Protein AF-A0A9P1BVL4-F1 (afdb_monomer)

Organism: NCBI:txid2562237

Foldseek 3Di:
DLLLLLVCLVPVPPCLVPLVVLQDDPPDDPVSLLVSLSVNLSSDDPVCPVVNLVSLLVQLPDPDLVSNLSSLLSLLQNLLAYVVCVVVSLVSLLVQLVVVPLSSLLSSLLSVLLSCLQPPPPPCVCLVSNLVNLVSDDDLSSLLSNLQSLLLPVVVDPCSLVSLVVLVVCLVVHDPSNLQSSLLSLLSNCLVPVPSRVVVNVSSLCCQQPPDPDPVSNVVSVVSVVQCVPDSVVVCCVSVPRDDRDDHDPPNDDPVLSVQLNVVPPDVCSVVSHHPVVVPDPDDDDDDDDPDPPPPVVVVVVVVVVVVVVVVPPDDDDDDDDDDDDYDDDDDDDYDDDDDDDDDDDDDDDDDDFQDDFLFDWAWFDDQCDAFPVGHGFKTKTWAWDAGPPGWIWIKIKIFGQDQAWKAPKAKDWAAAQFQWDFPDGDDWDTAGHRGMTIDITTIDTPNRHPVDDADVFHWIWMWIDIPGHIDTTIYTHAQLSFWDLVWDDALVRLVVCVVPDDPVQKDKFKWFAPDQDDPVNLQVLCVSSAWHWRDWDDDDQKIKTWTWIAGNVGWIKIWIWIQGNPGRMIMIIIGTPDSSVVVRVVVNSCSSRVIDTPDDDPDDDDPGDPDDPAADWDWDFPDDDPQKTFTATPDDDDDRTDIDGCDDPRDGPDDDDPDPPDPPPLLFFAAAADADAADVVLLVVLLVLLVVCVVVLCVFFPDPVVQPDPQPAAQEEEEEFEAFQDALCLVVPPDAPQVVCCSVVVRYHYGRGGAACDDSNVVPDFALALVPGLSNSCSSCVVVQPPPRAYEYEYAELSQVNSVSNQVSCSNNVRDHHQEYEYEAYFDLSDRLVPAQADQCLPDDLVRLLVRVCLQPVPCCPDVVVVCSDPPNVVSGRVVRNSSRSSHNSVDDDDQRHHHAAAHEYEYEHEPPEDGGDLVRRVSCVSRYPDHYHYYYQYPDGRCCCSPPPVNVNVNSVVVSVVVVVRSVD

Secondary structure (DSSP, 8-state):
-HHHHHHHHH-TTTTTT-GGGGSPPTTS-HHHHHHHHHHHHHH--TTTHHHHHHHHHHHTTSS-HHHHHHHHHHHHHHHHH-GGGHHHHHHHHHHHHHTT-HHHHHHHHHHHHHHHHHSTTSSGGGHHHHHTTGGG--SHHHHHHHHHHHHHSGGG-TTHHHHHHHHHHTTTTS-HHHHHHHHHHHHHHHHH-HHHHHHHHHHHHHIIIII---HHHHHHHHHHHHHHHH-HHHHHHHHTPPPPPPPS-TTPPPHHHHHHHHHTTTSHHHHHTS-GGGT--TT---------TTSHHHHHHHHHHHHHHHHHSSS----------------------------------S--PPPPPPSS--EEEE-TT---TTS---EEEEEEEEE-TTS-EEEEEEEEE-SSS-B---EEEE--BTT--EESS------B-TT-EEEEEEEEETTSSB--SPPPSSEEEEEEEE-SS-EEEEEEEE-GGGTEETT----HHHHHHHHHHS-GGG-EEEEEE-SS---HHHHHHHHHHTT-EEEEEEEETTEEEEEEEEEETT--EEEEEEEEESSSSEEEEEEEESSTTHHHHHHHHHHHHHT--BSS-PPP--S-SSS-SS----EEEEEEEETTEEEEEEEESSS-SEEEEESEETTEESS------S-----------S------HHHHHHHHHHHHHTTTTHHHHB--GGGTT-S-SS-SEEEEEEPPTT--THHHH-SS-HHHHHHHHHS-EEEEEEPPTTSGGGTTSPPP-SHHHHHHHHHHHHHHHHSSS--EEEEEETHHHHHHHHHHHHHHHHTPPPPS-EEEES---TTS-GGG-SS---TT--HHHHHHHHHHH-TTTSSGGGGGGGSTTHIIIIIHHHHHHHHHHHHS-----TTPPPBSS-EEEEEETT-SSS-HHHHHGGGGGBSS-EEEEEETT--TTHHHHSHHHHHHHHHHHHHHHHHHHT-

InterPro domains:
  IPR001031 Thioesterase [PF00975] (719-939)
  IPR002553 Clathrin/coatomer adaptor, adaptin-like, N-terminal [PF01602] (2-231)
  IPR009028 Coatomer/calthrin adaptor appendage, C-terminal subdomain [SSF55711] (483-590)
  IPR011989 Armadillo-like helical [G3DSA:1.25.10.10] (1-286)
  IPR012295 TBP domain superfamily [G3DSA:3.30.310.10] (480-596)
  IPR013037 Clathrin adaptor, beta-adaptin, appendage, Ig-like subdomain [G3DSA:2.60.40.1150] (364-478)
  IPR013041 Clathrin adaptor, appendage, Ig-like subdomain superfamily [SSF49348] (365-480)
  IPR015151 Beta-adapt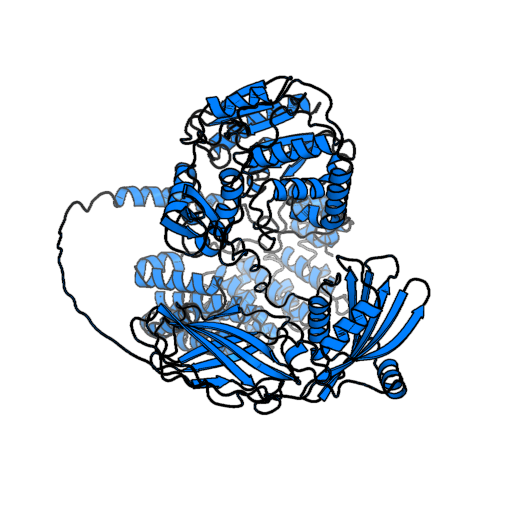in appendage, C-terminal subdomain [PF09066] (486-594)
  IPR015151 Beta-adaptin appendage, C-terminal subdomain [SM01020] (484-595)
  IPR016024 Armadillo-type fold [SSF48371] (2-277)
  IPR026739 AP complex subunit beta [PTHR11134] (2-554)
  IPR029058 Alpha/Beta hydrolase fold [G3DSA:3.40.50.1820] (716-963)
  IPR029058 Alpha/Beta hydrolase fold [SSF53474] (713-951)

Solvent-accessible surface area (backbone atoms only — not comparable to full-atom values): 55186 Å² total; per-residue (Å²): 101,54,52,53,40,53,48,39,72,78,40,55,74,79,54,52,88,49,55,78,78,41,60,74,55,93,86,51,54,69,76,54,39,55,42,24,53,56,38,46,50,65,44,51,42,95,90,48,37,72,62,54,50,53,51,32,57,54,38,50,68,48,88,53,64,70,54,17,44,52,22,47,45,40,42,39,51,40,24,68,67,33,74,93,40,26,66,64,33,50,54,51,44,51,55,49,40,72,66,67,44,55,72,54,33,36,46,36,44,40,32,47,46,52,47,39,54,55,38,70,96,49,76,64,83,52,52,63,69,53,61,77,48,55,94,66,58,80,51,63,66,29,43,28,30,48,40,42,50,45,22,72,44,30,90,78,37,96,60,34,54,61,62,52,45,60,60,55,74,47,39,91,81,45,55,69,71,34,42,48,30,48,50,52,17,40,50,42,25,31,70,71,43,48,87,77,20,56,66,56,37,54,49,49,37,44,44,22,60,76,68,47,88,50,63,72,50,22,51,53,25,49,52,51,51,54,36,53,72,76,37,55,66,60,36,41,57,68,76,66,49,89,72,84,62,71,71,78,57,98,78,64,62,56,70,71,59,42,51,53,27,59,77,35,58,94,40,70,23,21,65,69,77,37,58,63,71,74,76,68,54,99,76,83,79,87,83,82,81,90,85,70,86,79,59,62,71,58,52,58,56,52,52,58,55,50,56,58,53,61,71,68,66,80,78,82,86,80,89,87,87,87,90,92,86,85,93,86,86,90,88,86,92,81,92,81,90,84,87,88,86,87,85,86,82,88,86,86,90,82,85,83,73,75,56,65,79,55,91,59,65,78,37,80,50,39,51,37,81,49,60,20,80,82,63,42,55,11,55,24,32,26,38,21,54,35,51,46,77,93,75,47,31,26,37,39,40,38,39,34,29,63,28,97,54,69,43,37,70,57,38,70,49,68,53,62,29,60,57,2,54,30,72,70,62,79,50,78,64,75,75,25,43,52,78,29,70,46,74,42,74,44,48,38,38,65,71,68,28,56,54,84,49,82,66,62,83,64,42,65,44,53,35,38,44,34,40,73,79,36,42,38,79,36,57,46,59,50,59,63,67,62,42,40,30,87,84,13,70,54,58,59,72,59,48,52,53,55,62,69,69,51,54,75,91,58,46,51,75,42,37,26,43,40,89,55,96,72,51,72,69,57,49,52,54,55,38,43,71,55,36,31,31,82,55,49,76,49,77,53,98,66,34,43,36,37,30,34,21,25,17,32,78,77,70,54,53,42,41,34,42,40,36,36,30,75,91,52,46,45,33,35,43,35,35,33,33,91,54,67,68,53,38,66,48,50,53,52,44,52,25,64,75,64,60,24,61,55,75,56,84,68,85,80,65,73,92,83,80,87,84,83,86,85,86,86,69,64,43,67,42,85,72,46,77,57,86,60,32,34,30,32,34,51,76,46,68,83,78,68,62,58,52,76,43,55,38,54,59,96,89,41,75,70,58,80,85,73,84,67,77,88,57,83,69,73,67,74,40,54,47,33,68,75,61,92,71,76,68,39,66,70,59,34,52,54,34,50,52,42,22,64,75,30,61,86,45,38,71,57,37,24,71,76,43,71,87,74,72,43,83,61,96,71,46,64,32,34,38,37,32,28,47,36,68,74,60,48,32,55,69,76,69,48,83,97,34,57,46,53,51,49,34,59,72,64,73,31,52,40,74,45,32,40,42,66,47,35,42,82,90,26,45,87,40,76,62,52,49,40,51,87,56,43,23,55,51,54,45,7,46,43,38,72,74,54,70,72,73,49,50,34,31,41,40,16,30,33,62,8,32,56,40,48,46,52,31,49,56,49,34,47,30,50,65,40,79,79,46,70,33,37,37,37,34,56,40,60,29,76,54,56,49,78,94,71,54,67,68,78,72,62,94,80,51,52,70,71,53,44,52,52,49,59,29,63,53,26,52,77,66,37,30,80,82,38,38,60,58,70,37,83,64,52,15,75,77,51,42,47,65,36,36,56,24,40,48,32,36,63,60,70,58,73,75,85,55,59,54,36,50,25,40,80,34,31,40,40,36,39,33,35,65,57,29,80,53,64,50,67,70,38,42,56,49,44,49,61,46,33,76,39,59,67,46,78,47,76,39,75,85,20,30,65,56,32,51,64,70,37,73,70,50,20,47,54,48,35,39,57,51,39,61,55,52,44,73,74,60,84,108

Structure (mmCIF, N/CA/C/O backbone):
data_AF-A0A9P1BVL4-F1
#
_entry.id   AF-A0A9P1BVL4-F1
#
loop_
_atom_site.group_PDB
_atom_site.id
_atom_site.type_symbol
_atom_site.label_atom_id
_atom_site.label_alt_id
_atom_site.label_comp_id
_atom_site.label_asym_id
_atom_site.label_entity_id
_atom_site.label_seq_id
_atom_site.pdbx_PDB_ins_code
_atom_site.Cartn_x
_atom_site.Cartn_y
_atom_site.Cartn_z
_atom_site.occupancy
_atom_site.B_iso_or_equiv
_atom_site.auth_seq_id
_atom_site.auth_comp_id
_atom_site.auth_asym_id
_atom_site.auth_atom_id
_atom_site.pdbx_PDB_model_num
ATOM 1 N N . MET A 1 1 ? -15.930 17.318 34.778 1.00 84.31 1 MET A N 1
ATOM 2 C CA . MET A 1 1 ? -14.813 18.158 34.300 1.00 84.31 1 MET A CA 1
ATOM 3 C C . MET A 1 1 ? -14.799 18.302 32.784 1.00 84.31 1 MET A C 1
ATOM 5 O O . MET A 1 1 ? -15.082 19.400 32.337 1.00 84.31 1 MET A O 1
ATOM 9 N N . ARG A 1 2 ? -14.621 17.238 31.988 1.00 84.69 2 ARG A N 1
ATOM 10 C CA . ARG A 1 2 ? -14.667 17.319 30.507 1.00 84.69 2 ARG A CA 1
ATOM 11 C C . ARG A 1 2 ? -15.917 17.984 29.921 1.00 84.69 2 ARG A C 1
ATOM 13 O O . ARG A 1 2 ? -15.809 18.909 29.131 1.00 84.69 2 ARG A O 1
ATOM 20 N N . ASN A 1 3 ? -17.106 17.634 30.418 1.00 87.94 3 ASN A N 1
ATOM 21 C CA . ASN A 1 3 ? -18.343 18.314 29.999 1.00 87.94 3 ASN A CA 1
ATOM 22 C C . ASN A 1 3 ? -18.331 19.822 30.307 1.00 87.94 3 ASN A C 1
ATOM 24 O O . ASN A 1 3 ? -18.884 20.600 29.544 1.00 87.94 3 ASN A O 1
ATOM 28 N N . ILE A 1 4 ? -17.689 20.245 31.404 1.00 87.88 4 ILE A N 1
ATOM 29 C CA . ILE A 1 4 ? -17.556 21.669 31.745 1.00 87.88 4 ILE A CA 1
ATOM 30 C C . ILE A 1 4 ? -16.636 22.354 30.733 1.00 87.88 4 ILE A C 1
ATOM 32 O O . ILE A 1 4 ? -16.970 23.436 30.272 1.00 87.88 4 ILE A O 1
ATOM 36 N N . ASN A 1 5 ? -15.538 21.706 30.334 1.00 85.38 5 ASN A N 1
ATOM 37 C CA . ASN A 1 5 ? -14.648 22.203 29.282 1.00 85.38 5 ASN A CA 1
ATOM 38 C C . ASN A 1 5 ? -15.418 22.463 27.972 1.00 85.38 5 ASN A C 1
ATOM 40 O O . ASN A 1 5 ? -15.357 23.568 27.442 1.00 85.38 5 ASN A O 1
ATOM 44 N N . LEU A 1 6 ? -16.247 21.512 27.524 1.00 87.25 6 LEU A N 1
ATOM 45 C CA . LEU A 1 6 ? -17.112 21.692 26.346 1.00 87.25 6 LEU A CA 1
ATOM 46 C C . LEU A 1 6 ? -18.080 22.876 26.495 1.00 87.25 6 LEU A C 1
ATOM 48 O O . LEU A 1 6 ? -18.233 23.680 25.578 1.00 87.25 6 LEU A O 1
ATOM 52 N N . ILE A 1 7 ? -18.724 23.009 27.657 1.00 87.88 7 ILE A N 1
ATOM 53 C CA . ILE A 1 7 ? -19.660 24.113 27.891 1.00 87.88 7 ILE A CA 1
ATOM 54 C C . ILE A 1 7 ? -18.926 25.456 27.884 1.00 87.88 7 ILE A C 1
ATOM 56 O O . ILE A 1 7 ? -19.420 26.399 27.277 1.00 87.88 7 ILE A O 1
ATOM 60 N N . VAL A 1 8 ? -17.748 25.548 28.505 1.00 87.12 8 VAL A N 1
ATOM 61 C CA . VAL A 1 8 ? -16.945 26.779 28.520 1.00 87.12 8 VAL A CA 1
ATOM 62 C C . VAL A 1 8 ? -16.464 27.137 27.115 1.00 87.12 8 VAL A C 1
ATOM 64 O O . VAL A 1 8 ? -16.506 28.306 26.755 1.00 87.12 8 VAL A O 1
ATOM 67 N N . GLN A 1 9 ? -16.088 26.163 26.283 1.00 85.44 9 GLN A N 1
ATOM 68 C CA . GLN A 1 9 ? -15.761 26.433 24.878 1.00 85.44 9 GLN A CA 1
ATOM 69 C C . GLN A 1 9 ? -16.969 26.986 24.102 1.00 85.44 9 GLN A C 1
ATOM 71 O O . GLN A 1 9 ? -16.814 27.897 23.293 1.00 85.44 9 GLN A O 1
ATOM 76 N N . LYS A 1 10 ? -18.185 26.474 24.355 1.00 85.50 10 LYS A N 1
ATOM 77 C CA . LYS A 1 10 ? -19.404 26.931 23.659 1.00 85.50 10 LYS A CA 1
ATOM 78 C C . LYS A 1 10 ? -19.948 28.251 24.210 1.00 85.50 10 LYS A C 1
ATOM 80 O O . LYS A 1 10 ? -20.542 29.028 23.465 1.00 85.50 10 LYS A O 1
ATOM 85 N N . GLN A 1 11 ? -19.783 28.484 25.509 1.00 86.06 11 GLN A N 1
ATOM 86 C CA . GLN A 1 11 ? -20.255 29.654 26.249 1.00 86.06 11 GLN A CA 1
ATOM 87 C C . GLN A 1 11 ? -19.129 30.196 27.154 1.00 86.06 11 GLN A C 1
ATOM 89 O O . GLN A 1 11 ? -19.178 30.024 28.378 1.00 86.06 11 GLN A O 1
ATOM 94 N N . PRO A 1 12 ? -18.129 30.900 26.583 1.00 77.50 12 PRO A N 1
ATOM 95 C CA . PRO A 1 12 ? -16.935 31.348 27.314 1.00 77.50 12 PRO A CA 1
ATOM 96 C C . PRO A 1 12 ? -17.219 32.295 28.478 1.00 77.50 12 PRO A C 1
ATOM 98 O O . PRO A 1 12 ? -16.413 32.406 29.398 1.00 77.50 12 PRO A O 1
ATOM 101 N N . ASN A 1 13 ? -18.368 32.974 28.455 1.00 82.00 13 ASN A N 1
ATOM 102 C CA . ASN A 1 13 ? -18.765 33.944 29.474 1.00 82.00 13 ASN A CA 1
ATOM 103 C C . ASN A 1 13 ? -19.463 33.311 30.690 1.00 82.00 13 ASN A C 1
ATOM 105 O O . ASN A 1 13 ? -19.615 33.980 31.707 1.00 82.00 13 ASN A O 1
ATOM 109 N N . MET A 1 14 ? -19.878 32.039 30.615 1.00 84.56 14 MET A N 1
ATOM 110 C CA . MET A 1 14 ? -20.771 31.438 31.615 1.00 84.56 14 MET A CA 1
ATOM 111 C C . MET A 1 14 ? -20.131 31.279 33.003 1.00 84.56 14 MET A C 1
ATOM 113 O O . MET A 1 14 ? -20.835 31.384 34.000 1.00 84.56 14 MET A O 1
ATOM 117 N N . LEU A 1 15 ? -18.818 31.024 33.071 1.00 85.00 15 LEU A N 1
ATOM 118 C CA . LEU A 1 15 ? -18.093 30.700 34.313 1.00 85.00 15 LEU A CA 1
ATOM 119 C C . LEU A 1 15 ? -16.870 31.604 34.554 1.00 85.00 15 LEU A C 1
ATOM 121 O O . LEU A 1 15 ? -15.946 31.233 35.277 1.00 85.00 15 LEU A O 1
ATOM 125 N N . GLN A 1 16 ? -16.820 32.794 33.948 1.00 77.31 16 GLN A N 1
ATOM 126 C CA . GLN A 1 16 ? -15.636 33.672 34.024 1.00 77.31 16 GLN A CA 1
ATOM 127 C C . GLN A 1 16 ? -15.286 34.128 35.446 1.00 77.31 16 GLN A C 1
ATOM 129 O O . GLN A 1 16 ? -14.118 34.385 35.741 1.00 77.31 16 GLN A O 1
ATOM 134 N N . THR A 1 17 ? -16.277 34.216 36.335 1.00 82.06 17 THR A N 1
ATOM 135 C CA . THR A 1 17 ? -16.092 34.578 37.750 1.00 82.06 17 THR A CA 1
ATOM 136 C C . THR A 1 17 ? -15.695 33.393 38.632 1.00 82.06 17 THR A C 1
ATOM 138 O O . THR A 1 17 ? -15.257 33.593 39.763 1.00 82.06 17 THR A O 1
ATOM 141 N N . ASP A 1 18 ? -15.793 32.168 38.114 1.00 84.62 18 ASP A N 1
ATOM 142 C CA . ASP A 1 18 ? -15.771 30.929 38.895 1.00 84.62 18 ASP A CA 1
ATOM 143 C C . ASP A 1 18 ? -14.441 30.163 38.797 1.00 84.62 18 ASP A C 1
ATOM 145 O O . ASP A 1 18 ? -14.348 29.008 39.213 1.00 84.62 18 ASP A O 1
ATOM 149 N N . VAL A 1 19 ? -13.372 30.808 38.309 1.00 87.44 19 VAL A N 1
ATOM 150 C CA . VAL A 1 19 ? -12.027 30.209 38.151 1.00 87.44 19 VAL A CA 1
ATOM 151 C C . VAL A 1 19 ? -11.536 29.511 39.425 1.00 87.44 19 VAL A C 1
ATOM 153 O O . VAL A 1 19 ? -10.939 28.440 39.357 1.00 87.44 19 VAL A O 1
ATOM 156 N N . ARG A 1 20 ? -11.852 30.067 40.602 1.00 88.19 20 ARG A N 1
ATOM 157 C CA . ARG A 1 20 ? -11.463 29.523 41.917 1.00 88.19 20 ARG A CA 1
ATOM 158 C C . ARG A 1 20 ? -11.950 28.093 42.164 1.00 88.19 20 ARG A C 1
ATOM 160 O O . ARG A 1 20 ? -11.290 27.349 42.881 1.00 88.19 20 ARG A O 1
ATOM 167 N N . TYR A 1 21 ? -13.076 27.689 41.577 1.00 88.50 21 TYR A N 1
ATOM 168 C CA . TYR A 1 21 ? -13.604 26.329 41.731 1.00 88.50 21 TYR A CA 1
ATOM 169 C C . TYR A 1 21 ? -12.813 25.286 40.930 1.00 88.50 21 TYR A C 1
ATOM 171 O O . TYR A 1 21 ? -12.911 24.086 41.205 1.00 88.50 21 TYR A O 1
ATOM 179 N N . PHE A 1 22 ? -12.013 25.739 39.963 1.00 91.81 22 PHE A N 1
ATOM 180 C CA . PHE A 1 22 ? -11.204 24.895 39.090 1.00 91.81 22 PHE A CA 1
ATOM 181 C C . PHE A 1 22 ? -9.749 24.770 39.537 1.00 91.81 22 PHE A C 1
ATOM 183 O O . PHE A 1 22 ? -9.021 23.992 38.939 1.00 91.81 22 PHE A O 1
ATOM 190 N N . VAL A 1 23 ? -9.352 25.424 40.629 1.00 92.88 23 VAL A N 1
ATOM 191 C CA . VAL A 1 23 ? -8.056 25.200 41.284 1.00 92.88 23 VAL A CA 1
ATOM 192 C C . VAL A 1 23 ? -7.910 23.724 41.684 1.00 92.88 23 VAL A C 1
ATOM 194 O O . VAL A 1 23 ? -8.858 23.084 42.176 1.00 92.88 23 VAL A O 1
ATOM 197 N N . CYS A 1 24 ? -6.735 23.152 41.422 1.00 92.12 24 CYS A N 1
ATOM 198 C CA . CYS A 1 24 ? -6.427 21.760 41.737 1.00 92.12 24 CYS A CA 1
ATOM 199 C C . CYS A 1 24 ? -6.248 21.583 43.248 1.00 92.12 24 CYS A C 1
ATOM 201 O O . CYS A 1 24 ? -5.529 22.334 43.898 1.00 92.12 24 CYS A O 1
ATOM 203 N N . LYS A 1 25 ? -6.885 20.561 43.820 1.00 90.75 25 LYS A N 1
ATOM 204 C CA . LYS A 1 25 ? -6.660 20.152 45.210 1.00 90.75 25 LYS A CA 1
ATOM 205 C C . LYS A 1 25 ? -5.577 19.080 45.260 1.00 90.75 25 LYS A C 1
ATOM 207 O O . LYS A 1 25 ? -5.429 18.298 44.321 1.00 90.75 25 LYS A O 1
ATOM 212 N N . TYR A 1 26 ? -4.875 18.981 46.390 1.00 85.25 26 TYR A N 1
ATOM 213 C CA . TYR A 1 26 ? -3.812 17.983 46.569 1.00 85.25 26 TYR A CA 1
ATOM 214 C C . TYR A 1 26 ? -4.309 16.541 46.351 1.00 85.25 26 TYR A C 1
ATOM 216 O O . TYR A 1 26 ? -3.592 15.719 45.789 1.00 85.25 26 TYR A O 1
ATOM 224 N N . ASN A 1 27 ? -5.553 16.253 46.753 1.00 88.75 27 ASN A N 1
ATOM 225 C CA . ASN A 1 27 ? -6.189 14.939 46.657 1.00 88.75 27 ASN A CA 1
ATOM 226 C C . ASN A 1 27 ? -7.008 14.731 45.373 1.00 88.75 27 ASN A C 1
ATOM 228 O O . ASN A 1 27 ? -7.676 13.702 45.247 1.00 88.75 27 ASN A O 1
ATOM 232 N N . ASP A 1 28 ? -6.987 15.682 44.434 1.00 91.94 28 ASP A N 1
ATOM 233 C CA . ASP A 1 28 ? -7.637 15.477 43.145 1.00 91.94 28 ASP A CA 1
ATOM 234 C C . ASP A 1 28 ? -6.891 14.384 42.356 1.00 91.94 28 ASP A C 1
ATOM 236 O O . ASP A 1 28 ? -5.660 14.423 42.256 1.00 91.94 28 ASP A O 1
ATOM 240 N N . PRO A 1 29 ? -7.605 13.422 41.746 1.00 91.25 29 PRO A N 1
ATOM 241 C CA . PRO A 1 29 ? -6.994 12.463 40.834 1.00 91.25 29 PRO A CA 1
ATOM 242 C C . PRO A 1 29 ? -6.313 13.162 39.648 1.00 91.25 29 PRO A C 1
ATOM 244 O O . PRO A 1 29 ? -6.803 14.189 39.174 1.00 91.25 29 PRO A O 1
ATOM 247 N N . LEU A 1 30 ? -5.248 12.561 39.103 1.00 88.81 30 LEU A N 1
ATOM 248 C CA . LEU A 1 30 ? -4.477 13.111 37.975 1.00 88.81 30 LEU A CA 1
ATOM 249 C C . LEU A 1 30 ? -5.374 13.593 36.821 1.00 88.81 30 LEU A C 1
ATOM 251 O O . LEU A 1 30 ? -5.302 14.747 36.416 1.00 88.81 30 LEU A O 1
ATOM 255 N N . TYR A 1 31 ? -6.295 12.749 36.347 1.00 86.75 31 TYR A N 1
ATOM 256 C CA . TYR A 1 31 ? -7.200 13.101 35.245 1.00 86.75 31 TYR A CA 1
ATOM 257 C C . TYR A 1 31 ? -8.131 14.288 35.562 1.00 86.75 31 TYR A C 1
ATOM 259 O O . TYR A 1 31 ? -8.569 14.979 34.648 1.00 86.75 31 TYR A O 1
ATOM 267 N N . VAL A 1 32 ? -8.443 14.544 36.839 1.00 90.44 32 VAL A N 1
ATOM 268 C CA . VAL A 1 32 ? -9.215 15.724 37.263 1.00 90.44 32 VAL A CA 1
ATOM 269 C C . VAL A 1 32 ? -8.331 16.964 37.235 1.00 90.44 32 VAL A C 1
ATOM 271 O O . VAL A 1 32 ? -8.780 17.991 36.728 1.00 90.44 32 VAL A O 1
ATOM 274 N N . LYS A 1 33 ? -7.088 16.862 37.731 1.00 92.88 33 LYS A N 1
ATOM 275 C CA . LYS A 1 33 ? -6.104 17.955 37.705 1.00 92.88 33 LYS A CA 1
ATOM 276 C C . LYS A 1 33 ? -5.856 18.446 36.273 1.00 92.88 33 LYS A C 1
ATOM 278 O O . LYS A 1 33 ? -5.964 19.640 36.012 1.00 92.88 33 LYS A O 1
ATOM 283 N N . LEU A 1 34 ? -5.635 17.530 35.324 1.00 90.69 34 LEU A N 1
ATOM 284 C CA . LEU A 1 34 ? -5.385 17.882 33.917 1.00 90.69 34 LEU A CA 1
ATOM 285 C C . LEU A 1 34 ? -6.561 18.643 33.279 1.00 90.69 34 LEU A C 1
ATOM 287 O O . LEU A 1 34 ? -6.367 19.665 32.624 1.00 90.69 34 LEU A O 1
ATOM 291 N N . GLU A 1 35 ? -7.796 18.192 33.511 1.00 89.62 35 GLU A N 1
ATOM 292 C CA . GLU A 1 35 ? -8.986 18.866 32.973 1.00 89.62 35 GLU A CA 1
ATOM 293 C C . GLU A 1 35 ? -9.260 20.212 33.646 1.00 89.62 35 GLU A C 1
ATOM 295 O O . GLU A 1 35 ? -9.745 21.142 33.007 1.00 89.62 35 GLU A O 1
ATOM 300 N N . LYS A 1 36 ? -8.957 20.328 34.941 1.00 92.75 36 LYS A N 1
ATOM 301 C CA . LYS A 1 36 ? -9.039 21.588 35.680 1.00 92.75 36 LYS A CA 1
ATOM 302 C C . LYS A 1 36 ? -8.096 22.637 35.098 1.00 92.75 36 LYS A C 1
ATOM 304 O O . LYS A 1 36 ? -8.555 23.733 34.786 1.00 92.75 36 LYS A O 1
ATOM 309 N N . ILE A 1 37 ? -6.837 22.269 34.855 1.00 92.62 37 ILE A N 1
ATOM 310 C CA . ILE A 1 37 ? -5.846 23.132 34.195 1.00 92.62 37 ILE A CA 1
ATOM 311 C C . ILE A 1 37 ? -6.357 23.581 32.817 1.00 92.62 37 ILE A C 1
ATOM 313 O O . ILE A 1 37 ? -6.368 24.776 32.526 1.00 92.62 37 ILE A O 1
ATOM 317 N N . ALA A 1 38 ? -6.875 22.656 32.000 1.00 89.62 38 ALA A N 1
ATOM 318 C CA . ALA A 1 38 ? -7.420 22.984 30.681 1.00 89.62 38 ALA A CA 1
ATOM 319 C C . ALA A 1 38 ? -8.602 23.974 30.750 1.00 89.62 38 ALA A C 1
ATOM 321 O O . ALA A 1 38 ? -8.650 24.938 29.986 1.00 89.62 38 ALA A O 1
ATOM 322 N N . VAL A 1 39 ? -9.536 23.782 31.689 1.00 89.88 39 VAL A N 1
ATOM 323 C CA . VAL A 1 39 ? -10.660 24.710 31.908 1.00 89.88 39 VAL A CA 1
ATOM 324 C C . VAL A 1 39 ? -10.167 26.078 32.388 1.00 89.88 39 VAL A C 1
ATOM 326 O O . VAL A 1 39 ? -10.679 27.099 31.930 1.00 89.88 39 VAL A O 1
ATOM 329 N N . MET A 1 40 ? -9.154 26.129 33.257 1.00 91.25 40 MET A N 1
ATOM 330 C CA . MET A 1 40 ? -8.567 27.390 33.721 1.00 91.25 40 MET A CA 1
ATOM 331 C C . MET A 1 40 ? -7.967 28.204 32.569 1.00 91.25 40 MET A C 1
ATOM 333 O O . MET A 1 40 ? -8.180 29.412 32.530 1.00 91.25 40 MET A O 1
ATOM 337 N N . VAL A 1 41 ? -7.319 27.568 31.584 1.00 90.44 41 VAL A N 1
ATOM 338 C CA . VAL A 1 41 ? -6.857 28.254 30.357 1.00 90.44 41 VAL A CA 1
ATOM 339 C C . VAL A 1 41 ? -8.036 28.854 29.579 1.00 90.44 41 VAL A C 1
ATOM 341 O O . VAL A 1 41 ? -7.966 29.993 29.109 1.00 90.44 41 VAL A O 1
ATOM 344 N N . GLN A 1 42 ? -9.158 28.134 29.470 1.00 87.38 42 GLN A N 1
ATOM 345 C CA . GLN A 1 42 ? -10.353 28.640 28.780 1.00 87.38 42 GLN A CA 1
ATOM 346 C C . GLN A 1 42 ? -11.012 29.816 29.509 1.00 87.38 42 GLN A C 1
ATOM 348 O O . GLN A 1 42 ? -11.478 30.752 28.861 1.00 87.38 42 GLN A O 1
ATOM 353 N N . LEU A 1 43 ? -11.005 29.812 30.842 1.00 89.31 43 LEU A N 1
ATOM 354 C CA . LEU A 1 43 ? -11.570 30.888 31.663 1.00 89.31 43 LEU A CA 1
ATOM 355 C C . LEU A 1 43 ? -10.594 32.044 31.923 1.00 89.31 43 LEU A C 1
ATOM 357 O O . LEU A 1 43 ? -11.009 33.099 32.415 1.00 89.31 43 LEU A O 1
ATOM 361 N N . ALA A 1 44 ? -9.312 31.863 31.596 1.00 89.56 44 ALA A N 1
ATOM 362 C CA . ALA A 1 44 ? -8.311 32.909 31.705 1.00 89.56 44 ALA A CA 1
ATOM 363 C C . ALA A 1 44 ? -8.719 34.118 30.852 1.00 89.56 44 ALA A C 1
ATOM 365 O O . ALA A 1 44 ? -9.083 33.986 29.678 1.00 89.56 44 ALA A O 1
ATOM 366 N N . SER A 1 45 ? -8.648 35.292 31.466 1.00 89.81 45 SER A N 1
ATOM 367 C CA . SER A 1 45 ? -8.960 36.599 30.897 1.00 89.81 45 SER A CA 1
ATOM 368 C C . SER A 1 45 ? -8.009 37.642 31.479 1.00 89.81 45 SER A C 1
ATOM 370 O O . SER A 1 45 ? -7.366 37.405 32.502 1.00 89.81 45 SER A O 1
ATOM 372 N N . GLU A 1 46 ? -7.971 38.840 30.895 1.00 88.62 46 GLU A N 1
ATOM 373 C CA . GLU A 1 46 ? -7.154 39.944 31.423 1.00 88.62 46 GLU A CA 1
ATOM 374 C C . GLU A 1 46 ? -7.428 40.258 32.904 1.00 88.62 46 GLU A C 1
ATOM 376 O O . GLU A 1 46 ? -6.553 40.770 33.594 1.00 88.62 46 GLU A O 1
ATOM 381 N N . ARG A 1 47 ? -8.630 39.940 33.406 1.00 89.25 47 ARG A N 1
ATOM 382 C CA . ARG A 1 47 ? -9.057 40.251 34.778 1.00 89.25 47 ARG A CA 1
ATOM 383 C C . ARG A 1 47 ? -8.556 39.260 35.827 1.00 89.25 47 ARG A C 1
ATOM 385 O O . ARG A 1 47 ? -8.508 39.615 36.999 1.00 89.25 47 ARG A O 1
ATOM 392 N N . ASN A 1 48 ? -8.269 38.017 35.439 1.00 91.31 48 ASN A N 1
ATOM 393 C CA . ASN A 1 48 ? -7.965 36.923 36.372 1.00 91.31 48 ASN A CA 1
ATOM 394 C C . ASN A 1 48 ? -6.624 36.229 36.084 1.00 91.31 48 ASN A C 1
ATOM 396 O O . ASN A 1 48 ? -6.265 35.284 36.784 1.00 91.31 48 ASN A O 1
ATOM 400 N N . ILE A 1 49 ? -5.880 36.703 35.083 1.00 92.62 49 ILE A N 1
ATOM 401 C CA . ILE A 1 49 ? -4.654 36.061 34.619 1.00 92.62 49 ILE A CA 1
ATOM 402 C C . ILE A 1 49 ? -3.577 35.945 35.697 1.00 92.62 49 ILE A C 1
ATOM 404 O O . ILE A 1 49 ? -2.949 34.899 35.787 1.00 92.62 49 ILE A O 1
ATOM 408 N N . ASP A 1 50 ? -3.394 36.952 36.552 1.00 92.38 50 ASP A N 1
ATOM 409 C CA . ASP A 1 50 ? -2.372 36.896 37.606 1.00 92.38 50 ASP A CA 1
ATOM 410 C C . ASP A 1 50 ? -2.659 35.768 38.602 1.00 92.38 50 ASP A C 1
ATOM 412 O O . ASP A 1 50 ? -1.758 35.045 39.022 1.00 92.38 50 ASP A O 1
ATOM 416 N N . GLN A 1 51 ? -3.941 35.558 38.917 1.00 92.25 51 GLN A N 1
ATOM 417 C CA . GLN A 1 51 ? -4.362 34.441 39.751 1.00 92.25 51 GLN A CA 1
ATOM 418 C C . GLN A 1 51 ? -4.117 33.102 39.042 1.00 92.25 51 GLN A C 1
ATOM 420 O O . GLN A 1 51 ? -3.553 32.192 39.639 1.00 92.25 51 GLN A O 1
ATOM 425 N N . VAL A 1 52 ? -4.518 32.977 37.773 1.00 94.25 52 VAL A N 1
ATOM 426 C CA . VAL A 1 52 ? -4.346 31.739 36.991 1.00 94.25 52 VAL A CA 1
ATOM 427 C C . VAL A 1 52 ? -2.865 31.381 36.814 1.00 94.25 52 VAL A C 1
ATOM 429 O O . VAL A 1 52 ? -2.498 30.221 36.981 1.00 94.25 52 VAL A O 1
ATOM 432 N N . LEU A 1 53 ? -2.007 32.362 36.527 1.00 95.06 53 LEU A N 1
ATOM 433 C CA . LEU A 1 53 ? -0.565 32.156 36.388 1.00 95.06 53 LEU A CA 1
ATOM 434 C C . LEU A 1 53 ? 0.091 31.752 37.705 1.00 95.06 53 LEU A C 1
ATOM 436 O O . LEU A 1 53 ? 0.947 30.872 37.692 1.00 95.06 53 LEU A O 1
ATOM 440 N N . SER A 1 54 ? -0.322 32.339 38.833 1.00 94.56 54 SER A N 1
ATOM 441 C CA . SER A 1 54 ? 0.179 31.928 40.150 1.00 94.56 54 SER A CA 1
ATOM 442 C C . SER A 1 54 ? -0.087 30.444 40.414 1.00 94.56 54 SER A C 1
ATOM 444 O O . SER A 1 54 ? 0.802 29.737 40.879 1.00 94.56 54 SER A O 1
ATOM 446 N N . GLU A 1 55 ? -1.284 29.965 40.072 1.00 95.94 55 GLU A N 1
ATOM 447 C CA . GLU A 1 55 ? -1.664 28.555 40.215 1.00 95.94 55 GLU A CA 1
ATOM 448 C C . GLU A 1 55 ? -0.860 27.654 39.268 1.00 95.94 55 GLU A C 1
ATOM 450 O O . GLU A 1 55 ? -0.300 26.645 39.690 1.00 95.94 55 GLU A O 1
ATOM 455 N N . PHE A 1 56 ? -0.732 28.028 37.989 1.00 96.38 56 PHE A N 1
ATOM 456 C CA . PHE A 1 56 ? 0.062 27.245 37.038 1.00 96.38 56 PHE A CA 1
ATOM 457 C C . PHE A 1 56 ? 1.545 27.182 37.427 1.00 96.38 56 PHE A C 1
ATOM 459 O O . PHE A 1 56 ? 2.180 26.131 37.298 1.00 96.38 56 PHE A O 1
ATOM 466 N N . ARG A 1 57 ? 2.101 28.268 37.964 1.00 94.75 57 ARG A N 1
ATOM 467 C CA . ARG A 1 57 ? 3.470 28.284 38.488 1.00 94.75 57 ARG A CA 1
ATOM 468 C C . ARG A 1 57 ? 3.641 27.304 39.650 1.00 94.75 57 ARG A C 1
ATOM 470 O O . ARG A 1 57 ? 4.638 26.589 39.691 1.00 94.75 57 ARG A O 1
ATOM 477 N N . GLU A 1 58 ? 2.666 27.218 40.553 1.00 93.69 58 GLU A N 1
ATOM 478 C CA . GLU A 1 58 ? 2.683 26.240 41.646 1.00 93.69 58 GLU A CA 1
ATOM 479 C C . GLU A 1 58 ? 2.585 24.800 41.117 1.00 93.69 58 GLU A C 1
ATOM 481 O O . GLU A 1 58 ? 3.377 23.940 41.502 1.00 93.69 58 GLU A O 1
ATOM 486 N N . TYR A 1 59 ? 1.692 24.538 40.157 1.00 95.56 59 TYR A N 1
ATOM 487 C CA . TYR A 1 59 ? 1.542 23.206 39.557 1.00 95.56 59 TYR A CA 1
ATOM 488 C C . TYR A 1 59 ? 2.757 22.783 38.722 1.00 95.56 59 TYR A C 1
ATOM 490 O O . TYR A 1 59 ? 2.978 21.591 38.524 1.00 95.56 59 TYR A O 1
ATOM 498 N N . ALA A 1 60 ? 3.571 23.734 38.254 1.00 93.25 60 ALA A N 1
ATOM 499 C CA . ALA A 1 60 ? 4.845 23.445 37.601 1.00 93.25 60 ALA A CA 1
ATOM 500 C C . ALA A 1 60 ? 5.919 22.915 38.576 1.00 93.25 60 ALA A C 1
ATOM 502 O O . ALA A 1 60 ? 6.973 22.470 38.132 1.00 93.25 60 ALA A O 1
ATOM 503 N N . SER A 1 61 ? 5.645 22.928 39.887 1.00 91.12 61 SER A N 1
ATOM 504 C CA . SER A 1 61 ? 6.501 22.366 40.943 1.00 91.12 61 SER A CA 1
ATOM 505 C C . SER A 1 61 ? 5.902 21.112 41.609 1.00 91.12 61 SER A C 1
ATOM 507 O O . SER A 1 61 ? 6.335 20.726 42.695 1.00 91.12 61 SER A O 1
ATOM 509 N N . GLU A 1 62 ? 4.888 20.481 41.002 1.00 90.50 62 GLU A N 1
ATOM 510 C CA . GLU A 1 62 ? 4.316 19.218 41.495 1.00 90.50 62 GLU A CA 1
ATOM 511 C C . GLU A 1 62 ? 5.287 18.033 41.305 1.00 90.50 62 GLU A C 1
ATOM 513 O O . GLU A 1 62 ? 6.232 18.079 40.521 1.00 90.50 62 GLU A O 1
ATOM 518 N N . VAL A 1 63 ? 5.041 16.949 42.036 1.00 87.81 63 VAL A N 1
ATOM 519 C CA . VAL A 1 63 ? 5.747 15.666 41.941 1.00 87.81 63 VAL A CA 1
ATOM 520 C C . VAL A 1 63 ? 5.415 14.934 40.631 1.00 87.81 63 VAL A C 1
ATOM 522 O O . VAL A 1 63 ? 6.283 14.284 40.046 1.00 87.81 63 VAL A O 1
ATOM 525 N N . ASP A 1 64 ? 4.168 15.006 40.162 1.00 91.00 64 ASP A N 1
ATOM 526 C CA . ASP A 1 64 ? 3.715 14.358 38.934 1.00 91.00 64 ASP A CA 1
ATOM 527 C C . ASP A 1 64 ? 4.141 15.160 37.696 1.00 91.00 64 ASP A C 1
ATOM 529 O O . ASP A 1 64 ? 3.592 16.217 37.373 1.00 91.00 64 ASP A O 1
ATOM 533 N N . ILE A 1 65 ? 5.098 14.597 36.955 1.00 92.62 65 ILE A N 1
ATOM 534 C CA . ILE A 1 65 ? 5.674 15.180 35.734 1.00 92.62 65 ILE A CA 1
ATOM 535 C C . ILE A 1 65 ? 4.590 15.530 34.700 1.00 92.62 65 ILE A C 1
ATOM 537 O O . ILE A 1 65 ? 4.714 16.522 33.981 1.00 92.62 65 ILE A O 1
ATOM 541 N N . THR A 1 66 ? 3.508 14.749 34.622 1.00 92.00 66 THR A N 1
ATOM 542 C CA . THR A 1 66 ? 2.417 14.990 33.668 1.00 92.00 66 THR A CA 1
ATOM 543 C C . THR A 1 66 ? 1.686 16.284 34.002 1.00 92.00 66 THR A C 1
ATOM 545 O O . THR A 1 66 ? 1.406 17.071 33.096 1.00 92.00 66 THR A O 1
ATOM 548 N N . VAL A 1 67 ? 1.394 16.524 35.286 1.00 92.50 67 VAL A N 1
ATOM 549 C CA . VAL A 1 67 ? 0.768 17.771 35.761 1.00 92.50 67 VAL A CA 1
ATOM 550 C C . VAL A 1 67 ? 1.685 18.952 35.486 1.00 92.50 67 VAL A C 1
ATOM 552 O O . VAL A 1 67 ? 1.231 19.952 34.927 1.00 92.50 67 VAL A O 1
ATOM 555 N N . VAL A 1 68 ? 2.974 18.802 35.799 1.00 94.75 68 VAL A N 1
ATOM 556 C CA . VAL A 1 68 ? 3.977 19.842 35.571 1.00 94.75 68 VAL A CA 1
ATOM 557 C C . VAL A 1 68 ? 4.012 20.258 34.100 1.00 94.75 68 VAL A C 1
ATOM 559 O O . VAL A 1 68 ? 3.844 21.440 33.799 1.00 94.75 68 VAL A O 1
ATOM 562 N N . ARG A 1 69 ? 4.122 19.305 33.163 1.00 93.81 69 ARG A N 1
ATOM 563 C CA . ARG A 1 69 ? 4.139 19.615 31.721 1.00 93.81 69 ARG A CA 1
ATOM 564 C C . ARG A 1 69 ? 2.864 20.296 31.241 1.00 93.81 69 ARG A C 1
ATOM 566 O O . ARG A 1 69 ? 2.925 21.272 30.498 1.00 93.81 69 ARG A O 1
ATOM 573 N N . HIS A 1 70 ? 1.701 19.814 31.682 1.00 92.75 70 HIS A N 1
ATOM 574 C CA . HIS A 1 70 ? 0.430 20.442 31.314 1.00 92.75 70 HIS A CA 1
ATOM 575 C C . HIS A 1 70 ? 0.317 21.861 31.867 1.00 92.75 70 HIS A C 1
ATOM 577 O O . HIS A 1 70 ? -0.250 22.720 31.198 1.00 92.75 70 HIS A O 1
ATOM 583 N N . SER A 1 71 ? 0.884 22.117 33.045 1.00 95.88 71 SER A N 1
ATOM 584 C CA . SER A 1 71 ? 0.918 23.451 33.627 1.00 95.88 71 SER A CA 1
ATOM 585 C C . SER A 1 71 ? 1.824 24.411 32.852 1.00 95.88 71 SER A C 1
ATOM 587 O O . SER A 1 71 ? 1.403 25.511 32.494 1.00 95.88 71 SER A O 1
ATOM 589 N N . VAL A 1 72 ? 3.039 23.977 32.503 1.00 96.31 72 VAL A N 1
ATOM 590 C CA . VAL A 1 72 ? 3.970 24.767 31.676 1.00 96.31 72 VAL A CA 1
ATOM 591 C C . VAL A 1 72 ? 3.341 25.093 30.318 1.00 96.31 72 VAL A C 1
ATOM 593 O O . VAL A 1 72 ? 3.346 26.244 29.876 1.00 96.31 72 VAL A O 1
ATOM 596 N N . ARG A 1 73 ? 2.691 24.106 29.692 1.00 94.69 73 ARG A N 1
ATOM 597 C CA . ARG A 1 73 ? 1.935 24.298 28.450 1.00 94.69 73 ARG A CA 1
ATOM 598 C C . ARG A 1 73 ? 0.770 25.274 28.614 1.00 94.69 73 ARG A C 1
ATOM 600 O O . ARG A 1 73 ? 0.539 26.096 27.730 1.00 94.69 73 ARG A O 1
ATOM 607 N N . ALA A 1 74 ? 0.064 25.223 29.741 1.00 93.75 74 ALA A N 1
ATOM 608 C CA . ALA A 1 74 ? -1.042 26.124 30.047 1.00 93.75 74 ALA A CA 1
ATOM 609 C C . ALA A 1 74 ? -0.595 27.592 30.188 1.00 93.75 74 ALA A C 1
ATOM 611 O O . ALA A 1 74 ? -1.302 28.483 29.713 1.00 93.75 74 ALA A O 1
ATOM 612 N N . ILE A 1 75 ? 0.595 27.849 30.748 1.00 95.88 75 ILE A N 1
ATOM 613 C CA . ILE A 1 75 ? 1.209 29.192 30.785 1.00 95.88 75 ILE A CA 1
ATOM 614 C C . ILE A 1 75 ? 1.436 29.710 29.359 1.00 95.88 75 ILE A C 1
ATOM 616 O O . ILE A 1 75 ? 1.042 30.828 29.026 1.00 95.88 75 ILE A O 1
ATOM 620 N N . GLY A 1 76 ? 1.989 28.865 28.486 1.00 93.38 76 GLY A N 1
ATOM 621 C CA . GLY A 1 76 ? 2.153 29.164 27.064 1.00 93.38 76 GLY A CA 1
ATOM 622 C C . GLY A 1 76 ? 0.861 29.518 26.346 1.00 93.38 76 GLY A C 1
ATOM 623 O O . GLY A 1 76 ? 0.775 30.501 25.613 1.00 93.38 76 GLY A O 1
ATOM 624 N N . GLN A 1 77 ? -0.177 28.725 26.585 1.00 91.75 77 GLN A N 1
ATOM 625 C CA . GLN A 1 77 ? -1.486 28.950 25.986 1.00 91.75 77 GLN A CA 1
ATOM 626 C C . GLN A 1 77 ? -2.132 30.242 26.477 1.00 91.75 77 GLN A C 1
ATOM 628 O O . GLN A 1 77 ? -2.753 30.944 25.681 1.00 91.75 77 GLN A O 1
ATOM 633 N N . ALA A 1 78 ? -1.953 30.590 27.753 1.00 92.12 78 ALA A N 1
ATOM 634 C CA . ALA A 1 78 ? -2.391 31.877 28.275 1.00 92.12 78 ALA A CA 1
ATOM 635 C C . ALA A 1 78 ? -1.664 33.045 27.582 1.00 92.12 78 ALA A C 1
ATOM 637 O O . ALA A 1 78 ? -2.315 34.028 27.226 1.00 92.12 78 ALA A O 1
ATOM 638 N N . ALA A 1 79 ? -0.361 32.902 27.306 1.00 92.81 79 ALA A N 1
ATOM 639 C CA . ALA A 1 79 ? 0.433 33.886 26.567 1.00 92.81 79 ALA A CA 1
ATOM 640 C C . ALA A 1 79 ? -0.046 34.081 25.120 1.00 92.81 79 ALA A C 1
ATOM 642 O O . ALA A 1 79 ? -0.066 35.203 24.622 1.00 92.81 79 ALA A O 1
ATOM 643 N N . ILE A 1 80 ? -0.430 32.997 24.438 1.00 90.44 80 ILE A N 1
ATOM 644 C CA . ILE A 1 80 ? -0.922 33.035 23.049 1.00 90.44 80 ILE A CA 1
ATOM 645 C C . ILE A 1 80 ? -2.355 33.582 22.977 1.00 90.44 80 ILE A C 1
ATOM 647 O O . ILE A 1 80 ? -2.711 34.240 22.001 1.00 90.44 80 ILE A O 1
ATOM 651 N N . LYS A 1 81 ? -3.179 33.292 23.992 1.00 88.44 81 LYS A N 1
ATOM 652 C CA . LYS A 1 81 ? -4.594 33.682 24.054 1.00 88.44 81 LYS A CA 1
ATOM 653 C C . LYS A 1 81 ? -4.796 35.139 24.477 1.00 88.44 81 LYS A C 1
ATOM 655 O O . LYS A 1 81 ? -5.764 35.760 24.052 1.00 88.44 81 LYS A O 1
ATOM 660 N N . ILE A 1 82 ? -3.955 35.661 25.371 1.00 90.44 82 ILE A N 1
ATOM 661 C CA . ILE A 1 82 ? -4.138 36.982 25.981 1.00 90.44 82 ILE A CA 1
ATOM 662 C C . ILE A 1 82 ? -2.873 37.808 25.755 1.00 90.44 82 ILE A C 1
ATOM 664 O O . ILE A 1 82 ? -1.914 37.706 26.517 1.00 90.44 82 ILE A O 1
ATOM 668 N N . ASP A 1 83 ? -2.893 38.690 24.758 1.00 90.38 83 ASP A N 1
ATOM 669 C CA . ASP A 1 83 ? -1.736 39.514 24.381 1.00 90.38 83 ASP A CA 1
ATOM 670 C C . ASP A 1 83 ? -1.143 40.298 25.564 1.00 90.38 83 ASP A C 1
ATOM 672 O O . ASP A 1 83 ? 0.070 40.321 25.770 1.00 90.38 83 ASP A O 1
ATOM 676 N N . ARG A 1 84 ? -1.993 40.885 26.420 1.00 91.25 84 ARG A N 1
ATOM 677 C CA . ARG A 1 84 ? -1.556 41.620 27.626 1.00 91.25 84 ARG A CA 1
ATOM 678 C C . ARG A 1 84 ? -0.961 40.733 28.725 1.00 91.25 84 ARG A C 1
ATOM 680 O O . ARG A 1 84 ? -0.435 41.245 29.714 1.00 91.25 84 ARG A O 1
ATOM 687 N N . ALA A 1 85 ? -1.106 39.419 28.624 1.00 92.25 85 ALA A N 1
ATOM 688 C CA . ALA A 1 85 ? -0.529 38.459 29.555 1.00 92.25 85 ALA A CA 1
ATOM 689 C C . ALA A 1 85 ? 0.831 37.931 29.098 1.00 92.25 85 ALA A C 1
ATOM 691 O O . ALA A 1 85 ? 1.557 37.391 29.930 1.00 92.25 85 ALA A O 1
ATOM 692 N N . ALA A 1 86 ? 1.167 38.069 27.812 1.00 92.88 86 ALA A N 1
ATOM 693 C CA . ALA A 1 86 ? 2.305 37.392 27.203 1.00 92.88 86 ALA A CA 1
ATOM 694 C C . ALA A 1 86 ? 3.630 37.673 27.926 1.00 92.88 86 ALA A C 1
ATOM 696 O O . ALA A 1 86 ? 4.338 36.730 28.255 1.00 92.88 86 ALA A O 1
ATOM 697 N N . GLU A 1 87 ? 3.912 38.935 28.265 1.00 94.19 87 GLU A N 1
ATOM 698 C CA . GLU A 1 87 ? 5.126 39.331 29.001 1.00 94.19 87 GLU A CA 1
ATOM 699 C C . GLU A 1 87 ? 5.235 38.620 30.358 1.00 94.19 87 GLU A C 1
ATOM 701 O O . GLU A 1 87 ? 6.209 37.922 30.616 1.00 94.19 87 GLU A O 1
ATOM 706 N N . ARG A 1 88 ? 4.168 38.659 31.165 1.00 94.69 88 ARG A N 1
ATOM 707 C CA . ARG A 1 88 ? 4.107 37.967 32.465 1.00 94.69 88 ARG A CA 1
ATOM 708 C C . ARG A 1 88 ? 4.261 36.448 32.338 1.00 94.69 88 ARG A C 1
ATOM 710 O O . ARG A 1 88 ? 4.852 35.809 33.204 1.00 94.69 88 ARG A O 1
ATOM 717 N N . CYS A 1 89 ? 3.712 35.853 31.278 1.00 95.94 89 CYS A N 1
ATOM 718 C CA . CYS A 1 89 ? 3.851 34.419 31.022 1.00 95.94 89 CYS A CA 1
ATOM 719 C C . CYS A 1 89 ? 5.293 34.055 30.645 1.00 95.94 89 CYS A C 1
ATOM 721 O O . CYS A 1 89 ? 5.802 33.044 31.119 1.00 95.94 89 CYS A O 1
ATOM 723 N N . VAL A 1 90 ? 5.948 34.877 29.818 1.00 95.81 90 VAL A N 1
ATOM 724 C CA . VAL A 1 90 ? 7.360 34.708 29.443 1.00 95.81 90 VAL A CA 1
ATOM 725 C C . VAL A 1 90 ? 8.257 34.820 30.674 1.00 95.81 90 VAL A C 1
ATOM 727 O O . VAL A 1 90 ? 9.092 33.941 30.881 1.00 95.81 90 VAL A O 1
ATOM 730 N N . ASP A 1 91 ? 8.030 35.814 31.535 1.00 94.94 91 ASP A N 1
ATOM 731 C CA . ASP A 1 91 ? 8.765 35.960 32.797 1.00 94.94 91 ASP A CA 1
ATOM 732 C C . ASP A 1 91 ? 8.594 34.725 33.692 1.00 94.94 91 ASP A C 1
ATOM 734 O O . ASP A 1 91 ? 9.565 34.193 34.233 1.00 94.94 91 ASP A O 1
ATOM 738 N N . CYS A 1 92 ? 7.370 34.198 33.791 1.00 95.50 92 CYS A N 1
ATOM 739 C CA . CYS A 1 92 ? 7.108 32.974 34.541 1.00 95.50 92 CYS A CA 1
ATOM 740 C C . CYS A 1 92 ? 7.843 31.757 33.948 1.00 95.50 92 CYS A C 1
ATOM 742 O O . CYS A 1 92 ? 8.412 30.965 34.699 1.00 95.50 92 CYS A O 1
ATOM 744 N N . LEU A 1 93 ? 7.860 31.597 32.621 1.00 96.25 93 LEU A N 1
ATOM 745 C CA . LEU A 1 93 ? 8.580 30.506 31.952 1.00 96.25 93 LEU A CA 1
ATOM 746 C C . LEU A 1 93 ? 10.099 30.622 32.147 1.00 96.25 93 LEU A C 1
ATOM 748 O O . LEU A 1 93 ? 10.758 29.610 32.381 1.00 96.25 93 LEU A O 1
ATOM 752 N N . LEU A 1 94 ? 10.649 31.838 32.120 1.00 94.38 94 LEU A N 1
ATOM 753 C CA . LEU A 1 94 ? 12.058 32.099 32.421 1.00 94.38 94 LEU A CA 1
ATOM 754 C C . LEU A 1 94 ? 12.435 31.682 33.842 1.00 94.38 94 LEU A C 1
ATOM 756 O O . LEU A 1 94 ? 13.473 31.053 34.053 1.00 94.38 94 LEU A O 1
ATOM 760 N N . GLU A 1 95 ? 11.608 32.020 34.830 1.00 93.62 95 GLU A N 1
ATOM 761 C CA . GLU A 1 95 ? 11.831 31.583 36.208 1.00 93.62 95 GLU A CA 1
ATOM 762 C C . GLU A 1 95 ? 11.820 30.057 36.325 1.00 93.62 95 GLU A C 1
ATOM 764 O O . GLU A 1 95 ? 12.672 29.488 37.010 1.00 93.62 95 G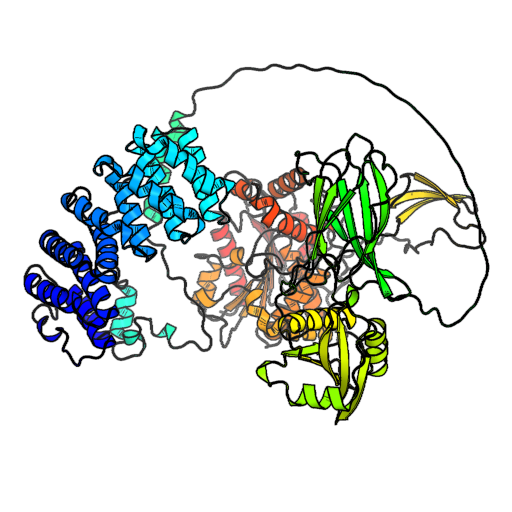LU A O 1
ATOM 769 N N . LEU A 1 96 ? 10.901 29.390 35.620 1.00 93.88 96 LEU A N 1
ATOM 770 C CA . LEU A 1 96 ? 10.834 27.932 35.576 1.00 93.88 96 LEU A CA 1
ATOM 771 C C . LEU A 1 96 ? 12.075 27.324 34.912 1.00 93.88 96 LEU A C 1
ATOM 773 O O . LEU A 1 96 ? 12.611 26.344 35.423 1.00 93.88 96 LEU A O 1
ATOM 777 N N . ILE A 1 97 ? 12.602 27.928 33.847 1.00 92.81 97 ILE A N 1
ATOM 778 C CA . ILE A 1 97 ? 13.858 27.492 33.218 1.00 92.81 97 ILE A CA 1
ATOM 779 C C . ILE A 1 97 ? 15.042 27.634 34.186 1.00 92.81 97 ILE A C 1
ATOM 781 O O . ILE A 1 97 ? 15.885 26.739 34.285 1.00 92.81 97 ILE A O 1
ATOM 785 N N . LYS A 1 98 ? 15.081 28.718 34.970 1.00 91.56 98 LYS A N 1
ATOM 786 C CA . LYS A 1 98 ? 16.128 28.960 35.977 1.00 91.56 98 LYS A CA 1
ATOM 787 C C . LYS A 1 98 ? 16.136 27.934 37.112 1.00 91.56 98 LYS A C 1
ATOM 789 O O . LYS A 1 98 ? 17.160 27.795 37.774 1.00 91.56 98 LYS A O 1
ATOM 794 N N . THR A 1 99 ? 15.057 27.170 37.307 1.00 91.31 99 THR A N 1
ATOM 795 C CA . THR A 1 99 ? 15.050 26.042 38.258 1.00 91.31 99 THR A CA 1
ATOM 796 C C . THR A 1 99 ? 15.972 24.896 37.838 1.00 91.31 99 THR A C 1
ATOM 798 O O . THR A 1 99 ? 16.316 24.065 38.677 1.00 91.31 99 THR A O 1
ATOM 801 N N . LYS A 1 100 ? 16.369 24.838 36.555 1.00 89.06 100 LYS A N 1
ATOM 802 C CA . LYS A 1 100 ? 17.195 23.774 35.959 1.00 89.06 100 LYS A CA 1
ATOM 803 C C . LYS A 1 100 ? 16.592 22.366 36.102 1.00 89.06 100 LYS A C 1
ATOM 805 O O . LYS A 1 100 ? 17.294 21.366 35.950 1.00 89.06 100 LYS A O 1
ATOM 810 N N . VAL A 1 101 ? 15.284 22.260 36.355 1.00 91.69 101 VAL A N 1
ATOM 811 C CA . VAL A 1 101 ? 14.575 20.976 36.334 1.00 91.69 101 VAL A CA 1
ATOM 812 C C . VAL A 1 101 ? 14.397 20.540 34.883 1.00 91.69 101 VAL A C 1
ATOM 814 O O . VAL A 1 101 ? 13.670 21.166 34.117 1.00 91.69 101 VAL A O 1
ATOM 817 N N . ASN A 1 102 ? 15.052 19.442 34.516 1.00 90.62 102 ASN A N 1
ATOM 818 C CA . ASN A 1 102 ? 15.222 19.008 33.132 1.00 90.62 102 ASN A CA 1
ATOM 819 C C . ASN A 1 102 ? 13.910 18.973 32.310 1.00 90.62 102 ASN A C 1
ATOM 821 O O . ASN A 1 102 ? 13.784 19.680 31.315 1.00 90.62 102 ASN A O 1
ATOM 825 N N . TYR A 1 103 ? 12.887 18.241 32.759 1.00 91.06 103 TYR A N 1
ATOM 826 C CA . TYR A 1 103 ? 11.611 18.130 32.033 1.00 91.06 103 TYR A CA 1
ATOM 827 C C . TYR A 1 103 ? 10.780 19.429 32.021 1.00 91.06 103 TYR A C 1
ATOM 829 O O . TYR A 1 103 ? 9.933 19.598 31.146 1.00 91.06 103 TYR A O 1
ATOM 837 N N . VAL A 1 104 ? 11.002 20.344 32.974 1.00 93.62 104 VAL A N 1
ATOM 838 C CA . VAL A 1 104 ? 10.356 21.671 33.005 1.00 93.62 104 VAL A CA 1
ATOM 839 C C . VAL A 1 104 ? 10.975 22.570 31.946 1.00 93.62 104 VAL A C 1
ATOM 841 O O . VAL A 1 104 ? 10.258 23.195 31.170 1.00 93.62 104 VAL A O 1
ATOM 844 N N . VAL A 1 105 ? 12.309 22.596 31.898 1.00 93.94 105 VAL A N 1
ATOM 845 C CA . VAL A 1 105 ? 13.091 23.365 30.925 1.00 93.94 105 VAL A CA 1
ATOM 846 C C . VAL A 1 105 ? 12.728 22.942 29.502 1.00 93.94 105 VAL A C 1
ATOM 848 O O . VAL A 1 105 ? 12.446 23.789 28.658 1.00 93.94 105 VAL A O 1
ATOM 851 N N . GLN A 1 106 ? 12.660 21.634 29.253 1.00 94.50 106 GLN A N 1
ATOM 852 C CA . GLN A 1 106 ? 12.326 21.083 27.942 1.00 94.50 106 GLN A CA 1
ATOM 853 C C . GLN A 1 106 ? 10.917 21.466 27.471 1.00 94.50 106 GLN A C 1
ATOM 855 O O . GLN A 1 106 ? 10.757 21.951 26.350 1.00 94.50 106 GLN A O 1
ATOM 860 N N . GLU A 1 107 ? 9.901 21.336 28.329 1.00 95.31 107 GLU A N 1
ATOM 861 C CA . GLU A 1 107 ? 8.537 21.756 27.984 1.00 95.31 107 GLU A CA 1
ATOM 862 C C . GLU A 1 107 ? 8.444 23.284 27.808 1.00 95.31 107 GLU A C 1
ATOM 864 O O . GLU A 1 107 ? 7.772 23.763 26.894 1.00 95.31 107 GLU A O 1
ATOM 869 N N . ALA A 1 108 ? 9.162 24.062 28.626 1.00 95.75 108 ALA A N 1
ATOM 870 C CA . ALA A 1 108 ? 9.200 25.518 28.504 1.00 95.75 108 ALA A CA 1
ATOM 871 C C . ALA A 1 108 ? 9.797 25.965 27.159 1.00 95.75 108 ALA A C 1
ATOM 873 O O . ALA A 1 108 ? 9.258 26.877 26.537 1.00 95.75 108 ALA A O 1
ATOM 874 N N . ILE A 1 109 ? 10.842 25.297 26.659 1.00 95.31 109 ILE A N 1
ATOM 875 C CA . ILE A 1 109 ? 11.431 25.578 25.337 1.00 95.31 109 ILE A CA 1
ATOM 876 C C . ILE A 1 109 ? 10.420 25.326 24.210 1.00 95.31 109 ILE A C 1
ATOM 878 O O . ILE A 1 109 ? 10.281 26.158 23.309 1.00 95.31 109 ILE A O 1
ATOM 882 N N . VAL A 1 110 ? 9.680 24.212 24.268 1.00 95.00 110 VAL A N 1
ATOM 883 C CA . VAL A 1 110 ? 8.627 23.897 23.284 1.00 95.00 110 VAL A CA 1
ATOM 884 C C . VAL A 1 110 ? 7.558 24.989 23.268 1.00 95.00 110 VAL A C 1
ATOM 886 O O . VAL A 1 110 ? 7.149 25.445 22.199 1.00 95.00 110 VAL A O 1
ATOM 889 N N . VAL A 1 111 ? 7.145 25.449 24.448 1.00 94.25 111 VAL A N 1
ATOM 890 C CA . VAL A 1 111 ? 6.155 26.516 24.607 1.00 94.25 111 VAL A CA 1
ATOM 891 C C . VAL A 1 111 ? 6.673 27.866 24.105 1.00 94.25 111 VAL A C 1
ATOM 893 O O . VAL A 1 111 ? 5.960 28.578 23.397 1.00 94.25 111 VAL A O 1
ATOM 896 N N . ILE A 1 112 ? 7.913 28.226 24.434 1.00 94.94 112 ILE A N 1
ATOM 897 C CA . ILE A 1 112 ? 8.508 29.507 24.037 1.00 94.94 112 ILE A CA 1
ATOM 898 C C . ILE A 1 112 ? 8.662 29.599 22.518 1.00 94.94 112 ILE A C 1
ATOM 900 O O . ILE A 1 112 ? 8.393 30.656 21.948 1.00 94.94 112 ILE A O 1
ATOM 904 N N . ARG A 1 113 ? 8.988 28.492 21.836 1.00 93.38 113 ARG A N 1
ATOM 905 C CA . ARG A 1 113 ? 8.960 28.427 20.365 1.00 93.38 113 ARG A CA 1
ATOM 906 C C . ARG A 1 113 ? 7.610 28.892 19.809 1.00 93.38 113 ARG A C 1
ATOM 908 O O . ARG A 1 113 ? 7.568 29.643 18.835 1.00 93.38 113 ARG A O 1
ATOM 915 N N . ASP A 1 114 ? 6.506 28.464 20.413 1.00 91.69 114 ASP A N 1
ATOM 916 C CA . ASP A 1 114 ? 5.166 28.839 19.956 1.00 91.69 114 ASP A CA 1
ATOM 917 C C . ASP A 1 114 ? 4.845 30.310 20.276 1.00 91.69 114 ASP A C 1
ATOM 919 O O . ASP A 1 114 ? 4.238 30.997 19.451 1.00 91.69 114 ASP A O 1
ATOM 923 N N . ILE A 1 115 ? 5.340 30.839 21.401 1.00 92.69 115 ILE A N 1
ATOM 924 C CA . ILE A 1 115 ? 5.265 32.274 21.732 1.00 92.69 115 ILE A CA 1
ATOM 925 C C . ILE A 1 115 ? 6.047 33.113 20.708 1.00 92.69 115 ILE A C 1
ATOM 927 O O . ILE A 1 115 ? 5.517 34.110 20.221 1.00 92.69 115 ILE A O 1
ATOM 931 N N . PHE A 1 116 ? 7.252 32.699 20.309 1.00 92.62 116 PHE A N 1
ATOM 932 C CA . PHE A 1 116 ? 8.030 33.367 19.256 1.00 92.62 116 PHE A CA 1
ATOM 933 C C . PHE A 1 116 ? 7.327 33.353 17.898 1.00 92.62 116 PHE A C 1
ATOM 935 O O . PHE A 1 116 ? 7.354 34.345 17.173 1.00 92.62 116 PHE A O 1
ATOM 942 N N . ARG A 1 117 ? 6.625 32.263 17.564 1.00 90.69 117 ARG A N 1
ATOM 943 C CA . ARG A 1 117 ? 5.790 32.201 16.354 1.00 90.69 117 ARG A CA 1
ATOM 944 C C . ARG A 1 117 ? 4.564 33.116 16.426 1.00 90.69 117 ARG A C 1
ATOM 946 O O . ARG A 1 117 ? 4.108 33.580 15.383 1.00 90.69 117 ARG A O 1
ATOM 953 N N . LYS A 1 118 ? 4.012 33.353 17.622 1.00 89.88 118 LYS A N 1
ATOM 954 C CA . LYS A 1 118 ? 2.886 34.277 17.843 1.00 89.88 118 LYS A CA 1
ATOM 955 C C . LYS A 1 118 ? 3.325 35.741 17.837 1.00 89.88 118 LYS A C 1
ATOM 957 O O . LYS A 1 118 ? 2.622 36.578 17.275 1.00 89.88 118 LYS A O 1
ATOM 962 N N . TYR A 1 119 ? 4.480 36.036 18.427 1.00 90.81 119 TYR A N 1
ATOM 963 C CA . TYR A 1 119 ? 5.033 37.381 18.552 1.00 90.81 119 TYR A CA 1
ATOM 964 C C . TYR A 1 119 ? 6.433 37.478 17.918 1.00 90.81 119 TYR A C 1
ATOM 966 O O . TYR A 1 119 ? 7.415 37.668 18.642 1.00 90.81 119 TYR A O 1
ATOM 974 N N . PRO A 1 120 ? 6.555 37.370 16.578 1.00 88.56 120 PRO A N 1
ATOM 975 C CA . PRO A 1 120 ? 7.841 37.523 15.903 1.00 88.56 120 PRO A CA 1
ATOM 976 C C . PRO A 1 120 ? 8.515 38.847 16.280 1.00 88.56 120 PRO A C 1
ATOM 978 O O . PRO A 1 120 ? 7.855 39.884 16.376 1.00 88.56 120 PRO A O 1
ATOM 981 N N . GLY A 1 121 ? 9.826 38.821 16.516 1.00 84.81 121 GLY A N 1
ATOM 982 C CA . GLY A 1 121 ? 10.588 40.012 16.901 1.00 84.81 121 GLY A CA 1
ATOM 983 C C . GLY A 1 121 ? 10.402 40.483 18.350 1.00 84.81 121 GLY A C 1
ATOM 984 O O . GLY A 1 121 ? 10.987 41.494 18.738 1.00 84.81 121 GLY A O 1
ATOM 985 N N . LYS A 1 122 ? 9.581 39.803 19.163 1.00 88.88 122 LYS A N 1
ATOM 986 C CA . LYS A 1 122 ? 9.364 40.139 20.579 1.00 88.88 122 LYS A CA 1
ATOM 987 C C . LYS A 1 122 ? 9.937 39.062 21.493 1.00 88.88 122 LYS A C 1
ATOM 989 O O . LYS A 1 122 ? 9.999 37.893 21.133 1.00 88.88 122 LYS A O 1
ATOM 994 N N . TYR A 1 123 ? 10.325 39.481 22.698 1.00 91.12 123 TYR A N 1
ATOM 995 C CA . TYR A 1 123 ? 10.895 38.618 23.739 1.00 91.12 123 TYR A CA 1
ATOM 996 C C . TYR A 1 123 ? 12.231 37.950 23.368 1.00 91.12 123 TYR A C 1
ATOM 998 O O . TYR A 1 123 ? 12.669 37.057 24.077 1.00 91.12 123 TYR A O 1
ATOM 1006 N N . GLU A 1 124 ? 12.928 38.404 22.320 1.00 87.44 124 GLU A N 1
ATOM 1007 C CA . GLU A 1 124 ? 14.213 37.830 21.867 1.00 87.44 124 GLU A CA 1
ATOM 1008 C C . GLU A 1 124 ? 15.310 37.837 22.943 1.00 87.44 124 GLU A C 1
ATOM 1010 O O . GLU A 1 124 ? 16.231 37.027 22.893 1.00 87.44 124 GLU A O 1
ATOM 1015 N N . ILE A 1 125 ? 15.199 38.717 23.945 1.00 87.75 125 ILE A N 1
ATOM 1016 C CA . ILE A 1 125 ? 16.152 38.817 25.060 1.00 87.75 125 ILE A CA 1
ATOM 1017 C C . ILE A 1 125 ? 16.339 37.489 25.808 1.00 87.75 125 ILE A C 1
ATOM 1019 O O . ILE A 1 125 ? 17.407 37.249 26.359 1.00 87.75 125 ILE A O 1
ATOM 1023 N N . ILE A 1 126 ? 15.334 36.609 25.778 1.00 91.31 126 ILE A N 1
ATOM 1024 C CA . ILE A 1 126 ? 15.349 35.328 26.494 1.00 91.31 126 ILE A CA 1
ATOM 1025 C C . ILE A 1 126 ? 16.138 34.239 25.763 1.00 91.31 126 ILE A C 1
ATOM 1027 O O . ILE A 1 126 ? 16.397 33.188 26.338 1.00 91.31 126 ILE A O 1
ATOM 1031 N N . ILE A 1 127 ? 16.509 34.449 24.494 1.00 91.50 127 ILE A N 1
ATOM 1032 C CA . ILE A 1 127 ? 17.178 33.431 23.669 1.00 91.50 127 ILE A CA 1
ATOM 1033 C C . ILE A 1 127 ? 18.500 32.985 24.308 1.00 91.50 127 ILE A C 1
ATOM 1035 O O . ILE A 1 127 ? 18.804 31.795 24.297 1.00 91.50 127 ILE A O 1
ATOM 1039 N N . SER A 1 128 ? 19.247 33.910 24.921 1.00 88.88 128 SER A N 1
ATOM 1040 C CA . SER A 1 128 ? 20.492 33.578 25.625 1.00 88.88 128 SER A CA 1
ATOM 1041 C C . SER A 1 128 ? 20.245 32.603 26.779 1.00 88.88 128 SER A C 1
ATOM 1043 O O . SER A 1 128 ? 20.926 31.583 26.866 1.00 88.88 128 SER A O 1
ATOM 1045 N N . ASP A 1 129 ? 19.226 32.857 27.612 1.00 89.31 129 ASP A N 1
ATOM 1046 C CA . ASP A 1 129 ? 18.851 31.965 28.718 1.00 89.31 129 ASP A CA 1
ATOM 1047 C C . ASP A 1 129 ? 18.437 30.566 28.215 1.00 89.31 129 ASP A C 1
ATOM 1049 O O . ASP A 1 129 ? 18.681 29.559 28.883 1.00 89.31 129 ASP A O 1
ATOM 1053 N N . LEU A 1 130 ? 17.816 30.472 27.032 1.00 91.44 130 LEU A N 1
ATOM 1054 C CA . LEU A 1 130 ? 17.452 29.188 26.421 1.00 91.44 130 LEU A CA 1
ATOM 1055 C C . LEU A 1 130 ? 18.691 28.404 25.978 1.00 91.44 130 LEU A C 1
ATOM 1057 O O . LEU A 1 130 ? 18.807 27.217 26.293 1.00 91.44 130 LEU A O 1
ATOM 1061 N N . CYS A 1 131 ? 19.623 29.063 25.286 1.00 89.69 131 CYS A N 1
ATOM 1062 C CA . CYS A 1 131 ? 20.844 28.436 24.778 1.00 89.69 131 CYS A CA 1
ATOM 1063 C C . CYS A 1 131 ? 21.739 27.884 25.903 1.00 89.69 131 CYS A C 1
ATOM 1065 O O . CYS A 1 131 ? 22.359 26.840 25.721 1.00 89.69 131 CYS A O 1
ATOM 1067 N N . GLU A 1 132 ? 21.745 28.501 27.091 1.00 88.62 132 GLU A N 1
ATOM 1068 C CA . GLU A 1 132 ? 22.468 27.996 28.275 1.00 88.62 132 GLU A CA 1
ATOM 1069 C C . GLU A 1 132 ? 21.988 26.622 28.781 1.00 88.62 132 GLU A C 1
ATOM 1071 O O . GLU A 1 132 ? 22.623 26.018 29.647 1.00 88.62 132 GLU A O 1
ATOM 1076 N N . ASN A 1 133 ? 20.842 26.132 28.302 1.00 87.12 133 ASN A N 1
ATOM 1077 C CA . ASN A 1 133 ? 20.255 24.862 28.728 1.00 87.12 133 ASN A CA 1
ATOM 1078 C C . ASN A 1 133 ? 20.319 23.763 27.651 1.00 87.12 133 ASN A C 1
ATOM 1080 O O . ASN A 1 133 ? 19.722 22.700 27.837 1.00 87.12 133 ASN A O 1
ATOM 1084 N N . LEU A 1 134 ? 21.034 23.989 26.545 1.00 84.75 134 LEU A N 1
ATOM 1085 C CA . LEU A 1 134 ? 21.067 23.086 25.388 1.00 84.75 134 LEU A CA 1
ATOM 1086 C C . LEU A 1 134 ? 21.579 21.675 25.726 1.00 84.75 134 LEU A C 1
ATOM 1088 O O . LEU A 1 134 ? 20.984 20.694 25.285 1.00 84.75 134 LEU A O 1
ATOM 1092 N N . ASP A 1 135 ? 22.594 21.564 26.586 1.00 82.44 135 ASP A N 1
ATOM 1093 C CA . ASP A 1 135 ? 23.183 20.275 26.994 1.00 82.44 135 ASP A CA 1
ATOM 1094 C C . ASP A 1 135 ? 22.219 19.385 27.794 1.00 82.44 135 ASP A C 1
ATOM 1096 O O . ASP A 1 135 ? 22.460 18.195 27.986 1.00 82.44 135 ASP A O 1
ATOM 1100 N N . SER A 1 136 ? 21.118 19.959 28.287 1.00 81.56 136 SER A N 1
ATOM 1101 C CA . SER A 1 136 ? 20.113 19.241 29.070 1.00 81.56 136 SER A CA 1
ATOM 1102 C C . SER A 1 136 ? 18.965 18.672 28.225 1.00 81.56 136 SER A C 1
ATOM 1104 O O . SER A 1 136 ? 18.067 18.043 28.779 1.00 81.56 136 SER A O 1
ATOM 1106 N N . LEU A 1 137 ? 18.962 18.875 26.904 1.00 88.31 137 LEU A N 1
ATOM 1107 C CA . LEU A 1 137 ? 17.864 18.444 26.034 1.00 88.31 137 LEU A CA 1
ATOM 1108 C C . LEU A 1 137 ? 18.047 16.995 25.568 1.00 88.31 137 LEU A C 1
ATOM 1110 O O . LEU A 1 137 ? 18.953 16.694 24.792 1.00 88.31 137 LEU A O 1
ATOM 1114 N N . ASP A 1 138 ? 17.142 16.106 25.972 1.00 89.38 138 ASP A N 1
ATOM 1115 C CA . ASP A 1 138 ? 17.096 14.712 25.517 1.00 89.38 138 ASP A CA 1
ATOM 1116 C C . ASP A 1 138 ? 15.818 14.384 24.723 1.00 89.38 138 ASP A C 1
ATOM 1118 O O . ASP A 1 138 ? 15.843 13.503 23.860 1.00 89.38 138 ASP A O 1
ATOM 1122 N N . GLU A 1 139 ? 14.727 15.131 24.919 1.00 92.62 139 GLU A N 1
ATOM 1123 C CA . GLU A 1 139 ? 13.464 14.888 24.234 1.00 92.62 139 GLU A CA 1
ATOM 1124 C C . GLU A 1 139 ? 13.463 15.410 22.792 1.00 92.62 139 GLU A C 1
ATOM 1126 O O . GLU A 1 139 ? 13.828 16.565 22.540 1.00 92.62 139 GLU A O 1
ATOM 1131 N N . PRO A 1 140 ? 12.957 14.617 21.829 1.00 94.06 140 PRO A N 1
ATOM 1132 C CA . PRO A 1 140 ? 12.950 15.004 20.420 1.00 94.06 140 PRO A CA 1
ATOM 1133 C C . PRO A 1 140 ? 12.207 16.318 20.144 1.00 94.06 140 PRO A C 1
ATOM 1135 O O . PRO A 1 140 ? 12.670 17.127 19.342 1.00 94.06 140 PRO A O 1
ATOM 1138 N N . ASP A 1 141 ? 11.080 16.557 20.821 1.00 92.69 141 ASP A N 1
ATOM 1139 C CA . ASP A 1 141 ? 10.266 17.762 20.622 1.00 92.69 141 ASP A CA 1
ATOM 1140 C C . ASP A 1 141 ? 10.971 19.023 21.138 1.00 92.69 141 ASP A C 1
ATOM 1142 O O . ASP A 1 141 ? 10.929 20.068 20.482 1.00 92.69 141 ASP A O 1
ATOM 1146 N N . ALA A 1 142 ? 11.661 18.919 22.278 1.00 94.88 142 ALA A N 1
ATOM 1147 C CA . ALA A 1 142 ? 12.433 20.012 22.862 1.00 94.88 142 ALA A CA 1
ATOM 1148 C C . ALA A 1 142 ? 13.697 20.307 22.045 1.00 94.88 142 ALA A C 1
ATOM 1150 O O . ALA A 1 142 ? 13.962 21.472 21.740 1.00 94.88 142 ALA A O 1
ATOM 1151 N N . LYS A 1 143 ? 14.422 19.268 21.600 1.00 95.19 143 LYS A N 1
ATOM 1152 C CA . LYS A 1 143 ? 15.547 19.410 20.661 1.00 95.19 143 LYS A CA 1
ATOM 1153 C C . LYS A 1 143 ? 15.101 20.085 19.368 1.00 95.19 143 LYS A C 1
ATOM 1155 O O . LYS A 1 143 ? 15.684 21.089 18.968 1.00 95.19 143 LYS A O 1
ATOM 1160 N N . ALA A 1 144 ? 14.030 19.599 18.738 1.00 96.00 144 ALA A N 1
ATOM 1161 C CA . ALA A 1 144 ? 13.499 20.196 17.515 1.00 96.00 144 ALA A CA 1
ATOM 1162 C C . ALA A 1 144 ? 13.064 21.657 17.730 1.00 96.00 144 ALA A C 1
ATOM 1164 O O . ALA A 1 144 ? 13.338 22.512 16.886 1.00 96.00 144 ALA A O 1
ATOM 1165 N N . ALA A 1 145 ? 12.427 21.975 18.862 1.00 95.81 145 ALA A N 1
ATOM 1166 C CA . ALA A 1 145 ? 12.064 23.347 19.200 1.00 95.81 145 ALA A CA 1
ATOM 1167 C C . ALA A 1 145 ? 13.294 24.251 19.370 1.00 95.81 145 ALA A C 1
ATOM 1169 O O . ALA A 1 145 ? 13.322 25.333 18.786 1.00 95.81 145 ALA A O 1
ATOM 1170 N N . MET A 1 146 ? 14.326 23.792 20.081 1.00 95.69 146 MET A N 1
ATOM 1171 C CA . MET A 1 146 ? 15.581 24.528 20.242 1.00 95.69 146 MET A CA 1
ATOM 1172 C C . MET A 1 146 ? 16.290 24.744 18.899 1.00 95.69 146 MET A C 1
ATOM 1174 O O . MET A 1 146 ? 16.622 25.874 18.554 1.00 95.69 146 MET A O 1
ATOM 1178 N N . ILE A 1 147 ? 16.450 23.693 18.090 1.00 95.81 147 ILE A N 1
ATOM 1179 C CA . ILE A 1 147 ? 17.070 23.765 16.755 1.00 95.81 147 ILE A CA 1
ATOM 1180 C C . ILE A 1 147 ? 16.302 24.736 15.851 1.00 95.81 147 ILE A C 1
ATOM 1182 O O . ILE A 1 147 ? 16.901 25.486 15.077 1.00 95.81 147 ILE A O 1
ATOM 1186 N N . TRP A 1 148 ? 14.969 24.758 15.957 1.00 95.38 148 TRP A N 1
ATOM 1187 C CA . TRP A 1 148 ? 14.151 25.742 15.259 1.00 95.38 148 TRP A CA 1
ATOM 1188 C C . TRP A 1 148 ? 14.459 27.171 15.718 1.00 95.38 148 TRP A C 1
ATOM 1190 O O . TRP A 1 148 ? 14.652 28.024 14.856 1.00 95.38 148 TRP A O 1
ATOM 1200 N N . ILE A 1 149 ? 14.545 27.428 17.031 1.00 94.75 149 ILE A N 1
ATOM 1201 C CA . ILE A 1 149 ? 14.869 28.757 17.582 1.00 94.75 149 ILE A CA 1
ATOM 1202 C C . ILE A 1 149 ? 16.252 29.204 17.099 1.00 94.75 149 ILE A C 1
ATOM 1204 O O . ILE A 1 149 ? 16.379 30.314 16.586 1.00 94.75 149 ILE A O 1
ATOM 1208 N N . VAL A 1 150 ? 17.260 28.331 17.176 1.00 94.06 150 VAL A N 1
ATOM 1209 C CA . VAL A 1 150 ? 18.623 28.644 16.719 1.00 94.06 150 VAL A CA 1
ATOM 1210 C C . VAL A 1 150 ? 18.645 28.968 15.221 1.00 94.06 150 VAL A C 1
ATOM 1212 O O . VAL A 1 150 ? 19.251 29.957 14.818 1.00 94.06 150 VAL A O 1
ATOM 1215 N N . GLY A 1 151 ? 17.947 28.190 14.387 1.00 93.12 151 GLY A N 1
ATOM 1216 C CA . GLY A 1 151 ? 17.869 28.447 12.945 1.00 93.12 151 GLY A CA 1
ATOM 1217 C C . GLY A 1 151 ? 17.042 29.682 12.568 1.00 93.12 151 GLY A C 1
ATOM 1218 O O . GLY A 1 151 ? 17.343 30.348 11.577 1.00 93.12 151 GLY A O 1
ATOM 1219 N N . GLU A 1 152 ? 15.993 29.997 13.332 1.00 92.19 152 GLU A N 1
ATOM 1220 C CA . GLU A 1 152 ? 15.144 31.167 13.098 1.00 92.19 152 GLU A CA 1
ATOM 1221 C C . GLU A 1 152 ? 15.832 32.461 13.543 1.00 92.19 152 GLU A C 1
ATOM 1223 O O . GLU A 1 152 ? 15.793 33.445 12.816 1.00 92.19 152 GLU A O 1
ATOM 1228 N N . TYR A 1 153 ? 16.538 32.460 14.669 1.00 92.38 153 TYR A N 1
ATOM 1229 C CA . TYR A 1 153 ? 17.181 33.654 15.223 1.00 92.38 153 TYR A CA 1
ATOM 1230 C C . TYR A 1 153 ? 18.707 33.640 15.068 1.00 92.38 153 TYR A C 1
ATOM 1232 O O . TYR A 1 153 ? 19.415 34.300 15.822 1.00 92.38 153 TYR A O 1
ATOM 1240 N N . ALA A 1 154 ? 19.228 32.923 14.067 1.00 91.56 154 ALA A N 1
ATOM 1241 C CA . ALA A 1 154 ? 20.667 32.731 13.865 1.00 91.56 154 ALA A CA 1
ATOM 1242 C C . ALA A 1 154 ? 21.480 34.040 13.794 1.00 91.56 154 ALA A C 1
ATOM 1244 O O . ALA A 1 154 ? 22.623 34.081 14.226 1.00 91.56 154 ALA A O 1
ATOM 1245 N N . GLU A 1 155 ? 20.889 35.125 13.285 1.00 89.81 155 GLU A N 1
ATOM 1246 C CA . GLU A 1 155 ? 21.518 36.456 13.191 1.00 89.81 155 GLU A CA 1
ATOM 1247 C C . GLU A 1 155 ? 21.605 37.216 14.526 1.00 89.81 155 GLU A C 1
ATOM 1249 O O . GLU A 1 155 ? 22.289 38.233 14.613 1.00 89.81 155 GLU A O 1
ATOM 1254 N N . ARG A 1 156 ? 20.904 36.736 15.558 1.00 88.88 156 ARG A N 1
ATOM 1255 C CA . ARG A 1 156 ? 20.901 37.289 16.921 1.00 88.88 156 ARG A CA 1
ATOM 1256 C C . ARG A 1 156 ? 21.716 36.450 17.905 1.00 88.88 156 ARG A C 1
ATOM 1258 O O . ARG A 1 156 ? 21.892 36.871 19.042 1.00 88.88 156 ARG A O 1
ATOM 1265 N N . ILE A 1 157 ? 22.170 35.268 17.487 1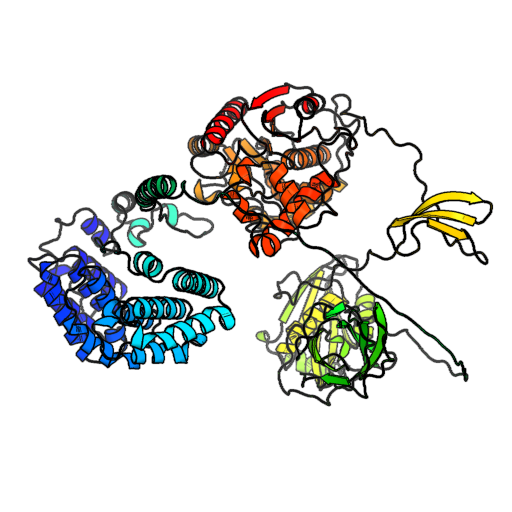.00 89.62 157 ILE A N 1
ATOM 1266 C CA . ILE A 1 157 ? 22.892 34.307 18.321 1.00 89.62 157 ILE A CA 1
ATOM 1267 C C . ILE A 1 157 ? 24.326 34.209 17.797 1.00 89.62 157 ILE A C 1
ATOM 1269 O O . ILE A 1 157 ? 24.567 33.607 16.746 1.00 89.62 157 ILE A O 1
ATOM 1273 N N . ASP A 1 158 ? 25.273 34.774 18.547 1.00 84.25 158 ASP A N 1
ATOM 1274 C CA . ASP A 1 158 ? 26.677 34.899 18.130 1.00 84.25 158 ASP A CA 1
ATOM 1275 C C . ASP A 1 158 ? 27.345 33.541 17.834 1.00 84.25 158 ASP A C 1
ATOM 1277 O O . ASP A 1 158 ? 28.111 33.421 16.880 1.00 84.25 158 ASP A O 1
ATOM 1281 N N . ASN A 1 159 ? 27.011 32.494 18.596 1.00 87.19 159 ASN A N 1
ATOM 1282 C CA . ASN A 1 159 ? 27.541 31.132 18.448 1.00 87.19 159 ASN A CA 1
ATOM 1283 C C . ASN A 1 159 ? 26.558 30.150 17.772 1.00 87.19 159 ASN A C 1
ATOM 1285 O O . ASN A 1 159 ? 26.673 28.938 17.947 1.00 87.19 159 ASN A O 1
ATOM 1289 N N . SER A 1 160 ? 25.597 30.637 16.976 1.00 89.44 160 SER A N 1
ATOM 1290 C CA . SER A 1 160 ? 24.571 29.799 16.318 1.00 89.44 160 SER A CA 1
ATOM 1291 C C . SER A 1 160 ? 25.134 28.643 15.481 1.00 89.44 160 SER A C 1
ATOM 1293 O O . SER A 1 160 ? 24.540 27.565 15.448 1.00 89.44 160 SER A O 1
ATOM 1295 N N . GLY A 1 161 ? 26.285 28.849 14.834 1.00 88.38 161 GLY A N 1
ATOM 1296 C CA . GLY A 1 161 ? 26.981 27.812 14.069 1.00 88.38 161 GLY A CA 1
ATOM 1297 C C . GLY A 1 161 ? 27.444 26.644 14.940 1.00 88.38 161 GLY A C 1
ATOM 1298 O O . GLY A 1 161 ? 27.131 25.502 14.622 1.00 88.38 161 GLY A O 1
ATOM 1299 N N . GLU A 1 162 ? 28.112 26.932 16.060 1.00 89.06 162 GLU A N 1
ATOM 1300 C CA . GLU A 1 162 ? 28.604 25.919 17.007 1.00 89.06 162 GLU A CA 1
ATOM 1301 C C . GLU A 1 162 ? 27.443 25.143 17.645 1.00 89.06 162 GLU A C 1
ATOM 1303 O O . GLU A 1 162 ? 27.496 23.919 17.763 1.00 89.06 162 GLU A O 1
ATOM 1308 N N . LEU A 1 163 ? 26.351 25.840 17.984 1.00 90.94 163 LEU A N 1
ATOM 1309 C CA . LEU A 1 163 ? 25.155 25.215 18.555 1.00 90.94 163 LEU A CA 1
ATOM 1310 C C . LEU A 1 163 ? 24.450 24.281 17.559 1.00 90.94 163 LEU A C 1
ATOM 1312 O O . LEU A 1 163 ? 23.932 23.247 17.960 1.00 90.94 163 LEU A O 1
ATOM 1316 N N . LEU A 1 164 ? 24.400 24.618 16.264 1.00 91.88 164 LEU A N 1
ATOM 1317 C CA . LEU A 1 164 ? 23.861 23.698 15.251 1.00 91.88 164 LEU A CA 1
ATOM 1318 C C . LEU A 1 164 ? 24.836 22.572 14.906 1.00 91.88 164 LEU A C 1
ATOM 1320 O O . LEU A 1 164 ? 24.393 21.491 14.517 1.00 91.88 164 LEU A O 1
ATOM 1324 N N . GLU A 1 165 ? 26.140 22.810 15.026 1.00 91.00 165 GLU A N 1
ATOM 1325 C CA . GLU A 1 165 ? 27.159 21.791 14.800 1.00 91.00 165 GLU A CA 1
ATOM 1326 C C . GLU A 1 165 ? 27.078 20.670 15.839 1.00 91.00 165 GLU A C 1
ATOM 1328 O O . GLU A 1 165 ? 27.123 19.507 15.445 1.00 91.00 165 GLU A O 1
ATOM 1333 N N . SER A 1 166 ? 26.842 20.986 17.117 1.00 90.88 166 SER A N 1
ATOM 1334 C CA . SER A 1 166 ? 26.687 19.963 18.162 1.00 90.88 166 SER A CA 1
ATOM 1335 C C . SER A 1 166 ? 25.522 19.003 17.883 1.00 90.88 166 SER A C 1
ATOM 1337 O O . SER A 1 166 ? 25.675 17.791 18.017 1.00 90.88 166 SER A O 1
ATOM 1339 N N . PHE A 1 167 ? 24.382 19.505 17.393 1.00 91.31 167 PHE A N 1
ATOM 1340 C CA . PHE A 1 167 ? 23.268 18.652 16.953 1.00 91.31 167 PHE A CA 1
ATOM 1341 C C . PHE A 1 167 ? 23.581 17.862 15.674 1.00 91.31 167 PHE A C 1
ATOM 1343 O O . PHE A 1 167 ? 23.008 16.799 15.439 1.00 91.31 167 PHE A O 1
ATOM 1350 N N . LEU A 1 168 ? 24.464 18.381 14.817 1.00 91.38 168 LEU A N 1
ATOM 1351 C CA . LEU A 1 168 ? 24.873 17.713 13.583 1.00 91.38 168 LEU A CA 1
ATOM 1352 C C . LEU A 1 168 ? 25.839 16.544 13.845 1.00 91.38 168 LEU A C 1
ATOM 1354 O O . LEU A 1 168 ? 25.889 15.614 13.042 1.00 91.38 168 LEU A O 1
ATOM 1358 N N . GLU A 1 169 ? 26.597 16.557 14.944 1.00 91.06 169 GLU A N 1
ATOM 1359 C CA . GLU A 1 169 ? 27.504 15.460 15.317 1.00 91.06 169 GLU A CA 1
ATOM 1360 C C . GLU A 1 169 ? 26.751 14.163 15.642 1.00 91.06 169 GLU A C 1
ATOM 1362 O O . GLU A 1 169 ? 27.169 13.090 15.203 1.00 91.06 169 GLU A O 1
ATOM 1367 N N . SER A 1 170 ? 25.604 14.258 16.322 1.00 89.88 170 SER A N 1
ATOM 1368 C CA . SER A 1 170 ? 24.724 13.120 16.622 1.00 89.88 170 SER A CA 1
ATOM 1369 C C . SER A 1 170 ? 23.679 12.845 15.532 1.00 89.88 170 SER A C 1
ATOM 1371 O O . SER A 1 170 ? 22.767 12.050 15.744 1.00 89.88 170 SER A O 1
ATOM 1373 N N . PHE A 1 171 ? 23.795 13.449 14.340 1.00 93.31 171 PHE A N 1
ATOM 1374 C CA . PHE A 1 171 ? 22.743 13.457 13.312 1.00 93.31 171 PHE A CA 1
ATOM 1375 C C . PHE A 1 171 ? 22.143 12.078 12.993 1.00 93.31 171 PHE A C 1
ATOM 1377 O O . PHE A 1 171 ? 20.925 11.957 12.887 1.00 93.31 171 PHE A O 1
ATOM 1384 N N . HIS A 1 172 ? 22.965 11.030 12.864 1.00 91.06 172 HIS A N 1
ATOM 1385 C CA . HIS A 1 172 ? 22.499 9.666 12.554 1.00 91.06 172 HIS A CA 1
ATOM 1386 C C . HIS A 1 172 ? 21.818 8.957 13.733 1.00 91.06 172 HIS A C 1
ATOM 1388 O O . HIS A 1 172 ? 21.063 8.009 13.520 1.00 91.06 172 HIS A O 1
ATOM 1394 N N . GLU A 1 173 ? 22.078 9.409 14.957 1.00 91.44 173 GLU A N 1
ATOM 1395 C CA . GLU A 1 173 ? 21.481 8.891 16.193 1.00 91.44 173 GLU A CA 1
ATOM 1396 C C . GLU A 1 173 ? 20.156 9.595 16.525 1.00 91.44 173 GLU A C 1
ATOM 1398 O O . GLU A 1 173 ? 19.323 9.048 17.251 1.00 91.44 173 GLU A O 1
ATOM 1403 N N . GLU A 1 174 ? 19.934 10.792 15.974 1.00 93.56 174 GLU A N 1
ATOM 1404 C CA . GLU A 1 174 ? 18.727 11.576 16.214 1.00 93.56 174 GLU A CA 1
ATOM 1405 C C . GLU A 1 174 ? 17.488 11.027 15.470 1.00 93.56 174 GLU A C 1
ATOM 1407 O O . GLU A 1 174 ? 17.582 10.523 14.345 1.00 93.56 174 GLU A O 1
ATOM 1412 N N . PRO A 1 175 ? 16.276 11.185 16.035 1.00 93.00 175 PRO A N 1
ATOM 1413 C CA . PRO A 1 175 ? 15.032 10.855 15.345 1.00 93.00 175 PRO A CA 1
ATOM 1414 C C . PRO A 1 175 ? 14.815 11.681 14.071 1.00 93.00 175 PRO A C 1
ATOM 1416 O O . PRO A 1 175 ? 15.240 12.831 13.967 1.00 93.00 175 PRO A O 1
ATOM 1419 N N . ALA A 1 176 ? 14.026 11.144 13.136 1.00 91.62 176 ALA A N 1
ATOM 1420 C CA . ALA A 1 176 ? 13.735 11.800 11.857 1.00 91.62 176 ALA A CA 1
ATOM 1421 C C . ALA A 1 176 ? 13.189 13.237 11.999 1.00 91.62 176 ALA A C 1
ATOM 1423 O O . ALA A 1 176 ? 13.559 14.115 11.219 1.00 91.62 176 ALA A O 1
ATOM 1424 N N . SER A 1 177 ? 12.336 13.508 12.998 1.00 93.19 177 SER A N 1
ATOM 1425 C CA . SER A 1 177 ? 11.802 14.856 13.259 1.00 93.19 177 SER A CA 1
ATOM 1426 C C . SER A 1 177 ? 12.906 15.868 13.585 1.00 93.19 177 SER A C 1
ATOM 1428 O O . SER A 1 177 ? 12.873 16.994 13.087 1.00 93.19 177 SER A O 1
ATOM 1430 N N . VAL A 1 178 ? 13.908 15.449 14.360 1.00 95.44 178 VAL A N 1
ATOM 1431 C CA 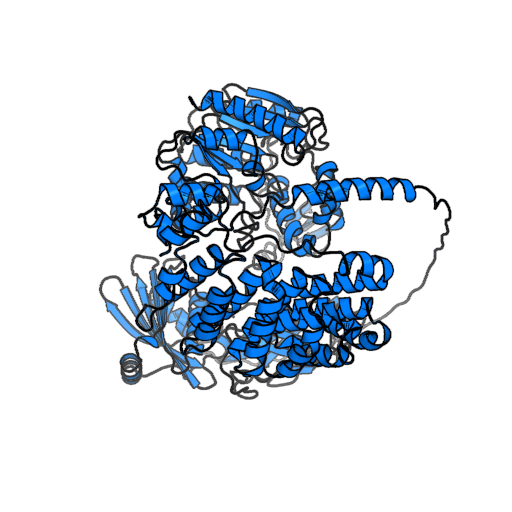. VAL A 1 178 ? 15.073 16.258 14.729 1.00 95.44 178 VAL A CA 1
ATOM 1432 C C . VAL A 1 178 ? 15.993 16.424 13.520 1.00 95.44 178 VAL A C 1
ATOM 1434 O O . VAL A 1 178 ? 16.331 17.553 13.180 1.00 95.44 178 VAL A O 1
ATOM 1437 N N . GLN A 1 179 ? 16.292 15.351 12.782 1.00 95.88 179 GLN A N 1
ATOM 1438 C CA . GLN A 1 179 ? 17.100 15.406 11.554 1.00 95.88 179 GLN A CA 1
ATOM 1439 C C . GLN A 1 179 ? 16.536 16.385 10.508 1.00 95.88 179 GLN A C 1
ATOM 1441 O O . GLN A 1 179 ? 17.268 17.201 9.940 1.00 95.88 179 GLN A O 1
ATOM 1446 N N . HIS A 1 180 ? 15.218 16.362 10.282 1.00 94.44 180 HIS A N 1
ATOM 1447 C CA . HIS A 1 180 ? 14.545 17.314 9.395 1.00 94.44 180 HIS A CA 1
ATOM 1448 C C . HIS A 1 180 ? 14.677 18.761 9.874 1.00 94.44 180 HIS A C 1
ATOM 1450 O O . HIS A 1 180 ? 14.806 19.683 9.057 1.00 94.44 180 HIS A O 1
ATOM 1456 N N . GLN A 1 181 ? 14.614 18.965 11.188 1.00 96.44 181 GLN A N 1
ATOM 1457 C CA . GLN A 1 181 ? 14.716 20.282 11.791 1.00 96.44 181 GLN A CA 1
ATOM 1458 C C . GLN A 1 181 ? 16.158 20.806 11.752 1.00 96.44 181 GLN A C 1
ATOM 1460 O O . GLN A 1 181 ? 16.328 21.987 11.454 1.00 96.44 181 GLN A O 1
ATOM 1465 N N . ILE A 1 182 ? 17.172 19.944 11.929 1.00 95.69 182 ILE A N 1
ATOM 1466 C CA . ILE A 1 182 ? 18.597 20.266 11.726 1.00 95.69 182 ILE A CA 1
ATOM 1467 C C . ILE A 1 182 ? 18.807 20.741 10.289 1.00 95.69 182 ILE A C 1
ATOM 1469 O O . ILE A 1 182 ? 19.239 21.870 10.080 1.00 95.69 182 ILE A O 1
ATOM 1473 N N . LEU A 1 183 ? 18.394 19.943 9.295 1.00 95.88 183 LEU A N 1
ATOM 1474 C CA . LEU A 1 183 ? 18.503 20.307 7.879 1.00 95.88 183 LEU A CA 1
ATOM 1475 C C . LEU A 1 183 ? 17.879 21.682 7.592 1.00 95.88 183 LEU A C 1
ATOM 1477 O O . LEU A 1 183 ? 18.508 22.548 6.984 1.00 95.88 183 LEU A O 1
ATOM 1481 N N . THR A 1 184 ? 16.648 21.898 8.055 1.00 95.06 184 THR A N 1
ATOM 1482 C CA . THR A 1 184 ? 15.925 23.155 7.817 1.00 95.06 184 THR A CA 1
ATOM 1483 C C . THR A 1 184 ? 16.600 24.340 8.515 1.00 95.06 184 THR A C 1
ATOM 1485 O O . THR A 1 184 ? 16.735 25.406 7.916 1.00 95.06 184 THR A O 1
ATOM 1488 N N . ALA A 1 185 ? 17.032 24.174 9.768 1.00 95.69 185 ALA A N 1
ATOM 1489 C CA . ALA A 1 185 ? 17.685 25.223 10.547 1.00 95.69 185 ALA A CA 1
ATOM 1490 C C . ALA A 1 185 ? 19.048 25.609 9.964 1.00 95.69 185 ALA A C 1
ATOM 1492 O O . ALA A 1 185 ? 19.329 26.797 9.819 1.00 95.69 185 ALA A O 1
ATOM 1493 N N . THR A 1 186 ? 19.858 24.635 9.544 1.00 94.81 186 THR A N 1
ATOM 1494 C CA . THR A 1 186 ? 21.156 24.898 8.913 1.00 94.81 186 THR A CA 1
ATOM 1495 C C . THR A 1 186 ? 20.997 25.621 7.574 1.00 94.81 186 THR A C 1
ATOM 1497 O O . THR A 1 186 ? 21.753 26.550 7.290 1.00 94.81 186 THR A O 1
ATOM 1500 N N . VAL A 1 187 ? 19.990 25.266 6.764 1.00 93.75 187 VAL A N 1
ATOM 1501 C CA . VAL A 1 187 ? 19.699 25.983 5.508 1.00 93.75 187 VAL A CA 1
ATOM 1502 C C . VAL A 1 187 ? 19.216 27.411 5.782 1.00 93.75 187 VAL A C 1
ATOM 1504 O O . VAL A 1 187 ? 19.675 28.344 5.123 1.00 93.75 187 VAL A O 1
ATOM 1507 N N . LYS A 1 188 ? 18.347 27.620 6.780 1.00 93.50 188 LYS A N 1
ATOM 1508 C CA . LYS A 1 188 ? 17.933 28.970 7.204 1.00 93.50 188 LYS A CA 1
ATOM 1509 C C . LYS A 1 188 ? 19.118 29.810 7.668 1.00 93.50 188 LYS A C 1
ATOM 1511 O O . LYS A 1 188 ? 19.263 30.945 7.218 1.00 93.50 188 LYS A O 1
ATOM 1516 N N . MET A 1 189 ? 19.985 29.243 8.505 1.00 92.56 189 MET A N 1
ATOM 1517 C CA . MET A 1 189 ? 21.207 29.902 8.957 1.00 92.56 189 MET A CA 1
ATOM 1518 C C . MET A 1 189 ? 22.102 30.271 7.770 1.00 92.56 189 MET A C 1
ATOM 1520 O O . MET A 1 189 ? 22.606 31.388 7.728 1.00 92.56 189 MET A O 1
ATOM 1524 N N . PHE A 1 190 ? 22.230 29.399 6.766 1.00 92.38 190 PHE A N 1
ATOM 1525 C CA . PHE A 1 190 ? 22.971 29.708 5.540 1.00 92.38 190 PHE A CA 1
ATOM 1526 C C . PHE A 1 190 ? 22.408 30.889 4.752 1.00 92.38 190 PHE A C 1
ATOM 1528 O O . PHE A 1 190 ? 23.171 31.700 4.233 1.00 92.38 190 PHE A O 1
ATOM 1535 N N . LEU A 1 191 ? 21.087 31.035 4.707 1.00 90.69 191 LEU A N 1
ATOM 1536 C CA . LEU A 1 191 ? 20.428 32.141 4.010 1.00 90.69 191 LEU A CA 1
ATOM 1537 C C . LEU A 1 191 ? 20.453 33.467 4.796 1.00 90.69 191 LEU A C 1
ATOM 1539 O O . LEU A 1 191 ? 20.331 34.535 4.185 1.00 90.69 191 LEU A O 1
ATOM 1543 N N . LYS A 1 192 ? 20.602 33.415 6.129 1.00 90.12 192 LYS A N 1
ATOM 1544 C CA . LYS A 1 192 ? 20.680 34.595 7.013 1.00 90.12 192 LYS A CA 1
ATOM 1545 C C . LYS A 1 192 ? 22.123 35.051 7.264 1.00 90.12 192 LYS A C 1
ATOM 1547 O O . LYS A 1 192 ? 22.426 36.227 7.086 1.00 90.12 192 LYS A O 1
ATOM 1552 N N . VAL A 1 193 ? 23.025 34.123 7.595 1.00 87.81 193 VAL A N 1
ATOM 1553 C CA . VAL A 1 193 ? 24.436 34.379 7.941 1.00 87.81 193 VAL A CA 1
ATOM 1554 C C . VAL A 1 193 ? 25.371 33.460 7.124 1.00 87.81 193 VAL A C 1
ATOM 1556 O O . VAL A 1 193 ? 25.921 32.492 7.653 1.00 87.81 193 VAL A O 1
ATOM 1559 N N . PRO A 1 194 ? 25.591 33.724 5.818 1.00 82.56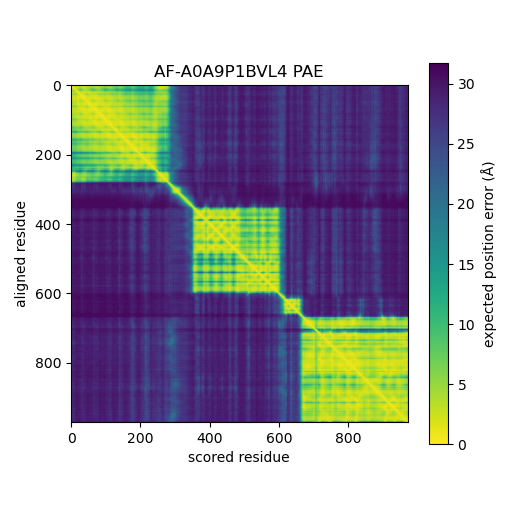 194 PRO A N 1
ATOM 1560 C CA . PRO A 1 194 ? 26.285 32.788 4.920 1.00 82.56 194 PRO A CA 1
ATOM 1561 C C . PRO A 1 194 ? 27.755 32.506 5.273 1.00 82.56 194 PRO A C 1
ATOM 1563 O O . PRO A 1 194 ? 28.272 31.428 4.978 1.00 82.56 194 PRO A O 1
ATOM 1566 N N . GLN A 1 195 ? 28.453 33.474 5.879 1.00 77.44 195 GLN A N 1
ATOM 1567 C CA . GLN A 1 195 ? 29.899 33.389 6.135 1.00 77.44 195 GLN A CA 1
ATOM 1568 C C . GLN A 1 195 ? 30.251 32.354 7.215 1.00 77.44 195 GLN A C 1
ATOM 1570 O O . GLN A 1 195 ? 31.243 31.644 7.070 1.00 77.44 195 GLN A O 1
ATOM 1575 N N . SER A 1 196 ? 29.426 32.220 8.258 1.00 72.12 196 SER A N 1
ATOM 1576 C CA . SER A 1 196 ? 29.653 31.301 9.385 1.00 72.12 196 SER A CA 1
ATOM 1577 C C . SER A 1 196 ? 29.074 29.896 9.170 1.00 72.12 196 SER A C 1
ATOM 1579 O O . SER A 1 196 ? 29.356 28.985 9.938 1.00 72.12 196 SER A O 1
ATOM 1581 N N . SER A 1 197 ? 28.279 29.689 8.118 1.00 80.56 197 SER A N 1
ATOM 1582 C CA . SER A 1 197 ? 27.416 28.504 7.965 1.00 80.56 197 SER A CA 1
ATOM 1583 C C . SER A 1 197 ? 27.656 27.702 6.683 1.00 80.56 197 SER A C 1
ATOM 1585 O O . SER A 1 197 ? 27.081 26.626 6.501 1.00 80.56 197 SER A O 1
ATOM 1587 N N . LYS A 1 198 ? 28.545 28.177 5.798 1.00 82.38 198 LYS A N 1
ATOM 1588 C CA . LYS A 1 198 ? 28.855 27.540 4.507 1.00 82.38 198 LYS A CA 1
ATOM 1589 C C . LYS A 1 198 ? 29.360 26.098 4.640 1.00 82.38 198 LYS A C 1
ATOM 1591 O O . LYS A 1 198 ? 29.016 25.248 3.822 1.00 82.38 198 LYS A O 1
ATOM 1596 N N . GLN A 1 199 ? 30.179 25.811 5.651 1.00 85.31 199 GLN A N 1
ATOM 1597 C CA . GLN A 1 199 ? 30.690 24.454 5.881 1.00 85.31 199 GLN A CA 1
ATOM 1598 C C . GLN A 1 199 ? 29.601 23.531 6.446 1.00 85.31 199 GLN A C 1
ATOM 1600 O O . GLN A 1 199 ? 29.471 22.390 6.003 1.00 85.31 199 GLN A O 1
ATOM 1605 N N . LEU A 1 200 ? 28.775 24.046 7.362 1.00 88.88 200 LEU A N 1
ATOM 1606 C CA . LEU A 1 200 ? 27.685 23.298 7.989 1.00 88.88 200 LEU A CA 1
ATOM 1607 C C . LEU A 1 200 ? 26.598 22.915 6.984 1.00 88.88 200 LEU A C 1
ATOM 1609 O O . LEU A 1 200 ? 26.185 21.757 6.959 1.00 88.88 200 LEU A O 1
ATOM 1613 N N . VAL A 1 201 ? 26.190 23.835 6.100 1.00 91.38 201 VAL A N 1
ATOM 1614 C CA . VAL A 1 201 ? 25.183 23.528 5.071 1.00 91.38 201 VAL A CA 1
ATOM 1615 C C . VAL A 1 201 ? 25.681 22.461 4.091 1.00 91.38 201 VAL A C 1
ATOM 1617 O O . VAL A 1 201 ? 24.931 21.559 3.732 1.00 91.38 201 VAL A O 1
ATOM 1620 N N . GLY A 1 202 ? 26.963 22.495 3.711 1.00 88.56 202 GLY A N 1
ATOM 1621 C CA . GLY A 1 202 ? 27.553 21.461 2.858 1.00 88.56 202 GLY A CA 1
ATOM 1622 C C . GLY A 1 202 ? 27.567 20.089 3.535 1.00 88.56 202 GLY A C 1
ATOM 1623 O O . GLY A 1 202 ? 27.212 19.089 2.912 1.00 88.56 202 GLY A O 1
ATOM 1624 N N . ARG A 1 203 ? 27.923 20.042 4.825 1.00 92.31 203 ARG A N 1
ATOM 1625 C CA . ARG A 1 203 ? 27.938 18.804 5.617 1.00 92.31 203 ARG A CA 1
ATOM 1626 C C . ARG A 1 203 ? 26.542 18.226 5.818 1.00 92.31 203 ARG A C 1
ATOM 1628 O O . ARG A 1 203 ? 26.357 17.049 5.536 1.00 92.31 203 ARG A O 1
ATOM 1635 N N . VAL A 1 204 ? 25.563 19.023 6.254 1.00 94.06 204 VAL A N 1
ATOM 1636 C CA . VAL A 1 204 ? 24.198 18.516 6.486 1.00 94.06 204 VAL A CA 1
ATOM 1637 C C . VAL A 1 204 ? 23.540 18.055 5.190 1.00 94.06 204 VAL A C 1
ATOM 1639 O O . VAL A 1 204 ? 22.868 17.029 5.191 1.00 94.06 204 VAL A O 1
ATOM 1642 N N . LEU A 1 205 ? 23.765 18.756 4.071 1.00 92.38 205 LEU A N 1
ATOM 1643 C CA . LEU A 1 205 ? 23.244 18.329 2.774 1.00 92.38 205 LEU A CA 1
ATOM 1644 C C . LEU A 1 205 ? 23.857 16.996 2.365 1.00 92.38 205 LEU A C 1
ATOM 1646 O O . LEU A 1 205 ? 23.105 16.099 2.012 1.00 92.38 205 LEU A O 1
ATOM 1650 N N . LYS A 1 206 ? 25.177 16.831 2.513 1.00 90.38 206 LYS A N 1
ATOM 1651 C CA . LYS A 1 206 ? 25.857 15.559 2.248 1.00 90.38 206 LYS A CA 1
ATOM 1652 C C . LYS A 1 206 ? 25.332 14.425 3.134 1.00 90.38 206 LYS A C 1
ATOM 1654 O O . LYS A 1 206 ? 25.025 13.349 2.633 1.00 90.38 206 LYS A O 1
ATOM 1659 N N . LEU A 1 207 ? 25.170 14.673 4.434 1.00 90.75 207 LEU A N 1
ATOM 1660 C CA . LEU A 1 207 ? 24.594 13.700 5.367 1.00 90.75 207 LEU A CA 1
ATOM 1661 C C . LEU A 1 207 ? 23.170 13.301 4.947 1.00 90.75 207 LEU A C 1
ATOM 1663 O O . LEU A 1 207 ? 22.824 12.122 4.970 1.00 90.75 207 LEU A O 1
ATOM 1667 N N . CYS A 1 208 ? 22.354 14.261 4.504 1.00 90.88 208 CYS A N 1
ATOM 1668 C CA . CYS A 1 208 ? 20.997 13.996 4.028 1.00 90.88 208 CYS A CA 1
ATOM 1669 C C . CYS A 1 208 ? 20.969 13.255 2.682 1.00 90.88 208 CYS A C 1
ATOM 1671 O O . CYS A 1 208 ? 20.138 12.367 2.512 1.00 90.88 208 CYS A O 1
ATOM 1673 N N . THR A 1 209 ? 21.827 13.612 1.722 1.00 87.50 209 THR A N 1
ATOM 1674 C CA . THR A 1 209 ? 21.788 13.070 0.352 1.00 87.50 209 THR A CA 1
ATOM 1675 C C . THR A 1 209 ? 22.498 11.730 0.217 1.00 87.50 209 THR A C 1
ATOM 1677 O O . THR A 1 209 ? 21.987 10.849 -0.479 1.00 87.50 209 THR A O 1
ATOM 1680 N N . ASP A 1 210 ? 23.645 11.580 0.881 1.00 84.75 210 ASP A N 1
ATOM 1681 C CA . ASP A 1 210 ? 24.577 10.472 0.660 1.00 84.75 210 ASP A CA 1
ATOM 1682 C C . ASP A 1 210 ? 24.465 9.408 1.760 1.00 84.75 210 ASP A C 1
ATOM 1684 O O . ASP A 1 210 ? 24.632 8.220 1.485 1.00 84.75 210 ASP A O 1
ATOM 1688 N N . GLU A 1 211 ? 24.176 9.818 3.000 1.00 84.38 211 GLU A N 1
ATOM 1689 C CA . GLU A 1 211 ? 24.261 8.938 4.175 1.00 84.38 211 GLU A CA 1
ATOM 1690 C C . GLU A 1 211 ? 22.895 8.605 4.802 1.00 84.38 211 GLU A C 1
ATOM 1692 O O . GLU A 1 211 ? 22.757 7.577 5.467 1.00 84.38 211 GLU A O 1
ATOM 1697 N N . SER A 1 212 ? 21.854 9.417 4.579 1.00 84.44 212 SER A N 1
ATOM 1698 C CA . SER A 1 212 ? 20.532 9.173 5.169 1.00 84.44 212 SER A CA 1
ATOM 1699 C C . SER A 1 212 ? 19.775 8.036 4.481 1.00 84.44 212 SER A C 1
ATOM 1701 O O . SER A 1 212 ? 19.631 8.012 3.258 1.00 84.44 212 SER A O 1
ATOM 1703 N N . THR A 1 213 ? 19.187 7.130 5.268 1.00 80.12 213 THR A N 1
ATOM 1704 C CA . THR A 1 213 ? 18.272 6.070 4.799 1.00 80.12 213 THR A CA 1
ATOM 1705 C C . THR A 1 213 ? 16.810 6.518 4.704 1.00 80.12 213 THR A C 1
ATOM 1707 O O . THR A 1 213 ? 16.006 5.808 4.099 1.00 80.12 213 THR A O 1
ATOM 1710 N N . ASN A 1 214 ? 16.460 7.684 5.263 1.00 86.12 214 ASN A N 1
ATOM 1711 C CA . ASN A 1 214 ? 15.099 8.211 5.244 1.00 86.12 214 ASN A CA 1
ATOM 1712 C C . ASN A 1 214 ? 14.823 8.924 3.901 1.00 86.12 214 ASN A C 1
ATOM 1714 O O . ASN A 1 214 ? 15.472 9.938 3.622 1.00 86.12 214 ASN A O 1
ATOM 1718 N N . PRO A 1 215 ? 13.872 8.432 3.079 1.00 85.81 215 PRO A N 1
ATOM 1719 C CA . PRO A 1 215 ? 13.574 9.026 1.777 1.00 85.81 215 PRO A CA 1
ATOM 1720 C C . PRO A 1 215 ? 13.086 10.476 1.891 1.00 85.81 215 PRO A C 1
ATOM 1722 O O . PRO A 1 215 ? 13.579 11.327 1.158 1.00 85.81 215 PRO A O 1
ATOM 1725 N N . ASP A 1 216 ? 12.234 10.798 2.870 1.00 87.75 216 ASP A N 1
ATOM 1726 C CA . ASP A 1 216 ? 11.694 12.154 3.045 1.00 87.75 216 ASP A CA 1
ATOM 1727 C C . ASP A 1 216 ? 12.804 13.167 3.368 1.00 87.75 216 ASP A C 1
ATOM 1729 O O . ASP A 1 216 ? 12.779 14.325 2.934 1.00 87.75 216 ASP A O 1
ATOM 1733 N N . LEU A 1 217 ? 13.789 12.750 4.172 1.00 89.62 217 LEU A N 1
ATOM 1734 C CA . LEU A 1 217 ? 14.923 13.592 4.558 1.00 89.62 217 LEU A CA 1
ATOM 1735 C C . LEU A 1 217 ? 15.877 13.803 3.383 1.00 89.62 217 LEU A C 1
ATOM 1737 O O . LEU A 1 217 ? 16.343 14.923 3.162 1.00 89.62 217 LEU A O 1
ATOM 1741 N N . ARG A 1 218 ? 16.114 12.741 2.609 1.00 92.06 218 ARG A N 1
ATOM 1742 C CA . ARG A 1 218 ? 16.939 12.769 1.403 1.00 92.06 218 ARG A CA 1
ATOM 1743 C C . ARG A 1 218 ? 16.331 13.670 0.331 1.00 92.06 218 ARG A C 1
ATOM 1745 O O . ARG A 1 218 ? 17.034 14.521 -0.215 1.00 92.06 218 ARG A O 1
ATOM 1752 N N . ASP A 1 219 ? 15.029 13.552 0.092 1.00 89.88 219 ASP A N 1
ATOM 1753 C CA . ASP A 1 219 ? 14.302 14.367 -0.883 1.00 89.88 219 ASP A CA 1
ATOM 1754 C C . ASP A 1 219 ? 14.310 15.846 -0.493 1.00 89.88 219 ASP A C 1
ATOM 1756 O O . ASP A 1 219 ? 14.623 16.712 -1.318 1.00 89.88 219 ASP A O 1
ATOM 1760 N N . ARG A 1 220 ? 14.068 16.157 0.789 1.00 92.00 220 ARG A N 1
ATOM 1761 C CA . ARG A 1 220 ? 14.179 17.532 1.298 1.00 92.00 220 ARG A CA 1
ATOM 1762 C C . ARG A 1 220 ? 15.613 18.068 1.193 1.00 92.00 220 ARG A C 1
ATOM 1764 O O . ARG A 1 220 ? 15.795 19.243 0.872 1.00 92.00 220 ARG A O 1
ATOM 1771 N N . GLY A 1 221 ? 16.619 17.216 1.398 1.00 92.12 221 GLY A N 1
ATOM 1772 C CA . GLY A 1 221 ? 18.032 17.533 1.175 1.00 92.12 221 GLY A CA 1
ATOM 1773 C C . GLY A 1 221 ? 18.323 17.902 -0.282 1.00 92.12 221 GLY A C 1
ATOM 1774 O O . GLY A 1 221 ? 18.866 18.975 -0.548 1.00 92.12 221 GLY A O 1
ATOM 1775 N N . TYR A 1 222 ? 17.885 17.080 -1.241 1.00 89.94 222 TYR A N 1
ATOM 1776 C CA . TYR A 1 222 ? 18.027 17.375 -2.672 1.00 89.94 222 TYR A CA 1
ATOM 1777 C C . TYR A 1 222 ? 17.271 18.638 -3.093 1.00 89.94 222 TYR A C 1
ATOM 1779 O O . TYR A 1 222 ? 17.791 19.414 -3.898 1.00 89.94 222 TYR A O 1
ATOM 1787 N N . MET A 1 223 ? 16.076 18.875 -2.547 1.00 92.75 223 MET A N 1
ATOM 1788 C CA . MET A 1 223 ? 15.309 20.094 -2.805 1.00 92.75 223 MET A CA 1
ATOM 1789 C C . MET A 1 223 ? 16.098 21.337 -2.380 1.00 92.75 223 MET A C 1
ATOM 1791 O O . MET A 1 223 ? 16.289 22.241 -3.197 1.00 92.75 223 MET A O 1
ATOM 1795 N N . TYR A 1 224 ? 16.612 21.370 -1.145 1.00 92.94 224 TYR A N 1
ATOM 1796 C CA . TYR A 1 224 ? 17.435 22.486 -0.679 1.00 92.94 224 TYR A CA 1
ATOM 1797 C C . TYR A 1 224 ? 18.731 22.620 -1.476 1.00 92.94 224 TYR A C 1
ATOM 1799 O O . TYR A 1 224 ? 19.083 23.732 -1.866 1.00 92.94 224 TYR A O 1
ATOM 1807 N N . TRP A 1 225 ? 19.406 21.515 -1.799 1.00 87.44 225 TRP A N 1
ATOM 1808 C CA . TRP A 1 225 ? 20.635 21.558 -2.588 1.00 87.44 225 TRP A CA 1
ATOM 1809 C C . TRP A 1 225 ? 20.407 22.167 -3.979 1.00 87.44 225 TRP A C 1
ATOM 1811 O O . TRP A 1 225 ? 21.145 23.066 -4.389 1.00 87.44 225 TRP A O 1
ATOM 1821 N N . ARG A 1 226 ? 19.354 21.743 -4.687 1.00 90.88 226 ARG A N 1
ATOM 1822 C CA . ARG A 1 226 ? 18.991 22.283 -6.009 1.00 90.88 226 ARG A CA 1
ATOM 1823 C C . ARG A 1 226 ? 18.600 23.757 -5.930 1.00 90.88 226 ARG A C 1
ATOM 1825 O O . ARG A 1 226 ? 19.018 24.541 -6.779 1.00 90.88 226 ARG A O 1
ATOM 1832 N N . MET A 1 227 ? 17.833 24.136 -4.908 1.00 88.44 227 MET A N 1
ATOM 1833 C CA . MET A 1 227 ? 17.381 25.512 -4.707 1.00 88.44 227 MET A CA 1
ATOM 1834 C C . MET A 1 227 ? 18.563 26.456 -4.446 1.00 88.44 227 MET A C 1
ATOM 1836 O O . MET A 1 227 ? 18.703 27.465 -5.136 1.00 88.44 227 MET A O 1
ATOM 1840 N N . LEU A 1 228 ? 19.464 26.075 -3.534 1.00 87.31 228 LEU A N 1
ATOM 1841 C CA . LEU A 1 228 ? 20.672 26.840 -3.208 1.00 87.31 228 LEU A CA 1
ATOM 1842 C C . LEU A 1 228 ? 21.661 26.909 -4.380 1.00 87.31 228 LEU A C 1
ATOM 1844 O O . LEU A 1 228 ? 22.322 27.928 -4.552 1.00 87.31 228 LEU A O 1
ATOM 1848 N N . SER A 1 229 ? 21.749 25.850 -5.191 1.00 83.94 229 SER A N 1
ATOM 1849 C CA . SER A 1 229 ? 22.648 25.799 -6.355 1.00 83.94 229 SER A CA 1
ATOM 1850 C C . SER A 1 229 ? 22.143 26.626 -7.540 1.00 83.94 229 SER A C 1
ATOM 1852 O O . SER A 1 229 ? 22.951 27.092 -8.338 1.00 83.94 229 SER A O 1
ATOM 1854 N N . LYS A 1 230 ? 20.820 26.796 -7.681 1.00 86.06 230 LYS A N 1
ATOM 1855 C CA . LYS A 1 230 ? 20.213 27.545 -8.792 1.00 86.06 230 LYS A CA 1
ATOM 1856 C C . LYS A 1 230 ? 20.146 29.049 -8.520 1.00 86.06 230 LYS A C 1
ATOM 1858 O O . LYS A 1 230 ? 20.524 29.830 -9.386 1.00 86.06 230 LYS A O 1
ATOM 1863 N N . SER A 1 231 ? 19.629 29.452 -7.359 1.00 84.25 231 SER A N 1
ATOM 1864 C CA . SER A 1 231 ? 19.598 30.855 -6.927 1.00 84.25 231 SER A CA 1
ATOM 1865 C C . SER A 1 231 ? 19.394 30.938 -5.410 1.00 84.25 231 SER A C 1
ATOM 1867 O O . SER A 1 231 ? 18.303 30.625 -4.917 1.00 84.25 231 SER A O 1
ATOM 1869 N N . PRO A 1 232 ? 20.409 31.398 -4.659 1.00 79.88 232 PRO A N 1
ATOM 1870 C CA . PRO A 1 232 ? 20.278 31.690 -3.234 1.00 79.88 232 PRO A CA 1
ATOM 1871 C C . PRO A 1 232 ? 19.183 32.722 -2.919 1.00 79.88 232 PRO A C 1
ATOM 1873 O O . PRO A 1 232 ? 18.568 32.663 -1.858 1.00 79.88 232 PRO A O 1
ATOM 1876 N N . GLU A 1 233 ? 18.903 33.646 -3.837 1.00 81.75 233 GLU A N 1
ATOM 1877 C CA . GLU A 1 233 ? 17.900 34.703 -3.681 1.00 81.75 233 GLU A CA 1
ATOM 1878 C C . GLU A 1 233 ? 16.479 34.128 -3.694 1.00 81.75 233 GLU A C 1
ATOM 1880 O O . GLU A 1 233 ? 15.680 34.433 -2.807 1.00 81.75 233 GLU A O 1
ATOM 1885 N N . VAL A 1 234 ? 16.183 33.237 -4.646 1.00 81.12 234 VAL A N 1
ATOM 1886 C CA . VAL A 1 234 ? 14.903 32.511 -4.695 1.00 81.12 234 VAL A CA 1
ATOM 1887 C C . VAL A 1 234 ? 14.786 31.564 -3.502 1.00 81.12 234 VAL A C 1
ATOM 1889 O O . VAL A 1 234 ? 13.729 31.483 -2.876 1.00 81.12 234 VAL A O 1
ATOM 1892 N N . ALA A 1 235 ? 15.883 30.900 -3.122 1.00 85.50 235 ALA A N 1
ATOM 1893 C CA . ALA A 1 235 ? 15.911 30.071 -1.922 1.00 85.50 235 ALA A CA 1
ATOM 1894 C C . ALA A 1 235 ? 15.552 30.876 -0.666 1.00 85.50 235 ALA A C 1
ATOM 1896 O O . ALA A 1 235 ? 14.781 30.411 0.172 1.00 85.50 235 ALA A O 1
ATOM 1897 N N . LYS A 1 236 ? 16.049 32.111 -0.560 1.00 88.50 236 LYS A N 1
ATOM 1898 C CA . LYS A 1 236 ? 15.728 33.020 0.540 1.00 88.50 236 LYS A CA 1
ATOM 1899 C C . LYS A 1 236 ? 14.237 33.351 0.595 1.00 88.50 236 LYS A C 1
ATOM 1901 O O . LYS A 1 236 ? 13.661 33.281 1.676 1.00 88.50 236 LYS A O 1
ATOM 1906 N N . GLN A 1 237 ? 13.612 33.648 -0.544 1.00 85.81 237 GLN A N 1
ATOM 1907 C CA . GLN A 1 237 ? 12.177 33.960 -0.616 1.00 85.81 237 GLN A CA 1
ATOM 1908 C C . GLN A 1 237 ? 11.296 32.776 -0.201 1.00 85.81 237 GLN A C 1
ATOM 1910 O O . GLN A 1 237 ? 10.323 32.962 0.524 1.00 85.81 237 GLN A O 1
ATOM 1915 N N . VAL A 1 238 ? 11.654 31.560 -0.621 1.00 87.06 238 VAL A N 1
ATOM 1916 C CA . VAL A 1 238 ? 10.871 30.350 -0.325 1.00 87.06 238 VAL A CA 1
ATOM 1917 C C . VAL A 1 238 ? 11.086 29.873 1.112 1.00 87.06 238 VAL A C 1
ATOM 1919 O O . VAL A 1 238 ? 10.136 29.529 1.806 1.00 87.06 238 VAL A O 1
ATOM 1922 N N . VAL A 1 239 ? 12.334 29.827 1.583 1.00 89.00 239 VAL A N 1
ATOM 1923 C CA . VAL A 1 239 ? 12.667 29.221 2.884 1.00 89.00 239 VAL A CA 1
ATOM 1924 C C . VAL A 1 239 ? 12.416 30.171 4.057 1.00 89.00 239 VAL A C 1
ATOM 1926 O O . VAL A 1 239 ? 12.092 29.709 5.156 1.00 89.00 239 VAL A O 1
ATOM 1929 N N . LEU A 1 240 ? 12.565 31.483 3.841 1.00 89.00 240 LEU A N 1
ATOM 1930 C CA . LEU A 1 240 ? 12.340 32.521 4.854 1.00 89.00 240 LEU A CA 1
ATOM 1931 C C . LEU A 1 240 ? 10.985 33.227 4.695 1.00 89.00 240 LEU A C 1
ATOM 1933 O O . LEU A 1 240 ? 10.808 34.315 5.238 1.00 89.00 240 LEU A O 1
ATOM 1937 N N . SER A 1 241 ? 10.040 32.635 3.961 1.00 85.69 241 SER A N 1
ATOM 1938 C CA . SER A 1 241 ? 8.692 33.184 3.808 1.00 85.69 241 SER A CA 1
ATOM 1939 C C . SER A 1 241 ? 8.003 33.366 5.166 1.00 85.69 241 SER A C 1
ATOM 1941 O O . SER A 1 241 ? 8.128 32.510 6.053 1.00 85.69 241 SER A O 1
ATOM 1943 N N . GLU A 1 242 ? 7.225 34.440 5.310 1.00 76.44 242 GLU A N 1
ATOM 1944 C CA . GLU A 1 242 ? 6.428 34.677 6.514 1.00 76.44 242 GLU A CA 1
ATOM 1945 C C . GLU A 1 242 ? 5.450 33.521 6.754 1.00 76.44 242 GLU A C 1
ATOM 1947 O O . GLU A 1 242 ? 4.776 33.035 5.845 1.00 76.44 242 GLU A O 1
ATOM 1952 N N . ARG A 1 243 ? 5.406 33.039 7.999 1.00 78.06 243 ARG A N 1
ATOM 1953 C CA . ARG A 1 243 ? 4.508 31.956 8.408 1.00 78.06 243 ARG A CA 1
ATOM 1954 C C . ARG A 1 243 ? 3.220 32.553 8.971 1.00 78.06 243 ARG A C 1
ATOM 1956 O O . ARG A 1 243 ? 3.302 33.561 9.674 1.00 78.06 243 ARG A O 1
ATOM 1963 N N . PRO A 1 244 ? 2.059 31.912 8.758 1.00 74.00 244 PRO A N 1
ATOM 1964 C CA . PRO A 1 244 ? 0.826 32.349 9.396 1.00 74.00 244 PRO A CA 1
ATOM 1965 C C . PRO A 1 244 ? 0.994 32.354 10.920 1.00 74.00 244 PRO A C 1
ATOM 1967 O O . PRO A 1 244 ? 1.584 31.435 11.507 1.00 74.00 244 PRO A O 1
ATOM 1970 N N . THR A 1 245 ? 0.503 33.421 11.554 1.00 71.50 245 THR A N 1
ATOM 1971 C CA . THR A 1 245 ? 0.545 33.556 13.014 1.00 71.50 245 THR A CA 1
ATOM 1972 C C . THR A 1 245 ? -0.320 32.481 13.661 1.00 71.50 245 THR A C 1
ATOM 1974 O O . THR A 1 245 ? -1.370 32.108 13.140 1.00 71.50 245 THR A O 1
ATOM 1977 N N . ILE A 1 246 ? 0.121 31.960 14.807 1.00 75.94 246 ILE A N 1
ATOM 1978 C CA . ILE A 1 246 ? -0.666 30.975 15.556 1.00 75.94 246 ILE A CA 1
ATOM 1979 C C . ILE A 1 246 ? -1.947 31.674 16.058 1.00 75.94 246 ILE A C 1
ATOM 1981 O O . ILE A 1 246 ? -1.880 32.642 16.826 1.00 75.94 246 ILE A O 1
ATOM 1985 N N . SER A 1 247 ? -3.113 31.225 15.593 1.00 61.19 247 SER A N 1
ATOM 1986 C CA . SER A 1 247 ? -4.429 31.681 16.058 1.00 61.19 247 SER A CA 1
ATOM 1987 C 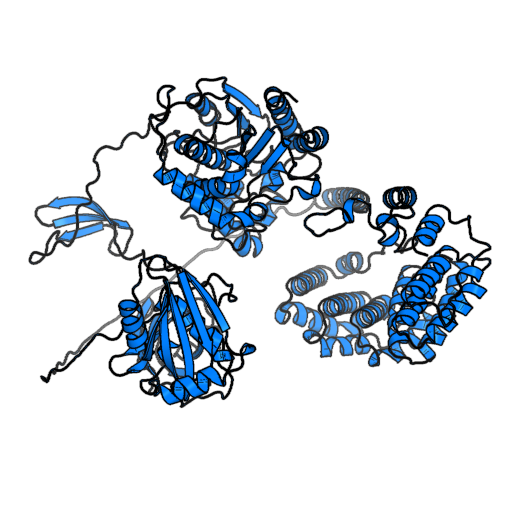C . SER A 1 247 ? -5.043 30.693 17.065 1.00 61.19 247 SER A C 1
ATOM 1989 O O . SER A 1 247 ? -4.466 29.651 17.370 1.00 61.19 247 SER A O 1
ATOM 1991 N N . GLU A 1 248 ? -6.132 31.120 17.702 1.00 60.88 248 GLU A N 1
ATOM 1992 C CA . GLU A 1 248 ? -6.574 30.743 19.050 1.00 60.88 248 GLU A CA 1
ATOM 1993 C C . GLU A 1 248 ? -6.722 29.239 19.341 1.00 60.88 248 GLU A C 1
ATOM 1995 O O . GLU A 1 248 ? -7.349 28.494 18.601 1.00 60.88 248 GLU A O 1
ATOM 2000 N N . ASN A 1 249 ? -6.221 28.854 20.525 1.00 60.94 249 ASN A N 1
ATOM 2001 C CA . ASN A 1 249 ? -6.481 27.605 21.245 1.00 60.94 249 ASN A CA 1
ATOM 2002 C C . ASN A 1 249 ? -6.355 26.312 20.399 1.00 60.94 249 ASN A C 1
ATOM 2004 O O . ASN A 1 249 ? -7.348 25.849 19.842 1.00 60.94 249 ASN A O 1
ATOM 2008 N N . PRO A 1 250 ? -5.199 25.616 20.416 1.00 53.91 250 PRO A N 1
ATOM 2009 C CA . PRO A 1 250 ? -5.016 24.355 19.680 1.00 53.91 250 PRO A CA 1
ATOM 2010 C C . PRO A 1 250 ? -5.943 23.211 20.141 1.00 53.91 250 PRO A C 1
ATOM 2012 O O . PRO A 1 250 ? -5.969 22.152 19.521 1.00 53.91 250 PRO A O 1
ATOM 2015 N N . PHE A 1 251 ? -6.705 23.410 21.223 1.00 55.97 251 PHE A N 1
ATOM 2016 C CA . PHE A 1 251 ? -7.718 22.482 21.724 1.00 55.97 251 PHE A CA 1
ATOM 2017 C C . PHE A 1 251 ? -9.160 22.975 21.515 1.00 55.97 251 PHE A C 1
ATOM 2019 O O . PHE A 1 251 ? -10.088 22.364 22.054 1.00 55.97 251 PHE A O 1
ATOM 2026 N N . ALA A 1 252 ? -9.367 24.075 20.783 1.00 66.94 252 ALA A N 1
ATOM 2027 C CA . ALA A 1 252 ? -10.697 24.513 20.390 1.00 66.94 252 ALA A CA 1
ATOM 2028 C C . ALA A 1 252 ? -11.289 23.478 19.437 1.00 66.94 252 ALA A C 1
ATOM 2030 O O . ALA A 1 252 ? -10.772 23.218 18.350 1.00 66.94 252 ALA A O 1
ATOM 2031 N N . LEU A 1 253 ? -12.382 22.860 19.865 1.00 75.25 253 LEU A N 1
ATOM 2032 C CA . LEU A 1 253 ? -13.118 21.956 19.002 1.00 75.25 253 LEU A CA 1
ATOM 2033 C C . LEU A 1 253 ? -13.809 22.771 17.911 1.00 75.25 253 LEU A C 1
ATOM 2035 O O . LEU A 1 253 ? -14.388 23.824 18.188 1.00 75.25 253 LEU A O 1
ATOM 2039 N N . GLN A 1 254 ? -13.797 22.255 16.680 1.00 77.44 254 GLN A N 1
ATOM 2040 C CA . GLN A 1 254 ? -14.560 22.849 15.585 1.00 77.44 254 GLN A CA 1
ATOM 2041 C C . GLN A 1 254 ? -16.015 23.089 16.033 1.00 77.44 254 GLN A C 1
ATOM 2043 O O . GLN A 1 254 ? -16.612 22.179 16.623 1.00 77.44 254 GLN A O 1
ATOM 2048 N N . PRO A 1 255 ? -16.635 24.248 15.730 1.00 80.38 255 PRO A N 1
ATOM 2049 C CA . PRO A 1 255 ? -17.960 24.603 16.247 1.00 80.38 255 PRO A CA 1
ATOM 2050 C C . PRO A 1 255 ? -19.032 23.525 16.028 1.00 80.38 255 PRO A C 1
ATOM 2052 O O . PRO A 1 255 ? -19.835 23.264 16.919 1.00 80.38 255 PRO A O 1
ATOM 2055 N N . ARG A 1 256 ? -18.995 22.832 14.880 1.00 80.62 256 ARG A N 1
ATOM 2056 C CA . ARG A 1 256 ? -19.904 21.716 14.558 1.00 80.62 256 ARG A CA 1
ATOM 2057 C C . ARG A 1 256 ? -19.717 20.504 15.473 1.00 80.62 256 ARG A C 1
ATOM 2059 O O . ARG A 1 256 ? -20.698 19.902 15.909 1.00 80.62 256 ARG A O 1
ATOM 2066 N N . VAL A 1 257 ? -18.468 20.135 15.754 1.00 83.06 257 VAL A N 1
ATOM 2067 C CA . VAL A 1 257 ? -18.134 19.029 16.663 1.00 83.06 257 VAL A CA 1
ATOM 2068 C C . VAL A 1 257 ? -18.507 19.415 18.089 1.00 83.06 257 VAL A C 1
ATOM 2070 O O . VAL A 1 257 ? -19.146 18.632 18.789 1.00 83.06 257 VAL A O 1
ATOM 2073 N N . LEU A 1 258 ? -18.192 20.645 18.491 1.00 84.75 258 LEU A N 1
ATOM 2074 C CA . LEU A 1 258 ? -18.553 21.192 19.791 1.00 84.75 258 LEU A CA 1
ATOM 2075 C C . LEU A 1 258 ? -20.072 21.167 20.017 1.00 84.75 258 LEU A C 1
ATOM 2077 O O . LEU A 1 258 ? -20.514 20.686 21.055 1.00 84.75 258 LEU A O 1
ATOM 2081 N N . ASP A 1 259 ? -20.874 21.586 19.035 1.00 85.69 259 ASP A N 1
ATOM 2082 C CA . ASP A 1 259 ? -22.339 21.538 19.113 1.00 85.69 259 ASP A CA 1
ATOM 2083 C C . ASP A 1 259 ? -22.877 20.122 19.284 1.00 85.69 259 ASP A C 1
ATOM 2085 O O . ASP A 1 259 ? -23.749 19.875 20.122 1.00 85.69 259 ASP A O 1
ATOM 2089 N N . ARG A 1 260 ? -22.313 19.164 18.546 1.00 85.56 260 ARG A N 1
ATOM 2090 C CA . ARG A 1 260 ? -22.666 17.751 18.699 1.00 85.56 260 ARG A CA 1
ATOM 2091 C C . ARG A 1 260 ? -22.300 17.215 20.079 1.00 85.56 260 ARG A C 1
ATOM 2093 O O . ARG A 1 260 ? -23.093 16.487 20.673 1.00 85.56 260 ARG A O 1
ATOM 2100 N N . LEU A 1 261 ? -21.129 17.561 20.602 1.00 85.31 261 LEU A N 1
ATOM 2101 C CA . LEU A 1 261 ? -20.678 17.106 21.917 1.00 85.31 261 LEU A CA 1
ATOM 2102 C C . LEU A 1 261 ? -21.470 17.756 23.056 1.00 85.31 261 LEU A C 1
ATOM 2104 O O . LEU A 1 261 ? -21.784 17.081 24.035 1.00 85.31 261 LEU A O 1
ATOM 2108 N N . VAL A 1 262 ? -21.851 19.027 22.904 1.00 86.56 262 VAL A N 1
ATOM 2109 C CA . VAL A 1 262 ? -22.736 19.742 23.834 1.00 86.56 262 VAL A CA 1
ATOM 2110 C C . VAL A 1 262 ? -24.138 19.124 23.829 1.00 86.56 262 VAL A C 1
ATOM 2112 O O . VAL A 1 262 ? -24.693 18.861 24.895 1.00 86.56 262 VAL A O 1
ATOM 2115 N N . ALA A 1 263 ? -24.688 18.798 22.655 1.00 85.94 263 ALA A N 1
ATOM 2116 C CA . ALA A 1 263 ? -25.979 18.111 22.539 1.00 85.94 263 ALA A CA 1
ATOM 2117 C C . ALA A 1 263 ? -25.975 16.702 23.166 1.00 85.94 263 ALA A C 1
ATOM 2119 O O . ALA A 1 263 ? -27.028 16.184 23.529 1.00 85.94 263 ALA A O 1
ATOM 2120 N N . ASN A 1 264 ? -24.794 16.100 23.324 1.00 85.69 264 ASN A N 1
ATOM 2121 C CA . ASN A 1 264 ? -24.594 14.782 23.921 1.00 85.69 264 ASN A CA 1
ATOM 2122 C C . ASN A 1 264 ? -23.881 14.857 25.286 1.00 85.69 264 ASN A C 1
ATOM 2124 O O . ASN A 1 264 ? -23.191 13.911 25.681 1.00 85.69 264 ASN A O 1
ATOM 2128 N N . ILE A 1 265 ? -24.037 15.964 26.023 1.00 85.69 265 ILE A N 1
ATOM 2129 C CA . ILE A 1 265 ? -23.524 16.093 27.394 1.00 85.69 265 ILE A CA 1
ATOM 2130 C C . ILE A 1 265 ? -24.070 14.962 28.272 1.00 85.69 265 ILE A C 1
ATOM 2132 O O . ILE A 1 265 ? -25.247 14.618 28.225 1.00 85.69 265 ILE A O 1
ATOM 2136 N N . SER A 1 266 ? -23.201 14.421 29.128 1.00 81.44 266 SER A N 1
ATOM 2137 C CA . SER A 1 266 ? -23.481 13.278 30.018 1.00 81.44 266 SER A CA 1
ATOM 2138 C C . SER A 1 266 ? -23.496 11.912 29.325 1.00 81.44 266 SER A C 1
ATOM 2140 O O . SER A 1 266 ? -23.883 10.923 29.942 1.00 81.44 266 SER A O 1
ATOM 2142 N N . THR A 1 267 ? -23.015 11.831 28.083 1.00 83.69 267 THR A N 1
ATOM 2143 C CA . THR A 1 267 ? -22.753 10.561 27.389 1.00 83.69 267 THR A CA 1
ATOM 2144 C C . THR A 1 267 ? -21.246 10.287 27.299 1.00 83.69 267 THR A C 1
ATOM 2146 O O . THR A 1 267 ? -20.425 11.154 27.604 1.00 83.69 267 THR A O 1
ATOM 2149 N N . LEU A 1 268 ? -20.852 9.088 26.847 1.00 78.94 268 LEU A N 1
ATOM 2150 C CA . LEU A 1 268 ? -19.440 8.791 26.562 1.00 78.94 268 LEU A CA 1
ATOM 2151 C C . LEU A 1 268 ? -18.863 9.761 25.515 1.00 78.94 268 LEU A C 1
ATOM 2153 O O . LEU A 1 268 ? -17.699 10.137 25.624 1.00 78.94 268 LEU A O 1
ATOM 2157 N N . ALA A 1 269 ? -19.690 10.257 24.588 1.00 81.94 269 ALA A N 1
ATOM 2158 C CA . ALA A 1 269 ? -19.292 11.221 23.567 1.00 81.94 269 ALA A CA 1
ATOM 2159 C C . ALA A 1 269 ? -18.638 12.471 24.141 1.00 81.94 269 ALA A C 1
ATOM 2161 O O . ALA A 1 269 ? -17.485 12.796 23.842 1.00 81.94 269 ALA A O 1
ATOM 2162 N N . SER A 1 270 ? -19.340 13.115 25.066 1.00 82.56 270 SER A N 1
ATOM 2163 C CA . SER A 1 270 ? -18.847 14.318 25.720 1.00 82.56 270 SER A CA 1
ATOM 2164 C C . SER A 1 270 ? -17.647 14.041 26.637 1.00 82.56 270 SER A C 1
ATOM 2166 O O . SER A 1 270 ? -16.846 14.937 26.882 1.00 82.56 270 SER A O 1
ATOM 2168 N N . VAL A 1 271 ? -17.475 12.803 27.121 1.00 80.81 271 VAL A N 1
ATOM 2169 C CA . VAL A 1 271 ? -16.353 12.417 27.992 1.00 80.81 271 VAL A CA 1
ATOM 2170 C C . VAL A 1 271 ? -15.088 12.060 27.217 1.00 80.81 271 VAL A C 1
ATOM 2172 O O . VAL A 1 271 ? -14.018 12.333 27.738 1.00 80.81 271 VAL A O 1
ATOM 2175 N N . TYR A 1 272 ? -15.126 11.484 26.014 1.00 80.19 272 TYR A N 1
ATOM 2176 C CA . TYR A 1 272 ? -13.881 11.262 25.251 1.00 80.19 272 TYR A CA 1
ATOM 2177 C C . TYR A 1 272 ? -13.641 12.310 24.163 1.00 80.19 272 TYR A C 1
ATOM 2179 O O . TYR A 1 272 ? -12.707 12.152 23.386 1.00 80.19 272 TYR A O 1
ATOM 2187 N N . HIS A 1 273 ? -14.444 13.383 24.131 1.00 78.25 273 HIS A N 1
ATOM 2188 C CA . HIS A 1 273 ? -14.406 14.415 23.085 1.00 78.25 273 HIS A CA 1
ATOM 2189 C C . HIS A 1 273 ? -14.452 13.803 21.677 1.00 78.25 273 HIS A C 1
ATOM 2191 O O . HIS A 1 273 ? -13.795 14.264 20.748 1.00 78.25 273 HIS A O 1
ATOM 2197 N N . GLN A 1 274 ? -15.236 12.737 21.532 1.00 79.44 274 GLN A N 1
ATOM 2198 C CA . GLN A 1 274 ? -15.505 12.093 20.259 1.00 79.44 274 GLN A CA 1
ATOM 2199 C C . GLN A 1 274 ? -17.010 12.124 20.038 1.00 79.44 274 GLN A C 1
ATOM 2201 O O . GLN A 1 274 ? -17.784 12.036 20.987 1.00 79.44 274 GLN A O 1
ATOM 2206 N N . VAL A 1 275 ? -17.452 12.294 18.801 1.00 79.12 275 VAL A N 1
ATOM 2207 C CA . VAL A 1 275 ? -18.887 12.270 18.504 1.00 79.12 275 VAL A CA 1
ATOM 2208 C C . VAL A 1 275 ? -19.474 10.887 18.859 1.00 79.12 275 VAL A C 1
ATOM 2210 O O . VAL A 1 275 ? -18.723 9.909 18.859 1.00 79.12 275 VAL A O 1
ATOM 2213 N N . PRO A 1 276 ? -20.768 10.762 19.219 1.00 73.69 276 PRO A N 1
ATOM 2214 C CA . PRO A 1 276 ? -21.369 9.488 19.647 1.00 73.69 276 PRO A CA 1
ATOM 2215 C C . PRO A 1 276 ? -21.092 8.300 18.712 1.00 73.69 276 PRO A C 1
ATOM 2217 O O . PRO A 1 276 ? -20.938 7.164 19.168 1.00 73.69 276 PRO A O 1
ATOM 2220 N N . GLU A 1 277 ? -20.959 8.580 17.419 1.00 73.88 277 GLU A N 1
ATOM 2221 C CA . GLU A 1 277 ? -20.616 7.631 16.363 1.00 73.88 277 GLU A CA 1
ATOM 2222 C C . GLU A 1 277 ? -19.247 6.956 16.575 1.00 73.88 277 GLU A C 1
ATOM 2224 O O . GLU A 1 277 ? -19.036 5.850 16.096 1.00 73.88 277 GLU A O 1
ATOM 2229 N N . ALA A 1 278 ? -18.332 7.560 17.339 1.00 69.44 278 ALA A N 1
ATOM 2230 C CA . ALA A 1 278 ? -17.024 6.983 17.646 1.00 69.44 278 ALA A CA 1
ATOM 2231 C C . ALA A 1 278 ? -17.052 5.887 18.734 1.00 69.44 278 ALA A C 1
ATOM 2233 O O . ALA A 1 278 ? -16.111 5.099 18.830 1.00 69.44 278 ALA A O 1
ATOM 2234 N N . PHE A 1 279 ? -18.105 5.821 19.562 1.00 65.12 279 PHE A N 1
ATOM 2235 C CA . PHE A 1 279 ? -18.241 4.822 20.646 1.00 65.12 279 PHE A CA 1
ATOM 2236 C C . PHE A 1 279 ? -19.049 3.610 20.226 1.00 65.12 279 PHE A C 1
ATOM 2238 O O . PHE A 1 279 ? -18.896 2.528 20.792 1.00 65.12 279 PHE A O 1
ATOM 2245 N N . CYS A 1 280 ? -19.927 3.803 19.252 1.00 54.56 280 CYS A N 1
ATOM 2246 C CA . CYS A 1 280 ? -20.711 2.741 18.663 1.00 54.56 280 CYS A CA 1
ATOM 2247 C C . CYS A 1 280 ? -19.942 2.206 17.454 1.00 54.56 280 CYS A C 1
ATOM 2249 O O . CYS A 1 280 ? -20.234 2.583 16.328 1.00 54.56 280 CYS A O 1
ATOM 2251 N N . ASP A 1 281 ? -18.944 1.350 17.686 1.00 49.59 281 ASP A N 1
ATOM 2252 C CA . ASP A 1 281 ? -18.180 0.730 16.599 1.00 49.59 281 ASP A CA 1
ATOM 2253 C C . ASP A 1 281 ? -17.999 -0.764 16.909 1.00 49.59 281 ASP A C 1
ATOM 2255 O O . ASP A 1 281 ? -17.028 -1.181 17.548 1.00 49.59 281 ASP A O 1
ATOM 2259 N N . ASN A 1 282 ? -18.932 -1.608 16.452 1.00 37.50 282 ASN A N 1
ATOM 2260 C CA . ASN A 1 282 ? -18.600 -3.020 16.262 1.00 37.50 282 ASN A CA 1
ATOM 2261 C C . ASN A 1 282 ? -17.594 -3.079 15.095 1.00 37.50 282 ASN A C 1
ATOM 2263 O O . ASN A 1 282 ? -17.965 -3.175 13.931 1.00 37.50 282 ASN A O 1
ATOM 2267 N N . ASN A 1 283 ? -16.309 -3.004 15.465 1.00 33.31 283 ASN A N 1
ATOM 2268 C CA . ASN A 1 283 ? -15.075 -3.103 14.670 1.00 33.31 283 ASN A CA 1
ATOM 2269 C C . ASN A 1 283 ? -14.458 -1.805 14.082 1.00 33.31 283 ASN A C 1
ATOM 2271 O O . ASN A 1 283 ? -14.365 -1.562 12.873 1.00 33.31 283 ASN A O 1
ATOM 2275 N N . ARG A 1 284 ? -13.884 -1.032 15.015 1.00 43.91 284 ARG A N 1
ATOM 2276 C CA . ARG A 1 284 ? -12.602 -0.284 14.990 1.00 43.91 284 ARG A CA 1
ATOM 2277 C C . ARG A 1 284 ? -11.856 -0.148 13.643 1.00 43.91 284 ARG A C 1
ATOM 2279 O O . ARG A 1 284 ? -11.207 -1.074 13.166 1.00 43.91 284 ARG A O 1
ATOM 2286 N N . ARG A 1 285 ? -11.823 1.087 13.121 1.00 31.14 285 ARG A N 1
ATOM 2287 C CA . ARG A 1 285 ? -10.741 1.752 12.336 1.00 31.14 285 ARG A CA 1
ATOM 2288 C C . ARG A 1 285 ? -11.014 3.253 12.507 1.00 31.14 285 ARG A C 1
ATOM 2290 O O . ARG A 1 285 ? -12.124 3.657 12.201 1.00 31.14 285 ARG A O 1
ATOM 2297 N N . GLY A 1 286 ? -10.114 4.069 13.046 1.00 28.36 286 GLY A N 1
ATOM 2298 C CA . GLY A 1 286 ? -8.808 4.358 12.452 1.00 28.36 286 GLY A CA 1
ATOM 2299 C C . GLY A 1 286 ? -8.969 5.623 11.613 1.00 28.36 286 GLY A C 1
ATOM 2300 O O . GLY A 1 286 ? -9.095 5.527 10.391 1.00 28.36 286 GLY A O 1
ATOM 2301 N N . GLY A 1 287 ? -9.099 6.752 12.313 1.00 28.17 287 GLY A N 1
ATOM 2302 C CA . GLY A 1 287 ? -9.291 8.070 11.732 1.00 28.17 287 GLY A CA 1
ATOM 2303 C C . GLY A 1 287 ? -8.000 8.620 11.146 1.00 28.17 287 GLY A C 1
ATOM 2304 O O . GLY A 1 287 ? -6.908 8.365 11.646 1.00 28.17 287 GLY A O 1
ATOM 2305 N N . THR A 1 288 ? -8.154 9.397 10.090 1.00 28.81 288 THR A N 1
ATOM 2306 C CA . THR A 1 288 ? -7.336 10.582 9.858 1.00 28.81 288 THR A CA 1
ATOM 2307 C C . THR A 1 288 ? -8.351 11.704 9.701 1.00 28.81 288 THR A C 1
ATOM 2309 O O . THR A 1 288 ? -9.232 11.628 8.849 1.00 28.81 288 THR A O 1
ATOM 2312 N N . MET A 1 289 ? -8.338 12.612 10.679 1.00 32.03 289 MET A N 1
ATOM 2313 C CA . MET A 1 289 ? -9.211 13.777 10.748 1.00 32.03 289 MET A CA 1
ATOM 2314 C C . MET A 1 289 ? -8.813 14.779 9.671 1.00 32.03 289 MET A C 1
ATOM 2316 O O . MET A 1 289 ? -7.639 14.931 9.343 1.00 32.03 289 MET A O 1
ATOM 2320 N N . GLU A 1 290 ? -9.849 15.431 9.172 1.00 31.67 290 GLU A N 1
ATOM 2321 C CA . GLU A 1 290 ? -9.897 16.507 8.197 1.00 31.67 290 GLU A CA 1
ATOM 2322 C C . GLU A 1 290 ? -8.938 17.658 8.565 1.00 31.67 290 GLU A C 1
ATOM 2324 O O . GLU A 1 290 ? -9.114 18.343 9.573 1.00 31.67 290 GLU A O 1
ATOM 2329 N N . GLN A 1 291 ? -7.925 17.859 7.720 1.00 29.09 291 GLN A N 1
ATOM 2330 C CA . GLN A 1 291 ? -7.210 19.120 7.506 1.00 29.09 291 GLN A CA 1
ATOM 2331 C C . GLN A 1 291 ? -7.436 19.485 6.031 1.00 29.09 291 GLN A C 1
ATOM 2333 O O . GLN A 1 291 ? -6.585 19.202 5.195 1.00 29.09 291 GLN A O 1
ATOM 2338 N N . GLU A 1 292 ? -8.615 20.002 5.677 1.00 33.78 292 GLU A N 1
ATOM 2339 C CA . GLU A 1 292 ? -8.926 20.384 4.282 1.00 33.78 292 GLU A CA 1
ATOM 2340 C C . GLU A 1 292 ? -9.344 21.853 4.105 1.00 33.78 292 GLU A C 1
ATOM 2342 O O . GLU A 1 292 ? -9.361 22.323 2.974 1.00 33.78 292 GLU A O 1
ATOM 2347 N N . ASP A 1 293 ? -9.571 22.624 5.174 1.00 30.02 293 ASP A N 1
ATOM 2348 C CA . ASP A 1 293 ? -10.139 23.978 5.028 1.00 30.02 293 ASP A CA 1
ATOM 2349 C C . ASP A 1 293 ? -9.096 25.112 4.858 1.00 30.02 293 ASP A C 1
ATOM 2351 O O . ASP A 1 293 ? -9.475 26.227 4.521 1.00 30.02 293 ASP A O 1
ATOM 2355 N N . ASP A 1 294 ? -7.786 24.852 4.994 1.00 28.53 294 ASP A N 1
ATOM 2356 C CA . ASP A 1 294 ? -6.731 25.884 4.841 1.00 28.53 294 ASP A CA 1
ATOM 2357 C C . ASP A 1 294 ? -6.051 25.885 3.445 1.00 28.53 294 ASP A C 1
ATOM 2359 O O . ASP A 1 294 ? -5.135 26.669 3.191 1.00 28.53 294 ASP A O 1
ATOM 2363 N N . MET A 1 295 ? -6.458 24.994 2.527 1.00 29.08 295 MET A N 1
ATOM 2364 C CA . MET A 1 295 ? -5.780 24.766 1.232 1.00 29.08 295 MET A CA 1
ATOM 2365 C C . MET A 1 295 ? -6.429 25.493 0.036 1.00 29.08 295 MET A C 1
ATOM 2367 O O . MET A 1 295 ? -5.857 25.494 -1.054 1.00 29.08 295 MET A O 1
ATOM 2371 N N . GLU A 1 296 ? -7.597 26.118 0.212 1.00 32.69 296 GLU A N 1
ATOM 2372 C CA . GLU A 1 296 ? -8.293 26.838 -0.870 1.00 32.69 296 GLU A CA 1
ATOM 2373 C C . GLU A 1 296 ? -7.738 28.268 -1.074 1.00 32.69 296 GLU A C 1
ATOM 2375 O O . GLU A 1 296 ? -7.503 28.663 -2.215 1.00 32.69 296 GLU A O 1
ATOM 2380 N N . ASP A 1 297 ? -7.368 28.991 -0.006 1.00 29.42 297 ASP A N 1
ATOM 2381 C CA . ASP A 1 297 ? -6.811 30.364 -0.093 1.00 29.42 297 ASP A CA 1
ATOM 2382 C C . ASP A 1 297 ? -5.376 30.414 -0.671 1.00 29.42 297 ASP A C 1
ATOM 2384 O O . ASP A 1 297 ? -4.958 31.378 -1.325 1.00 29.42 297 ASP A O 1
ATOM 2388 N N . TYR A 1 298 ? -4.592 29.349 -0.471 1.00 30.64 298 TYR A N 1
ATOM 2389 C CA . TYR A 1 298 ? -3.211 29.265 -0.966 1.00 30.64 298 TYR A CA 1
ATOM 2390 C C . TYR A 1 298 ? -3.151 28.957 -2.475 1.00 30.64 298 TYR A C 1
ATOM 2392 O O . TYR A 1 298 ? -2.211 29.363 -3.162 1.00 30.64 298 TYR A O 1
ATOM 2400 N N . ALA A 1 299 ? -4.169 28.269 -3.004 1.00 32.41 299 ALA A N 1
ATOM 2401 C CA . ALA A 1 299 ? -4.270 27.901 -4.414 1.00 32.41 299 ALA A CA 1
ATOM 2402 C C . ALA A 1 299 ? -4.640 29.097 -5.311 1.00 32.41 299 ALA A C 1
ATOM 2404 O O . ALA A 1 299 ? -4.073 29.233 -6.398 1.00 32.41 299 ALA A O 1
ATOM 2405 N N . GLU A 1 300 ? -5.515 30.000 -4.850 1.00 34.97 300 GLU A N 1
ATOM 2406 C CA . GLU A 1 300 ? -5.849 31.232 -5.586 1.00 34.97 300 GLU A CA 1
ATOM 2407 C C . GLU A 1 300 ? -4.659 32.200 -5.663 1.00 34.97 300 GLU A C 1
ATOM 2409 O O . GLU A 1 300 ? -4.393 32.784 -6.717 1.00 34.97 300 GLU A O 1
ATOM 2414 N N . THR A 1 301 ? -3.872 32.295 -4.587 1.00 32.34 301 THR A N 1
ATOM 2415 C CA . THR A 1 301 ? -2.664 33.136 -4.543 1.00 32.34 301 THR A CA 1
ATOM 2416 C C . THR A 1 301 ? -1.566 32.606 -5.483 1.00 32.34 301 THR A C 1
ATOM 2418 O O . THR A 1 301 ? -0.889 33.379 -6.161 1.00 32.34 301 THR A O 1
ATOM 2421 N N . LEU A 1 302 ? -1.410 31.279 -5.590 1.00 29.62 302 LEU A N 1
ATOM 2422 C CA . LEU A 1 302 ? -0.453 30.637 -6.504 1.00 29.62 302 LEU A CA 1
ATOM 2423 C C . LEU A 1 302 ? -0.850 30.767 -7.985 1.00 29.62 302 LEU A C 1
ATOM 2425 O O . LEU A 1 302 ? 0.035 30.874 -8.837 1.00 29.62 302 LEU A O 1
ATOM 2429 N N . ALA A 1 303 ? -2.150 30.798 -8.290 1.00 36.44 303 ALA A N 1
ATOM 2430 C CA . ALA A 1 303 ? -2.651 30.988 -9.651 1.00 36.44 303 ALA A CA 1
ATOM 2431 C C . ALA A 1 303 ? -2.361 32.405 -10.184 1.00 36.44 303 ALA A C 1
ATOM 2433 O O . ALA A 1 303 ? -1.932 32.549 -11.329 1.00 36.44 303 ALA A O 1
ATOM 2434 N N . GLN A 1 304 ? -2.499 33.437 -9.342 1.00 35.34 304 GLN A N 1
ATOM 2435 C CA . GLN A 1 304 ? -2.181 34.824 -9.718 1.00 35.34 304 GLN A CA 1
ATOM 2436 C C . GLN A 1 304 ? -0.680 35.036 -9.972 1.00 35.34 304 GLN A C 1
ATOM 2438 O O . GLN A 1 304 ? -0.296 35.694 -10.938 1.00 35.34 304 GLN A O 1
ATOM 2443 N N . VAL A 1 305 ? 0.184 34.413 -9.163 1.00 32.22 305 VAL A N 1
ATOM 2444 C CA . VAL A 1 305 ? 1.647 34.495 -9.332 1.00 32.22 305 VAL A CA 1
ATOM 2445 C C . VAL A 1 305 ? 2.121 33.736 -10.585 1.00 32.22 305 VAL A C 1
ATOM 2447 O O . VAL A 1 305 ? 3.072 34.157 -11.244 1.00 32.22 305 VAL A O 1
ATOM 2450 N N . GLN A 1 306 ? 1.453 32.640 -10.966 1.00 32.19 306 GLN A N 1
ATOM 2451 C CA . GLN A 1 306 ? 1.758 31.903 -12.201 1.00 32.19 306 GLN A CA 1
ATOM 2452 C C . GLN A 1 306 ? 1.404 32.692 -13.471 1.00 32.19 306 GLN A C 1
ATOM 2454 O O . GLN A 1 306 ? 2.155 32.625 -14.448 1.00 32.19 306 GLN A O 1
ATOM 2459 N N . GLU A 1 307 ? 0.328 33.484 -13.455 1.00 33.66 307 GLU A N 1
ATOM 2460 C CA . GLU A 1 307 ? -0.053 34.341 -14.587 1.00 33.66 307 GLU A CA 1
ATOM 2461 C C . GLU A 1 307 ? 0.951 35.485 -14.833 1.00 33.66 307 GLU A C 1
ATOM 2463 O O . GLU A 1 307 ? 1.286 35.767 -15.988 1.00 33.66 307 GLU A O 1
ATOM 2468 N N . GLU A 1 308 ? 1.517 36.084 -13.778 1.00 31.28 308 GLU A N 1
ATOM 2469 C CA . GLU A 1 308 ? 2.546 37.134 -13.902 1.00 31.28 308 GLU A CA 1
ATOM 2470 C C . GLU A 1 308 ? 3.901 36.591 -14.404 1.00 31.28 308 GLU A C 1
ATOM 2472 O O . GLU A 1 308 ? 4.614 37.248 -15.176 1.00 31.28 308 GLU A O 1
ATOM 2477 N N . ILE A 1 309 ? 4.250 35.352 -14.038 1.00 33.78 309 ILE A N 1
ATOM 2478 C CA . ILE A 1 309 ? 5.489 34.692 -14.484 1.00 33.78 309 ILE A CA 1
ATOM 2479 C C . ILE A 1 309 ? 5.407 34.304 -15.970 1.00 33.78 309 ILE A C 1
ATOM 2481 O O . ILE A 1 309 ? 6.389 34.461 -16.708 1.00 33.78 309 ILE A O 1
ATOM 2485 N N . GLN A 1 310 ? 4.236 33.865 -16.445 1.00 34.38 310 GLN A N 1
ATOM 2486 C CA . GLN A 1 310 ? 4.033 33.449 -17.838 1.00 34.38 310 GLN A CA 1
ATOM 2487 C C . GLN A 1 310 ? 4.157 34.624 -18.828 1.00 34.38 310 GLN A C 1
ATOM 2489 O O . GLN A 1 310 ? 4.631 34.441 -19.951 1.00 34.38 310 GLN A O 1
ATOM 2494 N N . GLN A 1 311 ? 3.791 35.841 -18.409 1.00 34.34 311 GLN A N 1
ATOM 2495 C CA . GLN A 1 311 ? 3.881 37.046 -19.245 1.00 34.34 311 GLN A CA 1
ATOM 2496 C C . GLN A 1 311 ? 5.316 37.581 -19.385 1.00 34.34 311 GLN A C 1
ATOM 2498 O O . GLN A 1 311 ? 5.630 38.268 -20.360 1.00 34.34 311 GLN A O 1
ATOM 2503 N N . THR A 1 312 ? 6.213 37.223 -18.461 1.00 31.98 312 THR A N 1
ATOM 2504 C CA . THR A 1 312 ? 7.584 37.757 -18.418 1.00 31.98 312 THR A CA 1
ATOM 2505 C C . THR A 1 312 ? 8.592 36.879 -19.182 1.00 31.98 312 THR A C 1
ATOM 2507 O O . THR A 1 312 ? 9.606 37.376 -19.671 1.00 31.98 312 THR A O 1
ATOM 2510 N N . ALA A 1 313 ? 8.307 35.583 -19.364 1.00 29.53 313 ALA A N 1
ATOM 2511 C CA . ALA A 1 313 ? 9.236 34.614 -19.966 1.00 29.53 313 ALA A CA 1
ATOM 2512 C C . ALA A 1 313 ? 9.159 34.488 -21.508 1.00 29.53 313 ALA A C 1
ATOM 2514 O O . ALA A 1 313 ? 9.999 33.826 -22.112 1.00 29.53 313 ALA A O 1
ATOM 2515 N N . GLY A 1 314 ? 8.195 35.141 -22.169 1.00 29.72 314 GLY A N 1
ATOM 2516 C CA . GLY A 1 314 ? 7.941 35.013 -23.615 1.00 29.72 314 GLY A CA 1
ATOM 2517 C C . GLY A 1 314 ? 8.903 35.753 -24.559 1.00 29.72 314 GLY A C 1
ATOM 2518 O O . GLY A 1 314 ? 8.595 35.903 -25.739 1.00 29.72 314 GLY A O 1
ATOM 2519 N N . LYS A 1 315 ? 10.048 36.256 -24.083 1.00 32.31 315 LYS A N 1
ATOM 2520 C CA . LYS A 1 315 ? 11.031 36.959 -24.927 1.00 32.31 315 LYS A CA 1
ATOM 2521 C C . LYS A 1 315 ? 12.463 36.549 -24.600 1.00 32.31 315 LYS A C 1
ATOM 2523 O O . LYS A 1 315 ? 13.154 37.274 -23.889 1.00 32.31 315 LYS A O 1
ATOM 252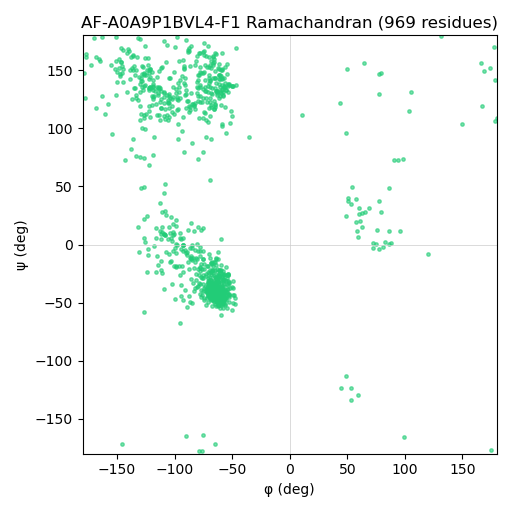8 N N . LYS A 1 316 ? 12.914 35.424 -25.160 1.00 27.83 316 LYS A N 1
ATOM 2529 C CA . LYS A 1 316 ? 14.258 35.230 -25.744 1.00 27.83 316 LYS A CA 1
ATOM 2530 C C . LYS A 1 316 ? 14.459 33.769 -26.153 1.00 27.83 316 LYS A C 1
ATOM 2532 O O . LYS A 1 316 ? 13.924 32.884 -25.497 1.00 27.83 316 LYS A O 1
ATOM 2537 N N . TYR A 1 317 ? 15.308 33.594 -27.167 1.00 26.14 317 TYR A N 1
ATOM 2538 C CA . TYR A 1 317 ? 15.891 32.355 -27.705 1.00 26.14 317 TYR A CA 1
ATOM 2539 C C . TYR A 1 317 ? 15.201 31.769 -28.950 1.00 26.14 317 TYR A C 1
ATOM 2541 O O . TYR A 1 317 ? 14.539 30.738 -28.902 1.00 26.14 317 TYR A O 1
ATOM 2549 N N . GLU A 1 318 ? 15.430 32.451 -30.078 1.00 25.08 318 GLU A N 1
ATOM 2550 C CA . GLU A 1 318 ? 15.781 31.819 -31.360 1.00 25.08 318 GLU A CA 1
ATOM 2551 C C . GLU A 1 318 ? 17.324 31.767 -31.479 1.00 25.08 318 GLU A C 1
ATOM 2553 O O . GLU A 1 318 ? 17.994 32.571 -30.826 1.00 25.08 318 GLU A O 1
ATOM 2558 N N . GLU A 1 319 ? 17.823 30.860 -32.337 1.00 25.30 319 GLU A N 1
ATOM 2559 C CA . GLU A 1 319 ? 19.227 30.610 -32.763 1.00 25.30 319 GLU A CA 1
ATOM 2560 C C . GLU A 1 319 ? 20.088 29.831 -31.732 1.00 25.30 319 GLU A C 1
ATOM 2562 O O . GLU A 1 319 ? 20.075 30.131 -30.546 1.00 25.30 319 GLU A O 1
ATOM 2567 N N . GLU A 1 320 ? 20.817 28.749 -32.048 1.00 25.48 320 GLU A N 1
ATOM 2568 C CA . GLU A 1 320 ? 21.600 28.424 -33.250 1.00 25.48 320 GLU A CA 1
ATOM 2569 C C . GLU A 1 320 ? 21.979 26.911 -33.287 1.00 25.48 320 GLU A C 1
ATOM 2571 O O . GLU A 1 320 ? 21.969 26.218 -32.268 1.00 25.48 320 GLU A O 1
ATOM 2576 N N . SER A 1 321 ? 22.300 26.418 -34.485 1.00 22.92 321 SER A N 1
ATOM 2577 C CA . SER A 1 321 ? 22.634 25.047 -34.926 1.00 22.92 321 SER A CA 1
ATOM 2578 C C . SER A 1 321 ? 24.123 24.654 -34.820 1.00 22.92 321 SER A C 1
ATOM 2580 O O . SER A 1 321 ? 24.969 25.542 -34.816 1.00 22.92 321 SER A O 1
ATOM 2582 N N . GLY A 1 322 ? 24.460 23.353 -34.928 1.00 23.56 322 GLY A N 1
ATOM 2583 C CA . GLY A 1 322 ? 25.791 22.901 -35.394 1.00 23.56 322 GLY A CA 1
ATOM 2584 C C . GLY A 1 322 ? 26.137 21.414 -35.172 1.00 23.56 322 GLY A C 1
ATOM 2585 O O . GLY A 1 322 ? 26.183 20.968 -34.030 1.00 23.56 322 GLY A O 1
ATOM 2586 N N . ASP A 1 323 ? 26.388 20.695 -36.275 1.00 24.17 323 ASP A N 1
ATOM 2587 C CA . ASP A 1 323 ? 26.778 19.275 -36.443 1.00 24.17 323 ASP A CA 1
ATOM 2588 C C . ASP A 1 323 ? 28.256 18.951 -36.101 1.00 24.17 323 ASP A C 1
ATOM 2590 O O . ASP A 1 323 ? 29.071 19.867 -36.054 1.00 24.17 323 ASP A O 1
ATOM 2594 N N . GLU A 1 324 ? 28.611 17.655 -35.949 1.00 23.66 324 GLU A N 1
ATOM 2595 C CA . GLU A 1 324 ? 29.732 16.976 -36.666 1.00 23.66 324 GLU A CA 1
ATOM 2596 C C . GLU A 1 324 ? 29.896 15.464 -36.315 1.00 23.66 324 GLU A C 1
ATOM 2598 O O . GLU A 1 324 ? 29.619 15.023 -35.198 1.00 23.66 324 GLU A O 1
ATOM 2603 N N . GLU A 1 325 ? 30.343 14.681 -37.312 1.00 21.69 325 GLU A N 1
ATOM 2604 C CA . GLU A 1 325 ? 30.469 13.206 -37.420 1.00 21.69 325 GLU A CA 1
ATOM 2605 C C . GLU A 1 325 ? 31.934 12.671 -37.388 1.00 21.69 325 GLU A C 1
ATOM 2607 O O . GLU A 1 325 ? 32.885 13.437 -37.523 1.00 21.69 325 GLU A O 1
ATOM 2612 N N . SER A 1 326 ? 32.054 11.320 -37.389 1.00 22.75 326 SER A N 1
ATOM 2613 C CA . SER A 1 326 ? 33.105 10.414 -37.965 1.00 22.75 326 SER A CA 1
ATOM 2614 C C . SER A 1 326 ? 34.137 9.760 -37.002 1.00 22.75 326 SER A C 1
ATOM 2616 O O . SER A 1 326 ? 34.737 10.446 -36.181 1.00 22.75 326 SER A O 1
ATOM 2618 N N . GLU A 1 327 ? 34.131 8.412 -36.844 1.00 23.34 327 GLU A N 1
ATOM 2619 C CA . GLU A 1 327 ? 34.920 7.310 -37.513 1.00 23.34 327 GLU A CA 1
ATOM 2620 C C . GLU A 1 327 ? 36.372 7.181 -36.968 1.00 23.34 327 GLU A C 1
ATOM 2622 O O . GLU A 1 327 ? 36.965 8.183 -36.602 1.00 23.34 327 GLU A O 1
ATOM 2627 N N . ASP A 1 328 ? 37.107 6.065 -36.832 1.00 22.39 328 ASP A N 1
ATOM 2628 C CA . ASP A 1 328 ? 37.078 4.612 -37.129 1.00 22.39 328 ASP A CA 1
ATOM 2629 C C . ASP A 1 328 ? 38.351 4.023 -36.413 1.00 22.39 328 ASP A C 1
ATOM 2631 O O . ASP A 1 328 ? 39.297 4.770 -36.164 1.00 22.39 328 ASP A O 1
ATOM 2635 N N . THR A 1 329 ? 38.530 2.757 -35.983 1.00 21.80 329 THR A N 1
ATOM 2636 C CA . THR A 1 329 ? 39.069 1.613 -36.773 1.00 21.80 329 THR A CA 1
ATOM 2637 C C . THR A 1 329 ? 39.466 0.389 -35.889 1.00 21.80 329 THR A C 1
ATOM 2639 O O . THR A 1 329 ? 39.787 0.514 -34.709 1.00 21.80 329 THR A O 1
ATOM 2642 N N . ALA A 1 330 ? 39.472 -0.785 -36.554 1.00 21.41 330 ALA A N 1
ATOM 2643 C CA . ALA A 1 330 ? 39.832 -2.196 -36.254 1.00 21.41 330 ALA A CA 1
ATOM 2644 C C . ALA A 1 330 ? 41.187 -2.498 -35.534 1.00 21.41 330 ALA A C 1
ATOM 2646 O O . ALA A 1 330 ? 42.040 -1.628 -35.442 1.00 21.41 330 ALA A O 1
ATOM 2647 N N . SER A 1 331 ? 41.538 -3.699 -35.018 1.00 22.80 331 SER A N 1
ATOM 2648 C CA . SER A 1 331 ? 41.593 -5.089 -35.566 1.00 22.80 331 SER A CA 1
ATOM 2649 C C . SER A 1 331 ? 42.141 -6.038 -34.439 1.00 22.80 331 SER A C 1
ATOM 2651 O O . SER A 1 331 ? 42.840 -5.545 -33.561 1.00 22.80 331 SER A O 1
ATOM 2653 N N . SER A 1 332 ? 41.724 -7.300 -34.188 1.00 22.42 332 SER A N 1
ATOM 2654 C CA . SER A 1 332 ? 41.881 -8.631 -34.850 1.00 22.42 332 SER A CA 1
ATOM 2655 C C . SER A 1 332 ? 42.869 -9.635 -34.174 1.00 22.42 332 SER A C 1
ATOM 2657 O O . SER A 1 332 ? 44.043 -9.316 -34.022 1.00 22.42 332 SER A O 1
ATOM 2659 N N . SER A 1 333 ? 42.403 -10.896 -33.985 1.00 23.75 333 SER A N 1
ATOM 2660 C CA . SER A 1 333 ? 43.119 -12.216 -34.080 1.00 23.75 333 SER A CA 1
ATOM 2661 C C . SER A 1 333 ? 44.026 -12.704 -32.909 1.00 23.75 333 SER A C 1
ATOM 2663 O O . SER A 1 333 ? 44.644 -11.872 -32.264 1.00 23.75 333 SER A O 1
ATOM 2665 N N . ALA A 1 334 ? 44.216 -13.996 -32.545 1.00 23.47 334 ALA A N 1
ATOM 2666 C CA . ALA A 1 334 ? 43.725 -15.337 -32.951 1.00 23.47 334 ALA A CA 1
ATOM 2667 C C . ALA A 1 334 ? 44.134 -16.450 -31.915 1.00 23.47 334 ALA A C 1
ATOM 2669 O O . ALA A 1 334 ? 45.075 -16.220 -31.162 1.00 23.47 334 ALA A O 1
ATOM 2670 N N . SER A 1 335 ? 43.445 -17.623 -31.951 1.00 23.42 335 SER A N 1
ATOM 2671 C CA . SER A 1 335 ? 43.905 -19.062 -31.859 1.00 23.42 335 SER A CA 1
ATOM 2672 C C . SER A 1 335 ? 44.859 -19.548 -30.727 1.00 23.42 335 SER A C 1
ATOM 2674 O O . SER A 1 335 ? 45.736 -18.806 -30.325 1.00 23.42 335 SER A O 1
ATOM 2676 N N . GLU A 1 336 ? 44.905 -20.791 -30.206 1.00 24.64 336 GLU A N 1
ATOM 2677 C CA . GLU A 1 336 ? 44.332 -22.130 -30.495 1.00 24.64 336 GLU A CA 1
ATOM 2678 C C . GLU A 1 336 ? 44.761 -23.150 -29.390 1.00 24.64 336 GLU A C 1
ATOM 2680 O O . GLU A 1 336 ? 45.771 -22.920 -28.729 1.00 24.64 336 GLU A O 1
ATOM 2685 N N . ASN A 1 337 ? 44.061 -24.305 -29.329 1.00 25.58 337 ASN A N 1
ATOM 2686 C CA . ASN A 1 337 ? 44.504 -25.675 -28.941 1.00 25.58 337 ASN A CA 1
ATOM 2687 C C . ASN A 1 337 ? 44.988 -26.006 -27.510 1.00 25.58 337 ASN A C 1
ATOM 2689 O O . ASN A 1 337 ? 45.559 -25.182 -26.812 1.00 25.58 337 ASN A O 1
ATOM 2693 N N . ASP A 1 338 ? 44.953 -27.244 -27.003 1.00 24.47 338 ASP A N 1
ATOM 2694 C CA . ASP A 1 338 ? 44.208 -28.512 -27.189 1.00 24.47 338 ASP A CA 1
ATOM 2695 C C . ASP A 1 338 ? 44.766 -29.456 -26.088 1.00 24.47 338 ASP A C 1
ATOM 2697 O O . ASP A 1 338 ? 45.887 -29.237 -25.621 1.00 24.47 338 ASP A O 1
ATOM 2701 N N . GLY A 1 339 ? 44.078 -30.544 -25.709 1.00 23.81 339 GLY A N 1
ATOM 2702 C CA . GLY A 1 339 ? 44.777 -31.674 -25.059 1.00 23.81 339 GLY A CA 1
ATOM 2703 C C . GLY A 1 339 ? 44.001 -32.511 -24.041 1.00 23.81 339 GLY A C 1
ATOM 2704 O O . GLY A 1 339 ? 43.850 -32.142 -22.881 1.00 23.81 339 GLY A O 1
ATOM 2705 N N . ALA A 1 340 ? 43.585 -33.697 -24.484 1.00 27.22 340 ALA A N 1
ATOM 2706 C CA . ALA A 1 340 ? 42.906 -34.753 -23.737 1.00 27.22 340 ALA A CA 1
ATOM 2707 C C . ALA A 1 340 ? 43.830 -35.609 -22.837 1.00 27.22 340 ALA A C 1
ATOM 2709 O O . ALA A 1 340 ? 45.036 -35.690 -23.054 1.00 27.22 340 ALA A O 1
ATOM 2710 N N . GLY A 1 341 ? 43.233 -36.370 -21.909 1.00 25.09 341 GLY A N 1
ATOM 2711 C CA . GLY A 1 341 ? 43.888 -37.504 -21.241 1.00 25.09 341 GLY A CA 1
ATOM 2712 C C . GLY A 1 341 ? 43.002 -38.176 -20.189 1.00 25.09 341 GLY A C 1
ATOM 2713 O O . GLY A 1 341 ? 42.767 -37.614 -19.127 1.00 25.09 341 GLY A O 1
ATOM 2714 N N . GLY A 1 342 ? 42.480 -39.368 -20.497 1.00 26.28 342 GLY A N 1
ATOM 2715 C CA . GLY A 1 342 ? 41.586 -40.139 -19.627 1.00 26.28 342 GLY A CA 1
ATOM 2716 C C . GLY A 1 342 ? 42.293 -41.066 -18.630 1.00 26.28 342 GLY A C 1
ATOM 2717 O O . GLY A 1 342 ? 43.480 -41.350 -18.743 1.00 26.28 342 GLY A O 1
ATOM 2718 N N . GLY A 1 343 ? 41.512 -41.600 -17.687 1.00 23.55 343 GLY A N 1
ATOM 2719 C CA . GLY A 1 343 ? 41.926 -42.682 -16.792 1.00 23.55 343 GLY A CA 1
ATOM 2720 C C . GLY A 1 343 ? 40.815 -43.079 -15.817 1.00 23.55 343 GLY A C 1
ATOM 2721 O O . GLY A 1 343 ? 40.486 -42.333 -14.903 1.00 23.55 343 GLY A O 1
ATOM 2722 N N . ARG A 1 344 ? 40.229 -44.262 -16.019 1.00 25.38 344 ARG A N 1
ATOM 2723 C CA . ARG A 1 344 ? 39.340 -44.950 -15.064 1.00 25.38 344 ARG A CA 1
ATOM 2724 C C . ARG A 1 344 ? 40.187 -45.890 -14.194 1.00 25.38 344 ARG A C 1
ATOM 2726 O O . ARG A 1 344 ? 41.134 -46.475 -14.717 1.00 25.38 344 ARG A O 1
ATOM 2733 N N . PRO A 1 345 ? 39.765 -46.163 -12.949 1.00 28.09 345 PRO A N 1
ATOM 2734 C CA . PRO A 1 345 ? 39.598 -47.570 -12.587 1.00 28.09 345 PRO A CA 1
ATOM 2735 C C . PRO A 1 345 ? 38.279 -47.875 -11.852 1.00 28.09 345 PRO A C 1
ATOM 2737 O O . PRO A 1 345 ? 37.740 -47.084 -11.084 1.00 28.09 345 PRO A O 1
ATOM 2740 N N . SER A 1 346 ? 37.774 -49.071 -12.148 1.00 25.64 346 SER A N 1
ATOM 2741 C CA . SER A 1 346 ? 36.848 -49.923 -11.382 1.00 25.64 346 SER A CA 1
ATOM 2742 C C . SER A 1 346 ? 37.353 -50.196 -9.955 1.00 25.64 346 SER A C 1
ATOM 2744 O O . SER A 1 346 ? 38.559 -50.238 -9.763 1.00 25.64 346 SER A O 1
ATOM 2746 N N . GLY A 1 347 ? 36.569 -50.502 -8.920 1.00 26.44 347 GLY A N 1
ATOM 2747 C CA . GLY A 1 347 ? 35.135 -50.711 -8.725 1.00 26.44 347 GLY A CA 1
ATOM 2748 C C . GLY A 1 347 ? 34.925 -51.314 -7.320 1.00 26.44 347 GLY A C 1
ATOM 2749 O O . GLY A 1 347 ? 35.811 -52.009 -6.840 1.00 26.44 347 GLY A O 1
ATOM 2750 N N . ALA A 1 348 ? 33.792 -51.043 -6.663 1.00 25.92 348 ALA A N 1
ATOM 2751 C CA . ALA A 1 348 ? 33.153 -51.885 -5.637 1.00 25.92 348 ALA A CA 1
ATOM 2752 C C . ALA A 1 348 ? 31.847 -51.207 -5.193 1.00 25.92 348 ALA A C 1
ATOM 2754 O O . ALA A 1 348 ? 31.830 -50.029 -4.843 1.00 25.92 348 ALA A O 1
ATOM 2755 N N . ALA A 1 349 ? 30.745 -51.945 -5.271 1.00 31.09 349 ALA A N 1
ATOM 2756 C CA . ALA A 1 349 ? 29.396 -51.477 -4.995 1.00 31.09 349 ALA A CA 1
ATOM 2757 C C . ALA A 1 349 ? 29.012 -51.685 -3.524 1.00 31.09 349 ALA A C 1
ATOM 2759 O O . ALA A 1 349 ? 29.215 -52.776 -3.001 1.00 31.09 349 ALA A O 1
ATOM 2760 N N . ALA A 1 350 ? 28.367 -50.681 -2.920 1.00 27.89 350 ALA A N 1
ATOM 2761 C CA . ALA A 1 350 ? 27.260 -50.849 -1.972 1.00 27.89 350 ALA A CA 1
ATOM 2762 C C . ALA A 1 350 ? 26.578 -49.488 -1.711 1.00 27.89 350 ALA A C 1
ATOM 2764 O O . ALA A 1 350 ? 27.199 -48.571 -1.188 1.00 27.89 350 ALA A O 1
ATOM 2765 N N . GLY A 1 351 ? 25.294 -49.364 -2.073 1.00 29.91 351 GLY A N 1
ATOM 2766 C CA . GLY A 1 351 ? 24.372 -48.389 -1.467 1.00 29.91 351 GLY A CA 1
ATOM 2767 C C . GLY A 1 351 ? 24.471 -46.917 -1.891 1.00 29.91 351 GLY A C 1
ATOM 2768 O O . GLY A 1 351 ? 24.280 -46.040 -1.058 1.00 29.91 351 GLY A O 1
ATOM 2769 N N . GLY A 1 352 ? 24.744 -46.609 -3.160 1.00 27.56 352 GLY A N 1
ATOM 2770 C CA . GLY A 1 352 ? 24.764 -45.225 -3.650 1.00 27.56 352 GLY A CA 1
ATOM 2771 C C . GLY A 1 352 ? 23.367 -44.663 -3.927 1.00 27.56 352 GLY A C 1
ATOM 2772 O O . GLY A 1 352 ? 22.989 -44.528 -5.089 1.00 27.56 352 GLY A O 1
ATOM 2773 N N . GLY A 1 353 ? 22.599 -44.336 -2.886 1.00 39.03 353 GLY A N 1
ATOM 2774 C CA . GLY A 1 353 ? 21.472 -43.413 -3.042 1.00 39.03 353 GLY A CA 1
ATOM 2775 C C . GLY A 1 353 ? 22.008 -42.062 -3.523 1.00 39.03 353 GLY A C 1
ATOM 2776 O O . GLY A 1 353 ? 22.966 -41.549 -2.948 1.00 39.03 353 GLY A O 1
ATOM 2777 N N . ALA A 1 354 ? 21.456 -41.518 -4.609 1.00 48.81 354 ALA A N 1
ATOM 2778 C CA . ALA A 1 354 ? 21.839 -40.194 -5.093 1.00 48.81 354 ALA A CA 1
ATOM 2779 C C . ALA A 1 354 ? 21.654 -39.156 -3.972 1.00 48.81 354 ALA A C 1
ATOM 2781 O O . ALA A 1 354 ? 20.626 -39.184 -3.291 1.00 48.81 354 ALA A O 1
ATOM 2782 N N . ALA A 1 355 ? 22.631 -38.258 -3.777 1.00 57.97 355 ALA A N 1
ATOM 2783 C CA . ALA A 1 355 ? 22.480 -37.132 -2.860 1.00 57.97 355 ALA A CA 1
ATOM 2784 C C . ALA A 1 355 ? 21.158 -36.396 -3.144 1.00 57.97 355 ALA A C 1
ATOM 2786 O O . ALA A 1 355 ? 20.816 -36.189 -4.316 1.00 57.97 355 ALA A O 1
ATOM 2787 N N . PRO A 1 356 ? 20.405 -36.019 -2.097 1.00 64.94 356 PRO A N 1
ATOM 2788 C CA . PRO A 1 356 ? 19.148 -35.317 -2.277 1.00 64.94 356 PRO A CA 1
ATOM 2789 C C . PRO A 1 356 ? 19.388 -33.987 -3.010 1.00 64.94 356 PRO A C 1
ATOM 2791 O O . PRO A 1 356 ? 20.435 -33.358 -2.821 1.00 64.94 356 PRO A O 1
ATOM 2794 N N . PRO A 1 357 ? 18.442 -33.544 -3.857 1.00 67.12 357 PRO A N 1
ATOM 2795 C CA . PRO A 1 357 ? 18.584 -32.283 -4.569 1.00 67.12 357 PRO A CA 1
ATOM 2796 C C . PRO A 1 357 ? 18.714 -31.122 -3.568 1.00 67.12 357 PRO A C 1
ATOM 2798 O O . PRO A 1 357 ? 18.091 -31.153 -2.499 1.00 67.12 357 PRO A O 1
ATOM 2801 N N . PRO A 1 358 ? 19.508 -30.085 -3.883 1.00 69.31 358 PRO A N 1
ATOM 2802 C CA . PRO A 1 358 ? 19.616 -28.928 -3.009 1.00 69.31 358 PRO A CA 1
ATOM 2803 C C . PRO A 1 358 ? 18.248 -28.248 -2.898 1.00 69.31 358 PRO A C 1
ATOM 2805 O O . PRO A 1 358 ? 17.593 -28.013 -3.914 1.00 69.31 358 PRO A O 1
ATOM 2808 N N . LEU A 1 359 ? 17.820 -27.934 -1.670 1.00 74.56 359 LEU A N 1
ATOM 2809 C CA . LEU A 1 359 ? 16.553 -27.226 -1.440 1.00 74.56 359 LEU A CA 1
ATOM 2810 C C . LEU A 1 359 ? 16.581 -25.837 -2.091 1.00 74.56 359 LEU A C 1
ATOM 2812 O O . LEU A 1 359 ? 15.617 -25.439 -2.737 1.00 74.56 359 LEU A O 1
ATOM 2816 N N . ARG A 1 360 ? 17.744 -25.168 -2.053 1.00 78.12 360 ARG A N 1
ATOM 2817 C CA . ARG A 1 360 ? 17.983 -23.918 -2.781 1.00 78.12 360 ARG A CA 1
ATOM 2818 C C . ARG A 1 360 ? 18.714 -24.156 -4.108 1.00 78.12 360 ARG A C 1
ATOM 2820 O O . ARG A 1 360 ? 19.872 -24.578 -4.085 1.00 78.12 360 ARG A O 1
ATOM 2827 N N . PRO A 1 361 ? 18.089 -23.861 -5.263 1.00 81.31 361 PRO A N 1
ATOM 2828 C CA . PRO A 1 361 ? 18.746 -23.972 -6.560 1.00 81.31 361 PRO A CA 1
ATOM 2829 C C . PRO A 1 361 ? 19.753 -22.834 -6.792 1.00 81.31 361 PRO A C 1
ATOM 2831 O O . PRO A 1 361 ? 19.748 -21.816 -6.102 1.00 81.31 361 PRO A O 1
ATOM 2834 N N . LEU A 1 362 ? 20.595 -22.999 -7.817 1.00 84.69 362 LEU A N 1
ATOM 2835 C CA . LEU A 1 362 ? 21.537 -21.981 -8.288 1.00 84.69 362 LEU A CA 1
ATOM 2836 C C . LEU A 1 362 ? 20.801 -20.675 -8.643 1.00 84.69 362 LEU A C 1
ATOM 2838 O O . LEU A 1 362 ? 19.978 -20.658 -9.559 1.00 84.69 362 LEU A O 1
ATOM 2842 N N . ALA A 1 363 ? 21.120 -19.581 -7.948 1.00 86.75 363 ALA A N 1
ATOM 2843 C CA . ALA A 1 363 ? 20.489 -18.272 -8.137 1.00 86.75 363 ALA A CA 1
ATOM 2844 C C . ALA A 1 363 ? 21.530 -17.204 -8.490 1.00 86.75 363 ALA A C 1
ATOM 2846 O O . ALA A 1 363 ? 22.667 -17.277 -8.033 1.00 86.75 363 ALA A O 1
ATOM 2847 N N . GLN A 1 364 ? 21.158 -16.204 -9.296 1.00 91.62 364 GLN A N 1
ATOM 2848 C CA . GLN A 1 364 ? 22.043 -15.071 -9.584 1.00 91.62 364 GLN A CA 1
ATOM 2849 C C . GLN A 1 364 ? 22.225 -14.225 -8.317 1.00 91.62 364 GLN A C 1
ATOM 2851 O O . GLN A 1 364 ? 21.252 -13.705 -7.780 1.00 91.62 364 GLN A O 1
ATOM 2856 N N . VAL A 1 365 ? 23.469 -14.097 -7.859 1.00 92.25 365 VAL A N 1
ATOM 2857 C CA . VAL A 1 365 ? 23.871 -13.376 -6.637 1.00 92.25 365 VAL A CA 1
ATOM 2858 C C . VAL A 1 365 ? 24.676 -12.109 -6.935 1.00 92.25 365 VAL A C 1
ATOM 2860 O O . VAL A 1 365 ? 24.832 -11.268 -6.058 1.00 92.25 365 VAL A O 1
ATOM 2863 N N . LEU A 1 366 ? 25.167 -11.957 -8.168 1.00 92.75 366 LEU A N 1
ATOM 2864 C CA . LEU A 1 366 ? 25.846 -10.755 -8.649 1.00 92.75 366 LEU A CA 1
ATOM 2865 C C . LEU A 1 366 ? 25.433 -10.491 -10.101 1.00 92.75 366 LEU A C 1
ATOM 2867 O O . LEU A 1 366 ? 25.453 -11.411 -10.925 1.00 92.75 366 LEU A O 1
ATOM 2871 N N . SER A 1 367 ? 25.047 -9.252 -10.407 1.00 93.38 367 SER A N 1
ATOM 2872 C CA . SER A 1 367 ? 24.750 -8.817 -11.776 1.00 93.38 367 SER A CA 1
ATOM 2873 C C . SER A 1 367 ? 25.994 -8.229 -12.432 1.00 93.38 367 SER A C 1
ATOM 2875 O O . SER A 1 367 ? 26.814 -7.616 -11.758 1.00 93.38 367 SER A O 1
ATOM 2877 N N . GLU A 1 368 ? 26.094 -8.330 -13.751 1.00 88.94 368 GLU A N 1
ATOM 2878 C CA . GLU A 1 368 ? 27.178 -7.728 -14.526 1.00 88.94 368 GLU A CA 1
ATOM 2879 C C . GLU A 1 368 ? 27.259 -6.202 -14.384 1.00 88.94 368 GLU A C 1
ATOM 2881 O O . GLU A 1 368 ? 28.324 -5.641 -14.606 1.00 88.94 368 GLU A O 1
ATOM 2886 N N . GLN A 1 369 ? 26.168 -5.536 -13.991 1.00 88.44 369 GLN A N 1
ATOM 2887 C CA . GLN A 1 369 ? 26.123 -4.089 -13.751 1.00 88.44 369 GLN A CA 1
ATOM 2888 C C . GLN A 1 369 ? 26.657 -3.703 -12.363 1.00 88.44 369 GLN A C 1
ATOM 2890 O O . GLN A 1 369 ? 26.868 -2.522 -12.084 1.00 88.44 369 GLN A O 1
ATOM 2895 N N . THR A 1 370 ? 26.864 -4.679 -11.475 1.00 88.81 370 THR A N 1
ATOM 2896 C CA . THR A 1 370 ? 27.343 -4.428 -10.118 1.00 88.81 370 THR A CA 1
ATOM 2897 C C . THR A 1 370 ? 28.798 -3.965 -10.166 1.00 88.81 370 THR A C 1
ATOM 2899 O O . THR A 1 370 ? 29.664 -4.656 -10.701 1.00 88.81 370 THR A O 1
ATOM 2902 N N . ARG A 1 371 ? 29.057 -2.780 -9.604 1.00 90.94 371 ARG A N 1
ATOM 2903 C CA . ARG A 1 371 ? 30.401 -2.200 -9.509 1.00 90.94 371 ARG A CA 1
ATOM 2904 C C . ARG A 1 371 ? 31.222 -2.929 -8.447 1.00 90.94 371 ARG A C 1
ATOM 2906 O O . ARG A 1 371 ? 30.737 -3.144 -7.336 1.00 90.94 371 ARG A O 1
ATOM 2913 N N . GLY A 1 372 ? 32.448 -3.299 -8.797 1.00 89.56 372 GLY A N 1
ATOM 2914 C CA . GLY A 1 372 ? 33.450 -3.786 -7.859 1.00 89.56 372 GLY A CA 1
ATOM 2915 C C . GLY A 1 372 ? 34.070 -2.653 -7.039 1.00 89.56 372 GLY A C 1
ATOM 2916 O O . GLY A 1 372 ? 33.686 -1.485 -7.155 1.00 89.56 372 GLY A O 1
ATOM 2917 N N . GLN A 1 373 ? 35.032 -3.003 -6.188 1.00 90.38 373 GLN A N 1
ATOM 2918 C CA . GLN A 1 373 ? 35.704 -2.083 -5.266 1.00 90.38 373 GLN A CA 1
ATOM 2919 C C . GLN A 1 373 ? 36.365 -0.882 -5.968 1.00 90.38 373 GLN A C 1
ATOM 2921 O O . GLN A 1 373 ? 36.384 0.215 -5.411 1.00 90.38 373 GLN A O 1
ATOM 2926 N N . GLN A 1 374 ? 36.891 -1.070 -7.177 1.00 87.38 374 GLN A N 1
ATOM 2927 C CA . GLN A 1 374 ? 37.516 -0.031 -8.003 1.00 87.38 374 GLN A CA 1
ATOM 2928 C C . GLN A 1 374 ? 36.544 0.578 -9.028 1.00 87.38 374 GLN A C 1
ATOM 2930 O O . GLN A 1 374 ? 36.955 1.335 -9.909 1.00 87.38 374 GLN A O 1
ATOM 2935 N N . GLY A 1 375 ? 35.247 0.272 -8.920 1.00 88.81 375 GLY A N 1
ATOM 2936 C CA . GLY A 1 375 ? 34.192 0.808 -9.776 1.00 88.81 375 GLY A CA 1
ATOM 2937 C C . GLY A 1 375 ? 34.017 0.083 -11.112 1.00 88.81 375 GLY A C 1
ATOM 2938 O O . GLY A 1 375 ? 33.162 0.493 -11.900 1.00 88.81 375 GLY A O 1
ATOM 2939 N N . GLN A 1 376 ? 34.778 -0.984 -11.376 1.00 90.06 376 GLN A N 1
ATOM 2940 C CA . GLN A 1 376 ? 34.673 -1.744 -12.622 1.00 90.06 376 GLN A CA 1
ATOM 2941 C C . GLN A 1 376 ? 33.452 -2.672 -12.598 1.00 90.06 376 GLN A C 1
ATOM 2943 O O . GLN A 1 376 ? 32.989 -3.100 -11.542 1.00 90.06 376 GLN A O 1
ATOM 2948 N N . THR A 1 377 ? 32.911 -2.988 -13.772 1.00 92.88 377 THR A N 1
ATOM 2949 C CA . THR A 1 377 ? 31.719 -3.839 -13.938 1.00 92.88 377 THR A CA 1
ATOM 2950 C C . THR A 1 377 ? 32.017 -4.999 -14.891 1.00 92.88 377 THR A C 1
ATOM 2952 O O . THR A 1 377 ? 33.080 -5.050 -15.513 1.00 92.88 377 THR A O 1
ATOM 2955 N N . GLY A 1 378 ? 31.094 -5.956 -14.996 1.00 89.62 378 GLY A N 1
ATOM 2956 C CA . GLY A 1 378 ? 31.158 -7.036 -15.981 1.00 89.62 378 GLY A CA 1
ATOM 2957 C C . GLY A 1 378 ? 31.195 -8.449 -15.401 1.00 89.62 378 GLY A C 1
ATOM 2958 O O . GLY A 1 378 ? 31.054 -9.399 -16.163 1.00 89.62 378 GLY A O 1
ATOM 2959 N N . LEU A 1 379 ? 31.334 -8.645 -14.087 1.00 95.06 379 LEU A N 1
ATOM 2960 C CA . LEU A 1 379 ? 31.206 -9.981 -13.494 1.00 95.06 379 LEU A CA 1
ATOM 2961 C C . LEU A 1 379 ? 29.738 -10.271 -13.150 1.00 95.06 379 LEU A C 1
ATOM 2963 O O . LEU A 1 379 ? 29.149 -9.607 -12.305 1.00 95.06 379 LEU A O 1
ATOM 2967 N N . ARG A 1 380 ? 29.159 -11.313 -13.749 1.00 96.44 380 ARG A N 1
ATOM 2968 C CA . ARG A 1 380 ? 27.892 -11.915 -13.302 1.00 96.44 380 ARG A CA 1
ATOM 2969 C C . ARG A 1 380 ? 28.202 -13.190 -12.523 1.00 96.44 380 ARG A C 1
ATOM 2971 O O . ARG A 1 380 ? 28.993 -14.004 -12.990 1.00 96.44 380 ARG A O 1
ATOM 2978 N N . VAL A 1 381 ? 27.558 -13.413 -11.379 1.00 96.00 381 VAL A N 1
ATOM 2979 C CA . VAL A 1 381 ? 27.725 -14.646 -10.586 1.00 96.00 381 VAL A CA 1
ATOM 2980 C C . VAL A 1 381 ? 26.364 -15.221 -10.239 1.00 96.00 381 VAL A C 1
ATOM 2982 O O . VAL A 1 381 ? 25.496 -14.518 -9.725 1.00 96.00 381 VAL A O 1
ATOM 2985 N N . ALA A 1 382 ? 26.193 -16.517 -10.471 1.00 95.19 382 ALA A N 1
ATOM 2986 C CA . ALA A 1 382 ? 25.149 -17.321 -9.863 1.00 95.19 382 ALA A CA 1
ATOM 2987 C C . ALA A 1 382 ? 25.770 -18.337 -8.901 1.00 95.19 382 ALA A C 1
ATOM 2989 O O . ALA A 1 382 ? 26.774 -18.965 -9.234 1.00 95.19 382 ALA A O 1
ATOM 2990 N N . ALA A 1 383 ? 25.193 -18.480 -7.711 1.00 93.88 383 ALA A N 1
ATOM 2991 C CA . ALA A 1 383 ? 25.736 -19.300 -6.639 1.00 93.88 383 ALA A CA 1
ATOM 2992 C C . ALA A 1 383 ? 24.647 -20.102 -5.915 1.00 93.88 383 ALA A C 1
ATOM 2994 O O . ALA A 1 383 ? 23.497 -19.670 -5.826 1.00 93.88 383 ALA A O 1
ATOM 2995 N N . ALA A 1 384 ? 25.021 -21.269 -5.395 1.00 91.75 384 ALA A N 1
ATOM 2996 C CA . ALA A 1 384 ? 24.232 -22.049 -4.446 1.00 91.75 384 ALA A CA 1
ATOM 2997 C C . ALA A 1 384 ? 25.159 -22.857 -3.540 1.00 91.75 384 ALA A C 1
ATOM 2999 O O . ALA A 1 384 ? 26.147 -23.431 -4.003 1.00 91.75 384 ALA A O 1
ATOM 3000 N N . VAL A 1 385 ? 24.826 -22.934 -2.253 1.00 91.50 385 VAL A N 1
ATOM 3001 C CA . VAL A 1 385 ? 25.477 -23.875 -1.340 1.00 91.50 385 VAL A CA 1
ATOM 3002 C C . VAL A 1 385 ? 24.764 -25.213 -1.465 1.00 91.50 385 VAL A C 1
ATOM 3004 O O . VAL A 1 385 ? 23.557 -25.316 -1.258 1.00 91.50 385 VAL A O 1
ATOM 3007 N N . VAL A 1 386 ? 25.524 -26.231 -1.837 1.00 87.00 386 VAL A N 1
ATOM 3008 C CA . VAL A 1 386 ? 25.048 -27.580 -2.111 1.00 87.00 386 VAL A CA 1
ATOM 3009 C C . VAL A 1 386 ? 25.776 -28.575 -1.224 1.00 87.00 386 VAL A C 1
ATOM 3011 O O . VAL A 1 386 ? 26.870 -28.318 -0.716 1.00 87.00 386 VAL A O 1
ATOM 3014 N N . ARG A 1 387 ? 25.174 -29.748 -1.069 1.00 81.81 387 ARG A N 1
ATOM 3015 C CA . ARG A 1 387 ? 25.781 -30.861 -0.354 1.00 81.81 387 ARG A CA 1
ATOM 3016 C C . ARG A 1 387 ? 25.947 -32.050 -1.289 1.00 81.81 387 ARG A C 1
ATOM 3018 O O . ARG A 1 387 ? 24.998 -32.442 -1.959 1.00 81.81 387 ARG A O 1
ATOM 3025 N N . GLY A 1 388 ? 27.165 -32.576 -1.368 1.00 66.69 388 GLY A N 1
ATOM 3026 C CA . GLY A 1 388 ? 27.521 -33.701 -2.231 1.00 66.69 388 GLY A CA 1
ATOM 3027 C C . GLY A 1 388 ? 27.352 -35.066 -1.557 1.00 66.69 388 GLY A C 1
ATOM 3028 O O . GLY A 1 388 ? 27.066 -35.167 -0.361 1.00 66.69 388 GLY A O 1
ATOM 3029 N N . ASN A 1 389 ? 27.579 -36.133 -2.333 1.00 55.38 389 ASN A N 1
ATOM 3030 C CA . ASN A 1 389 ? 27.641 -37.505 -1.816 1.00 55.38 389 ASN A CA 1
ATOM 3031 C C . ASN A 1 389 ? 28.695 -37.612 -0.698 1.00 55.38 389 ASN A C 1
ATOM 3033 O O . ASN A 1 389 ? 29.820 -37.144 -0.859 1.00 55.38 389 ASN A O 1
ATOM 3037 N N . GLY A 1 390 ? 28.333 -38.244 0.422 1.00 60.50 390 GLY A N 1
ATOM 3038 C CA . GLY A 1 390 ? 29.216 -38.404 1.587 1.00 60.50 390 GLY A CA 1
ATOM 3039 C C . GLY A 1 390 ? 29.201 -37.233 2.577 1.00 60.50 390 GLY A C 1
ATOM 3040 O O . GLY A 1 390 ? 30.060 -37.167 3.448 1.00 60.50 390 GLY A O 1
ATOM 3041 N N . GLY A 1 391 ? 28.253 -36.298 2.448 1.00 68.31 391 GLY A N 1
ATOM 3042 C CA . GLY A 1 391 ? 28.006 -35.263 3.455 1.00 68.31 391 GLY A CA 1
ATOM 3043 C C . GLY A 1 391 ? 28.867 -34.003 3.327 1.00 68.31 391 GLY A C 1
ATOM 3044 O O . GLY A 1 391 ? 28.667 -33.076 4.112 1.00 68.31 391 GLY A O 1
ATOM 3045 N N . ALA A 1 392 ? 29.757 -33.929 2.333 1.00 80.75 392 ALA A N 1
ATOM 3046 C CA . ALA A 1 392 ? 30.605 -32.766 2.073 1.00 80.75 392 ALA A CA 1
ATOM 3047 C C . ALA A 1 392 ? 29.799 -31.557 1.562 1.00 80.75 392 ALA A C 1
ATOM 3049 O O . ALA A 1 392 ? 28.947 -31.692 0.681 1.00 80.75 392 ALA A O 1
ATOM 3050 N N . VAL A 1 393 ? 30.090 -30.370 2.099 1.00 89.31 393 VAL A N 1
ATOM 3051 C CA . VAL A 1 393 ? 29.441 -29.101 1.732 1.00 89.31 393 VAL A CA 1
ATOM 3052 C C . VAL A 1 393 ? 30.290 -28.387 0.682 1.00 89.31 393 VAL A C 1
ATOM 3054 O O . VAL A 1 393 ? 31.517 -28.406 0.748 1.00 89.31 393 VAL A O 1
ATOM 3057 N N . GLY A 1 394 ? 29.659 -27.748 -0.298 1.00 91.69 394 GLY A N 1
ATOM 3058 C CA . GLY A 1 394 ? 30.355 -26.962 -1.311 1.00 91.69 394 GLY A CA 1
ATOM 3059 C C . GLY A 1 394 ? 29.504 -25.815 -1.839 1.00 91.69 394 GLY A C 1
ATOM 3060 O O . GLY A 1 394 ? 28.281 -25.844 -1.759 1.00 91.69 394 GLY A O 1
ATOM 3061 N N . MET A 1 395 ? 30.143 -24.793 -2.396 1.00 93.50 395 MET A N 1
ATOM 3062 C CA . MET A 1 395 ? 29.480 -23.684 -3.072 1.00 93.50 395 MET A CA 1
ATOM 3063 C C . MET A 1 395 ? 29.638 -23.843 -4.581 1.00 93.50 395 MET A C 1
ATOM 3065 O O . MET A 1 395 ? 30.736 -23.712 -5.124 1.00 93.50 395 MET A O 1
ATOM 3069 N N . GLN A 1 396 ? 28.539 -24.149 -5.262 1.00 92.94 396 GLN A N 1
ATOM 3070 C CA . GLN A 1 396 ? 28.489 -24.160 -6.715 1.00 92.94 396 GLN A CA 1
ATOM 3071 C C . GLN A 1 396 ? 28.444 -22.715 -7.216 1.00 92.94 396 GLN A C 1
ATOM 3073 O O . GLN A 1 396 ? 27.578 -21.950 -6.800 1.00 92.94 396 GLN A O 1
ATOM 3078 N N . LEU A 1 397 ? 29.360 -22.357 -8.112 1.00 94.69 397 LEU A N 1
ATOM 3079 C CA . LEU A 1 397 ? 29.465 -21.046 -8.740 1.00 94.69 397 LEU A CA 1
ATOM 3080 C C . LEU A 1 397 ? 29.371 -21.187 -10.261 1.00 94.69 397 LEU A C 1
ATOM 3082 O O . LEU A 1 397 ? 30.036 -22.031 -10.864 1.00 94.69 397 LEU A O 1
ATOM 3086 N N . MET A 1 398 ? 28.577 -20.321 -10.882 1.00 95.56 398 MET A N 1
ATOM 3087 C CA . MET A 1 398 ? 28.570 -20.077 -12.319 1.00 95.56 398 MET A CA 1
ATOM 3088 C C . MET A 1 398 ? 28.850 -18.596 -12.552 1.00 95.56 398 MET A C 1
ATOM 3090 O O . MET A 1 398 ? 28.057 -17.745 -12.157 1.00 95.56 398 MET A O 1
ATOM 3094 N N . VAL A 1 399 ? 29.978 -18.295 -13.182 1.00 95.94 399 VAL A N 1
ATOM 3095 C CA . VAL A 1 399 ? 30.404 -16.926 -13.478 1.00 95.94 399 VAL A CA 1
ATOM 3096 C C . VAL A 1 399 ? 30.200 -16.621 -14.958 1.00 95.94 399 VAL A C 1
ATOM 3098 O O . VAL A 1 399 ? 30.395 -17.494 -15.803 1.00 95.94 399 VAL A O 1
ATOM 3101 N N . GLY A 1 400 ? 29.805 -15.393 -15.274 1.00 95.94 400 GLY A N 1
ATOM 3102 C CA . GLY A 1 400 ? 29.745 -14.851 -16.627 1.00 95.94 400 GLY A CA 1
ATOM 3103 C C . GLY A 1 400 ? 30.609 -13.601 -16.718 1.00 95.94 400 GLY A C 1
ATOM 3104 O O . GLY A 1 400 ? 30.529 -12.743 -15.839 1.00 95.94 400 GLY A O 1
ATOM 3105 N N . ASN A 1 401 ? 31.432 -13.512 -17.758 1.00 96.38 401 ASN A N 1
ATOM 3106 C CA . ASN A 1 401 ? 32.263 -12.345 -18.022 1.00 96.38 401 ASN A CA 1
ATOM 3107 C C . ASN A 1 401 ? 31.608 -11.486 -19.109 1.00 96.38 401 ASN A C 1
ATOM 3109 O O . ASN A 1 401 ? 31.552 -11.891 -20.260 1.00 96.38 401 ASN A O 1
ATOM 3113 N N . PHE A 1 402 ? 31.141 -10.301 -18.742 1.00 94.31 402 PHE A N 1
ATOM 3114 C CA . PHE A 1 402 ? 30.578 -9.267 -19.616 1.00 94.31 402 PHE A CA 1
ATOM 3115 C C . PHE A 1 402 ? 31.495 -8.039 -19.711 1.00 94.31 402 PHE A C 1
ATOM 3117 O O . PHE A 1 402 ? 31.090 -6.992 -20.209 1.00 94.31 402 PHE A O 1
ATOM 3124 N N . SER A 1 403 ? 32.728 -8.141 -19.206 1.00 90.19 403 SER A N 1
ATOM 3125 C CA . SER A 1 403 ? 33.747 -7.117 -19.416 1.00 90.19 403 SER A CA 1
ATOM 3126 C C . SER A 1 403 ? 34.394 -7.279 -20.794 1.00 90.19 403 SER A C 1
ATOM 3128 O O . SER A 1 403 ? 34.328 -8.344 -21.410 1.00 90.19 403 SER A O 1
ATOM 3130 N N . GLN A 1 404 ? 35.067 -6.228 -21.262 1.00 88.38 404 GLN A N 1
ATOM 3131 C CA . GLN A 1 404 ? 35.767 -6.237 -22.551 1.00 88.38 404 GLN A CA 1
ATOM 3132 C C . GLN A 1 404 ? 37.089 -7.029 -22.530 1.00 88.38 404 GLN A C 1
ATOM 3134 O O . GLN A 1 404 ? 37.708 -7.218 -23.572 1.00 88.38 404 GLN A O 1
ATOM 3139 N N . GLN A 1 405 ? 37.532 -7.513 -21.363 1.00 91.38 405 GLN A N 1
ATOM 3140 C CA . GLN A 1 405 ? 38.802 -8.226 -21.188 1.00 91.38 405 GLN A CA 1
ATOM 3141 C C . GLN A 1 405 ? 38.602 -9.647 -20.625 1.00 91.38 405 GLN A C 1
ATOM 3143 O O . GLN A 1 405 ? 37.641 -9.889 -19.890 1.00 91.38 405 GLN A O 1
ATOM 3148 N N . PRO A 1 406 ? 39.483 -10.621 -20.936 1.00 94.69 406 PRO A N 1
ATOM 3149 C CA . PRO A 1 406 ? 39.437 -11.940 -20.311 1.00 94.69 406 PRO A CA 1
ATOM 3150 C C . PRO A 1 406 ? 39.585 -11.846 -18.790 1.00 94.69 406 PRO A C 1
ATOM 3152 O O . PRO A 1 406 ? 40.470 -11.157 -18.275 1.00 94.69 406 PRO A O 1
ATOM 3155 N N . MET A 1 407 ? 38.734 -12.568 -18.066 1.00 95.81 407 MET A N 1
ATOM 3156 C CA . MET A 1 407 ? 38.708 -12.546 -16.610 1.00 95.81 407 MET A CA 1
ATOM 3157 C C . MET A 1 407 ? 39.493 -13.731 -16.042 1.00 95.81 407 MET A C 1
ATOM 3159 O O . MET A 1 407 ? 39.259 -14.892 -16.389 1.00 95.81 407 MET A O 1
ATOM 3163 N N . SER A 1 408 ? 40.463 -13.422 -15.190 1.00 94.94 408 SER A N 1
ATOM 3164 C CA . SER A 1 408 ? 41.428 -14.345 -14.589 1.00 94.94 408 SER A CA 1
ATOM 3165 C C . SER A 1 408 ? 41.778 -13.894 -13.163 1.00 94.94 408 SER A C 1
ATOM 3167 O O . SER A 1 408 ? 41.138 -12.994 -12.621 1.00 94.94 408 SER A O 1
ATOM 3169 N N . GLY A 1 409 ? 42.776 -14.517 -12.524 1.00 92.50 409 GLY A N 1
ATOM 3170 C CA . GLY A 1 409 ? 43.223 -14.111 -11.183 1.00 92.50 409 GLY A CA 1
ATOM 3171 C C . GLY A 1 409 ? 42.205 -14.397 -10.075 1.00 92.50 409 GLY A C 1
ATOM 3172 O O . GLY A 1 409 ? 42.124 -13.643 -9.108 1.00 92.50 409 GLY A O 1
ATOM 3173 N N . TRP A 1 410 ? 41.418 -15.462 -10.241 1.00 95.56 410 TRP A N 1
ATOM 3174 C CA . TRP A 1 410 ? 40.334 -15.846 -9.343 1.00 95.56 410 TRP A CA 1
ATOM 3175 C C . TRP A 1 410 ? 40.833 -16.118 -7.923 1.00 95.56 410 TRP A C 1
ATOM 3177 O O . TRP A 1 410 ? 41.620 -17.034 -7.684 1.00 95.56 410 TRP A O 1
ATOM 3187 N N . ALA A 1 411 ? 40.322 -15.355 -6.965 1.00 93.38 411 ALA A N 1
ATOM 3188 C CA . ALA A 1 411 ? 40.465 -15.649 -5.547 1.00 93.38 411 ALA A CA 1
ATOM 3189 C C . ALA A 1 411 ? 39.135 -15.418 -4.831 1.00 93.38 411 ALA A C 1
ATOM 3191 O O . ALA A 1 411 ? 38.314 -14.609 -5.256 1.00 93.38 411 ALA A O 1
ATOM 3192 N N . VAL A 1 412 ? 38.922 -16.153 -3.744 1.00 95.25 412 VAL A N 1
ATOM 3193 C CA . VAL A 1 412 ? 37.698 -16.088 -2.948 1.00 95.25 412 VAL A CA 1
ATOM 3194 C C . VAL A 1 412 ? 38.055 -15.867 -1.491 1.00 95.25 412 VAL A C 1
ATOM 3196 O O . VAL A 1 412 ? 38.954 -16.517 -0.957 1.00 95.25 412 VAL A O 1
ATOM 3199 N N . GLN A 1 413 ? 37.334 -14.960 -0.850 1.00 92.88 413 GLN A N 1
ATOM 3200 C CA . GLN A 1 413 ? 37.387 -14.747 0.586 1.00 92.88 413 GLN A CA 1
ATOM 3201 C C . GLN A 1 413 ? 35.966 -14.785 1.136 1.00 92.88 413 GLN A C 1
ATOM 3203 O O . GLN A 1 413 ? 35.035 -14.290 0.506 1.00 92.88 413 GLN A O 1
ATOM 3208 N N . MET A 1 414 ? 35.800 -15.394 2.305 1.00 94.75 414 MET A N 1
ATOM 3209 C CA . MET A 1 414 ? 34.529 -15.434 3.020 1.00 94.75 414 MET A CA 1
ATOM 3210 C C . MET A 1 414 ? 34.693 -14.750 4.368 1.00 94.75 414 MET A C 1
ATOM 3212 O O . MET A 1 414 ? 35.726 -14.919 5.025 1.00 94.75 414 MET A O 1
ATOM 3216 N N . ASN A 1 415 ? 33.675 -14.005 4.788 1.00 92.88 415 ASN A N 1
ATOM 3217 C CA . ASN A 1 415 ? 33.634 -13.488 6.148 1.00 92.88 415 ASN A CA 1
ATOM 3218 C C . ASN A 1 415 ? 33.337 -14.611 7.148 1.00 92.88 415 ASN A C 1
ATOM 3220 O O . ASN A 1 415 ? 32.841 -15.694 6.805 1.00 92.88 415 ASN A O 1
ATOM 3224 N N . LYS A 1 416 ? 33.636 -14.331 8.420 1.00 91.31 416 LYS A N 1
ATOM 3225 C CA . LYS A 1 416 ? 33.253 -15.221 9.513 1.00 91.31 416 LYS A CA 1
ATOM 3226 C C . LYS A 1 416 ? 31.735 -15.397 9.529 1.00 91.31 416 LYS A C 1
ATOM 3228 O O . LYS A 1 416 ? 31.005 -14.421 9.400 1.00 91.31 416 LYS A O 1
ATOM 3233 N N . ASN A 1 417 ? 31.264 -16.623 9.724 1.00 92.50 417 ASN A N 1
ATOM 3234 C CA . ASN A 1 417 ? 29.841 -16.951 9.704 1.00 92.50 417 ASN A CA 1
ATOM 3235 C C . ASN A 1 417 ? 29.442 -17.889 10.861 1.00 92.50 417 ASN A C 1
ATOM 3237 O O . ASN A 1 417 ? 30.311 -18.529 11.461 1.00 92.50 417 ASN A O 1
ATOM 3241 N N . PRO A 1 418 ? 28.139 -17.992 11.184 1.00 89.00 418 PRO A N 1
ATOM 3242 C CA . PRO A 1 418 ? 27.655 -18.687 12.384 1.00 89.00 418 PRO A CA 1
ATOM 3243 C C . PRO A 1 418 ? 27.995 -20.187 12.463 1.00 89.00 418 PRO A C 1
ATOM 3245 O O . PRO A 1 418 ? 28.122 -20.729 13.560 1.00 89.00 418 PRO A O 1
ATOM 3248 N N . PHE A 1 419 ? 28.185 -20.856 11.319 1.00 91.56 419 PHE A N 1
ATOM 3249 C CA . PHE A 1 419 ? 28.562 -22.281 11.241 1.00 91.56 419 PHE A CA 1
ATOM 3250 C C . PHE A 1 419 ? 30.028 -22.503 10.833 1.00 91.56 419 PHE A C 1
ATOM 3252 O O . PHE A 1 419 ? 30.471 -23.636 10.626 1.00 91.56 419 PHE A O 1
ATOM 3259 N N . GLY A 1 420 ? 30.792 -21.418 10.707 1.00 91.38 420 GLY A N 1
ATOM 3260 C CA . GLY A 1 420 ? 32.210 -21.440 10.386 1.00 91.38 420 GLY A CA 1
ATOM 3261 C C . GLY A 1 420 ? 32.569 -22.029 9.025 1.00 91.38 420 GLY A C 1
ATOM 3262 O O . GLY A 1 420 ? 33.669 -22.555 8.881 1.00 91.38 420 GLY A O 1
ATOM 3263 N N . LEU A 1 421 ? 31.674 -21.967 8.039 1.00 93.38 421 LEU A N 1
ATOM 3264 C CA . LEU A 1 421 ? 31.946 -22.435 6.680 1.00 93.38 421 LEU A CA 1
ATOM 3265 C C . LEU A 1 421 ? 33.109 -21.644 6.066 1.00 93.38 421 LEU A C 1
ATOM 3267 O O . LEU A 1 421 ? 33.064 -20.416 6.024 1.00 93.38 421 LEU A O 1
ATOM 3271 N N . ALA A 1 422 ? 34.134 -22.340 5.584 1.00 92.94 422 ALA A N 1
ATOM 3272 C CA . ALA A 1 422 ? 35.284 -21.734 4.923 1.00 92.94 422 ALA A CA 1
ATOM 3273 C C . ALA A 1 422 ? 35.684 -22.512 3.667 1.00 92.94 422 ALA A C 1
ATOM 3275 O O . ALA A 1 422 ? 35.530 -23.732 3.654 1.00 92.94 422 ALA A O 1
ATOM 3276 N N . PRO A 1 423 ? 36.247 -21.858 2.638 1.00 94.19 423 PRO A N 1
ATOM 3277 C CA . PRO A 1 423 ? 36.812 -22.553 1.487 1.00 94.19 423 PRO A CA 1
ATOM 3278 C C . PRO A 1 423 ? 37.910 -23.536 1.910 1.00 94.19 423 PRO A C 1
ATOM 3280 O O . PRO A 1 423 ? 38.861 -23.150 2.588 1.00 94.19 423 PRO A O 1
ATOM 3283 N N . SER A 1 424 ? 37.811 -24.797 1.488 1.00 87.94 424 SER A N 1
ATOM 3284 C CA . SER A 1 424 ? 38.838 -25.820 1.758 1.00 87.94 424 SER A CA 1
ATOM 3285 C C . SER A 1 424 ? 40.047 -25.714 0.816 1.00 87.94 424 SER A C 1
ATOM 3287 O O . SER A 1 424 ? 41.016 -26.454 0.965 1.00 87.94 424 SER A O 1
ATOM 3289 N N . GLY A 1 425 ? 39.986 -24.826 -0.179 1.00 87.19 425 GLY A N 1
ATOM 3290 C CA . GLY A 1 425 ? 41.022 -24.614 -1.184 1.00 87.19 425 GLY A CA 1
ATOM 3291 C C . GLY A 1 425 ? 40.758 -23.360 -2.027 1.00 87.19 425 GLY A C 1
ATOM 3292 O O . GLY A 1 425 ? 39.742 -22.688 -1.830 1.00 87.19 425 GLY A O 1
ATOM 3293 N N . PRO A 1 426 ? 41.668 -23.019 -2.956 1.00 87.69 426 PRO A N 1
ATOM 3294 C CA . PRO A 1 426 ? 41.526 -21.845 -3.814 1.00 87.69 426 PRO A CA 1
ATOM 3295 C C . PRO A 1 426 ? 40.379 -21.997 -4.824 1.00 87.69 426 PRO A C 1
ATOM 3297 O O . PRO A 1 426 ? 39.993 -23.107 -5.194 1.00 87.69 426 PRO A O 1
ATOM 3300 N N . LEU A 1 427 ? 39.870 -20.866 -5.321 1.00 92.50 427 LEU A N 1
ATOM 3301 C CA . LEU A 1 427 ? 38.866 -20.832 -6.384 1.00 92.50 427 LEU A CA 1
ATOM 3302 C C . LEU A 1 427 ? 39.503 -21.204 -7.732 1.00 92.50 427 LEU A C 1
ATOM 3304 O O . LEU A 1 427 ? 40.032 -20.352 -8.439 1.00 92.50 427 LEU A O 1
ATOM 3308 N N . GLN A 1 428 ? 39.463 -22.489 -8.081 1.00 88.44 428 GLN A N 1
ATOM 3309 C CA . GLN A 1 428 ? 40.050 -23.008 -9.318 1.00 88.44 428 GLN A CA 1
ATOM 3310 C C . GLN A 1 428 ? 39.082 -22.859 -10.495 1.00 88.44 428 GLN A C 1
ATOM 3312 O O . GLN A 1 428 ? 38.303 -23.760 -10.801 1.00 88.44 428 GLN A O 1
ATOM 3317 N N . LEU A 1 429 ? 39.129 -21.703 -11.152 1.00 92.19 429 LEU A N 1
ATOM 3318 C CA . LEU A 1 429 ? 38.380 -21.439 -12.375 1.00 92.19 429 LEU A CA 1
ATOM 3319 C C . LEU A 1 429 ? 39.352 -21.072 -13.504 1.00 92.19 429 LEU A C 1
ATOM 3321 O O . LEU A 1 429 ? 40.281 -20.290 -13.302 1.00 92.19 429 LEU A O 1
ATOM 3325 N N . ASN A 1 430 ? 39.141 -21.639 -14.694 1.00 92.81 430 ASN A N 1
ATOM 3326 C CA . ASN A 1 430 ? 39.919 -21.280 -15.882 1.00 92.81 430 ASN A CA 1
ATOM 3327 C C . ASN A 1 430 ? 39.671 -19.814 -16.274 1.00 92.81 430 ASN A C 1
ATOM 3329 O O . ASN A 1 430 ? 38.700 -19.192 -15.837 1.00 92.81 430 ASN A O 1
ATOM 3333 N N . VAL A 1 431 ? 40.539 -19.253 -17.118 1.00 94.81 431 VAL A N 1
ATOM 3334 C CA . VAL A 1 431 ? 40.325 -17.912 -17.682 1.00 94.81 431 VAL A CA 1
ATOM 3335 C C . VAL A 1 431 ? 38.996 -17.891 -18.442 1.00 94.81 431 VAL A C 1
ATOM 3337 O O . VAL A 1 431 ? 38.752 -18.752 -19.287 1.00 94.81 431 VAL A O 1
ATOM 3340 N N . VAL A 1 432 ? 38.134 -16.918 -18.137 1.00 96.25 432 VAL A N 1
ATOM 3341 C CA . VAL A 1 432 ? 36.823 -16.769 -18.782 1.00 96.25 432 VAL A CA 1
ATOM 3342 C C . VAL A 1 432 ? 36.912 -15.646 -19.818 1.00 96.25 432 VAL A C 1
ATOM 3344 O O . VAL A 1 432 ? 37.103 -14.490 -19.429 1.00 96.25 432 VAL A O 1
ATOM 3347 N N . PRO A 1 433 ? 36.787 -15.937 -21.125 1.00 93.75 433 PRO A N 1
ATOM 3348 C CA . PRO A 1 433 ? 36.866 -14.909 -22.163 1.00 93.75 433 PRO A CA 1
ATOM 3349 C C . PRO A 1 433 ? 35.679 -13.929 -22.077 1.00 93.75 433 PRO A C 1
ATOM 3351 O O . PRO A 1 433 ? 34.674 -14.265 -21.444 1.00 93.75 433 PRO A O 1
ATOM 3354 N N . PRO A 1 434 ? 35.761 -12.736 -22.698 1.00 94.31 434 PRO A N 1
ATOM 3355 C CA . PRO A 1 434 ? 34.615 -11.837 -22.850 1.00 94.31 434 PRO A CA 1
ATOM 3356 C C . PRO A 1 434 ? 33.396 -12.565 -23.429 1.00 94.31 434 PRO A C 1
ATOM 3358 O O . PRO A 1 434 ? 33.523 -13.369 -24.352 1.00 94.31 434 PRO A O 1
ATOM 3361 N N . ASN A 1 435 ? 32.220 -12.308 -22.861 1.00 91.12 435 ASN A N 1
ATOM 3362 C CA . ASN A 1 435 ? 30.950 -13.006 -23.108 1.00 91.12 435 ASN A CA 1
ATOM 3363 C C . ASN A 1 435 ? 30.964 -14.525 -22.824 1.00 91.12 435 ASN A C 1
ATOM 3365 O O . ASN A 1 435 ? 30.022 -15.238 -23.172 1.00 91.12 435 ASN A O 1
ATOM 3369 N N . GLY A 1 436 ? 32.014 -15.034 -22.176 1.00 91.94 436 GLY A N 1
ATOM 3370 C CA . GLY A 1 436 ? 32.149 -16.426 -21.765 1.00 91.94 436 GLY A CA 1
ATOM 3371 C C . GLY A 1 436 ? 31.551 -16.711 -20.387 1.00 91.94 436 GLY A C 1
ATOM 3372 O O . GLY A 1 436 ? 31.269 -15.810 -19.594 1.00 91.94 436 GLY A O 1
ATOM 3373 N N . THR A 1 437 ? 31.409 -17.999 -20.069 1.00 95.19 437 THR A N 1
ATOM 3374 C CA . THR A 1 437 ? 30.963 -18.462 -18.746 1.00 95.19 437 THR A CA 1
ATOM 3375 C C . THR A 1 437 ? 31.876 -19.545 -18.186 1.00 95.19 437 THR A C 1
ATOM 3377 O O . THR A 1 437 ? 32.321 -20.413 -18.934 1.00 95.19 437 THR A O 1
ATOM 3380 N N . GLY A 1 438 ? 32.089 -19.545 -16.871 1.00 92.56 438 GLY A N 1
ATOM 3381 C CA . GLY A 1 438 ? 32.804 -20.592 -16.139 1.00 92.56 438 GLY A CA 1
ATOM 3382 C C . GLY A 1 438 ? 31.929 -21.219 -15.053 1.00 92.56 438 GLY A C 1
ATOM 3383 O O . GLY A 1 438 ? 31.040 -20.563 -14.512 1.00 92.56 438 GLY A O 1
ATOM 3384 N N . LYS A 1 439 ? 32.171 -22.490 -14.718 1.00 94.25 439 LYS A N 1
ATOM 3385 C CA . LYS A 1 439 ? 31.494 -23.200 -13.620 1.00 94.25 439 LYS A CA 1
ATOM 3386 C C . LYS A 1 439 ? 32.524 -23.873 -12.718 1.00 94.25 439 LYS A C 1
ATOM 3388 O O . LYS A 1 439 ? 33.455 -24.489 -13.227 1.00 94.25 439 LYS A O 1
ATOM 3393 N N . VAL A 1 440 ? 32.331 -23.798 -11.404 1.00 94.06 440 VAL A N 1
ATOM 3394 C CA . VAL A 1 440 ? 33.185 -24.461 -10.405 1.00 94.06 440 VAL A CA 1
ATOM 3395 C C . VAL A 1 440 ? 32.376 -24.825 -9.164 1.00 94.06 440 VAL A C 1
ATOM 3397 O O . VAL A 1 440 ? 31.421 -24.138 -8.809 1.00 94.06 440 VAL A O 1
ATOM 3400 N N . LEU A 1 441 ? 32.750 -25.918 -8.503 1.00 92.38 441 LEU A N 1
ATOM 3401 C CA . LEU A 1 441 ? 32.274 -26.269 -7.168 1.00 92.38 441 LEU A CA 1
ATOM 3402 C C . LEU A 1 441 ? 33.415 -26.017 -6.182 1.00 92.38 441 LEU A C 1
ATOM 3404 O O . LEU A 1 441 ? 34.423 -26.716 -6.229 1.00 92.38 441 LEU A O 1
ATOM 3408 N N . LEU A 1 442 ? 33.262 -25.021 -5.313 1.00 93.75 442 LEU A N 1
ATOM 3409 C CA . LEU A 1 442 ? 34.230 -24.695 -4.270 1.00 93.75 442 LEU A CA 1
ATOM 3410 C C . LEU A 1 442 ? 33.926 -25.523 -3.009 1.00 93.75 442 LEU A C 1
ATOM 3412 O O . LEU A 1 442 ? 32.876 -25.295 -2.404 1.00 93.75 442 LEU A O 1
ATOM 3416 N N . PRO A 1 443 ? 34.790 -26.460 -2.579 1.00 92.88 443 PRO A N 1
ATOM 3417 C CA . PRO A 1 443 ? 34.566 -27.215 -1.347 1.00 92.88 443 PRO A CA 1
ATOM 3418 C C . PRO A 1 443 ? 34.583 -26.297 -0.120 1.00 92.88 443 PRO A C 1
ATOM 3420 O O . PRO A 1 443 ? 35.419 -25.392 -0.041 1.00 92.88 443 PRO A O 1
ATOM 3423 N N . LEU A 1 444 ? 33.667 -26.530 0.823 1.00 93.88 444 LEU A N 1
ATOM 3424 C CA . LEU A 1 444 ? 33.566 -25.788 2.076 1.00 93.88 444 LEU A CA 1
ATOM 3425 C C . LEU A 1 444 ? 33.760 -26.715 3.281 1.00 93.88 444 LEU A C 1
ATOM 3427 O O . LEU A 1 444 ? 33.112 -27.756 3.396 1.00 93.88 444 LEU A O 1
ATOM 3431 N N . THR A 1 445 ? 34.595 -26.289 4.225 1.00 90.75 445 THR A N 1
ATOM 3432 C CA . THR A 1 445 ? 34.800 -26.949 5.516 1.00 90.75 445 THR A CA 1
ATOM 3433 C C . THR A 1 445 ? 34.096 -26.149 6.618 1.00 90.75 445 THR A C 1
ATOM 3435 O O . THR A 1 445 ? 34.422 -24.975 6.804 1.00 90.75 445 THR A O 1
ATOM 3438 N N . PRO A 1 446 ? 33.150 -26.742 7.368 1.00 90.94 446 PRO A N 1
ATOM 3439 C CA . PRO A 1 446 ? 32.550 -26.104 8.541 1.00 90.94 446 PRO A CA 1
ATOM 3440 C C . PRO A 1 446 ? 33.546 -25.874 9.688 1.00 90.94 446 PRO A C 1
ATOM 3442 O O . PRO A 1 446 ? 34.606 -26.498 9.743 1.00 90.94 446 PRO A O 1
ATOM 3445 N N . ASN A 1 447 ? 33.161 -25.035 10.656 1.00 88.62 447 ASN A N 1
ATOM 3446 C CA . ASN A 1 447 ? 33.902 -24.765 11.899 1.00 88.62 447 ASN A CA 1
ATOM 3447 C C . ASN A 1 447 ? 35.321 -24.172 11.741 1.00 88.62 447 ASN A C 1
ATOM 3449 O O . ASN A 1 447 ? 36.120 -24.253 12.671 1.00 88.62 447 ASN A O 1
ATOM 3453 N N . GLN A 1 448 ? 35.646 -23.571 10.597 1.00 90.88 448 GLN A N 1
ATOM 3454 C CA . GLN A 1 448 ? 36.935 -22.915 10.345 1.00 90.88 448 GLN A CA 1
ATOM 3455 C C . GLN A 1 448 ? 36.853 -21.389 10.519 1.00 90.88 448 GLN A C 1
ATOM 3457 O O . GLN A 1 448 ? 37.683 -20.791 11.198 1.00 90.88 448 GLN A O 1
ATOM 3462 N N . LEU A 1 449 ? 35.826 -20.749 9.946 1.00 88.75 449 LEU A N 1
ATOM 3463 C CA . LEU A 1 449 ? 35.621 -19.291 9.981 1.00 88.75 449 LEU A CA 1
ATOM 3464 C C . LEU A 1 449 ? 34.445 -18.899 10.884 1.00 88.75 449 LEU A C 1
ATOM 3466 O O . LEU A 1 449 ? 33.516 -18.217 10.458 1.00 88.75 449 LEU A O 1
ATOM 3470 N N . SER A 1 450 ? 34.427 -19.371 12.128 1.00 86.62 450 SER A N 1
ATOM 3471 C CA . SER A 1 450 ? 33.299 -19.110 13.032 1.00 86.62 450 SER A CA 1
ATOM 3472 C C . SER A 1 450 ? 33.255 -17.648 13.491 1.00 86.62 450 SER A C 1
ATOM 3474 O O . SER A 1 450 ? 34.258 -17.107 13.962 1.00 86.62 450 SER A O 1
ATOM 3476 N N . SER A 1 451 ? 32.087 -17.007 13.393 1.00 86.44 451 SER A N 1
ATOM 3477 C CA . SER A 1 451 ? 31.860 -15.647 13.918 1.00 86.44 451 SER A CA 1
ATOM 3478 C C . SER A 1 451 ? 31.631 -15.617 15.429 1.00 86.44 451 SER A C 1
ATOM 3480 O O . SER A 1 451 ? 31.876 -14.593 16.057 1.00 86.44 451 SER A O 1
ATOM 3482 N N . GLY A 1 452 ? 31.138 -16.718 16.008 1.00 78.38 452 GLY A N 1
ATOM 3483 C CA . GLY A 1 452 ? 30.662 -16.765 17.396 1.00 78.38 452 GLY A CA 1
ATOM 3484 C C . GLY A 1 452 ? 29.325 -16.043 17.617 1.00 78.38 452 GLY A C 1
ATOM 3485 O O . GLY A 1 452 ? 28.787 -16.084 18.718 1.00 78.38 452 GLY A O 1
ATOM 3486 N N . SER A 1 453 ? 28.774 -15.409 16.579 1.00 76.69 453 SER A N 1
ATOM 3487 C CA . SER A 1 453 ? 27.456 -14.781 16.603 1.00 76.69 453 SER A CA 1
ATOM 3488 C C . SER A 1 453 ? 26.343 -15.802 16.361 1.00 76.69 453 SER A C 1
ATOM 3490 O O . SER A 1 453 ? 26.545 -16.838 15.723 1.00 76.69 453 SER A O 1
ATOM 3492 N N . ALA A 1 454 ? 25.147 -15.493 16.866 1.00 76.06 454 ALA A N 1
ATOM 3493 C CA . ALA A 1 454 ? 23.950 -16.278 16.597 1.00 76.06 454 ALA A CA 1
ATOM 3494 C C . ALA A 1 454 ? 23.634 -16.315 15.081 1.00 76.06 454 ALA A C 1
ATOM 3496 O O . ALA A 1 454 ? 23.814 -15.300 14.402 1.00 76.06 454 ALA A O 1
ATOM 3497 N N . PRO A 1 455 ? 23.149 -17.451 14.542 1.00 82.12 455 PRO A N 1
ATOM 3498 C CA . PRO A 1 455 ? 22.682 -17.552 13.161 1.00 82.12 455 PRO A CA 1
ATOM 3499 C C . PRO A 1 455 ? 21.633 -16.498 12.775 1.00 82.12 455 PRO A C 1
ATOM 3501 O O . PRO A 1 455 ? 20.708 -16.239 13.533 1.00 82.12 455 PRO A O 1
ATOM 3504 N N . SER A 1 456 ? 21.738 -15.908 11.583 1.00 77.62 456 SER A N 1
ATOM 3505 C CA . SER A 1 456 ? 20.699 -15.033 11.021 1.00 77.62 456 SER A CA 1
ATOM 3506 C C . SER A 1 456 ? 19.578 -15.847 10.365 1.00 77.62 456 SER A C 1
ATOM 3508 O O . SER A 1 456 ? 19.790 -16.987 9.960 1.00 77.62 456 SER A O 1
ATOM 3510 N N . ASN A 1 457 ? 18.384 -15.264 10.224 1.00 74.75 457 ASN A N 1
ATOM 3511 C CA . ASN A 1 457 ? 17.295 -15.827 9.420 1.00 74.75 457 ASN A CA 1
ATOM 3512 C C . ASN A 1 457 ? 16.809 -14.773 8.403 1.00 74.75 457 ASN A C 1
ATOM 3514 O O . ASN A 1 457 ? 16.224 -13.777 8.836 1.00 74.75 457 ASN A O 1
ATOM 3518 N N . PRO A 1 458 ? 17.035 -14.945 7.083 1.00 79.06 458 PRO A N 1
ATOM 3519 C CA . PRO A 1 458 ? 17.644 -16.107 6.418 1.00 79.06 458 PRO A CA 1
ATOM 3520 C C . PRO A 1 458 ? 19.164 -16.212 6.603 1.00 79.06 458 PRO A C 1
ATOM 3522 O O . PRO A 1 458 ? 19.834 -15.227 6.901 1.00 79.06 458 PRO A O 1
ATOM 3525 N N . LEU A 1 459 ? 19.704 -17.405 6.336 1.00 87.31 459 LEU A N 1
ATOM 3526 C CA . LEU A 1 459 ? 21.143 -17.674 6.314 1.00 87.31 459 LEU A CA 1
ATOM 3527 C C . LEU A 1 459 ? 21.787 -17.203 5.004 1.00 87.31 459 LEU A C 1
ATOM 3529 O O . LEU A 1 459 ? 21.285 -17.485 3.911 1.00 87.31 459 LEU A O 1
ATOM 3533 N N . TYR A 1 460 ? 22.934 -16.533 5.113 1.00 90.56 460 TYR A N 1
ATOM 3534 C CA . TYR A 1 460 ? 23.755 -16.115 3.978 1.00 90.56 460 TYR A CA 1
ATOM 3535 C C . TYR A 1 460 ? 25.252 -16.164 4.309 1.00 90.56 460 TYR A C 1
ATOM 3537 O O . TYR A 1 460 ? 25.653 -16.082 5.470 1.00 90.56 460 TYR A O 1
ATOM 3545 N N . LEU A 1 461 ? 26.074 -16.341 3.275 1.00 92.25 461 LEU A N 1
ATOM 3546 C CA . LEU A 1 461 ? 27.523 -16.176 3.307 1.00 92.25 461 LEU A CA 1
ATOM 3547 C C . LEU A 1 461 ? 27.877 -14.864 2.619 1.00 92.25 461 LEU A C 1
ATOM 3549 O O . LEU A 1 461 ? 27.471 -14.646 1.479 1.00 92.25 461 LEU A O 1
ATOM 3553 N N . GLU A 1 462 ? 28.657 -14.025 3.287 1.00 93.62 462 GLU A N 1
ATOM 3554 C CA . GLU A 1 462 ? 29.257 -12.843 2.672 1.00 93.62 462 GLU A CA 1
ATOM 3555 C C . GLU A 1 462 ? 30.578 -13.260 2.025 1.00 93.62 462 GLU A C 1
ATOM 3557 O O . GLU A 1 462 ? 31.487 -13.775 2.692 1.00 93.62 462 GLU A O 1
ATOM 3562 N N . VAL A 1 463 ? 30.657 -13.086 0.710 1.00 95.06 463 VAL A N 1
ATOM 3563 C CA . VAL A 1 463 ? 31.749 -13.585 -0.123 1.00 95.06 463 VAL A CA 1
ATOM 3564 C C . VAL A 1 463 ? 32.321 -12.434 -0.940 1.00 95.06 463 VAL A C 1
ATOM 3566 O O . VAL A 1 463 ? 31.584 -11.650 -1.532 1.00 95.06 463 VAL A O 1
ATOM 3569 N N . ALA A 1 464 ? 33.645 -12.361 -1.014 1.00 95.31 464 ALA A N 1
ATOM 3570 C CA . ALA A 1 464 ? 34.360 -11.515 -1.953 1.00 95.31 464 ALA A CA 1
ATOM 3571 C C . ALA A 1 464 ? 35.032 -12.395 -3.013 1.00 95.31 464 ALA A C 1
ATOM 3573 O O . ALA A 1 464 ? 35.774 -13.321 -2.674 1.00 95.31 464 ALA A O 1
ATOM 3574 N N . ILE A 1 465 ? 34.783 -12.108 -4.290 1.00 96.19 465 ILE A N 1
ATOM 3575 C CA . ILE A 1 465 ? 35.486 -12.724 -5.417 1.00 96.19 465 ILE A CA 1
ATOM 3576 C C . ILE A 1 465 ? 36.407 -11.675 -6.029 1.00 96.19 465 ILE A C 1
ATOM 3578 O O . ILE A 1 465 ? 35.953 -10.659 -6.552 1.00 96.19 465 ILE A O 1
ATOM 3582 N N . LYS A 1 466 ? 37.710 -11.938 -5.968 1.00 95.62 466 LYS A N 1
ATOM 3583 C CA . LYS A 1 466 ? 38.737 -11.143 -6.632 1.00 95.62 466 LYS A CA 1
ATOM 3584 C C . LYS A 1 466 ? 39.023 -11.716 -8.012 1.00 95.62 466 LYS A C 1
ATOM 3586 O O . LYS A 1 466 ? 39.123 -12.932 -8.183 1.00 95.62 466 LYS A O 1
ATOM 3591 N N . THR A 1 467 ? 39.187 -10.811 -8.963 1.00 95.19 467 THR A N 1
ATOM 3592 C CA . THR A 1 467 ? 39.588 -11.081 -10.343 1.00 95.19 467 THR A CA 1
ATOM 3593 C C . THR A 1 467 ? 40.712 -10.118 -10.737 1.00 95.19 467 THR A C 1
ATOM 3595 O O . THR A 1 467 ? 41.107 -9.256 -9.949 1.00 95.19 467 THR A O 1
ATOM 3598 N N . ASN A 1 468 ? 41.234 -10.242 -11.955 1.00 93.94 468 ASN A N 1
ATOM 3599 C CA . ASN A 1 468 ? 42.118 -9.246 -12.563 1.00 93.94 468 ASN A CA 1
ATOM 3600 C C . ASN A 1 468 ? 41.408 -7.922 -12.909 1.00 93.94 468 ASN A C 1
ATOM 3602 O O . ASN A 1 468 ? 42.099 -6.942 -13.163 1.00 93.94 468 ASN A O 1
ATOM 3606 N N . VAL A 1 469 ? 40.069 -7.894 -12.938 1.00 91.25 469 VAL A N 1
ATOM 3607 C CA . VAL A 1 469 ? 39.276 -6.692 -13.246 1.00 91.25 469 VAL A CA 1
ATOM 3608 C C . VAL A 1 469 ? 38.971 -5.896 -11.980 1.00 91.25 469 VAL A C 1
ATOM 3610 O O . VAL A 1 469 ? 39.242 -4.703 -11.923 1.00 91.25 469 VAL A O 1
ATOM 3613 N N . ASP A 1 470 ? 38.398 -6.554 -10.972 1.00 94.12 470 ASP A N 1
ATOM 3614 C CA . ASP A 1 470 ? 38.032 -5.940 -9.691 1.00 94.12 470 ASP A CA 1
ATOM 3615 C C . ASP A 1 470 ? 37.795 -7.000 -8.599 1.00 94.12 470 ASP A C 1
ATOM 3617 O O . ASP A 1 470 ? 37.853 -8.215 -8.847 1.00 94.12 470 ASP A O 1
ATOM 3621 N N . VAL A 1 471 ? 37.493 -6.527 -7.390 1.00 94.56 471 VAL A N 1
ATOM 3622 C CA . VAL A 1 471 ? 36.956 -7.308 -6.273 1.00 94.56 471 VAL A CA 1
ATOM 3623 C C . VAL A 1 471 ? 35.457 -7.051 -6.152 1.00 94.56 471 VAL A C 1
ATOM 3625 O O . VAL A 1 471 ? 35.021 -5.912 -5.998 1.00 94.56 471 VAL A O 1
ATOM 3628 N N . PHE A 1 472 ? 34.668 -8.122 -6.181 1.00 95.38 472 PHE A N 1
ATOM 3629 C CA . PHE A 1 472 ? 33.211 -8.066 -6.116 1.00 95.38 472 PHE A CA 1
ATOM 3630 C C . PHE A 1 472 ? 32.702 -8.708 -4.830 1.00 95.38 472 PHE A C 1
ATOM 3632 O O . PHE A 1 472 ? 33.067 -9.841 -4.514 1.00 95.38 472 PHE A O 1
ATOM 3639 N N . TYR A 1 473 ? 31.829 -7.999 -4.118 1.00 93.06 473 TYR A N 1
ATOM 3640 C CA . TYR A 1 473 ? 31.186 -8.473 -2.895 1.00 93.06 473 TYR A CA 1
ATOM 3641 C C . TYR A 1 473 ? 29.781 -8.987 -3.206 1.00 93.06 473 TYR A C 1
ATOM 3643 O O . TYR A 1 473 ? 29.022 -8.339 -3.927 1.00 93.06 473 TYR A O 1
ATOM 3651 N N . LEU A 1 474 ? 29.436 -10.159 -2.679 1.00 94.00 474 LEU A N 1
ATOM 3652 C CA . LEU A 1 474 ? 28.165 -10.828 -2.940 1.00 94.00 474 LEU A CA 1
ATOM 3653 C C . LEU A 1 474 ? 27.698 -11.645 -1.734 1.00 94.00 474 LEU A C 1
ATOM 3655 O O . LEU A 1 474 ? 28.503 -12.155 -0.956 1.00 94.00 474 LEU A O 1
ATOM 3659 N N . ASN A 1 475 ? 26.379 -11.804 -1.624 1.00 92.94 475 ASN A N 1
ATOM 3660 C CA . ASN A 1 475 ? 25.740 -12.584 -0.568 1.00 92.94 475 ASN A CA 1
ATOM 3661 C C . ASN A 1 475 ? 25.163 -13.877 -1.147 1.00 92.94 475 ASN A C 1
ATOM 3663 O O . ASN A 1 475 ? 24.304 -13.844 -2.030 1.00 92.94 475 ASN A O 1
ATOM 3667 N N . VAL A 1 476 ? 25.608 -15.025 -0.634 1.00 92.44 476 VAL A N 1
ATOM 3668 C CA . VAL A 1 476 ? 25.135 -16.349 -1.060 1.00 92.44 476 VAL A CA 1
ATOM 3669 C C . VAL A 1 476 ? 24.216 -16.934 0.003 1.00 92.44 476 VAL A C 1
ATOM 3671 O O . VAL A 1 476 ? 24.671 -17.351 1.065 1.00 92.44 476 VAL A O 1
ATOM 3674 N N . GLY A 1 477 ? 22.915 -16.976 -0.276 1.00 89.75 477 GLY A N 1
ATOM 3675 C CA . GLY A 1 477 ? 21.935 -17.598 0.615 1.00 89.75 477 GLY A CA 1
ATOM 3676 C C . GLY A 1 477 ? 22.063 -19.125 0.657 1.00 89.75 477 GLY A C 1
ATOM 3677 O O . GLY A 1 477 ? 22.299 -19.755 -0.375 1.00 89.75 477 GLY A O 1
ATOM 3678 N N . TYR A 1 478 ? 21.851 -19.728 1.826 1.00 90.06 478 TYR A N 1
ATOM 3679 C CA . TYR A 1 478 ? 21.813 -21.186 1.992 1.00 90.06 478 TYR A CA 1
ATOM 3680 C C . TYR A 1 478 ? 20.725 -21.622 2.976 1.00 90.06 478 TYR A C 1
ATOM 3682 O O . TYR A 1 478 ? 20.107 -20.794 3.640 1.00 90.06 478 TYR A O 1
ATOM 3690 N N . ASP A 1 479 ? 20.451 -22.924 3.012 1.00 88.12 479 ASP A N 1
ATOM 3691 C CA . ASP A 1 479 ? 19.461 -23.536 3.898 1.00 88.12 479 ASP A CA 1
ATOM 3692 C C . ASP A 1 479 ? 20.141 -24.336 5.024 1.00 88.12 479 ASP A C 1
ATOM 3694 O O . ASP A 1 479 ? 21.290 -24.771 4.888 1.00 88.12 479 ASP A O 1
ATOM 3698 N N . LEU A 1 480 ? 19.424 -24.547 6.133 1.00 90.00 480 LEU A N 1
ATOM 3699 C CA . LEU A 1 480 ? 19.923 -25.278 7.298 1.00 90.00 480 LEU A CA 1
ATOM 3700 C C . LEU A 1 480 ? 20.418 -26.693 6.940 1.00 90.00 480 LEU A C 1
ATOM 3702 O O . LEU A 1 480 ? 21.398 -27.161 7.520 1.00 90.00 480 LEU A O 1
ATOM 3706 N N . SER A 1 481 ? 19.822 -27.341 5.934 1.00 87.50 481 SER A N 1
ATOM 3707 C CA . SER A 1 481 ? 20.261 -28.644 5.409 1.00 87.50 481 SER A CA 1
ATOM 3708 C C . SER A 1 481 ? 21.738 -28.713 5.002 1.00 87.50 481 SER A C 1
ATOM 3710 O O . SER A 1 481 ? 22.342 -29.791 5.055 1.00 87.50 481 SER A O 1
ATOM 3712 N N . ALA A 1 482 ? 22.347 -27.582 4.631 1.00 88.38 482 ALA A N 1
ATOM 3713 C CA . ALA A 1 482 ? 23.762 -27.525 4.281 1.00 88.38 482 ALA A CA 1
ATOM 3714 C C . ALA A 1 482 ? 24.678 -27.798 5.484 1.00 88.38 482 ALA A C 1
ATOM 3716 O O . ALA A 1 482 ? 25.805 -28.239 5.288 1.00 88.38 482 ALA A O 1
ATOM 3717 N N . VAL A 1 483 ? 24.211 -27.565 6.716 1.00 89.25 483 VAL A N 1
ATOM 3718 C CA . VAL A 1 483 ? 25.034 -27.645 7.935 1.00 89.25 483 VAL A CA 1
ATOM 3719 C C . VAL A 1 483 ? 24.573 -28.704 8.936 1.00 89.25 483 VAL A C 1
ATOM 3721 O O . VAL A 1 483 ? 25.227 -28.868 9.961 1.00 89.25 483 VAL A O 1
ATOM 3724 N N . LEU A 1 484 ? 23.488 -29.442 8.674 1.00 89.88 484 LEU A N 1
ATOM 3725 C CA . LEU A 1 484 ? 23.085 -30.587 9.509 1.00 89.88 484 LEU A CA 1
ATOM 3726 C C . LEU A 1 484 ? 24.106 -31.733 9.409 1.00 89.88 484 LEU A C 1
ATOM 3728 O O . LEU A 1 484 ? 24.811 -31.828 8.416 1.00 89.88 484 LEU A O 1
ATOM 3732 N N . VAL A 1 485 ? 24.246 -32.613 10.393 1.00 87.81 485 VAL A N 1
ATOM 3733 C CA . VAL A 1 485 ? 25.242 -33.705 10.354 1.00 87.81 485 VAL A CA 1
ATOM 3734 C C . VAL A 1 485 ? 24.665 -35.034 10.829 1.00 87.81 485 VAL A C 1
ATOM 3736 O O . VAL A 1 485 ? 23.637 -35.073 11.499 1.00 87.81 485 VAL A O 1
ATOM 3739 N N . ASP A 1 486 ? 25.361 -36.126 10.503 1.00 83.00 486 ASP A N 1
ATOM 3740 C CA . ASP A 1 486 ? 25.000 -37.492 10.906 1.00 83.00 486 ASP A CA 1
ATOM 3741 C C . ASP A 1 486 ? 25.037 -37.739 12.422 1.00 83.00 486 ASP A C 1
ATOM 3743 O O . ASP A 1 486 ? 24.492 -38.732 12.884 1.00 83.00 486 ASP A O 1
ATOM 3747 N N . ASP A 1 487 ? 25.624 -36.830 13.207 1.00 77.50 487 ASP A N 1
ATOM 3748 C CA . ASP A 1 487 ? 25.651 -36.872 14.683 1.00 77.50 487 ASP A CA 1
ATOM 3749 C C . ASP A 1 487 ? 24.336 -36.362 15.324 1.00 77.50 487 ASP A C 1
ATOM 3751 O O . ASP A 1 487 ? 24.274 -36.014 16.498 1.00 77.50 487 ASP A O 1
ATOM 3755 N N . GLY A 1 488 ? 23.265 -36.260 14.531 1.00 70.81 488 GLY A N 1
ATOM 3756 C CA . GLY A 1 488 ? 21.929 -35.849 14.967 1.00 70.81 488 GLY A CA 1
ATOM 3757 C C . GLY A 1 488 ? 21.036 -36.893 15.673 1.00 70.81 488 GLY A C 1
ATOM 3758 O O . GLY A 1 488 ? 20.093 -36.459 16.347 1.00 70.81 488 GLY A O 1
ATOM 3759 N N . PRO A 1 489 ? 21.225 -38.227 15.546 1.00 84.25 489 PRO A N 1
ATOM 3760 C CA . PRO A 1 489 ? 20.380 -39.209 16.224 1.00 84.25 489 PRO A CA 1
ATOM 3761 C C . PRO A 1 489 ? 20.487 -39.120 17.750 1.00 84.25 489 PRO A C 1
ATOM 3763 O O . PRO A 1 489 ? 21.572 -39.200 18.320 1.00 84.25 489 PRO A O 1
ATOM 3766 N N . MET A 1 490 ? 19.342 -39.028 18.428 1.00 85.38 490 MET A N 1
ATOM 3767 C CA . MET A 1 490 ? 19.270 -38.961 19.888 1.00 85.38 490 MET A CA 1
ATOM 3768 C C . MET A 1 490 ? 18.581 -40.205 20.474 1.00 85.38 490 MET A C 1
ATOM 3770 O O . MET A 1 490 ? 17.505 -40.580 20.000 1.00 85.38 490 MET A O 1
ATOM 3774 N N . PRO A 1 491 ? 19.126 -40.832 21.538 1.00 88.56 491 PRO A N 1
ATOM 3775 C CA . PRO A 1 491 ? 18.441 -41.916 22.238 1.00 88.56 491 PRO A CA 1
ATOM 3776 C C . PRO A 1 491 ? 17.084 -41.470 22.796 1.00 88.56 491 PRO A C 1
ATOM 3778 O O . PRO A 1 491 ? 16.959 -40.369 23.337 1.00 88.56 491 PRO A O 1
ATOM 3781 N N . LYS A 1 492 ? 16.079 -42.352 22.740 1.00 87.06 492 LYS A N 1
ATOM 3782 C CA . LYS A 1 492 ? 14.701 -42.059 23.175 1.00 87.06 492 LYS A CA 1
ATOM 3783 C C . LYS A 1 492 ? 14.623 -41.501 24.602 1.00 87.06 492 LYS A C 1
ATOM 3785 O O . LYS A 1 492 ? 13.921 -40.519 24.827 1.00 87.06 492 LYS A O 1
ATOM 3790 N N . ASP A 1 493 ? 15.376 -42.072 25.542 1.00 86.81 493 ASP A N 1
ATOM 3791 C CA . ASP A 1 493 ? 15.390 -41.623 26.942 1.00 86.81 493 ASP A CA 1
ATOM 3792 C C . ASP A 1 493 ? 15.983 -40.214 27.096 1.00 86.81 493 ASP A C 1
ATOM 3794 O O . ASP A 1 493 ? 15.515 -39.425 27.916 1.00 86.81 493 ASP A O 1
ATOM 3798 N N . ALA A 1 494 ? 16.999 -39.875 26.294 1.00 86.19 494 ALA A N 1
ATOM 3799 C CA . ALA A 1 494 ? 17.602 -38.545 26.289 1.00 86.19 494 ALA A CA 1
ATOM 3800 C C . ALA A 1 494 ? 16.640 -37.507 25.690 1.00 86.19 494 ALA A C 1
ATOM 3802 O O . ALA A 1 494 ? 16.438 -36.446 26.285 1.00 86.19 494 ALA A O 1
ATOM 3803 N N . PHE A 1 495 ? 15.973 -37.854 24.582 1.00 88.50 495 PHE A N 1
ATOM 3804 C CA . PHE A 1 495 ? 14.942 -37.014 23.972 1.00 88.50 495 PHE A CA 1
ATOM 3805 C C . PHE A 1 495 ? 13.794 -36.748 24.946 1.00 88.50 495 PHE A C 1
ATOM 3807 O O . PHE A 1 495 ? 13.390 -35.604 25.113 1.00 88.50 495 PHE A O 1
ATOM 3814 N N . GLN A 1 496 ? 13.287 -37.778 25.632 1.00 85.06 496 GLN A N 1
ATOM 3815 C CA . GLN A 1 496 ? 12.192 -37.623 26.595 1.00 85.06 496 GLN A CA 1
ATOM 3816 C C . GLN A 1 496 ? 12.554 -36.672 27.738 1.00 85.06 496 GLN A C 1
ATOM 3818 O O . GLN A 1 496 ? 11.750 -35.799 28.066 1.00 85.06 496 GLN A O 1
ATOM 3823 N N . ARG A 1 497 ? 13.763 -36.791 28.304 1.00 85.94 497 ARG A N 1
ATOM 3824 C CA . ARG A 1 497 ? 14.234 -35.885 29.364 1.00 85.94 497 ARG A CA 1
ATOM 3825 C C . ARG A 1 497 ? 14.291 -34.434 28.887 1.00 85.94 497 ARG A C 1
ATOM 3827 O O . ARG A 1 497 ? 13.763 -33.569 29.577 1.00 85.94 497 ARG A O 1
ATOM 3834 N N . LEU A 1 498 ? 14.883 -34.177 27.715 1.00 84.88 498 LEU A N 1
ATOM 3835 C CA . LEU A 1 498 ? 14.997 -32.827 27.143 1.00 84.88 498 LEU A CA 1
ATOM 3836 C C . LEU A 1 498 ? 13.634 -32.257 26.721 1.00 84.88 498 LEU A C 1
ATOM 3838 O O . LEU A 1 498 ? 13.339 -31.090 26.962 1.00 84.88 498 LEU A O 1
ATOM 3842 N N . TRP A 1 499 ? 12.768 -33.087 26.140 1.00 84.62 499 TRP A N 1
ATOM 3843 C CA . TRP A 1 499 ? 11.430 -32.681 25.715 1.00 84.62 499 TRP A CA 1
ATOM 3844 C C . TRP A 1 499 ? 10.527 -32.328 26.899 1.00 84.62 499 TRP A C 1
ATOM 3846 O O . TRP A 1 499 ? 9.722 -31.401 26.796 1.00 84.62 499 TRP A O 1
ATOM 3856 N N . GLN A 1 500 ? 10.633 -33.052 28.016 1.00 83.06 500 GLN A N 1
ATOM 3857 C CA . GLN A 1 500 ? 9.849 -32.785 29.226 1.00 83.06 500 GLN A CA 1
ATOM 3858 C C . GLN A 1 500 ? 10.396 -31.606 30.035 1.00 83.06 500 GLN A C 1
ATOM 3860 O O . GLN A 1 500 ? 9.606 -30.872 30.623 1.00 83.06 500 GLN A O 1
ATOM 3865 N N . SER A 1 501 ? 11.717 -31.408 30.059 1.00 77.38 501 SER A N 1
ATOM 3866 C CA . SER A 1 501 ? 12.341 -30.303 30.793 1.00 77.38 501 SER A CA 1
ATOM 3867 C C . SER A 1 501 ? 12.246 -28.956 30.071 1.00 77.38 501 SER A C 1
ATOM 3869 O O . SER A 1 501 ? 12.363 -27.919 30.721 1.00 77.38 501 SER A O 1
ATOM 3871 N N . ALA A 1 502 ? 12.022 -28.951 28.751 1.00 75.38 502 ALA A N 1
ATOM 3872 C CA . ALA A 1 502 ? 11.853 -27.733 27.966 1.00 75.38 502 ALA A CA 1
ATOM 3873 C C . ALA A 1 502 ? 10.577 -26.957 28.380 1.00 75.38 502 ALA A C 1
ATOM 3875 O O . ALA A 1 502 ? 9.468 -27.479 28.198 1.00 75.38 502 ALA A O 1
ATOM 3876 N N . PRO A 1 503 ? 10.708 -25.708 28.880 1.00 69.25 503 PRO A N 1
ATOM 3877 C CA . PRO A 1 503 ? 9.583 -24.833 29.217 1.00 69.25 503 PRO A CA 1
ATOM 3878 C C . PRO A 1 503 ? 8.607 -24.637 28.046 1.00 69.25 503 PRO A C 1
ATOM 3880 O O . PRO A 1 503 ? 9.016 -24.627 26.883 1.00 69.25 503 PRO A O 1
ATOM 3883 N N . ALA A 1 504 ? 7.310 -24.482 28.337 1.00 66.00 504 ALA A N 1
ATOM 3884 C CA . ALA A 1 504 ? 6.266 -24.380 27.309 1.00 66.00 504 ALA A CA 1
ATOM 3885 C C . ALA A 1 504 ? 6.442 -23.159 26.383 1.00 66.00 504 ALA A C 1
ATOM 3887 O O . ALA A 1 504 ? 6.125 -23.239 25.200 1.00 66.00 504 ALA A O 1
ATOM 3888 N N . ASP A 1 505 ? 7.003 -22.069 26.901 1.00 61.16 505 ASP A N 1
ATOM 3889 C CA . ASP A 1 505 ? 7.356 -20.836 26.190 1.00 61.16 505 ASP A CA 1
ATOM 3890 C C . ASP A 1 505 ? 8.560 -20.992 25.244 1.00 61.16 505 ASP A C 1
ATOM 3892 O O . ASP A 1 505 ? 8.710 -20.203 24.314 1.00 61.16 505 ASP A O 1
ATOM 3896 N N . LYS A 1 506 ? 9.386 -22.035 25.417 1.00 66.69 506 LYS A N 1
ATOM 3897 C CA . LYS A 1 506 ? 10.513 -22.357 24.519 1.00 66.69 506 LYS A CA 1
ATOM 3898 C C . LYS A 1 506 ? 10.147 -23.318 23.386 1.00 66.69 506 LYS A C 1
ATOM 3900 O O . LYS A 1 506 ? 10.987 -23.601 22.529 1.00 66.69 506 LYS A O 1
ATOM 3905 N N . LYS A 1 507 ? 8.912 -23.829 23.373 1.00 76.75 507 LYS A N 1
ATOM 3906 C CA . LYS A 1 507 ? 8.382 -24.691 22.311 1.00 76.75 507 LYS A CA 1
ATOM 3907 C C . LYS A 1 507 ? 7.587 -23.842 21.329 1.00 76.75 507 LYS A C 1
ATOM 3909 O O . LYS A 1 507 ? 6.444 -23.479 21.599 1.00 76.75 507 LYS A O 1
ATOM 3914 N N . ALA A 1 508 ? 8.165 -23.559 20.167 1.00 78.31 508 ALA A N 1
ATOM 3915 C CA . ALA A 1 508 ? 7.417 -22.890 19.112 1.00 78.31 508 ALA A CA 1
ATOM 3916 C C . ALA A 1 508 ? 6.498 -23.886 18.409 1.00 78.31 508 ALA A C 1
ATOM 3918 O O . ALA A 1 508 ? 6.898 -25.012 18.107 1.00 78.31 508 ALA A O 1
ATOM 3919 N N . VAL A 1 509 ? 5.272 -23.449 18.134 1.00 79.69 509 VAL A N 1
ATOM 3920 C CA . VAL A 1 509 ? 4.250 -24.241 17.451 1.00 79.69 509 VAL A CA 1
ATOM 3921 C C . VAL A 1 509 ? 3.894 -23.553 16.142 1.00 79.69 509 VAL A C 1
ATOM 3923 O O . VAL A 1 509 ? 3.520 -22.382 16.132 1.00 79.69 509 VAL A O 1
ATOM 3926 N N . CYS A 1 510 ? 3.949 -24.292 15.042 1.00 78.94 510 CYS A N 1
ATOM 3927 C CA . CYS A 1 510 ? 3.353 -23.888 13.777 1.00 78.94 510 CYS A CA 1
ATOM 3928 C C . CYS A 1 510 ? 2.422 -24.980 13.252 1.00 78.94 510 CYS A C 1
ATOM 3930 O O . CYS A 1 510 ? 2.601 -26.171 13.504 1.00 78.94 510 CYS A O 1
ATOM 3932 N N . GLN A 1 511 ? 1.374 -24.552 12.562 1.00 80.69 511 GLN A N 1
ATOM 3933 C CA . GLN A 1 511 ? 0.416 -25.429 11.895 1.00 80.69 511 GLN A CA 1
ATOM 3934 C C . GLN A 1 511 ? 0.442 -25.109 10.411 1.00 80.69 511 GLN A C 1
ATOM 3936 O O . GLN A 1 511 ? 0.721 -23.974 10.054 1.00 80.69 511 GLN A O 1
ATOM 3941 N N . GLY A 1 512 ? 0.195 -26.084 9.554 1.00 80.50 512 GLY A N 1
ATOM 3942 C CA . GLY A 1 512 ? 0.256 -25.971 8.103 1.00 80.50 512 GLY A CA 1
ATOM 3943 C C . GLY A 1 512 ? -0.708 -26.949 7.445 1.00 80.50 512 GLY A C 1
ATOM 3944 O O . GLY A 1 512 ? -1.374 -27.736 8.125 1.00 80.50 512 GLY A O 1
ATOM 3945 N N . ALA A 1 513 ? -0.754 -26.918 6.119 1.00 77.00 513 ALA A N 1
ATOM 3946 C CA . ALA A 1 513 ? -1.479 -27.901 5.329 1.00 77.00 513 ALA A CA 1
ATOM 3947 C C . ALA A 1 513 ? -0.631 -28.359 4.137 1.00 77.00 513 ALA A C 1
ATOM 3949 O O . ALA A 1 513 ? -0.028 -27.534 3.450 1.00 77.00 513 ALA A O 1
ATOM 3950 N N . PHE A 1 514 ? -0.583 -29.665 3.885 1.00 72.56 514 PHE A N 1
ATOM 3951 C CA . PHE A 1 514 ? 0.021 -30.204 2.671 1.00 72.56 514 PHE A CA 1
ATOM 3952 C C . PHE A 1 514 ? -0.885 -29.956 1.461 1.00 72.56 514 PHE A C 1
ATOM 3954 O O . PHE A 1 514 ? -2.101 -30.126 1.534 1.00 72.56 514 PHE A O 1
ATOM 3961 N N . SER A 1 515 ? -0.282 -29.629 0.319 1.00 63.25 515 SER A N 1
ATOM 3962 C CA . SER A 1 515 ? -0.972 -29.546 -0.977 1.00 63.25 515 SER A CA 1
ATOM 3963 C C . SER A 1 515 ? -1.287 -30.921 -1.586 1.00 63.25 515 SER A C 1
ATOM 3965 O O . SER A 1 515 ? -2.046 -31.017 -2.547 1.00 63.25 515 SER A O 1
ATOM 3967 N N . GLN A 1 516 ? -0.706 -31.992 -1.036 1.00 66.06 516 GLN A N 1
ATOM 3968 C CA . GLN A 1 516 ? -0.879 -33.378 -1.472 1.00 66.06 516 GLN A CA 1
ATOM 3969 C C . GLN A 1 516 ? -1.033 -34.301 -0.259 1.00 66.06 516 GLN A C 1
ATOM 3971 O O . GLN A 1 516 ? -0.658 -33.947 0.856 1.00 66.06 516 GLN A O 1
ATOM 3976 N N . LYS A 1 517 ? -1.568 -35.510 -0.458 1.00 73.75 517 LYS A N 1
ATOM 3977 C CA . LYS A 1 517 ? -1.660 -36.505 0.618 1.00 73.75 517 LYS A CA 1
ATOM 3978 C C . LYS A 1 517 ? -0.255 -36.993 0.985 1.00 73.75 517 LYS A C 1
ATOM 3980 O O . LYS A 1 517 ? 0.418 -37.595 0.153 1.00 73.75 517 LYS A O 1
ATOM 3985 N N . VAL A 1 518 ? 0.166 -36.762 2.226 1.00 79.00 518 VAL A N 1
ATOM 3986 C CA . VAL A 1 518 ? 1.480 -37.183 2.733 1.00 79.00 518 VAL A CA 1
ATOM 3987 C C . VAL A 1 518 ? 1.293 -38.179 3.874 1.00 79.00 518 VAL A C 1
ATOM 3989 O O . VAL A 1 518 ? 0.499 -37.951 4.782 1.00 79.00 518 VAL A O 1
ATOM 3992 N N . THR A 1 519 ? 2.013 -39.301 3.828 1.00 86.56 519 THR A N 1
ATOM 3993 C CA . THR A 1 519 ? 2.011 -40.305 4.902 1.00 86.56 519 THR A CA 1
ATOM 3994 C C . THR A 1 519 ? 3.192 -40.101 5.846 1.00 86.56 519 THR A C 1
ATOM 3996 O O . THR A 1 519 ? 4.219 -39.532 5.473 1.00 86.56 519 THR A O 1
ATOM 3999 N N . ALA A 1 520 ? 3.080 -40.619 7.069 1.00 87.50 520 ALA A N 1
ATOM 4000 C CA . ALA A 1 520 ? 4.178 -40.596 8.030 1.00 87.50 520 ALA A CA 1
ATOM 4001 C C . ALA A 1 520 ? 5.472 -41.224 7.484 1.00 87.50 520 ALA A C 1
ATOM 4003 O O . ALA A 1 520 ? 6.547 -40.678 7.709 1.00 87.50 520 ALA A O 1
ATOM 4004 N N . ASP A 1 521 ? 5.379 -42.306 6.706 1.00 88.06 521 ASP A N 1
ATOM 4005 C CA . ASP A 1 521 ? 6.556 -42.978 6.139 1.00 88.06 521 ASP A CA 1
ATOM 4006 C C . ASP A 1 521 ? 7.252 -42.116 5.071 1.00 88.06 521 ASP A C 1
ATOM 4008 O O . ASP A 1 521 ? 8.484 -42.074 5.007 1.00 88.06 521 ASP A O 1
ATOM 4012 N N . MET A 1 522 ? 6.480 -41.362 4.274 1.00 86.00 522 MET A N 1
ATOM 4013 C CA . MET A 1 522 ? 7.026 -40.391 3.316 1.00 86.00 522 MET A CA 1
ATOM 4014 C C . MET A 1 522 ? 7.757 -39.256 4.035 1.00 86.00 522 MET A C 1
ATOM 4016 O O . MET A 1 522 ? 8.869 -38.899 3.642 1.00 86.00 522 MET A O 1
ATOM 4020 N N . VAL A 1 523 ? 7.159 -38.712 5.101 1.00 89.25 523 VAL A N 1
ATOM 4021 C CA . VAL A 1 523 ? 7.778 -37.653 5.914 1.00 89.25 523 VAL A CA 1
ATOM 4022 C C . VAL A 1 523 ? 9.053 -38.154 6.574 1.00 89.25 523 VAL A C 1
ATOM 4024 O O . VAL A 1 523 ? 10.083 -37.497 6.458 1.00 89.25 523 VAL A O 1
ATOM 4027 N N . SER A 1 524 ? 9.020 -39.322 7.218 1.00 90.19 524 SER A N 1
ATOM 4028 C CA . SER A 1 524 ? 10.201 -39.908 7.853 1.00 90.19 524 SER A CA 1
ATOM 4029 C C . SER A 1 524 ? 11.325 -40.140 6.847 1.00 90.19 524 SER A C 1
ATOM 4031 O O . SER A 1 524 ? 12.456 -39.749 7.116 1.00 90.19 524 SER A O 1
ATOM 4033 N N . THR A 1 525 ? 11.018 -40.685 5.665 1.00 88.88 525 THR A N 1
ATOM 4034 C CA . THR A 1 525 ? 12.016 -40.901 4.603 1.00 88.88 525 THR A CA 1
ATOM 4035 C C . THR A 1 525 ? 12.626 -39.581 4.129 1.00 88.88 525 THR A C 1
ATOM 4037 O O . THR A 1 525 ? 13.842 -39.473 3.986 1.00 88.88 525 THR A O 1
ATOM 4040 N N . ARG A 1 526 ? 11.796 -38.554 3.919 1.00 87.56 526 ARG A N 1
ATOM 4041 C CA . ARG A 1 526 ? 12.237 -37.249 3.416 1.00 87.56 526 ARG A CA 1
ATOM 4042 C C . ARG A 1 526 ? 13.029 -36.454 4.457 1.00 87.56 526 ARG A C 1
ATOM 4044 O O . ARG A 1 526 ? 14.046 -35.871 4.113 1.00 87.56 526 ARG A O 1
ATOM 4051 N N . MET A 1 527 ? 12.623 -36.474 5.725 1.00 89.88 527 MET A N 1
ATOM 4052 C CA . MET A 1 527 ? 13.376 -35.872 6.837 1.00 89.88 527 MET A CA 1
ATOM 4053 C C . MET A 1 527 ? 14.744 -36.551 7.009 1.00 89.88 527 MET A C 1
ATOM 4055 O O . MET A 1 527 ? 15.7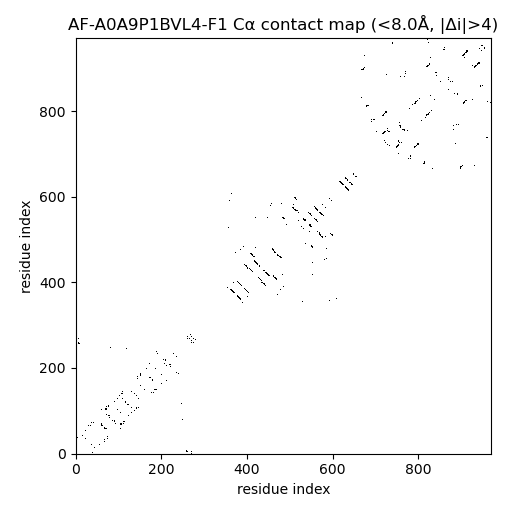66 -35.871 7.110 1.00 89.88 527 MET A O 1
ATOM 4059 N N . GLN A 1 528 ? 14.782 -37.885 6.939 1.00 89.00 528 GLN A N 1
ATOM 4060 C CA . GLN A 1 528 ? 16.012 -38.671 7.050 1.00 89.00 528 GLN A CA 1
ATOM 4061 C C . GLN A 1 528 ? 17.021 -38.339 5.936 1.00 89.00 528 GLN A C 1
ATOM 4063 O O . GLN A 1 528 ? 18.217 -38.262 6.206 1.00 89.00 528 GLN A O 1
ATOM 4068 N N . GLN A 1 529 ? 16.559 -38.089 4.702 1.00 86.69 529 GLN A N 1
ATOM 4069 C CA . GLN A 1 529 ? 17.424 -37.679 3.581 1.00 86.69 529 GLN A CA 1
ATOM 4070 C C . GLN A 1 529 ? 18.193 -36.378 3.859 1.00 86.69 529 GLN A C 1
ATOM 4072 O O . GLN A 1 529 ? 19.270 -36.180 3.303 1.00 86.69 529 GLN A O 1
ATOM 4077 N N . TYR A 1 530 ? 17.671 -35.518 4.734 1.00 88.81 530 TYR A N 1
ATOM 4078 C CA . TYR A 1 530 ? 18.287 -34.253 5.127 1.00 88.81 530 TYR A CA 1
ATOM 4079 C C . TYR A 1 530 ? 18.744 -34.268 6.597 1.00 88.81 530 TYR A C 1
ATOM 4081 O O . TYR A 1 530 ? 18.691 -33.243 7.273 1.00 88.81 530 TYR A O 1
ATOM 4089 N N . TYR A 1 531 ? 19.223 -35.419 7.088 1.00 89.81 531 TYR A N 1
ATOM 4090 C CA . TYR A 1 531 ? 19.860 -35.573 8.409 1.00 89.81 531 TYR A CA 1
ATOM 4091 C C . TYR A 1 531 ? 18.951 -35.205 9.598 1.00 89.81 531 TYR A C 1
ATOM 4093 O O . TYR A 1 531 ? 19.416 -34.737 10.640 1.00 89.81 531 TYR A O 1
ATOM 4101 N N . CYS A 1 532 ? 17.641 -35.420 9.449 1.00 92.38 532 CYS A N 1
ATOM 4102 C CA . CYS A 1 532 ? 16.669 -35.338 10.536 1.00 92.38 532 CYS A CA 1
ATOM 4103 C C . CYS A 1 532 ? 16.169 -36.738 10.891 1.00 92.38 532 CYS A C 1
ATOM 4105 O O . CYS A 1 532 ? 15.450 -37.373 10.119 1.00 92.38 532 CYS A O 1
ATOM 4107 N N . PHE A 1 533 ? 16.549 -37.215 12.071 1.00 92.62 533 PHE A N 1
ATOM 4108 C CA . PHE A 1 533 ? 16.447 -38.620 12.446 1.00 92.62 533 PHE A CA 1
ATOM 4109 C C . PHE A 1 533 ? 15.203 -38.886 13.282 1.00 92.62 533 PHE A C 1
ATOM 4111 O O . PHE A 1 533 ? 14.943 -38.181 14.258 1.00 92.62 533 PHE A O 1
ATOM 4118 N N . LEU A 1 534 ? 14.430 -39.906 12.907 1.00 93.56 534 LEU A N 1
ATOM 4119 C CA . LEU A 1 534 ? 13.236 -40.309 13.648 1.00 93.56 534 LEU A CA 1
ATOM 4120 C C . LEU A 1 534 ? 13.634 -40.972 14.978 1.00 93.56 534 LEU A C 1
ATOM 4122 O O . LEU A 1 534 ? 14.322 -41.989 14.992 1.00 93.56 534 LEU A O 1
ATOM 4126 N N . VAL A 1 535 ? 13.149 -40.423 16.089 1.00 92.56 535 VAL A N 1
ATOM 4127 C CA . VAL A 1 535 ? 13.376 -40.926 17.453 1.00 92.56 535 VAL A CA 1
ATOM 4128 C C . VAL A 1 535 ? 12.235 -41.841 17.899 1.00 92.56 535 VAL A C 1
ATOM 4130 O O . VAL A 1 535 ? 12.458 -42.897 18.492 1.00 92.56 535 VAL A O 1
ATOM 4133 N N . ALA A 1 536 ? 10.992 -41.431 17.643 1.00 89.00 536 ALA A N 1
ATOM 4134 C CA . ALA A 1 536 ? 9.803 -42.187 18.013 1.00 89.00 536 ALA A CA 1
ATOM 4135 C C . ALA A 1 536 ? 8.620 -41.838 17.105 1.00 89.00 536 ALA A C 1
ATOM 4137 O O . ALA A 1 536 ? 8.524 -40.729 16.581 1.00 89.00 536 ALA A O 1
ATOM 4138 N N . ARG A 1 537 ? 7.686 -42.782 16.973 1.00 91.56 537 ARG A N 1
ATOM 4139 C CA . ARG A 1 537 ? 6.385 -42.585 16.331 1.00 91.56 537 ARG A CA 1
ATOM 4140 C C . ARG A 1 537 ? 5.293 -43.047 17.282 1.00 91.56 537 ARG A C 1
ATOM 4142 O O . ARG A 1 537 ? 5.392 -44.136 17.849 1.00 91.56 537 ARG A O 1
ATOM 4149 N N . THR A 1 538 ? 4.261 -42.235 17.439 1.00 87.19 538 THR A N 1
ATOM 4150 C CA . THR A 1 538 ? 3.055 -42.577 18.195 1.00 87.19 538 THR A CA 1
ATOM 4151 C C . THR A 1 538 ? 1.824 -42.332 17.337 1.00 87.19 538 THR A C 1
ATOM 4153 O O . THR A 1 538 ? 1.822 -41.514 16.417 1.00 87.19 538 THR A O 1
ATOM 4156 N N . GLN A 1 539 ? 0.768 -43.083 17.623 1.00 85.31 539 GLN A N 1
ATOM 4157 C CA . GLN A 1 539 ? -0.525 -42.938 16.970 1.00 85.31 539 GLN A CA 1
ATOM 4158 C C . GLN A 1 539 ? -1.548 -42.584 18.040 1.00 85.31 539 GLN A C 1
ATOM 4160 O O . GLN A 1 539 ? -1.681 -43.300 19.033 1.00 85.31 539 GLN A O 1
ATOM 4165 N N . ALA A 1 540 ? -2.258 -41.477 17.846 1.00 72.12 540 ALA A N 1
ATOM 4166 C CA . ALA A 1 540 ? -3.305 -41.030 18.753 1.00 72.12 540 ALA A CA 1
ATOM 4167 C C . ALA A 1 540 ? -4.501 -40.543 17.930 1.00 72.12 540 ALA A C 1
ATOM 4169 O O . ALA A 1 540 ? -4.344 -39.694 17.058 1.00 72.12 540 ALA A O 1
ATOM 4170 N N . GLN A 1 541 ? -5.693 -41.089 18.193 1.00 75.38 541 GLN A N 1
ATOM 4171 C CA . GLN A 1 541 ? -6.937 -40.730 17.492 1.00 75.38 541 GLN A CA 1
ATOM 4172 C C . GLN A 1 541 ? -6.779 -40.738 15.950 1.00 75.38 541 GLN A C 1
ATOM 4174 O O . GLN A 1 541 ? -6.541 -41.811 15.389 1.00 75.38 541 GLN A O 1
ATOM 4179 N N . ASP A 1 542 ? -6.866 -39.564 15.299 1.00 82.12 542 ASP A N 1
ATOM 4180 C CA . ASP A 1 542 ? -6.753 -39.302 13.844 1.00 82.12 542 ASP A CA 1
ATOM 4181 C C . ASP A 1 542 ? -5.397 -38.676 13.428 1.00 82.12 542 ASP A C 1
ATOM 4183 O O . ASP A 1 542 ? -5.215 -38.251 12.286 1.00 82.12 542 ASP A O 1
ATOM 4187 N N . MET A 1 543 ? -4.419 -38.624 14.342 1.00 83.44 543 MET A N 1
ATOM 4188 C CA . MET A 1 543 ? -3.091 -38.053 14.093 1.00 83.44 543 MET A CA 1
ATOM 4189 C C . MET A 1 543 ? -1.987 -39.118 14.174 1.00 83.44 543 MET A C 1
ATOM 4191 O O . MET A 1 543 ? -2.024 -40.032 15.010 1.00 83.44 543 MET A O 1
ATOM 4195 N N . ASP A 1 544 ? -0.981 -38.971 13.318 1.00 89.62 544 ASP A N 1
ATOM 4196 C CA . ASP A 1 544 ? 0.320 -39.630 13.418 1.00 89.62 544 ASP A CA 1
ATOM 4197 C C . ASP A 1 544 ? 1.332 -38.617 13.964 1.00 89.62 544 ASP A C 1
ATOM 4199 O O . ASP A 1 544 ? 1.569 -37.580 13.349 1.00 89.62 544 ASP A O 1
ATOM 4203 N N . GLN A 1 545 ? 1.927 -38.900 15.122 1.00 91.69 545 GLN A N 1
ATOM 4204 C CA . GLN A 1 545 ? 2.932 -38.043 15.752 1.00 91.69 545 GLN A CA 1
ATOM 4205 C C . GLN A 1 545 ? 4.325 -38.636 15.550 1.00 91.69 545 GLN A C 1
ATOM 4207 O O . GLN A 1 545 ? 4.579 -39.798 15.879 1.00 91.69 545 GLN A O 1
ATOM 4212 N N . LEU A 1 546 ? 5.229 -37.829 15.007 1.00 93.56 546 LEU A N 1
ATOM 4213 C CA . LEU A 1 546 ? 6.604 -38.194 14.694 1.00 93.56 546 LEU A CA 1
ATOM 4214 C C . LEU A 1 546 ? 7.559 -37.295 15.471 1.00 93.56 546 LEU A C 1
ATOM 4216 O O . LEU A 1 546 ? 7.460 -36.074 15.399 1.00 93.56 546 LEU A O 1
ATOM 4220 N N . TYR A 1 547 ? 8.501 -37.891 16.187 1.00 92.69 547 TYR A N 1
ATOM 4221 C CA . TYR A 1 547 ? 9.506 -37.170 16.960 1.00 92.69 547 TYR A CA 1
ATOM 4222 C C . TYR A 1 547 ? 10.848 -37.252 16.245 1.00 92.69 547 TYR A C 1
ATOM 4224 O O . TYR A 1 547 ? 11.313 -38.360 15.978 1.00 92.69 547 TYR A O 1
ATOM 4232 N N . PHE A 1 548 ? 11.474 -36.111 15.953 1.00 94.50 548 PHE A N 1
ATOM 4233 C CA . PHE A 1 548 ? 12.761 -36.050 15.256 1.00 94.50 548 PHE A CA 1
ATOM 4234 C C . PHE A 1 548 ? 13.820 -35.286 16.046 1.00 94.50 548 PHE A C 1
ATOM 4236 O O . PHE A 1 548 ? 13.503 -34.322 16.748 1.00 94.50 548 PHE A O 1
ATOM 4243 N N . SER A 1 549 ? 15.082 -35.669 15.853 1.00 93.56 549 SER A N 1
ATOM 4244 C CA . SER A 1 549 ? 16.258 -34.919 16.297 1.00 93.56 549 SER A CA 1
ATOM 4245 C C . SER A 1 549 ? 17.227 -34.668 15.140 1.00 93.56 549 SER A C 1
ATOM 4247 O O . SER A 1 549 ? 17.378 -35.499 14.241 1.00 93.56 549 SER A O 1
ATOM 4249 N N . CYS A 1 550 ? 17.898 -33.520 15.163 1.00 92.94 550 CYS A N 1
ATOM 4250 C CA . CYS A 1 550 ? 19.014 -33.217 14.273 1.00 92.94 550 CYS A CA 1
ATOM 4251 C C . CYS A 1 550 ? 20.047 -32.332 14.979 1.00 92.94 550 CYS A C 1
ATOM 4253 O O . CYS A 1 550 ? 19.715 -31.594 15.911 1.00 92.94 550 CYS A O 1
ATOM 4255 N N . ALA A 1 551 ? 21.283 -32.368 14.489 1.00 91.00 551 ALA A N 1
ATOM 4256 C CA . ALA A 1 551 ? 22.382 -31.544 14.974 1.00 91.00 551 ALA A CA 1
ATOM 4257 C C . ALA A 1 551 ? 23.054 -30.815 13.808 1.00 91.00 551 ALA A C 1
ATOM 4259 O O . ALA A 1 551 ? 23.131 -31.348 12.700 1.00 91.00 551 ALA A O 1
ATOM 4260 N N . THR A 1 552 ? 23.551 -29.606 14.052 1.00 90.50 552 THR A N 1
ATOM 4261 C CA . THR A 1 552 ? 24.398 -28.866 13.106 1.00 90.50 552 THR A CA 1
ATOM 4262 C C . THR A 1 552 ? 25.879 -29.220 13.273 1.00 90.50 552 THR A C 1
ATOM 4264 O O . THR A 1 552 ? 26.300 -29.775 14.288 1.00 90.50 552 THR A O 1
ATOM 4267 N N . SER A 1 553 ? 26.714 -28.830 12.308 1.00 86.88 553 SER A N 1
ATOM 4268 C CA . SER A 1 553 ? 28.168 -29.043 12.319 1.00 86.88 553 SER A CA 1
ATOM 4269 C C . SER A 1 553 ? 28.883 -28.449 13.537 1.00 86.88 553 SER A C 1
ATOM 4271 O O . SER A 1 553 ? 29.946 -28.937 13.915 1.00 86.88 553 SER A O 1
ATOM 4273 N N . ASN A 1 554 ? 28.311 -27.415 14.161 1.00 85.88 554 ASN A N 1
ATOM 4274 C CA . ASN A 1 554 ? 28.793 -26.791 15.397 1.00 85.88 554 ASN A CA 1
ATOM 4275 C C . ASN A 1 554 ? 28.038 -27.271 16.656 1.00 85.88 554 ASN A C 1
ATOM 4277 O O . ASN A 1 554 ? 28.083 -26.599 17.684 1.00 85.88 554 ASN A O 1
ATOM 4281 N N . LYS A 1 555 ? 27.381 -28.440 16.590 1.00 85.69 555 LYS A N 1
ATOM 4282 C CA . LYS A 1 555 ? 26.709 -29.129 17.708 1.00 85.69 555 LYS A CA 1
ATOM 4283 C C . LYS A 1 555 ? 25.499 -28.397 18.303 1.00 85.69 555 LYS A C 1
ATOM 4285 O O . LYS A 1 555 ? 25.182 -28.589 19.476 1.00 85.69 555 LYS A O 1
ATOM 4290 N N . LEU A 1 556 ? 24.800 -27.578 17.515 1.00 88.06 556 LEU A N 1
ATOM 4291 C CA . LEU A 1 556 ? 23.501 -27.044 17.924 1.00 88.06 556 LEU A CA 1
ATOM 4292 C C . LEU A 1 556 ? 22.423 -28.084 17.630 1.00 88.06 556 LEU A C 1
ATOM 4294 O O . LEU A 1 556 ? 22.253 -28.509 16.487 1.00 88.06 556 LEU A O 1
ATOM 4298 N N . ASN A 1 557 ? 21.698 -28.484 18.671 1.00 87.62 557 ASN A N 1
ATOM 4299 C CA . ASN A 1 557 ? 20.675 -29.516 18.583 1.00 87.62 557 ASN A CA 1
ATOM 4300 C C . ASN A 1 557 ? 19.288 -28.899 18.412 1.00 87.62 557 ASN A C 1
ATOM 4302 O O . ASN A 1 557 ? 18.912 -27.982 19.145 1.00 87.62 557 ASN A O 1
ATOM 4306 N N . VAL A 1 558 ? 18.504 -29.466 17.498 1.00 90.38 558 VAL A N 1
ATOM 4307 C CA . VAL A 1 558 ? 17.075 -29.180 17.365 1.00 90.38 558 VAL A CA 1
ATOM 4308 C C . VAL A 1 558 ? 16.308 -30.482 17.521 1.00 90.38 558 VAL A C 1
ATOM 4310 O O . VAL A 1 558 ? 16.662 -31.512 16.944 1.00 90.38 558 VAL A O 1
ATOM 4313 N N . TYR A 1 559 ? 15.243 -30.435 18.310 1.00 89.25 559 TYR A N 1
ATOM 4314 C CA . TYR A 1 559 ? 14.336 -31.555 18.501 1.00 89.25 559 TYR A CA 1
ATOM 4315 C C . TYR A 1 559 ? 12.895 -31.099 18.291 1.00 89.25 559 TYR A C 1
ATOM 4317 O O . TYR A 1 559 ? 12.511 -29.984 18.661 1.00 89.25 559 TYR A O 1
ATOM 4325 N N . CYS A 1 560 ? 12.088 -31.948 17.656 1.00 93.00 560 CYS A N 1
ATOM 4326 C CA . CYS A 1 560 ? 10.737 -31.580 17.259 1.00 93.00 560 CYS A CA 1
ATOM 4327 C C . CYS A 1 560 ? 9.733 -32.734 17.313 1.00 93.00 560 CYS A C 1
ATOM 4329 O O . CYS A 1 560 ? 10.094 -33.907 17.229 1.00 93.00 560 CYS A O 1
ATOM 4331 N N . GLU A 1 561 ? 8.462 -32.362 17.435 1.00 92.44 561 GLU A N 1
ATOM 4332 C CA . GLU A 1 561 ? 7.286 -33.197 17.229 1.00 92.44 561 GLU A CA 1
ATOM 4333 C C . GLU A 1 561 ? 6.558 -32.693 15.981 1.00 92.44 561 GLU A C 1
ATOM 4335 O O . GLU A 1 561 ? 6.180 -31.524 15.898 1.00 92.44 561 GLU A O 1
ATOM 4340 N N . LEU A 1 562 ? 6.328 -33.581 15.023 1.00 92.38 562 LEU A N 1
ATOM 4341 C CA . LEU A 1 562 ? 5.561 -33.330 13.817 1.00 92.38 562 LEU A CA 1
ATOM 4342 C C . LEU A 1 562 ? 4.307 -34.208 13.842 1.00 92.38 562 LEU A C 1
ATOM 4344 O O . LEU A 1 562 ? 4.389 -35.432 13.761 1.00 92.38 562 LEU A O 1
ATOM 4348 N N . SER A 1 563 ? 3.145 -33.581 13.981 1.00 90.94 563 SER A N 1
ATOM 4349 C CA . SER A 1 563 ? 1.842 -34.242 13.969 1.00 90.94 563 SER A CA 1
ATOM 4350 C C . SER A 1 563 ? 1.206 -34.123 12.586 1.00 90.94 563 SER A C 1
ATOM 4352 O O . SER A 1 563 ? 1.025 -33.014 12.087 1.00 90.94 563 SER A O 1
ATOM 4354 N N . LEU A 1 564 ? 0.836 -35.252 11.991 1.00 90.62 564 LEU A N 1
ATOM 4355 C CA . LEU A 1 564 ? 0.217 -35.365 10.670 1.00 90.62 564 LEU A CA 1
ATOM 4356 C C . LEU A 1 564 ? -1.217 -35.874 10.818 1.00 90.62 564 LEU A C 1
ATOM 4358 O O . LEU A 1 564 ? -1.443 -36.853 11.528 1.00 90.62 564 LEU A O 1
ATOM 4362 N N . GLN A 1 565 ? -2.176 -35.257 10.138 1.00 87.56 565 GLN A N 1
ATOM 4363 C CA . GLN A 1 565 ? -3.551 -35.752 10.101 1.00 87.56 565 GLN A CA 1
ATOM 4364 C C . GLN A 1 565 ? -3.678 -36.912 9.101 1.00 87.56 565 GLN A C 1
ATOM 4366 O O . GLN A 1 565 ? -3.280 -36.776 7.946 1.00 87.56 565 GLN A O 1
ATOM 4371 N N . ARG A 1 566 ? -4.234 -38.067 9.502 1.00 81.19 566 ARG A N 1
ATOM 4372 C CA . ARG A 1 566 ? -4.273 -39.260 8.622 1.00 81.19 566 ARG A CA 1
ATOM 4373 C C . ARG A 1 566 ? -5.209 -39.100 7.423 1.00 81.19 566 ARG A C 1
ATOM 4375 O O . ARG A 1 566 ? -4.922 -39.620 6.343 1.00 81.19 566 ARG A O 1
ATOM 4382 N N . ASN A 1 567 ? -6.320 -38.392 7.620 1.00 77.12 567 ASN A N 1
ATOM 4383 C CA . ASN A 1 567 ? -7.387 -38.223 6.629 1.00 77.12 567 ASN A CA 1
ATOM 4384 C C . ASN A 1 567 ? -7.572 -36.768 6.167 1.00 77.12 567 ASN A C 1
ATOM 4386 O O . ASN A 1 567 ? -8.578 -36.445 5.541 1.00 77.12 567 ASN A O 1
ATOM 4390 N N . GLY A 1 568 ? -6.612 -35.888 6.459 1.00 75.19 568 GLY A N 1
ATOM 4391 C CA . GLY A 1 568 ? -6.671 -34.475 6.095 1.00 75.19 568 GLY A CA 1
ATOM 4392 C C . GLY A 1 568 ? -5.287 -33.910 5.781 1.00 75.19 568 GLY A C 1
ATOM 4393 O O . GLY A 1 568 ? -4.280 -34.565 6.039 1.00 75.19 568 GLY A O 1
ATOM 4394 N N . PRO A 1 569 ? -5.208 -32.698 5.214 1.00 79.62 569 PRO A N 1
ATOM 4395 C CA . PRO A 1 569 ? -3.932 -32.093 4.849 1.00 79.62 569 PRO A CA 1
ATOM 4396 C C . PRO A 1 569 ? -3.188 -31.498 6.055 1.00 79.62 569 PRO A C 1
ATOM 4398 O O . PRO A 1 569 ? -2.073 -31.015 5.889 1.00 79.62 569 PRO A O 1
ATOM 4401 N N . GLY A 1 570 ? -3.790 -31.488 7.250 1.00 81.94 570 GLY A N 1
ATOM 4402 C CA . GLY A 1 570 ? -3.266 -30.795 8.422 1.00 81.94 570 GLY A CA 1
ATOM 4403 C C . GLY A 1 570 ? -1.922 -31.338 8.909 1.00 81.94 570 GLY A C 1
ATOM 4404 O O . GLY A 1 570 ? -1.752 -32.539 9.128 1.00 81.94 570 GLY A O 1
ATOM 4405 N N . VAL A 1 571 ? -0.984 -30.424 9.148 1.00 86.50 571 VAL A N 1
ATOM 4406 C CA . VAL A 1 571 ? 0.297 -30.696 9.799 1.00 86.50 571 VAL A CA 1
ATOM 4407 C C . VAL A 1 571 ? 0.527 -29.710 10.934 1.00 86.50 571 VAL A C 1
ATOM 4409 O O . VAL A 1 571 ? 0.175 -28.537 10.843 1.00 86.50 571 VAL A O 1
ATOM 4412 N N . ARG A 1 572 ? 1.131 -30.172 12.023 1.00 88.06 572 ARG A N 1
ATOM 4413 C CA . ARG A 1 572 ? 1.557 -29.330 13.140 1.00 88.06 572 ARG A CA 1
ATOM 4414 C C . ARG A 1 572 ? 2.989 -29.673 13.508 1.00 88.06 572 ARG A C 1
ATOM 4416 O O . ARG A 1 572 ? 3.267 -30.822 13.826 1.00 88.06 572 ARG A O 1
ATOM 4423 N N . LEU A 1 573 ? 3.868 -28.682 13.506 1.00 89.94 573 LEU A N 1
ATOM 4424 C CA . LEU A 1 573 ? 5.243 -28.798 13.969 1.00 89.94 573 LEU A CA 1
ATOM 4425 C C . LEU A 1 573 ? 5.386 -28.076 15.310 1.00 89.94 573 LEU A C 1
ATOM 4427 O O . LEU A 1 573 ? 5.005 -26.915 15.459 1.00 89.94 573 LEU A O 1
ATOM 4431 N N . ILE A 1 574 ? 5.950 -28.775 16.284 1.00 88.00 574 ILE A N 1
ATOM 4432 C CA . ILE A 1 574 ? 6.420 -28.223 17.549 1.00 88.00 574 ILE A CA 1
ATOM 4433 C C . ILE A 1 574 ? 7.924 -28.441 17.571 1.00 88.00 574 ILE A C 1
ATOM 4435 O O . ILE A 1 574 ? 8.365 -29.582 17.499 1.00 88.00 574 ILE A O 1
ATOM 4439 N N . CYS A 1 575 ? 8.728 -27.394 17.680 1.00 89.38 575 CYS A N 1
ATOM 4440 C CA . CYS A 1 575 ? 10.182 -27.540 17.735 1.00 89.38 575 CYS A CA 1
ATOM 4441 C C . CYS A 1 575 ? 10.788 -26.700 18.852 1.00 89.38 575 CYS A C 1
ATOM 4443 O O . CYS A 1 575 ? 10.260 -25.652 19.230 1.00 89.38 575 CYS A O 1
ATOM 4445 N N . CYS A 1 576 ? 11.906 -27.185 19.380 1.00 87.31 576 CYS A N 1
ATOM 4446 C CA . CYS A 1 576 ? 12.643 -26.553 20.457 1.00 87.31 576 CYS A CA 1
ATOM 4447 C C . CYS A 1 576 ? 14.146 -26.776 20.256 1.00 87.31 576 CYS A C 1
ATOM 4449 O O . CYS A 1 576 ? 14.587 -27.754 19.648 1.00 87.31 576 CYS A O 1
ATOM 4451 N N . SER A 1 577 ? 14.921 -25.823 20.755 1.00 88.50 577 SER A N 1
ATOM 4452 C CA . SER A 1 577 ? 16.377 -25.812 20.748 1.00 88.50 577 SER A CA 1
ATOM 4453 C C . SER A 1 577 ? 16.854 -25.003 21.952 1.00 88.50 577 SER A C 1
ATOM 4455 O O . SER A 1 577 ? 16.178 -24.066 22.392 1.00 88.50 577 SER A O 1
ATOM 4457 N N . GLU A 1 578 ? 18.031 -25.338 22.476 1.00 82.19 578 GLU A N 1
ATOM 4458 C CA . GLU A 1 578 ? 18.689 -24.540 23.518 1.00 82.19 578 GLU A CA 1
ATOM 4459 C C . GLU A 1 578 ? 18.951 -23.110 23.032 1.00 82.19 578 GLU A C 1
ATOM 4461 O O . GLU A 1 578 ? 18.716 -22.144 23.759 1.00 82.19 578 GLU A O 1
ATOM 4466 N N . GLN A 1 579 ? 19.350 -22.974 21.764 1.00 82.62 579 GLN A N 1
ATOM 4467 C CA . GLN A 1 579 ? 19.447 -21.687 21.091 1.00 82.62 579 GLN A CA 1
ATOM 4468 C C . GLN A 1 579 ? 18.144 -21.377 20.359 1.00 82.62 579 GLN A C 1
ATOM 4470 O O . GLN A 1 579 ? 17.837 -21.981 19.328 1.00 82.62 579 GLN A O 1
ATOM 4475 N N . GLN A 1 580 ? 17.402 -20.396 20.874 1.00 80.31 580 GLN A N 1
ATOM 4476 C CA . GLN A 1 580 ? 16.084 -20.007 20.358 1.00 80.31 580 GLN A CA 1
ATOM 4477 C C . GLN A 1 580 ? 16.109 -19.573 18.887 1.00 80.31 580 GLN A C 1
ATOM 4479 O O . GLN A 1 580 ? 15.137 -19.770 18.173 1.00 80.31 580 GLN A O 1
ATOM 4484 N N . VAL A 1 581 ? 17.239 -19.066 18.394 1.00 81.88 581 VAL A N 1
ATOM 4485 C CA . VAL A 1 581 ? 17.405 -18.661 16.991 1.00 81.88 581 VAL A CA 1
ATOM 4486 C C . VAL A 1 581 ? 17.360 -19.829 15.992 1.00 81.88 581 VAL A C 1
ATOM 4488 O O . VAL A 1 581 ? 17.019 -19.639 14.827 1.00 81.88 581 VAL A O 1
ATOM 4491 N N . MET A 1 582 ? 17.630 -21.059 16.446 1.00 85.75 582 MET A N 1
ATOM 4492 C CA . MET A 1 582 ? 17.530 -22.262 15.609 1.00 85.75 582 MET A CA 1
ATOM 4493 C C . MET A 1 582 ? 16.083 -22.651 15.311 1.00 85.75 582 MET A C 1
ATOM 4495 O O . MET A 1 582 ? 15.814 -23.297 14.302 1.00 85.75 582 MET A O 1
ATOM 4499 N N . VAL A 1 583 ? 15.153 -22.255 16.180 1.00 85.88 583 VAL A N 1
ATOM 4500 C CA . VAL A 1 583 ? 13.730 -22.579 16.077 1.00 85.88 583 VAL A CA 1
ATOM 4501 C C . VAL A 1 583 ? 13.131 -22.026 14.774 1.00 85.88 583 VAL A C 1
ATOM 4503 O O . VAL A 1 583 ? 12.640 -22.829 13.976 1.00 85.88 583 VAL A O 1
ATOM 4506 N N . PRO A 1 584 ? 13.241 -20.718 14.458 1.00 84.50 584 PRO A N 1
ATOM 4507 C CA . PRO A 1 584 ? 12.690 -20.196 13.215 1.00 84.50 584 PRO A CA 1
ATOM 4508 C C . PRO A 1 584 ? 13.409 -20.685 11.950 1.00 84.50 584 PRO A C 1
ATOM 4510 O O . PRO A 1 584 ? 12.768 -20.861 10.914 1.00 84.50 584 PRO A O 1
ATOM 4513 N N . LEU A 1 585 ? 14.711 -20.972 12.033 1.00 87.50 585 LEU A N 1
ATOM 4514 C CA . LEU A 1 585 ? 15.470 -21.568 10.928 1.00 87.50 585 LEU A CA 1
ATOM 4515 C C . LEU A 1 585 ? 14.991 -22.984 10.604 1.00 87.50 585 LEU A C 1
ATOM 4517 O O . LEU A 1 585 ? 14.768 -23.316 9.440 1.00 87.50 585 LEU A O 1
ATOM 4521 N N . PHE A 1 586 ? 14.779 -23.801 11.635 1.00 90.31 586 PHE A N 1
ATOM 4522 C CA . PHE A 1 586 ? 14.299 -25.166 11.473 1.00 90.31 586 PHE A CA 1
ATOM 4523 C C . PHE A 1 586 ? 12.859 -25.212 10.948 1.00 90.31 586 PHE A C 1
ATOM 4525 O O . PHE A 1 586 ? 12.549 -26.018 10.075 1.00 90.31 586 PHE A O 1
ATOM 4532 N N . GLN A 1 587 ? 11.983 -24.314 11.410 1.00 86.94 587 GLN A N 1
ATOM 4533 C CA . GLN A 1 587 ? 10.618 -24.208 10.883 1.00 86.94 587 GLN A CA 1
ATOM 4534 C C . GLN A 1 587 ? 10.618 -23.840 9.391 1.00 86.94 587 GLN A C 1
ATOM 4536 O O . GLN A 1 587 ? 9.874 -24.455 8.626 1.00 86.94 587 GLN A O 1
ATOM 4541 N N . SER A 1 588 ? 11.459 -22.894 8.952 1.00 84.19 588 SER A N 1
ATOM 4542 C CA . SER A 1 588 ? 11.596 -22.559 7.524 1.00 84.19 588 SER A CA 1
ATOM 4543 C C . SER A 1 588 ? 12.087 -23.757 6.705 1.00 84.19 588 SER A C 1
ATOM 4545 O O . SER A 1 588 ? 11.487 -24.084 5.682 1.00 84.19 588 SER A O 1
ATOM 4547 N N . PHE A 1 589 ? 13.123 -24.447 7.190 1.00 88.75 589 PHE A N 1
ATOM 4548 C CA . PHE A 1 589 ? 13.673 -25.648 6.558 1.00 88.75 589 PHE A CA 1
ATOM 4549 C C . PHE A 1 589 ? 12.618 -26.754 6.400 1.00 88.75 589 PHE A C 1
ATOM 4551 O O . PHE A 1 589 ? 12.440 -27.284 5.305 1.00 88.75 589 PHE A O 1
ATOM 4558 N N . VAL A 1 590 ? 11.860 -27.073 7.457 1.00 87.38 590 VAL A N 1
ATOM 4559 C CA . VAL A 1 590 ? 10.820 -28.114 7.396 1.00 87.38 590 VAL A CA 1
ATOM 4560 C C . VAL A 1 590 ? 9.680 -27.706 6.456 1.00 87.38 590 VAL A C 1
ATOM 4562 O O . VAL A 1 590 ? 9.176 -28.556 5.725 1.00 87.38 590 VAL A O 1
ATOM 4565 N N . SER A 1 591 ? 9.302 -26.423 6.410 1.00 83.69 591 SER A N 1
ATOM 4566 C CA . SER A 1 591 ? 8.292 -25.922 5.462 1.00 83.69 591 SER A CA 1
ATOM 4567 C C . SER A 1 591 ? 8.718 -26.117 4.007 1.00 83.69 591 SER A C 1
ATOM 4569 O O . SER A 1 591 ? 7.906 -26.553 3.189 1.00 83.69 591 SER A O 1
ATOM 4571 N N . GLU A 1 592 ? 9.969 -25.784 3.675 1.00 82.38 592 GLU A N 1
ATOM 4572 C CA . GLU A 1 592 ? 10.524 -25.916 2.322 1.00 82.38 592 GLU A CA 1
ATOM 4573 C C . GLU A 1 592 ? 10.704 -27.392 1.948 1.00 82.38 592 GLU A C 1
ATOM 4575 O O . GLU A 1 592 ? 10.278 -27.829 0.875 1.00 82.38 592 GLU A O 1
ATOM 4580 N N . LEU A 1 593 ? 11.236 -28.187 2.881 1.00 84.62 593 LEU A N 1
ATOM 4581 C CA . LEU A 1 593 ? 11.424 -29.618 2.705 1.00 84.62 593 LEU A CA 1
ATOM 4582 C C . LEU A 1 593 ? 10.096 -30.331 2.457 1.00 84.62 593 LEU A C 1
ATOM 4584 O O . LEU A 1 593 ? 10.024 -31.172 1.568 1.00 84.62 593 LEU A O 1
ATOM 4588 N N . LEU A 1 594 ? 9.053 -30.017 3.221 1.00 81.50 594 LEU A N 1
ATOM 4589 C CA . LEU A 1 594 ? 7.772 -30.716 3.168 1.00 81.50 594 LEU A CA 1
ATOM 4590 C C . LEU A 1 594 ? 6.749 -30.086 2.210 1.00 81.50 594 LEU A C 1
ATOM 4592 O O . LEU A 1 594 ? 5.687 -30.673 2.009 1.00 81.50 594 LEU A O 1
ATOM 4596 N N . GLN A 1 595 ? 7.063 -28.932 1.608 1.00 74.38 595 GLN A N 1
ATOM 4597 C CA . GLN A 1 595 ? 6.142 -28.145 0.770 1.00 74.38 595 GLN A CA 1
ATOM 4598 C C . GLN A 1 595 ? 4.810 -27.833 1.481 1.00 74.38 595 GLN A C 1
ATOM 4600 O O . GLN A 1 595 ? 3.746 -27.799 0.861 1.00 74.38 595 GLN A O 1
ATOM 4605 N N . ALA A 1 596 ? 4.875 -27.617 2.796 1.00 65.00 596 ALA A N 1
ATOM 4606 C CA . ALA A 1 596 ? 3.731 -27.340 3.656 1.00 65.00 596 ALA A CA 1
ATOM 4607 C C . ALA A 1 596 ? 3.897 -25.944 4.280 1.00 65.00 596 ALA A C 1
ATOM 4609 O O . ALA A 1 596 ? 4.558 -25.825 5.313 1.00 65.00 596 ALA A O 1
ATOM 4610 N N . PRO A 1 597 ? 3.356 -24.875 3.662 1.00 59.19 597 PRO A N 1
ATOM 4611 C CA . PRO A 1 597 ? 3.473 -23.532 4.215 1.00 59.19 597 PRO A CA 1
ATOM 4612 C C . PRO A 1 597 ? 2.748 -23.454 5.565 1.00 59.19 597 PRO A C 1
ATOM 4614 O O . PRO A 1 597 ? 1.603 -23.898 5.702 1.00 59.19 597 PRO A O 1
ATOM 4617 N N . TRP A 1 598 ? 3.413 -22.893 6.577 1.00 57.09 598 TRP A N 1
ATOM 4618 C CA . TRP A 1 598 ? 2.802 -22.684 7.889 1.00 57.09 598 TRP A CA 1
ATOM 4619 C C . TRP A 1 598 ? 1.681 -21.627 7.808 1.00 57.09 598 TRP A C 1
ATOM 4621 O O . TRP A 1 598 ? 1.883 -20.525 7.306 1.00 57.09 598 TRP A O 1
ATOM 4631 N N . LEU A 1 599 ? 0.502 -21.961 8.332 1.00 45.34 599 LEU A N 1
ATOM 4632 C CA . LEU A 1 599 ? -0.695 -21.126 8.476 1.00 45.34 599 LEU A CA 1
ATOM 4633 C C . LEU A 1 599 ? -0.520 -20.018 9.528 1.00 45.34 599 LEU A C 1
ATOM 4635 O O . LEU A 1 599 ? -1.175 -18.981 9.451 1.00 45.34 599 LEU A O 1
ATOM 4639 N N . THR A 1 600 ? 0.378 -20.199 10.502 1.00 37.69 600 THR A N 1
ATOM 4640 C CA . THR A 1 600 ? 0.788 -19.134 11.424 1.00 37.69 600 THR A CA 1
ATOM 4641 C C . THR A 1 600 ? 1.989 -18.381 10.853 1.00 37.69 600 THR A C 1
ATOM 4643 O O . THR A 1 600 ? 3.058 -18.954 10.653 1.00 37.69 600 THR A O 1
ATOM 4646 N N . LYS A 1 601 ? 1.800 -17.080 10.580 1.00 33.47 601 LYS A N 1
ATOM 4647 C CA . LYS A 1 601 ? 2.806 -16.175 10.000 1.00 33.47 601 LYS A CA 1
ATOM 4648 C C . LYS A 1 601 ? 4.136 -16.246 10.757 1.00 33.47 601 LYS A C 1
ATOM 4650 O O . LYS A 1 601 ? 4.257 -15.706 11.854 1.00 33.47 601 LYS A O 1
ATOM 4655 N N . MET A 1 602 ? 5.157 -16.805 10.115 1.00 32.84 602 MET A N 1
ATOM 4656 C CA . MET A 1 602 ? 6.508 -16.273 10.260 1.00 32.84 602 MET A CA 1
ATOM 4657 C C . MET A 1 602 ? 6.673 -15.048 9.363 1.00 32.84 602 MET A C 1
ATOM 4659 O O . MET A 1 602 ? 6.103 -15.024 8.269 1.00 32.84 602 MET A O 1
ATOM 4663 N N . PRO A 1 603 ? 7.451 -14.038 9.784 1.00 28.16 603 PRO A N 1
ATOM 4664 C CA . PRO A 1 603 ? 7.863 -12.978 8.878 1.00 28.16 603 PRO A CA 1
ATOM 4665 C C . PRO A 1 603 ? 8.682 -13.606 7.735 1.00 28.16 603 PRO A C 1
ATOM 4667 O O . PRO A 1 603 ? 9.569 -14.420 8.001 1.00 28.16 603 PRO A O 1
ATOM 4670 N N . PRO A 1 604 ? 8.385 -13.293 6.463 1.00 28.91 604 PRO A N 1
ATOM 4671 C CA . PRO A 1 604 ? 9.060 -13.932 5.348 1.00 28.91 604 PRO A CA 1
ATOM 4672 C C . PRO A 1 604 ? 10.520 -13.484 5.269 1.00 28.91 604 PRO A C 1
ATOM 4674 O O . PRO A 1 604 ? 10.825 -12.297 5.150 1.00 28.91 604 PRO A O 1
ATOM 4677 N N . ALA A 1 605 ? 11.416 -14.464 5.248 1.00 30.03 605 ALA A N 1
ATOM 4678 C CA . ALA A 1 605 ? 12.748 -14.313 4.701 1.00 30.03 605 ALA A CA 1
ATOM 4679 C C . ALA A 1 605 ? 12.666 -14.258 3.160 1.00 30.03 605 ALA A C 1
ATOM 4681 O O . ALA A 1 605 ? 12.413 -15.272 2.526 1.00 30.03 605 ALA A O 1
ATOM 4682 N N . SER A 1 606 ? 12.873 -13.062 2.596 1.00 28.94 606 SER A N 1
ATOM 4683 C CA . SER A 1 606 ? 13.191 -12.702 1.193 1.00 28.94 606 SER A CA 1
ATOM 4684 C C . SER A 1 606 ? 12.430 -13.383 0.012 1.00 28.94 606 SER A C 1
ATOM 4686 O O . SER A 1 606 ? 12.572 -14.585 -0.208 1.00 28.94 606 SER A O 1
ATOM 4688 N N . PRO A 1 607 ? 11.733 -12.628 -0.873 1.00 28.61 607 PRO A N 1
ATOM 4689 C CA . PRO A 1 607 ? 10.882 -13.166 -1.956 1.00 28.61 607 PRO A CA 1
ATOM 4690 C C . PRO A 1 607 ? 11.560 -13.752 -3.221 1.00 28.61 607 PRO A C 1
ATOM 4692 O O . PRO A 1 607 ? 10.878 -13.927 -4.231 1.00 28.61 607 PRO A O 1
ATOM 4695 N N . TYR A 1 608 ? 12.866 -14.035 -3.255 1.00 27.89 608 TYR A N 1
ATOM 4696 C CA . TYR A 1 608 ? 13.575 -14.169 -4.548 1.00 27.89 608 TYR A CA 1
ATOM 4697 C C . TYR A 1 608 ? 13.684 -15.580 -5.181 1.00 27.89 608 TYR A C 1
ATOM 4699 O O . TYR A 1 608 ? 14.244 -15.702 -6.267 1.00 27.89 608 TYR A O 1
ATOM 4707 N N . ALA A 1 609 ? 13.161 -16.659 -4.583 1.00 27.94 609 ALA A N 1
ATOM 4708 C CA . ALA A 1 609 ? 13.520 -18.026 -5.022 1.00 27.94 609 ALA A CA 1
ATOM 4709 C C . ALA A 1 609 ? 12.489 -18.794 -5.887 1.00 27.94 609 ALA A C 1
ATOM 4711 O O . ALA A 1 609 ? 12.849 -19.787 -6.513 1.00 27.94 609 ALA A O 1
ATOM 4712 N N . ALA A 1 610 ? 11.225 -18.370 -5.986 1.00 25.30 610 ALA A N 1
ATOM 4713 C CA . ALA A 1 610 ? 10.158 -19.258 -6.488 1.00 25.30 610 ALA A CA 1
ATOM 4714 C C . ALA A 1 610 ? 9.809 -19.158 -7.996 1.00 25.30 610 ALA A C 1
ATOM 4716 O O . ALA A 1 610 ? 8.854 -19.792 -8.435 1.00 25.30 610 ALA A O 1
ATOM 4717 N N . ARG A 1 611 ? 10.529 -18.378 -8.820 1.00 29.30 611 ARG A N 1
ATOM 4718 C CA . ARG A 1 611 ? 10.038 -17.989 -10.168 1.00 29.30 611 ARG A CA 1
ATOM 4719 C C . ARG A 1 611 ? 10.712 -18.607 -11.408 1.00 29.30 611 ARG A C 1
ATOM 4721 O O . ARG A 1 611 ? 10.385 -18.170 -12.504 1.00 29.30 611 ARG A O 1
ATOM 4728 N N . LYS A 1 612 ? 11.603 -19.608 -11.315 1.00 28.59 612 LYS A N 1
ATOM 4729 C CA . LYS A 1 612 ? 12.485 -19.961 -12.460 1.00 28.59 612 LYS A CA 1
ATOM 4730 C C . LYS A 1 612 ? 12.548 -21.435 -12.908 1.00 28.59 612 LYS A C 1
ATOM 4732 O O . LYS A 1 612 ? 13.637 -21.958 -13.108 1.00 28.59 612 LYS A O 1
ATOM 4737 N N . TRP A 1 613 ? 11.408 -22.108 -13.102 1.00 24.95 613 TRP A N 1
ATOM 4738 C CA . TRP A 1 613 ? 11.372 -23.505 -13.600 1.00 24.95 613 TRP A CA 1
ATOM 4739 C C . TRP A 1 613 ? 10.698 -23.727 -14.976 1.00 24.95 613 TRP A C 1
ATOM 4741 O O . TRP A 1 613 ? 10.619 -24.866 -15.418 1.00 24.95 613 TRP A O 1
ATOM 4751 N N . PHE A 1 614 ? 10.284 -22.681 -15.709 1.00 27.55 614 PHE A N 1
ATOM 4752 C CA . PHE A 1 614 ? 9.546 -22.828 -16.988 1.00 27.55 614 PHE A CA 1
ATOM 4753 C C . PHE A 1 614 ? 10.278 -22.371 -18.278 1.00 27.55 614 PHE A C 1
ATOM 4755 O O . PHE A 1 614 ? 9.656 -22.324 -19.333 1.00 27.55 614 PHE A O 1
ATOM 4762 N N . GLU A 1 615 ? 11.587 -22.082 -18.265 1.00 34.66 615 GLU A N 1
ATOM 4763 C CA . GLU A 1 615 ? 12.280 -21.414 -19.399 1.00 34.66 615 GLU A CA 1
ATOM 4764 C C . GLU A 1 615 ? 13.256 -22.273 -20.254 1.00 34.66 615 GLU A C 1
ATOM 4766 O O . GLU A 1 615 ? 14.191 -21.727 -20.832 1.00 34.66 615 GLU A O 1
ATOM 4771 N N . MET A 1 616 ? 13.096 -23.598 -20.403 1.00 35.03 616 MET A N 1
ATOM 4772 C CA . MET A 1 616 ? 14.044 -24.416 -21.210 1.00 35.03 616 MET A CA 1
ATOM 4773 C C . MET A 1 616 ? 13.417 -25.288 -22.318 1.00 35.03 616 MET A C 1
ATOM 4775 O O . MET A 1 616 ? 13.748 -26.465 -22.434 1.00 35.03 616 MET A O 1
ATOM 4779 N N . VAL A 1 617 ? 12.551 -24.735 -23.175 1.00 49.47 617 VAL A N 1
ATOM 4780 C CA . VAL A 1 617 ? 12.127 -25.408 -24.424 1.00 49.47 617 VAL A CA 1
ATOM 4781 C C . VAL A 1 617 ? 12.194 -24.425 -25.597 1.00 49.47 617 VAL A C 1
ATOM 4783 O O . VAL A 1 617 ? 11.652 -23.325 -25.507 1.00 49.47 617 VAL A O 1
ATOM 4786 N N . THR A 1 618 ? 12.864 -24.812 -26.689 1.00 65.81 618 THR A N 1
ATOM 4787 C CA . THR A 1 618 ? 12.944 -24.023 -27.933 1.00 65.81 618 THR A CA 1
ATOM 4788 C C . THR A 1 618 ? 11.784 -24.397 -28.851 1.00 65.81 618 THR A C 1
ATOM 4790 O O . THR A 1 618 ? 11.619 -25.565 -29.198 1.00 65.81 618 THR A O 1
ATOM 4793 N N . LEU A 1 619 ? 10.980 -23.408 -29.241 1.00 71.38 619 LEU A N 1
ATOM 4794 C CA . LEU A 1 619 ? 9.840 -23.578 -30.135 1.00 71.38 619 LEU A CA 1
ATOM 4795 C C . LEU A 1 619 ? 10.265 -23.258 -31.573 1.00 71.38 619 LEU A C 1
ATOM 4797 O O . LEU A 1 619 ? 10.800 -22.178 -31.842 1.00 71.38 619 LEU A O 1
ATOM 4801 N N . LEU A 1 620 ? 10.029 -24.196 -32.488 1.00 82.75 620 LEU A N 1
ATOM 4802 C CA . LEU A 1 620 ? 10.449 -24.121 -33.886 1.00 82.75 620 LEU A CA 1
ATOM 4803 C C . LEU A 1 620 ? 9.221 -24.142 -34.806 1.00 82.75 620 LEU A C 1
ATOM 4805 O O . LEU A 1 620 ? 8.308 -24.935 -34.597 1.00 82.75 620 LEU A O 1
ATOM 4809 N N . GLU A 1 621 ? 9.218 -23.278 -35.814 1.00 80.81 621 GLU A N 1
ATOM 4810 C CA . GLU A 1 621 ? 8.283 -23.275 -36.938 1.00 80.81 621 GLU A CA 1
ATOM 4811 C C . GLU A 1 621 ? 8.805 -24.219 -38.027 1.00 80.81 621 GLU A C 1
ATOM 4813 O O . GLU A 1 621 ? 9.977 -24.134 -38.404 1.00 80.81 621 GLU A O 1
ATOM 4818 N N . GLU A 1 622 ? 7.961 -25.118 -38.536 1.00 85.19 622 GLU A N 1
ATOM 4819 C CA . GLU A 1 622 ? 8.303 -25.982 -39.670 1.00 85.19 622 GLU A CA 1
ATOM 4820 C C . GLU A 1 622 ? 8.251 -25.170 -40.970 1.00 85.19 622 GLU A C 1
ATOM 4822 O O . GLU A 1 622 ? 7.180 -24.800 -41.436 1.00 85.19 622 GLU A O 1
ATOM 4827 N N . VAL A 1 623 ? 9.417 -24.901 -41.566 1.00 86.69 623 VAL A N 1
ATOM 4828 C CA . VAL A 1 623 ? 9.513 -24.222 -42.869 1.00 86.69 623 VAL A CA 1
ATOM 4829 C C . VAL A 1 623 ? 9.447 -25.245 -44.000 1.00 86.69 623 VAL A C 1
ATOM 4831 O O . VAL A 1 623 ? 8.779 -25.027 -45.009 1.00 86.69 623 VAL A O 1
ATOM 4834 N N . LYS A 1 624 ? 10.175 -26.362 -43.865 1.00 86.62 624 LYS A N 1
ATOM 4835 C CA . LYS A 1 624 ? 10.202 -27.436 -44.868 1.00 86.62 624 LYS A CA 1
ATOM 4836 C C . LYS A 1 624 ? 10.754 -28.735 -44.289 1.00 86.62 624 LYS A C 1
ATOM 4838 O O . LYS A 1 624 ? 11.874 -28.750 -43.791 1.00 86.62 624 LYS A O 1
ATOM 4843 N N . LEU A 1 625 ? 10.042 -29.848 -44.444 1.00 85.31 625 LEU A N 1
ATOM 4844 C CA . LEU A 1 625 ? 10.541 -31.179 -44.087 1.00 85.31 625 LEU A CA 1
ATOM 4845 C C . LEU A 1 625 ? 10.995 -31.950 -45.340 1.00 85.31 625 LEU A C 1
ATOM 4847 O O . LEU A 1 625 ? 10.245 -32.080 -46.306 1.00 85.31 625 LEU A O 1
ATOM 4851 N N . VAL A 1 626 ? 12.231 -32.459 -45.340 1.00 87.06 626 VAL A N 1
ATOM 4852 C CA . VAL A 1 626 ? 12.797 -33.298 -46.413 1.00 87.06 626 VAL A CA 1
ATOM 4853 C C . VAL A 1 626 ? 13.383 -34.564 -45.788 1.00 87.06 626 VAL A C 1
ATOM 4855 O O . VAL A 1 626 ? 14.480 -34.544 -45.230 1.00 87.06 626 VAL A O 1
ATOM 4858 N N . GLY A 1 627 ? 12.642 -35.673 -45.861 1.00 85.50 627 GLY A N 1
ATOM 4859 C CA . GLY A 1 627 ? 12.998 -36.911 -45.157 1.00 85.50 627 GLY A CA 1
ATOM 4860 C C . GLY A 1 627 ? 13.071 -36.688 -43.642 1.00 85.50 627 GLY A C 1
ATOM 4861 O O . GLY A 1 627 ? 12.175 -36.079 -43.066 1.00 85.50 627 GLY A O 1
ATOM 4862 N N . ASP A 1 628 ? 14.170 -37.110 -43.011 1.00 85.56 628 ASP A N 1
ATOM 4863 C CA . ASP A 1 628 ? 14.423 -36.896 -41.577 1.00 85.56 628 ASP A CA 1
ATOM 4864 C C . ASP A 1 628 ? 15.079 -35.538 -41.266 1.00 85.56 628 ASP A C 1
ATOM 4866 O O . ASP A 1 628 ? 15.686 -35.371 -40.209 1.00 85.56 628 ASP A O 1
ATOM 4870 N N . ARG A 1 629 ? 15.020 -34.554 -42.176 1.00 82.56 629 ARG A N 1
ATOM 4871 C CA . ARG A 1 629 ? 15.584 -33.213 -41.960 1.00 82.56 629 ARG A CA 1
ATOM 4872 C C . ARG A 1 629 ? 14.516 -32.130 -42.032 1.00 82.56 629 ARG A C 1
ATOM 4874 O O . ARG A 1 629 ? 13.891 -31.935 -43.070 1.00 82.56 629 ARG A O 1
ATOM 4881 N N . LEU A 1 630 ? 14.364 -31.401 -40.933 1.00 87.25 630 LEU A N 1
ATOM 4882 C CA . LEU A 1 630 ? 13.475 -30.260 -40.771 1.00 87.25 630 LEU A CA 1
ATOM 4883 C C . LEU A 1 630 ? 14.253 -28.957 -40.976 1.00 87.25 630 LEU A C 1
ATOM 4885 O O . LEU A 1 630 ? 15.150 -28.635 -40.196 1.00 87.25 630 LEU A O 1
ATOM 4889 N N . HIS A 1 631 ? 13.890 -28.205 -42.006 1.00 88.94 631 HIS A N 1
ATOM 4890 C CA . HIS A 1 631 ? 14.188 -26.786 -42.111 1.00 88.94 631 HIS A CA 1
ATOM 4891 C C . HIS A 1 631 ? 13.231 -26.032 -41.200 1.00 88.94 631 HIS A C 1
ATOM 4893 O O . HIS A 1 631 ? 12.011 -26.175 -41.332 1.00 88.94 631 HIS A O 1
ATOM 4899 N N . TYR A 1 632 ? 13.777 -25.263 -40.272 1.00 88.75 632 TYR A N 1
ATOM 4900 C CA . TYR A 1 632 ? 13.006 -24.594 -39.245 1.00 88.75 632 TYR A CA 1
ATOM 4901 C C . TYR A 1 632 ? 13.332 -23.112 -39.172 1.00 88.75 632 TYR A C 1
ATOM 4903 O O . TYR A 1 632 ? 14.464 -22.707 -39.437 1.00 88.75 632 TYR A O 1
ATOM 4911 N N . LYS A 1 633 ? 12.360 -22.339 -38.693 1.00 83.50 633 LYS A N 1
ATOM 4912 C CA . LYS A 1 633 ? 12.556 -20.974 -38.211 1.00 83.50 633 LYS A CA 1
ATOM 4913 C C . LYS A 1 633 ? 12.259 -20.935 -36.717 1.00 83.50 633 LYS A C 1
ATOM 4915 O O . LYS A 1 633 ? 11.255 -21.463 -36.252 1.00 83.50 633 LYS A O 1
ATOM 4920 N N . ARG A 1 634 ? 13.168 -20.396 -35.916 1.00 82.75 634 ARG A N 1
ATOM 4921 C CA . ARG A 1 634 ? 13.043 -20.401 -34.456 1.00 82.75 634 ARG A CA 1
ATOM 4922 C C . ARG A 1 634 ? 12.054 -19.320 -34.018 1.00 82.75 634 ARG A C 1
ATOM 4924 O O . ARG A 1 634 ? 12.284 -18.141 -34.266 1.00 82.75 634 ARG A O 1
ATOM 4931 N N . ILE A 1 635 ? 11.000 -19.720 -33.306 1.00 67.62 635 ILE A N 1
ATOM 4932 C CA . ILE A 1 635 ? 9.980 -18.811 -32.759 1.00 67.62 635 ILE A CA 1
ATOM 4933 C C . ILE A 1 635 ? 10.426 -18.292 -31.383 1.00 67.62 635 ILE A C 1
ATOM 4935 O O . ILE A 1 635 ? 10.411 -17.088 -31.130 1.00 67.62 635 ILE A O 1
ATOM 4939 N N . THR A 1 636 ? 10.849 -19.192 -30.487 1.00 59.34 636 THR A N 1
ATOM 4940 C CA . THR A 1 636 ? 11.371 -18.861 -29.147 1.00 59.34 636 THR A CA 1
ATOM 4941 C C . THR A 1 636 ? 12.433 -19.872 -28.705 1.00 59.34 636 THR A C 1
ATOM 4943 O O . THR A 1 636 ? 12.487 -20.985 -29.217 1.00 59.34 636 THR A O 1
ATOM 4946 N N . GLY A 1 637 ? 13.290 -19.506 -27.747 1.00 65.94 637 GLY A N 1
ATOM 4947 C CA . GLY A 1 637 ? 14.355 -20.368 -27.213 1.00 65.94 637 GLY A CA 1
ATOM 4948 C C . GLY A 1 637 ? 15.737 -20.096 -27.814 1.00 65.94 637 GLY A C 1
ATOM 4949 O O . GLY A 1 637 ? 15.978 -19.053 -28.423 1.00 65.94 637 GLY A O 1
ATOM 4950 N N . THR A 1 638 ? 16.685 -21.009 -27.619 1.00 57.06 638 THR A N 1
ATOM 4951 C CA . THR A 1 638 ? 18.097 -20.847 -28.017 1.00 57.06 638 THR A CA 1
ATOM 4952 C C . THR A 1 638 ? 18.410 -21.591 -29.323 1.00 57.06 638 THR A C 1
ATOM 4954 O O . THR A 1 638 ? 17.789 -22.609 -29.619 1.00 57.06 638 THR A O 1
ATOM 4957 N N . GLY A 1 639 ? 19.349 -21.072 -30.124 1.00 68.44 639 GLY A N 1
ATOM 4958 C CA . GLY A 1 639 ? 19.740 -21.627 -31.431 1.00 68.44 639 GLY A CA 1
ATOM 4959 C C . GLY A 1 639 ? 19.792 -20.569 -32.546 1.00 68.44 639 GLY A C 1
ATOM 4960 O O . GLY A 1 639 ? 19.539 -19.398 -32.278 1.00 68.44 639 GLY A O 1
ATOM 4961 N N . PRO A 1 640 ? 20.142 -20.938 -33.788 1.00 69.88 640 PRO A N 1
ATOM 4962 C CA . PRO A 1 640 ? 20.070 -20.021 -34.926 1.00 69.88 640 PRO A CA 1
ATOM 4963 C C . PRO A 1 640 ? 18.612 -19.674 -35.280 1.00 69.88 640 PRO A C 1
ATOM 4965 O O . PRO A 1 640 ? 17.701 -20.458 -35.004 1.00 69.88 640 PRO A O 1
ATOM 4968 N N . GLU A 1 641 ? 18.389 -18.482 -35.850 1.00 70.62 641 GLU A N 1
ATOM 4969 C CA . GLU A 1 641 ? 17.049 -17.999 -36.237 1.00 70.62 641 GLU A CA 1
ATOM 4970 C C . GLU A 1 641 ? 16.387 -18.864 -37.307 1.00 70.62 641 GLU A C 1
ATOM 4972 O O . GLU A 1 641 ? 15.174 -19.043 -37.279 1.00 70.62 641 GLU A O 1
ATOM 4977 N N . GLU A 1 642 ? 17.181 -19.443 -38.198 1.00 86.56 642 GLU A N 1
ATOM 4978 C CA . GLU A 1 642 ? 16.742 -20.366 -39.234 1.00 86.56 642 GLU A CA 1
ATOM 4979 C C . GLU A 1 642 ? 17.837 -21.415 -39.450 1.00 86.56 642 GLU A C 1
ATOM 4981 O O . GLU A 1 642 ? 19.027 -21.140 -39.258 1.00 86.56 642 GLU A O 1
ATOM 4986 N N . GLY A 1 643 ? 17.459 -22.642 -39.794 1.00 85.81 643 GLY A N 1
ATOM 4987 C CA . GLY A 1 643 ? 18.437 -23.693 -40.040 1.00 85.81 643 GLY A CA 1
ATOM 4988 C C . GLY A 1 643 ? 17.822 -25.058 -40.294 1.00 85.81 643 GLY A C 1
ATOM 4989 O O . GLY A 1 643 ? 16.609 -25.228 -40.340 1.00 85.81 643 GLY A O 1
ATOM 4990 N N . TRP A 1 644 ? 18.684 -26.059 -40.462 1.00 89.00 644 TRP A N 1
ATOM 4991 C CA . TRP A 1 644 ? 18.268 -27.447 -40.648 1.00 89.00 644 TRP A CA 1
ATOM 4992 C C . TRP A 1 644 ? 18.599 -28.280 -39.410 1.00 89.00 644 TRP A C 1
ATOM 4994 O O . TRP A 1 644 ? 19.754 -28.339 -38.990 1.00 89.00 644 TRP A O 1
ATOM 5004 N N . VAL A 1 645 ? 17.631 -29.036 -38.898 1.00 84.69 645 VAL A N 1
ATOM 5005 C CA . VAL A 1 645 ? 17.807 -30.028 -37.824 1.00 84.69 645 VAL A CA 1
ATOM 5006 C C . VAL A 1 645 ? 17.351 -31.400 -38.306 1.00 84.69 645 VAL A C 1
ATOM 5008 O O . VAL A 1 645 ? 16.498 -31.497 -39.182 1.00 84.69 645 VAL A O 1
ATOM 5011 N N . SER A 1 646 ? 17.946 -32.476 -37.799 1.00 84.00 646 SER A N 1
ATOM 5012 C CA . SER A 1 646 ? 17.410 -33.816 -38.050 1.00 84.00 646 SER A CA 1
ATOM 5013 C C . SER A 1 646 ? 16.242 -34.080 -37.105 1.00 84.00 646 SER A C 1
ATOM 5015 O O . SER A 1 646 ? 16.343 -33.781 -35.919 1.00 84.00 646 SER A O 1
ATOM 5017 N N . THR A 1 647 ? 15.143 -34.644 -37.596 1.00 80.62 647 THR A N 1
ATOM 5018 C CA . THR A 1 647 ? 13.977 -34.967 -36.764 1.00 80.62 647 THR A CA 1
ATOM 5019 C C . THR A 1 647 ? 14.243 -36.164 -35.856 1.00 80.62 647 THR A C 1
ATOM 5021 O O . THR A 1 647 ? 13.688 -36.242 -34.758 1.00 80.62 647 THR A O 1
ATOM 5024 N N . LYS A 1 648 ? 15.145 -37.064 -36.274 1.00 80.38 648 LYS A N 1
ATOM 5025 C CA . LYS A 1 648 ? 15.598 -38.230 -35.509 1.00 80.38 648 LYS A CA 1
ATOM 5026 C C . LYS A 1 648 ? 17.106 -38.431 -35.655 1.00 80.38 648 LYS A C 1
ATOM 5028 O O . LYS A 1 648 ? 17.660 -38.260 -36.738 1.00 80.38 648 LYS A O 1
ATOM 5033 N N . ILE A 1 649 ? 17.770 -38.837 -34.573 1.00 67.31 649 ILE A N 1
ATOM 5034 C CA . ILE A 1 649 ? 19.146 -39.364 -34.597 1.00 67.31 649 ILE A CA 1
ATOM 5035 C C . ILE A 1 649 ? 19.182 -40.638 -33.752 1.00 67.31 649 ILE A C 1
ATOM 5037 O O . ILE A 1 649 ? 18.765 -40.635 -32.594 1.00 67.31 649 ILE A O 1
ATOM 5041 N N . SER A 1 650 ? 19.673 -41.739 -34.331 1.00 69.56 650 SER A N 1
ATOM 5042 C CA . SER A 1 650 ? 19.844 -43.037 -33.652 1.00 69.56 650 SER A CA 1
ATOM 5043 C C . SER A 1 650 ? 18.593 -43.530 -32.903 1.00 69.56 650 SER A C 1
ATOM 5045 O O . SER A 1 650 ? 18.686 -44.045 -31.792 1.00 69.56 650 SER A O 1
ATOM 5047 N N . GLY A 1 651 ? 17.407 -43.335 -33.490 1.00 62.59 651 GLY A N 1
ATOM 5048 C CA . GLY A 1 651 ? 16.126 -43.764 -32.913 1.00 62.59 651 GLY A CA 1
ATOM 5049 C C . GLY A 1 651 ? 15.529 -42.837 -31.844 1.00 62.59 651 GLY A C 1
ATOM 5050 O O . GLY A 1 651 ? 14.425 -43.108 -31.383 1.00 62.59 651 GLY A O 1
ATOM 5051 N N . LYS A 1 652 ? 16.199 -41.735 -31.470 1.00 52.72 652 LYS A N 1
ATOM 5052 C CA . LYS A 1 652 ? 15.627 -40.686 -30.608 1.00 52.72 652 LYS A CA 1
ATOM 5053 C C . LYS A 1 652 ? 15.061 -39.539 -31.438 1.00 52.72 652 LYS A C 1
ATOM 5055 O O . LYS A 1 652 ? 15.748 -39.012 -32.312 1.00 52.72 652 LYS A O 1
ATOM 5060 N N . GLU A 1 653 ? 13.831 -39.144 -31.127 1.00 70.00 653 GLU A N 1
ATOM 5061 C CA . GLU A 1 653 ? 13.183 -37.958 -31.693 1.00 70.00 653 GLU A CA 1
ATOM 5062 C C . GLU A 1 653 ? 13.796 -36.688 -31.097 1.00 70.00 653 GLU A C 1
ATOM 5064 O O . GLU A 1 653 ? 13.907 -36.550 -29.879 1.00 70.00 653 GLU A O 1
ATOM 5069 N N . LEU A 1 654 ? 14.248 -35.788 -31.971 1.00 68.81 654 LEU A N 1
ATOM 5070 C CA . LEU A 1 654 ? 14.872 -34.512 -31.604 1.00 68.81 654 LEU A CA 1
ATOM 5071 C C . LEU A 1 654 ? 13.893 -33.341 -31.689 1.00 68.81 654 LEU A C 1
ATOM 5073 O O . LEU A 1 654 ? 14.134 -32.292 -31.097 1.00 68.81 654 LEU A O 1
ATOM 5077 N N . VAL A 1 655 ? 12.790 -33.529 -32.411 1.00 70.62 655 VAL A N 1
ATOM 5078 C CA . VAL A 1 655 ? 11.679 -32.585 -32.503 1.00 70.62 655 VAL A CA 1
ATOM 5079 C C . VAL A 1 655 ? 10.381 -33.367 -32.354 1.00 70.62 655 VAL A C 1
ATOM 5081 O O . VAL A 1 655 ? 10.222 -34.431 -32.948 1.00 70.62 655 VAL A O 1
ATOM 5084 N N . VAL A 1 656 ? 9.464 -32.848 -31.542 1.00 66.12 656 VAL A N 1
ATOM 5085 C CA . VAL A 1 656 ? 8.135 -33.432 -31.345 1.00 66.12 656 VAL A CA 1
ATOM 5086 C C . VAL A 1 656 ? 7.143 -32.543 -32.078 1.00 66.12 656 VAL A C 1
ATOM 5088 O O . VAL A 1 656 ? 7.078 -31.342 -31.804 1.00 66.12 656 VAL A O 1
ATOM 5091 N N . LYS A 1 657 ? 6.397 -33.114 -33.031 1.00 63.19 657 LYS A N 1
ATOM 5092 C CA . LYS A 1 657 ? 5.366 -32.375 -33.761 1.00 63.19 657 LYS A CA 1
ATOM 5093 C C . LYS A 1 657 ? 4.237 -32.074 -32.784 1.00 63.19 657 LYS A C 1
ATOM 5095 O O . LYS A 1 657 ? 3.557 -32.977 -32.308 1.00 63.19 657 LYS A O 1
ATOM 5100 N N . LYS A 1 658 ? 4.087 -30.802 -32.434 1.00 54.78 658 LYS A N 1
ATOM 5101 C CA . LYS A 1 658 ? 2.902 -30.335 -31.727 1.00 54.78 658 LYS A CA 1
ATOM 5102 C C . LYS A 1 658 ? 1.765 -30.412 -32.739 1.00 54.78 658 LYS A C 1
ATOM 5104 O O . LYS A 1 658 ? 1.870 -29.760 -33.775 1.00 54.78 658 LYS A O 1
ATOM 5109 N N . GLU A 1 659 ? 0.748 -31.231 -32.482 1.00 37.66 659 GLU A N 1
ATOM 5110 C CA . GLU A 1 659 ? -0.489 -31.174 -33.258 1.00 37.66 659 GLU A CA 1
ATOM 5111 C C . GLU A 1 659 ? -1.041 -29.758 -33.097 1.00 37.66 659 GLU A C 1
ATOM 5113 O O . GLU A 1 659 ? -1.501 -29.342 -32.033 1.00 37.66 659 GLU A O 1
ATOM 5118 N N . VAL A 1 660 ? -0.815 -28.962 -34.135 1.00 37.34 660 VAL A N 1
ATOM 5119 C CA . VAL A 1 660 ? -1.575 -27.758 -34.389 1.00 37.34 660 VAL A CA 1
ATOM 5120 C C . VAL A 1 660 ? -2.897 -28.310 -34.881 1.00 37.34 660 VAL A C 1
ATOM 5122 O O . VAL A 1 660 ? -2.925 -28.978 -35.913 1.00 37.34 660 VAL A O 1
ATOM 5125 N N . ASP A 1 661 ? -3.962 -28.112 -34.109 1.00 28.66 661 ASP A N 1
ATOM 5126 C CA . ASP A 1 661 ? -5.302 -28.162 -34.675 1.00 28.66 661 ASP A CA 1
ATOM 5127 C C . ASP A 1 661 ? -5.310 -27.147 -35.823 1.00 28.66 661 ASP A C 1
ATOM 5129 O O . ASP A 1 661 ? -5.392 -25.934 -35.619 1.00 28.66 661 ASP A O 1
ATOM 5133 N N . ASP A 1 662 ? -5.083 -27.657 -37.033 1.00 32.84 662 ASP A N 1
ATOM 5134 C CA . ASP A 1 662 ? -5.054 -26.910 -38.280 1.00 32.84 662 ASP A CA 1
ATOM 5135 C C . ASP A 1 662 ? -6.494 -26.584 -38.662 1.00 32.84 662 ASP A C 1
ATOM 5137 O O . ASP A 1 662 ? -7.159 -27.205 -39.489 1.00 32.84 662 ASP A O 1
ATOM 5141 N N . THR A 1 663 ? -7.000 -25.563 -38.001 1.00 28.86 663 THR A N 1
ATOM 5142 C CA . THR A 1 663 ? -7.714 -24.480 -38.653 1.00 28.86 663 THR A CA 1
ATOM 5143 C C . THR A 1 663 ? -7.466 -23.278 -37.755 1.00 28.86 663 THR A C 1
ATOM 5145 O O . THR A 1 663 ? -7.704 -23.375 -36.549 1.00 28.86 663 THR A O 1
ATOM 5148 N N . PRO A 1 664 ? -7.015 -22.119 -38.270 1.00 34.44 664 PRO A N 1
ATOM 5149 C CA . PRO A 1 664 ? -7.394 -20.906 -37.589 1.00 34.44 664 PRO A CA 1
ATOM 5150 C C . PRO A 1 664 ? -8.917 -20.945 -37.639 1.00 34.44 664 PRO A C 1
ATOM 5152 O O . PRO A 1 664 ? -9.518 -20.715 -38.689 1.00 34.44 664 PRO A O 1
ATOM 5155 N N . ALA A 1 665 ? -9.550 -21.279 -36.514 1.00 35.91 665 ALA A N 1
ATOM 5156 C CA . ALA A 1 665 ? -10.780 -20.597 -36.220 1.00 35.91 665 ALA A CA 1
ATOM 5157 C C . ALA A 1 665 ? -10.378 -19.130 -36.360 1.00 35.91 665 ALA A C 1
ATOM 5159 O O . ALA A 1 665 ? -9.624 -18.567 -35.567 1.00 35.91 665 ALA A O 1
ATOM 5160 N N . GLU A 1 666 ? -10.784 -18.530 -37.467 1.00 41.88 666 GLU A N 1
ATOM 5161 C CA . GLU A 1 666 ? -11.429 -17.252 -37.356 1.00 41.88 666 GLU A CA 1
ATOM 5162 C C . GLU A 1 666 ? -12.248 -17.311 -36.054 1.00 41.88 666 GLU A C 1
ATOM 5164 O O . GLU A 1 666 ? -13.361 -17.830 -36.044 1.00 41.88 666 GLU A O 1
ATOM 5169 N N . ASP A 1 667 ? -11.667 -16.863 -34.931 1.00 46.53 667 ASP A N 1
ATOM 5170 C CA . ASP A 1 667 ? -12.367 -16.581 -33.671 1.00 46.53 667 ASP A CA 1
ATOM 5171 C C . ASP A 1 667 ? -13.232 -15.334 -33.919 1.00 46.53 667 ASP A C 1
ATOM 5173 O O . ASP A 1 667 ? -13.122 -14.283 -33.296 1.00 46.53 667 ASP A O 1
ATOM 5177 N N . VAL A 1 668 ? -14.069 -15.452 -34.942 1.00 50.72 668 VAL A N 1
ATOM 5178 C CA . VAL A 1 668 ? -15.042 -14.507 -35.457 1.00 50.72 668 VAL A CA 1
ATOM 5179 C C . VAL A 1 668 ? -16.403 -15.094 -35.084 1.00 50.72 668 VAL A C 1
ATOM 5181 O O . VAL A 1 668 ? -17.326 -15.193 -35.882 1.00 50.72 668 VAL A O 1
ATOM 5184 N N . GLY A 1 669 ? -16.508 -15.571 -33.846 1.00 65.69 669 GLY A N 1
ATOM 5185 C CA . GLY A 1 669 ? -17.756 -15.999 -33.251 1.00 65.69 669 GLY A CA 1
ATOM 5186 C C . GLY A 1 669 ? -18.146 -14.980 -32.204 1.00 65.69 669 GLY A C 1
ATOM 5187 O O . GLY A 1 669 ? -17.531 -14.919 -31.145 1.00 65.69 669 GLY A O 1
ATOM 5188 N N . GLY A 1 670 ? -19.168 -14.180 -32.485 1.00 79.56 670 GLY A N 1
ATOM 5189 C CA . GLY A 1 670 ? -19.853 -13.437 -31.437 1.00 79.56 670 GLY A CA 1
ATOM 5190 C C . GLY A 1 670 ? -20.570 -14.382 -30.455 1.00 79.56 670 GLY A C 1
ATOM 5191 O O . GLY A 1 670 ? -20.415 -15.609 -30.505 1.00 79.56 670 GLY A O 1
ATOM 5192 N N . PRO A 1 671 ? -21.383 -13.832 -29.553 1.00 89.00 671 PRO A N 1
ATOM 5193 C CA . PRO A 1 671 ? -22.283 -14.642 -28.742 1.00 89.00 671 PRO A CA 1
ATOM 5194 C C . PRO A 1 671 ? -23.262 -15.439 -29.619 1.00 89.00 671 PRO A C 1
ATOM 5196 O O . PRO A 1 671 ? -23.647 -15.001 -30.706 1.00 89.00 671 PRO A O 1
ATOM 5199 N N . GLY A 1 672 ? -23.671 -16.607 -29.126 1.00 88.75 672 GLY A N 1
ATOM 5200 C CA . GLY A 1 672 ? -24.712 -17.444 -29.721 1.00 88.75 672 GLY A CA 1
ATOM 5201 C C . GLY A 1 672 ? -26.121 -16.900 -29.468 1.00 88.75 672 GLY A C 1
ATOM 5202 O O . GLY A 1 672 ? -26.308 -15.743 -29.094 1.00 88.75 672 GLY A O 1
ATOM 5203 N N . GLU A 1 673 ? -27.141 -17.734 -29.662 1.00 88.06 673 GLU A N 1
ATOM 5204 C CA . GLU A 1 673 ? -28.520 -17.371 -29.314 1.00 88.06 673 GLU A CA 1
ATOM 5205 C C . GLU A 1 673 ? -28.714 -17.274 -27.793 1.00 88.06 673 GLU A C 1
ATOM 5207 O O . GLU A 1 673 ? -27.991 -17.893 -27.010 1.00 88.06 673 GLU A O 1
ATOM 5212 N N . SER A 1 674 ? -29.691 -16.479 -27.351 1.00 88.12 674 SER A N 1
ATOM 5213 C CA . SER A 1 674 ? -30.068 -16.427 -25.935 1.00 88.12 674 SER A CA 1
ATOM 5214 C C . SER A 1 674 ? -30.567 -17.791 -25.466 1.00 88.12 674 SER A C 1
ATOM 5216 O O . SER A 1 674 ? -31.344 -18.449 -26.154 1.00 88.12 674 SER A O 1
ATOM 5218 N N . GLY A 1 675 ? -30.158 -18.209 -24.273 1.00 85.44 675 GLY A N 1
ATOM 5219 C CA . GLY A 1 675 ? -30.515 -19.520 -23.752 1.00 85.44 675 GLY A CA 1
ATOM 5220 C C . GLY A 1 675 ? -29.889 -19.811 -22.391 1.00 85.44 675 GLY A C 1
ATOM 5221 O O . GLY A 1 675 ? -29.036 -19.050 -21.922 1.00 85.44 675 GLY A O 1
ATOM 5222 N N . PRO A 1 676 ? -30.320 -20.904 -21.740 1.00 84.56 676 PRO A N 1
ATOM 5223 C CA . PRO A 1 676 ? -29.766 -21.325 -20.462 1.00 84.56 676 PRO A CA 1
ATOM 5224 C C . PRO A 1 676 ? -28.294 -21.726 -20.610 1.00 84.56 676 PRO A C 1
ATOM 5226 O O . PRO A 1 676 ? -27.870 -22.228 -21.650 1.00 84.56 676 PRO A O 1
ATOM 5229 N N . VAL A 1 677 ? -27.521 -21.529 -19.544 1.00 90.25 677 VAL A N 1
ATOM 5230 C CA . VAL A 1 677 ? -26.112 -21.933 -19.469 1.00 90.25 677 VAL A CA 1
ATOM 5231 C C . VAL A 1 677 ? -25.969 -23.059 -18.460 1.00 90.25 677 VAL A C 1
ATOM 5233 O O . VAL A 1 677 ? -26.507 -22.978 -17.357 1.00 90.25 677 VAL A O 1
ATOM 5236 N N . GLU A 1 678 ? -25.255 -24.113 -18.849 1.00 91.44 678 GLU A N 1
ATOM 5237 C CA . GLU A 1 678 ? -24.954 -25.241 -17.972 1.00 91.44 678 GLU A CA 1
ATOM 5238 C C . GLU A 1 678 ? -24.064 -24.797 -16.803 1.00 91.44 678 GLU A C 1
ATOM 5240 O O . GLU A 1 678 ? -23.092 -24.058 -16.987 1.00 91.44 678 GLU A O 1
ATOM 5245 N N . LEU A 1 679 ? -24.422 -25.237 -15.593 1.00 95.44 679 LEU A N 1
ATOM 5246 C CA . LEU A 1 679 ? -23.694 -24.901 -14.376 1.00 95.44 679 LEU A CA 1
ATOM 5247 C C . LEU A 1 679 ? -22.456 -25.787 -14.221 1.00 95.44 679 LEU A C 1
ATOM 5249 O O . LEU A 1 679 ? -22.539 -27.012 -14.259 1.00 95.44 679 LEU A O 1
ATOM 5253 N N . ASP A 1 680 ? -21.313 -25.160 -13.972 1.00 96.38 680 ASP A N 1
ATOM 5254 C CA . ASP A 1 680 ? -20.044 -25.820 -13.690 1.00 96.38 680 ASP A CA 1
ATOM 5255 C C . ASP A 1 680 ? -19.828 -25.894 -12.170 1.00 96.38 680 ASP A C 1
ATOM 5257 O O . ASP A 1 680 ? -19.279 -24.986 -11.535 1.00 96.38 680 ASP A O 1
ATOM 5261 N N . GLU A 1 681 ? -20.285 -26.993 -11.567 1.00 94.94 681 GLU A N 1
ATOM 5262 C CA . GLU A 1 681 ? -20.171 -27.223 -10.120 1.00 94.94 681 GLU A CA 1
ATOM 5263 C C . GLU A 1 681 ? -18.708 -27.355 -9.654 1.00 94.94 681 GLU A C 1
ATOM 5265 O O . GLU A 1 681 ? -18.378 -26.979 -8.527 1.00 94.94 681 GLU A O 1
ATOM 5270 N N . ALA A 1 682 ? -17.798 -27.821 -10.518 1.00 94.69 682 ALA A N 1
ATOM 5271 C CA . ALA A 1 682 ? -16.377 -27.907 -10.184 1.00 94.69 682 ALA A CA 1
ATOM 5272 C C . ALA A 1 682 ? -15.732 -26.514 -10.129 1.00 94.69 682 ALA A C 1
ATOM 5274 O O . ALA A 1 682 ? -14.942 -26.223 -9.225 1.00 94.69 682 ALA A O 1
ATOM 5275 N N . LEU A 1 683 ? -16.076 -25.632 -11.069 1.00 94.94 683 LEU A N 1
ATOM 5276 C CA . LEU A 1 683 ? -15.672 -24.229 -11.039 1.00 94.94 683 LEU A CA 1
ATOM 5277 C C . LEU A 1 683 ? -16.281 -23.503 -9.838 1.00 94.94 683 LEU A C 1
ATOM 5279 O O . LEU A 1 683 ? -15.574 -22.763 -9.154 1.00 94.94 683 LEU A O 1
ATOM 5283 N N . LYS A 1 684 ? -17.559 -23.746 -9.540 1.00 96.56 684 LYS A N 1
ATOM 5284 C CA . LYS A 1 684 ? -18.236 -23.181 -8.369 1.00 96.56 684 LYS A CA 1
ATOM 5285 C C . LYS A 1 684 ? -17.531 -23.552 -7.068 1.00 96.56 684 LYS A C 1
ATOM 5287 O O . LYS A 1 684 ? -17.259 -22.660 -6.269 1.00 96.56 684 LYS A O 1
ATOM 5292 N N . ALA A 1 685 ? -17.160 -24.822 -6.893 1.00 95.69 685 ALA A N 1
ATOM 5293 C CA . ALA A 1 685 ? -16.387 -25.271 -5.737 1.00 95.69 685 ALA A CA 1
ATOM 5294 C C . ALA A 1 685 ? -15.033 -24.543 -5.635 1.00 95.69 685 ALA A C 1
ATOM 5296 O O . ALA A 1 685 ? -14.682 -24.043 -4.569 1.00 95.69 685 ALA A O 1
ATOM 5297 N N . LYS A 1 686 ? -14.313 -24.375 -6.756 1.00 96.69 686 LYS A N 1
ATOM 5298 C CA . LYS A 1 686 ? -13.051 -23.610 -6.781 1.00 96.69 686 LYS A CA 1
ATOM 5299 C C . LYS A 1 686 ? -13.240 -22.151 -6.362 1.00 96.69 686 LYS A C 1
ATOM 5301 O O . LYS A 1 686 ? -12.430 -21.625 -5.605 1.00 96.69 686 LYS A O 1
ATOM 5306 N N . ILE A 1 687 ? -14.297 -21.490 -6.835 1.00 97.19 687 ILE A N 1
ATOM 5307 C CA . ILE A 1 687 ? -14.604 -20.106 -6.447 1.00 97.19 687 ILE A CA 1
ATOM 5308 C C . ILE A 1 687 ? -14.969 -20.023 -4.958 1.00 97.19 687 ILE A C 1
ATOM 5310 O O . ILE A 1 687 ? -14.523 -19.102 -4.278 1.00 97.19 687 ILE A O 1
ATOM 5314 N N . GLN A 1 688 ? -15.720 -20.992 -4.429 1.00 95.75 688 GLN A N 1
ATOM 5315 C CA . GLN A 1 688 ? -16.043 -21.071 -3.000 1.00 95.75 688 GLN A CA 1
ATOM 5316 C C . GLN A 1 688 ? -14.798 -21.283 -2.129 1.00 95.75 688 GLN A C 1
ATOM 5318 O O . GLN A 1 688 ? -14.695 -20.690 -1.054 1.00 95.75 688 GLN A O 1
ATOM 5323 N N . ASP A 1 689 ? -13.828 -22.070 -2.598 1.00 96.50 689 ASP A N 1
ATOM 5324 C CA . ASP A 1 689 ? -12.544 -22.233 -1.915 1.00 96.50 689 ASP A CA 1
ATOM 5325 C C . ASP A 1 689 ? -11.753 -20.917 -1.883 1.00 96.50 689 ASP A C 1
ATOM 5327 O O . ASP A 1 689 ? -11.222 -20.547 -0.830 1.00 96.50 689 ASP A O 1
ATOM 5331 N N . ILE A 1 690 ? -11.736 -20.161 -2.992 1.00 95.25 690 ILE A N 1
ATOM 5332 C CA . ILE A 1 690 ? -11.152 -18.809 -3.024 1.00 95.25 690 ILE A CA 1
ATOM 5333 C C . ILE A 1 690 ? -11.894 -17.899 -2.042 1.00 95.25 690 ILE A C 1
ATOM 5335 O O . ILE A 1 690 ? -11.246 -17.234 -1.237 1.00 95.25 690 ILE A O 1
ATOM 5339 N N . ALA A 1 691 ? -13.230 -17.905 -2.046 1.00 93.75 691 ALA A N 1
ATOM 5340 C CA . ALA A 1 691 ? -14.044 -17.102 -1.136 1.00 93.75 691 ALA A CA 1
ATOM 5341 C C . ALA A 1 691 ? -13.733 -17.402 0.336 1.00 93.75 691 ALA A C 1
ATOM 5343 O O . ALA A 1 691 ? -13.551 -16.489 1.140 1.00 93.75 691 ALA A O 1
ATOM 5344 N N . LYS A 1 692 ? -13.583 -18.683 0.687 1.00 92.94 692 LYS A N 1
ATOM 5345 C CA . LYS A 1 692 ? -13.213 -19.110 2.039 1.00 92.94 692 LYS A CA 1
ATOM 5346 C C . LYS A 1 692 ? -11.804 -18.654 2.418 1.00 92.94 692 LYS A C 1
ATOM 5348 O O . LYS A 1 692 ? -11.604 -18.188 3.538 1.00 92.94 692 LYS A O 1
ATOM 5353 N N . ALA A 1 693 ? -10.841 -18.768 1.503 1.00 90.12 693 ALA A N 1
ATOM 5354 C CA . ALA A 1 693 ? -9.460 -18.341 1.729 1.00 90.12 693 ALA A CA 1
ATOM 5355 C C . ALA A 1 693 ? -9.319 -16.811 1.826 1.00 90.12 693 ALA A C 1
ATOM 5357 O O . ALA A 1 693 ? -8.472 -16.316 2.565 1.00 90.12 693 ALA A O 1
ATOM 5358 N N . LYS A 1 694 ? -10.158 -16.072 1.095 1.00 85.00 694 LYS A N 1
ATOM 5359 C CA . LYS A 1 694 ? -10.136 -14.608 0.971 1.00 85.00 694 LYS A CA 1
ATOM 5360 C C . LYS A 1 694 ? -11.192 -13.902 1.819 1.00 85.00 694 LYS A C 1
ATOM 5362 O O . LYS A 1 694 ? -11.367 -12.693 1.691 1.00 85.00 694 LYS A O 1
ATOM 5367 N N . LYS A 1 695 ? -11.863 -14.620 2.721 1.00 80.56 695 LYS A N 1
ATOM 5368 C CA . LYS A 1 695 ? -12.960 -14.083 3.535 1.00 80.56 695 LYS A CA 1
ATOM 5369 C C . LYS A 1 695 ? -12.573 -12.829 4.323 1.00 80.56 695 LYS A C 1
ATOM 5371 O O . LYS A 1 695 ? -13.340 -11.874 4.390 1.00 80.56 695 LYS A O 1
ATOM 5376 N N . GLU A 1 696 ? -11.373 -12.817 4.900 1.00 81.56 696 GLU A N 1
ATOM 5377 C CA . GLU A 1 696 ? -10.858 -11.668 5.659 1.00 81.56 696 GLU A CA 1
ATOM 5378 C C . GLU A 1 696 ? -10.244 -10.579 4.759 1.00 81.56 696 GLU A C 1
ATOM 5380 O O . GLU A 1 696 ? -10.075 -9.435 5.187 1.00 81.56 696 GLU A O 1
ATOM 5385 N N . ASP A 1 697 ? -9.969 -10.910 3.493 1.00 81.81 697 ASP A N 1
ATOM 5386 C CA . ASP A 1 697 ? -9.317 -10.029 2.525 1.00 81.81 697 ASP A CA 1
ATOM 5387 C C . ASP A 1 697 ? -10.309 -9.102 1.804 1.00 81.81 697 ASP A C 1
ATOM 5389 O O . ASP A 1 697 ? -9.879 -8.160 1.143 1.00 81.81 697 ASP A O 1
ATOM 5393 N N . PHE A 1 698 ? -11.625 -9.292 1.943 1.00 85.19 698 PHE A N 1
ATOM 5394 C CA . PHE A 1 698 ? -12.641 -8.493 1.239 1.00 85.19 698 PHE A CA 1
ATOM 5395 C C . PHE A 1 698 ? -12.407 -6.969 1.324 1.00 85.19 698 PHE A C 1
ATOM 5397 O O . PHE A 1 698 ? -12.437 -6.268 0.316 1.00 85.19 698 PHE A O 1
ATOM 5404 N N . LEU A 1 699 ? -12.056 -6.451 2.508 1.00 80.06 699 LEU A N 1
ATOM 5405 C CA . LEU A 1 699 ? -11.782 -5.018 2.736 1.00 80.06 699 LEU A CA 1
ATOM 5406 C C . LEU A 1 699 ? -10.398 -4.530 2.248 1.00 80.06 699 LEU A C 1
ATOM 5408 O O . LEU A 1 699 ? -10.045 -3.351 2.441 1.00 80.06 699 LEU A O 1
ATOM 5412 N N . LEU A 1 700 ? -9.573 -5.438 1.724 1.00 82.31 700 LEU A N 1
ATOM 5413 C CA . LEU A 1 700 ? -8.312 -5.137 1.042 1.00 82.31 700 LEU A CA 1
ATOM 5414 C C . LEU A 1 700 ? -8.529 -4.959 -0.460 1.00 82.31 700 LEU A C 1
ATOM 5416 O O . LEU A 1 700 ? -7.920 -4.061 -1.025 1.00 82.31 700 LEU A O 1
ATOM 5420 N N . TYR A 1 701 ? -9.394 -5.779 -1.063 1.00 85.25 701 TYR A N 1
ATOM 5421 C CA . TYR A 1 701 ? -9.733 -5.731 -2.491 1.00 85.25 701 TYR A CA 1
ATOM 5422 C C . TYR A 1 701 ? -10.798 -4.693 -2.813 1.00 85.25 701 TYR A C 1
ATOM 5424 O O . TYR A 1 701 ? -10.916 -4.286 -3.957 1.00 85.25 701 TYR A O 1
ATOM 5432 N N . CYS A 1 702 ? -11.573 -4.261 -1.827 1.00 79.19 702 CYS A N 1
ATOM 5433 C CA . CYS A 1 702 ? -12.485 -3.137 -1.969 1.00 79.19 702 CYS A CA 1
ATOM 5434 C C . CYS A 1 702 ? -12.117 -2.094 -0.911 1.00 79.19 702 CYS A C 1
ATOM 5436 O O . CYS A 1 702 ? -12.109 -2.397 0.293 1.00 79.19 702 CYS A O 1
ATOM 5438 N N . MET A 1 703 ? -11.746 -0.874 -1.323 1.00 62.12 703 MET A N 1
ATOM 5439 C CA . MET A 1 703 ? -11.413 0.174 -0.361 1.00 62.12 703 MET A CA 1
ATOM 5440 C C . MET A 1 703 ? -12.636 0.712 0.396 1.00 62.12 703 MET A C 1
ATOM 5442 O O . MET A 1 703 ? -13.783 0.320 0.213 1.00 62.12 703 MET A O 1
ATOM 5446 N N . LYS A 1 704 ? -12.320 1.531 1.403 1.00 48.72 704 LYS A N 1
ATOM 5447 C CA . LYS A 1 704 ? -13.084 1.792 2.618 1.00 48.72 704 LYS A CA 1
ATOM 5448 C C . LYS A 1 704 ? -14.343 2.601 2.336 1.00 48.72 704 LYS A C 1
ATOM 5450 O O . LYS A 1 704 ? -14.363 3.823 2.401 1.00 48.72 704 LYS A O 1
ATOM 5455 N N . TYR A 1 705 ? -15.433 1.876 2.398 1.00 47.28 705 TYR A N 1
ATOM 5456 C CA . TYR A 1 705 ? -16.754 2.368 2.733 1.00 47.28 705 TYR A CA 1
ATOM 5457 C C . TYR A 1 705 ? -16.919 3.036 4.123 1.00 47.28 705 TYR A C 1
ATOM 5459 O O . TYR A 1 705 ? -18.016 3.453 4.495 1.00 47.28 705 TYR A O 1
ATOM 5467 N N . LYS A 1 706 ? -15.833 3.215 4.893 1.00 39.44 706 LYS A N 1
ATOM 5468 C CA . LYS A 1 706 ? -15.864 3.937 6.178 1.00 39.44 706 LYS A CA 1
ATOM 5469 C C . LYS A 1 706 ? -16.045 5.453 6.043 1.00 39.44 706 LYS A C 1
ATOM 5471 O O . LYS A 1 706 ? -16.471 6.064 7.011 1.00 39.44 706 LYS A O 1
ATOM 5476 N N . VAL A 1 707 ? -15.798 6.044 4.870 1.00 44.50 707 VAL A N 1
ATOM 5477 C CA . VAL A 1 707 ? -16.062 7.481 4.629 1.00 44.50 707 VAL A CA 1
ATOM 5478 C C . VAL A 1 707 ? -17.564 7.756 4.417 1.00 44.50 707 VAL A C 1
ATOM 5480 O O . VAL A 1 707 ? -18.012 8.888 4.554 1.00 44.50 707 VAL A O 1
ATOM 5483 N N . LEU A 1 708 ? -18.371 6.722 4.131 1.00 51.75 708 LEU A N 1
ATOM 5484 C CA . LEU A 1 708 ? -19.805 6.852 3.824 1.00 51.75 708 LEU A CA 1
ATOM 5485 C C . LEU A 1 708 ? -20.736 6.177 4.855 1.00 51.75 708 LEU A C 1
ATOM 5487 O O . LEU A 1 708 ? -21.946 6.360 4.764 1.00 51.75 708 LEU A O 1
ATOM 5491 N N . GLY A 1 709 ? -20.207 5.383 5.800 1.00 52.50 709 GLY A N 1
ATOM 5492 C CA . GLY A 1 709 ? -21.000 4.633 6.795 1.00 52.50 709 GLY A CA 1
ATOM 5493 C C . GLY A 1 709 ? -21.510 3.251 6.340 1.00 52.50 709 GLY A C 1
ATOM 5494 O O . GLY A 1 709 ? -22.688 2.953 6.496 1.00 52.50 709 GLY A O 1
ATOM 5495 N N . PHE A 1 710 ? -20.643 2.413 5.766 1.00 51.72 710 PHE A N 1
ATOM 5496 C CA . PHE A 1 710 ? -20.979 1.116 5.142 1.00 51.72 710 PHE A CA 1
ATOM 5497 C C . PHE A 1 710 ? -19.908 0.042 5.476 1.00 51.72 710 PHE A C 1
ATOM 5499 O O . PHE A 1 710 ? -18.803 0.413 5.895 1.00 51.72 710 PHE A O 1
ATOM 5506 N N . PRO A 1 711 ? -20.130 -1.273 5.248 1.00 58.59 711 PRO A N 1
ATOM 5507 C CA . PRO A 1 711 ? -21.225 -1.919 4.506 1.00 58.59 711 PRO A CA 1
ATOM 5508 C C . PRO A 1 711 ? -22.598 -1.639 5.117 1.00 58.59 711 PRO A C 1
ATOM 5510 O O . PRO A 1 711 ? -22.712 -1.504 6.331 1.00 58.59 711 PRO A O 1
ATOM 5513 N N . LEU A 1 712 ? -23.635 -1.529 4.283 1.00 71.88 712 LEU A N 1
ATOM 5514 C CA . LEU A 1 712 ? -25.003 -1.433 4.798 1.00 71.88 712 LEU A CA 1
ATOM 5515 C C . LEU A 1 712 ? -25.393 -2.773 5.413 1.00 71.88 712 LEU A C 1
ATOM 5517 O O . LEU A 1 712 ? -25.117 -3.820 4.829 1.00 71.88 712 LEU A O 1
ATOM 5521 N N . ASP A 1 713 ? -26.122 -2.739 6.527 1.00 71.06 713 ASP A N 1
ATOM 5522 C CA . ASP A 1 713 ? -26.700 -3.953 7.114 1.00 71.06 713 ASP A CA 1
ATOM 5523 C C . ASP A 1 713 ? -27.728 -4.609 6.175 1.00 71.06 713 ASP A C 1
ATOM 5525 O O . ASP A 1 713 ? -27.911 -5.825 6.190 1.00 71.06 713 ASP A O 1
ATOM 5529 N N . LYS A 1 714 ? -28.426 -3.799 5.365 1.00 81.75 714 LYS A N 1
ATOM 5530 C CA . LYS A 1 714 ? -29.469 -4.234 4.420 1.00 81.75 714 LYS A CA 1
ATOM 5531 C C . LYS A 1 714 ? -29.419 -3.417 3.120 1.00 81.75 714 LYS A C 1
ATOM 5533 O O . LYS A 1 714 ? -30.275 -2.548 2.924 1.00 81.75 714 LYS A O 1
ATOM 5538 N N . PRO A 1 715 ? -28.421 -3.633 2.244 1.00 89.19 715 PRO A N 1
ATOM 5539 C CA . PRO A 1 715 ? -28.398 -2.976 0.945 1.00 89.19 715 PRO A CA 1
ATOM 5540 C C . PRO A 1 715 ? -29.557 -3.496 0.087 1.00 89.19 715 PRO A C 1
ATOM 5542 O O . PRO A 1 715 ? -29.903 -4.674 0.143 1.00 89.19 715 PRO A O 1
ATOM 5545 N N . LYS A 1 716 ? -30.166 -2.611 -0.706 1.00 92.69 716 LYS A N 1
ATOM 5546 C CA . LYS A 1 716 ? -31.172 -2.985 -1.713 1.00 92.69 716 LYS A CA 1
ATOM 5547 C C . LYS A 1 716 ? -30.582 -3.146 -3.106 1.00 92.69 716 LYS A C 1
ATOM 5549 O O . LYS A 1 716 ? -31.218 -3.753 -3.957 1.00 92.69 716 LYS A O 1
ATOM 5554 N N . LEU A 1 717 ? -29.395 -2.595 -3.333 1.00 94.00 717 LEU A N 1
ATOM 5555 C CA . LEU A 1 717 ? -28.695 -2.664 -4.604 1.00 94.00 717 LEU A CA 1
ATOM 5556 C C . LEU A 1 717 ? -27.187 -2.688 -4.367 1.00 94.00 717 LEU A C 1
ATOM 5558 O O . LEU A 1 717 ? -26.700 -1.995 -3.471 1.00 94.00 717 LEU A O 1
ATOM 5562 N N . ARG A 1 718 ? -26.457 -3.421 -5.212 1.00 93.25 718 ARG A N 1
ATOM 5563 C CA . ARG A 1 718 ? -25.000 -3.342 -5.313 1.00 93.25 718 ARG A CA 1
ATOM 5564 C C . ARG A 1 718 ? -24.501 -2.794 -6.643 1.00 93.25 718 ARG A C 1
ATOM 5566 O O . ARG A 1 718 ? -25.125 -3.012 -7.674 1.00 93.25 718 ARG A O 1
ATOM 5573 N N . ILE A 1 719 ? -23.354 -2.124 -6.647 1.00 94.88 719 ILE A N 1
ATOM 5574 C CA . ILE A 1 719 ? -22.707 -1.635 -7.874 1.00 94.88 719 ILE A CA 1
ATOM 5575 C C . ILE A 1 719 ? -21.249 -2.068 -7.867 1.00 94.88 719 ILE A C 1
ATOM 5577 O O . ILE A 1 719 ? -20.456 -1.541 -7.098 1.00 94.88 719 ILE A O 1
ATOM 5581 N N . LEU A 1 720 ? -20.901 -3.035 -8.706 1.00 96.12 720 LEU A N 1
ATOM 5582 C CA . LEU A 1 720 ? -19.549 -3.572 -8.822 1.00 96.12 720 LEU A CA 1
ATOM 5583 C C . LEU A 1 720 ? -18.764 -2.748 -9.844 1.00 96.12 720 LEU A C 1
ATOM 5585 O O . LEU A 1 720 ? -19.195 -2.659 -10.993 1.00 96.12 720 LEU A O 1
ATOM 5589 N N . CYS A 1 721 ? -17.623 -2.177 -9.455 1.00 96.62 721 CYS A N 1
ATOM 5590 C CA . CYS A 1 721 ? -16.834 -1.302 -10.326 1.00 96.62 721 CYS A CA 1
ATOM 5591 C C . CYS A 1 721 ? -15.457 -1.896 -10.663 1.00 96.62 721 CYS A C 1
ATOM 5593 O O . CYS A 1 721 ? -14.747 -2.368 -9.775 1.00 96.62 721 CYS A O 1
ATOM 5595 N N . PHE A 1 722 ? -15.067 -1.816 -11.939 1.00 97.44 722 PHE A N 1
ATOM 5596 C CA . PHE A 1 722 ? -13.837 -2.387 -12.497 1.00 97.44 722 PHE A CA 1
ATOM 5597 C C . PHE A 1 722 ? -13.036 -1.307 -13.239 1.00 97.44 722 PHE A C 1
ATOM 5599 O O . PHE A 1 722 ? -13.441 -0.847 -14.310 1.00 97.44 722 PHE A O 1
ATOM 5606 N N . HIS A 1 723 ? -11.900 -0.895 -12.670 1.00 95.50 723 HIS A N 1
ATOM 5607 C CA . HIS A 1 723 ? -11.122 0.248 -13.158 1.00 95.50 723 HIS A CA 1
ATOM 5608 C C . HIS A 1 723 ? -10.252 -0.071 -14.390 1.00 95.50 723 HIS A C 1
ATOM 5610 O O . HIS A 1 723 ? -9.991 -1.233 -14.722 1.00 95.50 723 HIS A O 1
ATOM 5616 N N . ASN A 1 724 ? -9.772 0.987 -15.054 1.00 95.19 724 ASN A N 1
ATOM 5617 C CA . ASN A 1 724 ? -8.837 0.925 -16.181 1.00 95.19 724 ASN A CA 1
ATOM 5618 C C . ASN A 1 724 ? -7.396 0.581 -15.752 1.00 95.19 724 ASN A C 1
ATOM 5620 O O . ASN A 1 724 ? -7.072 0.526 -14.565 1.00 95.19 724 ASN A O 1
ATOM 5624 N N . ALA A 1 725 ? -6.515 0.379 -16.738 1.00 93.62 725 ALA A N 1
ATOM 5625 C CA . ALA A 1 725 ? -5.094 0.127 -16.515 1.00 93.62 725 ALA A CA 1
ATOM 5626 C C . ALA A 1 725 ? -4.417 1.299 -15.788 1.00 93.62 725 ALA A C 1
ATOM 5628 O O . ALA A 1 725 ? -4.650 2.457 -16.130 1.00 93.62 725 ALA A O 1
ATOM 5629 N N . GLY A 1 726 ? -3.589 0.984 -14.794 1.00 90.81 726 GLY A N 1
ATOM 5630 C CA . GLY A 1 726 ? -2.858 1.955 -13.981 1.00 90.81 726 GLY A CA 1
ATOM 5631 C C . GLY A 1 726 ? -3.679 2.665 -12.902 1.00 90.81 726 GLY A C 1
ATOM 5632 O O . GLY A 1 726 ? -3.116 3.428 -12.126 1.00 90.81 726 GLY A O 1
ATOM 5633 N N . SER A 1 727 ? -4.984 2.419 -12.816 1.00 91.12 727 SER A N 1
ATOM 5634 C CA . SER A 1 727 ? -5.859 3.072 -11.836 1.00 91.12 727 SER A CA 1
ATOM 5635 C C . SER A 1 727 ? -6.106 2.206 -10.605 1.00 91.12 727 SER A C 1
ATOM 5637 O O . SER A 1 727 ? -5.614 1.085 -10.520 1.00 91.12 727 SER A O 1
ATOM 5639 N N . ALA A 1 728 ? -6.862 2.740 -9.652 1.00 90.81 728 ALA A N 1
ATOM 5640 C CA . ALA A 1 728 ? -7.343 2.057 -8.455 1.00 90.81 728 ALA A CA 1
ATOM 5641 C C . ALA A 1 728 ? -8.857 2.288 -8.314 1.00 90.81 728 ALA A C 1
ATOM 5643 O O . ALA A 1 728 ? -9.454 3.038 -9.097 1.00 90.81 728 ALA A O 1
ATOM 5644 N N . GLU A 1 729 ? -9.488 1.680 -7.313 1.00 89.94 729 GLU A N 1
ATOM 5645 C CA . GLU A 1 729 ? -10.929 1.827 -7.056 1.00 89.94 729 GLU A CA 1
ATOM 5646 C C . GLU A 1 729 ? -11.375 3.293 -6.855 1.00 89.94 729 GLU A C 1
ATOM 5648 O O . GLU A 1 729 ? -12.498 3.668 -7.214 1.00 89.94 729 GLU A O 1
ATOM 5653 N N . SER A 1 730 ? -10.445 4.144 -6.408 1.00 87.00 730 SER A N 1
ATOM 5654 C CA . SER A 1 730 ? -10.616 5.580 -6.157 1.00 87.00 730 SER A CA 1
ATOM 5655 C C . SER A 1 730 ? -11.126 6.396 -7.349 1.00 87.00 730 SER A C 1
ATOM 5657 O O . SER A 1 730 ? -11.689 7.478 -7.158 1.00 87.00 730 SER A O 1
ATOM 5659 N N . ILE A 1 731 ? -11.016 5.894 -8.585 1.00 89.50 731 ILE A N 1
ATOM 5660 C CA . ILE A 1 731 ? -11.592 6.588 -9.749 1.00 89.50 731 ILE A CA 1
ATOM 5661 C C . ILE A 1 731 ? -13.123 6.681 -9.668 1.00 89.50 731 ILE A C 1
ATOM 5663 O O . ILE A 1 731 ? -13.696 7.655 -10.168 1.00 89.50 731 ILE A O 1
ATOM 5667 N N . TYR A 1 732 ? -13.761 5.711 -9.001 1.00 90.62 732 TYR A N 1
ATOM 5668 C CA . TYR A 1 732 ? -15.204 5.655 -8.755 1.00 90.62 732 TYR A CA 1
ATOM 5669 C C . TYR A 1 732 ? -15.585 6.250 -7.396 1.00 90.62 732 TYR A C 1
ATOM 5671 O O . TYR A 1 732 ? -16.648 6.858 -7.272 1.00 90.62 732 TYR A O 1
ATOM 5679 N N . THR A 1 733 ? -14.727 6.077 -6.385 1.00 85.94 733 THR A N 1
ATOM 5680 C CA . THR A 1 733 ? -15.007 6.423 -4.979 1.00 85.94 733 THR A CA 1
ATOM 5681 C C . THR A 1 733 ? -14.371 7.739 -4.510 1.00 85.94 733 THR A C 1
ATOM 5683 O O . THR A 1 733 ? -14.471 8.092 -3.334 1.00 85.94 733 THR A O 1
ATOM 5686 N N . GLY A 1 734 ? -13.792 8.521 -5.425 1.00 76.81 734 GLY A N 1
ATOM 5687 C CA . GLY A 1 734 ? -13.306 9.874 -5.145 1.00 76.81 734 GLY A CA 1
ATOM 5688 C C . GLY A 1 734 ? -14.412 10.848 -4.688 1.00 76.81 734 GLY A C 1
ATOM 5689 O O . GLY A 1 734 ? -15.575 10.698 -5.076 1.00 76.81 734 GLY A O 1
ATOM 5690 N N . PRO A 1 735 ? -14.077 11.864 -3.871 1.00 71.00 735 PRO A N 1
ATOM 5691 C CA . PRO A 1 735 ? -15.059 12.755 -3.252 1.00 71.00 735 PRO A CA 1
ATOM 5692 C C . PRO A 1 735 ? -15.819 13.622 -4.274 1.00 71.00 735 PRO A C 1
ATOM 5694 O O . PRO A 1 735 ? -15.352 13.856 -5.386 1.00 71.00 735 PRO A O 1
ATOM 5697 N N . LYS A 1 736 ? -16.988 14.139 -3.859 1.00 73.44 736 LYS A N 1
ATOM 5698 C CA . LYS A 1 736 ? -17.798 15.141 -4.589 1.00 73.44 736 LYS A CA 1
ATOM 5699 C C . LYS A 1 736 ? -18.227 14.707 -6.011 1.00 73.44 736 LYS A C 1
ATOM 5701 O O . LYS A 1 736 ? -18.227 15.517 -6.937 1.00 73.44 736 LYS A O 1
ATOM 5706 N N . THR A 1 737 ? -18.593 13.433 -6.202 1.00 86.12 737 THR A N 1
ATOM 5707 C CA . THR A 1 737 ? -19.161 12.942 -7.473 1.00 86.12 737 THR A CA 1
ATOM 5708 C C . THR A 1 737 ? -20.678 12.742 -7.373 1.00 86.12 737 THR A C 1
ATOM 5710 O O . THR A 1 737 ? -21.147 12.226 -6.357 1.00 86.12 737 THR A O 1
ATOM 5713 N N . PRO A 1 738 ? -21.452 13.028 -8.445 1.00 90.31 738 PRO A N 1
ATOM 5714 C CA . PRO A 1 738 ? -22.904 12.795 -8.468 1.00 90.31 738 PRO A CA 1
ATOM 5715 C C . PRO A 1 738 ? -23.307 11.362 -8.088 1.00 90.31 738 PRO A C 1
ATOM 5717 O O . PRO A 1 738 ? -24.348 11.135 -7.473 1.00 90.31 738 PRO A O 1
ATOM 5720 N N . PHE A 1 739 ? -22.456 10.396 -8.438 1.00 91.62 739 PHE A N 1
ATOM 5721 C CA . PHE A 1 739 ? -22.621 8.989 -8.097 1.00 91.62 739 PHE A CA 1
ATOM 5722 C C . PHE A 1 739 ? -22.567 8.748 -6.589 1.00 91.62 739 PHE A C 1
ATOM 5724 O O . PHE A 1 739 ? -23.489 8.161 -6.023 1.00 91.62 739 PHE A O 1
ATOM 5731 N N . LEU A 1 740 ? -21.510 9.220 -5.923 1.00 89.00 740 LEU A N 1
ATOM 5732 C CA . LEU A 1 740 ? -21.377 9.030 -4.482 1.00 89.00 740 LEU A CA 1
ATOM 5733 C C . LEU A 1 740 ? -22.372 9.866 -3.691 1.00 89.00 740 LEU A C 1
ATOM 5735 O O . LEU A 1 740 ? -22.800 9.419 -2.631 1.00 89.00 740 LEU A O 1
ATOM 5739 N N . ASP A 1 741 ? -22.752 11.040 -4.186 1.00 88.75 741 ASP A N 1
ATOM 5740 C CA . ASP A 1 741 ? -23.788 11.855 -3.552 1.00 88.75 741 ASP A CA 1
ATOM 5741 C C . ASP A 1 741 ? -25.120 11.092 -3.538 1.00 88.75 741 ASP A C 1
ATOM 5743 O O . ASP A 1 741 ? -25.711 10.912 -2.474 1.00 88.75 741 ASP A O 1
ATOM 5747 N N . TRP A 1 742 ? -25.510 10.475 -4.659 1.00 90.19 742 TRP A N 1
ATOM 5748 C CA . TRP A 1 742 ? -26.676 9.586 -4.697 1.00 90.19 742 TRP A CA 1
ATOM 5749 C C . TRP A 1 742 ? -26.539 8.357 -3.780 1.00 90.19 742 TRP A C 1
ATOM 5751 O O . TRP A 1 742 ? -27.482 7.995 -3.068 1.00 90.19 742 TRP A O 1
ATOM 5761 N N . VAL A 1 743 ? -25.374 7.704 -3.762 1.00 88.12 743 VAL A N 1
ATOM 5762 C CA . VAL A 1 743 ? -25.116 6.551 -2.882 1.00 88.12 743 VAL A CA 1
ATOM 5763 C C . VAL A 1 743 ? -25.267 6.944 -1.403 1.00 88.12 743 VAL A C 1
ATOM 5765 O O . VAL A 1 743 ? -25.916 6.224 -0.640 1.00 88.12 743 VAL A O 1
ATOM 5768 N N . LYS A 1 744 ? -24.742 8.111 -1.002 1.00 85.31 744 LYS A N 1
ATOM 5769 C CA . LYS A 1 744 ? -24.867 8.664 0.360 1.00 85.31 744 LYS A CA 1
ATOM 5770 C C . LYS A 1 744 ? -26.302 9.031 0.714 1.00 85.31 744 LYS A C 1
ATOM 5772 O O . LYS A 1 744 ? -26.745 8.742 1.823 1.00 85.31 744 LYS A O 1
ATOM 5777 N N . GLU A 1 745 ? -27.008 9.687 -0.202 1.00 86.44 745 GLU A N 1
ATOM 5778 C CA . GLU A 1 745 ? -28.389 10.133 -0.003 1.00 86.44 745 GLU A CA 1
ATOM 5779 C C . GLU A 1 745 ? -29.343 8.946 0.124 1.00 86.44 745 GLU A C 1
ATOM 5781 O O . GLU A 1 745 ? -30.173 8.911 1.032 1.00 86.44 745 GLU A O 1
ATOM 5786 N N . SER A 1 746 ? -29.194 7.946 -0.750 1.00 86.00 746 SER A N 1
ATOM 5787 C CA . SER A 1 746 ? -30.074 6.776 -0.768 1.00 86.00 746 SER A CA 1
ATOM 5788 C C . SER A 1 746 ? -29.909 5.890 0.466 1.00 86.00 746 SER A C 1
ATOM 5790 O O . SER A 1 746 ? -30.884 5.279 0.903 1.00 86.00 746 SER A O 1
ATOM 5792 N N . LYS A 1 747 ? -28.683 5.779 1.011 1.00 85.44 747 LYS A N 1
ATOM 5793 C CA . LYS A 1 747 ? -28.312 4.849 2.101 1.00 85.44 747 LYS A CA 1
ATOM 5794 C C . LYS A 1 747 ? -28.777 3.405 1.862 1.00 85.44 747 LYS A C 1
ATOM 5796 O O . LYS A 1 747 ? -29.003 2.653 2.807 1.00 85.44 747 LYS A O 1
ATOM 5801 N N . GLN A 1 748 ? -28.976 3.034 0.597 1.00 87.44 748 GLN A N 1
ATOM 5802 C CA . GLN A 1 748 ? -29.546 1.747 0.179 1.00 87.44 748 GLN A CA 1
ATOM 5803 C C . GLN A 1 748 ? -28.708 1.065 -0.914 1.00 87.44 748 GLN A C 1
ATOM 5805 O O . GLN A 1 748 ? -28.978 -0.091 -1.240 1.00 87.44 748 GLN A O 1
ATOM 5810 N N . VAL A 1 749 ? -27.680 1.740 -1.443 1.00 89.00 749 VAL A N 1
ATOM 5811 C CA . VAL A 1 749 ? -26.817 1.258 -2.532 1.00 89.00 749 VAL A CA 1
ATOM 5812 C C . VAL A 1 749 ? -25.405 0.982 -2.017 1.00 89.00 749 VAL A C 1
ATOM 5814 O O . VAL A 1 749 ? -24.723 1.907 -1.594 1.00 89.00 749 VAL A O 1
ATOM 5817 N N . GLU A 1 750 ? -24.941 -0.265 -2.074 1.00 88.88 750 GLU A N 1
ATOM 5818 C CA . GLU A 1 750 ? -23.573 -0.667 -1.705 1.00 88.88 750 GLU A CA 1
ATOM 5819 C C . GLU A 1 750 ? -22.683 -0.788 -2.961 1.00 88.88 750 GLU A C 1
ATOM 5821 O O . GLU A 1 750 ? -22.999 -1.475 -3.919 1.00 88.88 750 GLU A O 1
ATOM 5826 N N . VAL A 1 751 ? -21.544 -0.121 -2.990 1.00 89.62 751 VAL A N 1
ATOM 5827 C CA . VAL A 1 751 ? -20.589 -0.086 -4.100 1.00 89.62 751 VAL A CA 1
ATOM 5828 C C . VAL A 1 751 ? -19.492 -1.109 -3.794 1.00 89.62 751 VAL A C 1
ATOM 5830 O O . VAL A 1 751 ? -19.043 -1.285 -2.669 1.00 89.62 751 VAL A O 1
ATOM 5833 N N . LEU A 1 752 ? -19.058 -1.855 -4.784 1.00 91.31 752 LEU A N 1
ATOM 5834 C CA . LEU A 1 752 ? -17.986 -2.828 -4.663 1.00 91.31 752 LEU A CA 1
ATOM 5835 C C . LEU A 1 752 ? -16.976 -2.485 -5.749 1.00 91.31 752 LEU A C 1
ATOM 5837 O O . LEU A 1 752 ? -16.936 -3.113 -6.803 1.00 91.31 752 LEU A O 1
ATOM 5841 N N . ALA A 1 753 ? -16.224 -1.407 -5.526 1.00 92.50 753 ALA A N 1
ATOM 5842 C CA . ALA A 1 753 ? -15.161 -0.991 -6.426 1.00 92.50 753 ALA A CA 1
ATOM 5843 C C . ALA A 1 753 ? -13.896 -1.796 -6.103 1.00 92.50 753 ALA A C 1
ATOM 5845 O O . ALA A 1 753 ? -13.420 -1.785 -4.966 1.00 92.50 753 ALA A O 1
ATOM 5846 N N . PHE A 1 754 ? -13.415 -2.563 -7.081 1.00 93.06 754 PHE A N 1
ATOM 5847 C CA . PHE A 1 754 ? -12.318 -3.507 -6.886 1.00 93.06 754 PHE A CA 1
ATOM 5848 C C . PHE A 1 754 ? -10.958 -2.859 -7.148 1.00 93.06 754 PHE A C 1
ATOM 5850 O O . PHE A 1 754 ? -10.769 -2.258 -8.199 1.00 93.06 754 PHE A O 1
ATOM 5857 N N . ASP A 1 755 ? -10.002 -3.067 -6.244 1.00 91.38 755 ASP A N 1
ATOM 5858 C CA . ASP A 1 755 ? -8.570 -2.881 -6.466 1.00 91.38 755 ASP A CA 1
ATOM 5859 C C . ASP A 1 755 ? -7.947 -4.180 -6.980 1.00 91.38 755 ASP A C 1
ATOM 5861 O O . ASP A 1 755 ? -8.090 -5.251 -6.377 1.00 91.38 755 ASP A O 1
ATOM 5865 N N . TYR A 1 756 ? -7.196 -4.095 -8.078 1.00 93.69 756 TYR A N 1
ATOM 5866 C CA . TYR A 1 756 ? -6.443 -5.248 -8.573 1.00 93.69 756 TYR A CA 1
ATOM 5867 C C . TYR A 1 756 ? -5.131 -5.424 -7.791 1.00 93.69 756 TYR A C 1
ATOM 5869 O O . TYR A 1 756 ? -4.426 -4.437 -7.553 1.00 93.69 756 TYR A O 1
ATOM 5877 N N . PRO A 1 757 ? -4.725 -6.665 -7.460 1.00 91.38 757 PRO A N 1
ATOM 5878 C CA . PRO A 1 757 ? -3.454 -6.948 -6.802 1.00 91.38 757 PRO A CA 1
ATOM 5879 C C . PRO A 1 757 ? -2.240 -6.238 -7.411 1.00 91.38 757 PRO A C 1
ATOM 5881 O O . PRO A 1 757 ? -2.056 -6.193 -8.629 1.00 91.38 757 PRO A O 1
ATOM 5884 N N . GLY A 1 758 ? -1.378 -5.710 -6.541 1.00 85.81 758 GLY A N 1
ATOM 5885 C CA . GLY A 1 758 ? -0.151 -5.005 -6.896 1.00 85.81 758 GLY A CA 1
ATOM 5886 C C . GLY A 1 758 ? -0.247 -3.482 -6.960 1.00 85.81 758 GLY A C 1
ATOM 5887 O O . GLY A 1 758 ? 0.720 -2.879 -7.431 1.00 85.81 758 GLY A O 1
ATOM 5888 N N . ARG A 1 759 ? -1.348 -2.898 -6.469 1.00 86.25 759 ARG A N 1
ATOM 5889 C CA . ARG A 1 759 ? -1.540 -1.456 -6.239 1.00 86.25 759 ARG A CA 1
ATOM 5890 C C . ARG A 1 759 ? -2.124 -1.163 -4.854 1.00 86.25 759 ARG A C 1
ATOM 5892 O O . ARG A 1 759 ? -2.682 -2.065 -4.231 1.00 86.25 759 ARG A O 1
ATOM 5899 N N . ASP A 1 760 ? -1.983 0.073 -4.382 1.00 79.31 760 ASP A N 1
ATOM 5900 C CA . ASP A 1 760 ? -2.532 0.569 -3.107 1.00 79.31 760 ASP A CA 1
ATOM 5901 C C . ASP A 1 760 ? -2.330 -0.412 -1.916 1.00 79.31 760 ASP A C 1
ATOM 5903 O O . ASP A 1 760 ? -1.215 -0.857 -1.622 1.00 79.31 760 ASP A O 1
ATOM 5907 N N . LYS A 1 761 ? -3.393 -0.837 -1.232 1.00 81.75 761 LYS A N 1
ATOM 5908 C CA . LYS A 1 761 ? -3.315 -1.779 -0.101 1.00 81.75 761 LYS A CA 1
ATOM 5909 C C . LYS A 1 761 ? -2.790 -3.153 -0.492 1.00 81.75 761 LYS A C 1
ATOM 5911 O O . LYS A 1 761 ? -2.282 -3.891 0.354 1.00 81.75 761 LYS A O 1
ATOM 5916 N N . LEU A 1 762 ? -2.926 -3.496 -1.766 1.00 82.94 762 LEU A N 1
ATOM 5917 C CA . LEU A 1 762 ? -2.452 -4.730 -2.359 1.00 82.94 762 LEU A CA 1
ATOM 5918 C C . LEU A 1 762 ? -1.116 -4.531 -3.092 1.00 82.94 762 LEU A C 1
ATOM 5920 O O . LEU A 1 762 ? -0.727 -5.427 -3.834 1.00 82.94 762 LEU A O 1
ATOM 5924 N N . MET A 1 763 ? -0.365 -3.438 -2.868 1.00 80.75 763 MET A N 1
ATOM 5925 C CA . MET A 1 763 ? 0.937 -3.180 -3.522 1.00 80.75 763 MET A CA 1
ATOM 5926 C C . MET A 1 763 ? 1.894 -4.381 -3.456 1.00 80.75 763 MET A C 1
ATOM 5928 O O . MET A 1 763 ? 2.613 -4.665 -4.414 1.00 80.75 763 MET A O 1
ATOM 5932 N N . LYS A 1 764 ? 1.882 -5.107 -2.328 1.00 80.31 764 LYS A N 1
ATOM 5933 C CA . LYS A 1 764 ? 2.728 -6.288 -2.082 1.00 80.31 764 LYS A CA 1
ATOM 5934 C C . LYS A 1 764 ? 2.152 -7.596 -2.638 1.00 80.31 764 LYS A C 1
ATOM 5936 O O . LYS A 1 764 ? 2.868 -8.595 -2.671 1.00 80.31 764 LYS A O 1
ATOM 5941 N N . ALA A 1 765 ? 0.878 -7.619 -3.030 1.00 84.75 765 ALA A N 1
ATOM 5942 C CA . ALA A 1 765 ? 0.250 -8.792 -3.623 1.00 84.75 765 ALA A CA 1
ATOM 5943 C C . ALA A 1 765 ? 0.777 -9.027 -5.048 1.00 84.75 765 ALA A C 1
ATOM 5945 O O . ALA A 1 765 ? 1.214 -8.103 -5.741 1.00 84.75 765 ALA A O 1
ATOM 5946 N N . ALA A 1 766 ? 0.756 -10.286 -5.485 1.00 87.88 766 ALA A N 1
ATOM 5947 C CA . ALA A 1 766 ? 1.206 -10.646 -6.820 1.00 87.88 766 ALA A CA 1
ATOM 5948 C C . ALA A 1 766 ? 0.270 -10.039 -7.875 1.00 87.88 766 ALA A C 1
ATOM 5950 O O . ALA A 1 766 ? -0.927 -10.290 -7.860 1.00 87.88 766 ALA A O 1
ATOM 5951 N N . LYS A 1 767 ? 0.832 -9.258 -8.801 1.00 91.44 767 LYS A N 1
ATOM 5952 C CA . LYS A 1 767 ? 0.092 -8.665 -9.919 1.00 91.44 767 LYS A CA 1
ATOM 5953 C C . LYS A 1 767 ? -0.458 -9.753 -10.839 1.00 91.44 767 LYS A C 1
ATOM 5955 O O . LYS A 1 767 ? 0.295 -10.639 -11.256 1.00 91.44 767 LYS A O 1
ATOM 5960 N N . HIS A 1 768 ? -1.733 -9.649 -11.196 1.00 93.25 768 HIS A N 1
ATOM 5961 C CA . HIS A 1 768 ? -2.311 -10.477 -12.248 1.00 93.25 768 HIS A CA 1
ATOM 5962 C C . HIS A 1 768 ? -1.930 -9.939 -13.619 1.00 93.25 768 HIS A C 1
ATOM 5964 O O . HIS A 1 768 ? -1.814 -8.738 -13.821 1.00 93.25 768 HIS A O 1
ATOM 5970 N N . THR A 1 769 ? -1.741 -10.857 -14.561 1.00 93.25 769 THR A N 1
ATOM 5971 C CA . THR A 1 769 ? -1.404 -10.540 -15.957 1.00 93.25 769 THR A CA 1
ATOM 5972 C C . THR A 1 769 ? -2.356 -11.200 -16.951 1.00 93.25 769 THR A C 1
ATOM 5974 O O . THR A 1 769 ? -2.150 -11.110 -18.151 1.00 93.25 769 THR A O 1
ATOM 5977 N N . SER A 1 770 ? -3.402 -11.867 -16.453 1.00 94.69 770 SER A N 1
ATOM 5978 C CA . SER A 1 770 ? -4.468 -12.455 -17.260 1.00 94.69 770 SER A CA 1
ATOM 5979 C C . SER A 1 770 ? -5.805 -12.341 -16.530 1.00 94.69 770 SER A C 1
ATOM 5981 O O . SER A 1 770 ? -5.883 -12.583 -15.315 1.00 94.69 770 SER A O 1
ATOM 5983 N N . THR A 1 771 ? -6.862 -12.038 -17.283 1.00 94.94 771 THR A N 1
ATOM 5984 C CA . THR A 1 771 ? -8.252 -12.048 -16.807 1.00 94.94 771 THR A CA 1
ATOM 5985 C C . THR A 1 771 ? -8.668 -13.413 -16.255 1.00 94.94 771 THR A C 1
ATOM 5987 O O . THR A 1 771 ? -9.484 -13.470 -15.340 1.00 94.94 771 THR A O 1
ATOM 5990 N N . ASP A 1 772 ? -8.039 -14.499 -16.715 1.00 93.62 772 ASP A N 1
ATOM 5991 C CA . ASP A 1 772 ? -8.283 -15.875 -16.251 1.00 93.62 772 ASP A CA 1
ATOM 5992 C C . ASP A 1 772 ? -7.849 -16.113 -14.808 1.00 93.62 772 ASP A C 1
ATOM 5994 O O . ASP A 1 772 ? -8.242 -17.101 -14.196 1.00 93.62 772 ASP A O 1
ATOM 5998 N N . THR A 1 773 ? -7.020 -15.222 -14.268 1.00 95.31 773 THR A N 1
ATOM 5999 C CA . THR A 1 773 ? -6.575 -15.277 -12.873 1.00 95.31 773 THR A CA 1
ATOM 6000 C C . THR A 1 773 ? -7.200 -14.163 -12.045 1.00 95.31 773 THR A C 1
ATOM 6002 O O . THR A 1 773 ? -7.602 -14.410 -10.913 1.00 95.31 773 THR A O 1
ATOM 6005 N N . LEU A 1 774 ? -7.351 -12.966 -12.622 1.00 97.00 774 LEU A N 1
ATOM 6006 C CA . LEU A 1 774 ? -7.921 -11.816 -11.926 1.00 97.00 774 LEU A CA 1
ATOM 6007 C C . LEU A 1 774 ? -9.428 -11.979 -11.678 1.00 97.00 774 LEU A C 1
ATOM 6009 O O . LEU A 1 774 ? -9.879 -11.800 -10.552 1.00 97.00 774 LEU A O 1
ATOM 6013 N N . ALA A 1 775 ? -10.216 -12.346 -12.696 1.00 97.50 775 ALA A N 1
ATOM 6014 C CA . ALA A 1 775 ? -11.671 -12.420 -12.559 1.00 97.50 775 ALA A CA 1
ATOM 6015 C C . ALA A 1 775 ? -12.136 -13.499 -11.555 1.00 97.50 775 ALA A C 1
ATOM 6017 O O . ALA A 1 775 ? -13.002 -13.183 -10.738 1.00 97.50 775 ALA A O 1
ATOM 6018 N N . PRO A 1 776 ? -11.556 -14.723 -11.517 1.00 97.38 776 PRO A N 1
ATOM 6019 C CA . PRO A 1 776 ? -11.878 -15.698 -10.472 1.00 97.38 776 PRO A CA 1
ATOM 6020 C C . PRO A 1 776 ? -11.523 -15.231 -9.060 1.00 97.38 776 PRO A C 1
ATOM 6022 O O . PRO A 1 776 ? -12.265 -15.518 -8.123 1.00 97.38 776 PRO A O 1
ATOM 6025 N N . GLU A 1 777 ? -10.410 -14.509 -8.896 1.00 96.31 777 GLU A N 1
ATOM 6026 C CA . GLU A 1 777 ? -10.002 -13.976 -7.595 1.00 96.31 777 GLU A CA 1
ATOM 6027 C C . GLU A 1 777 ? -10.977 -12.902 -7.102 1.00 96.31 777 GLU A C 1
ATOM 6029 O O . GLU A 1 777 ? -11.468 -12.995 -5.975 1.00 96.31 777 GLU A O 1
ATOM 6034 N N . LEU A 1 778 ? -11.339 -11.943 -7.965 1.00 96.56 778 LEU A N 1
ATOM 6035 C CA . LEU A 1 778 ? -12.342 -10.921 -7.648 1.00 96.56 778 LEU A CA 1
ATOM 6036 C C . LEU A 1 778 ? -13.720 -11.538 -7.364 1.00 96.56 778 LEU A C 1
ATOM 6038 O O . LEU A 1 778 ? -14.409 -11.108 -6.439 1.00 96.56 778 LEU A O 1
ATOM 6042 N N . LEU A 1 779 ? -14.118 -12.569 -8.119 1.00 97.25 779 LEU A N 1
ATOM 6043 C CA . LEU A 1 779 ? -15.380 -13.276 -7.892 1.00 97.25 779 LEU A CA 1
ATOM 6044 C C . LEU A 1 779 ? -15.374 -14.043 -6.571 1.00 97.25 779 LEU A C 1
ATOM 6046 O O . LEU A 1 779 ? -16.362 -13.990 -5.846 1.00 97.25 779 LEU A O 1
ATOM 6050 N N . GLY A 1 780 ? -14.271 -14.708 -6.225 1.00 96.44 780 GLY A N 1
ATOM 6051 C CA . GLY A 1 780 ? -14.120 -15.357 -4.925 1.00 96.44 780 GLY A CA 1
ATOM 6052 C C . GLY A 1 780 ? -14.236 -14.353 -3.778 1.00 96.44 780 GLY A C 1
ATOM 6053 O O . GLY A 1 780 ? -14.989 -14.580 -2.836 1.00 96.44 780 GLY A O 1
ATOM 6054 N N . VAL A 1 781 ? -13.577 -13.198 -3.896 1.00 93.31 781 VAL A N 1
ATOM 6055 C CA . VAL A 1 781 ? -13.690 -12.101 -2.923 1.00 93.31 781 VAL A CA 1
ATOM 6056 C C . VAL A 1 781 ? -15.139 -11.620 -2.773 1.00 93.31 781 VAL A C 1
ATOM 6058 O O . VAL A 1 781 ? -15.616 -11.446 -1.653 1.00 93.31 781 VAL A O 1
ATOM 6061 N N . ALA A 1 782 ? -15.857 -11.420 -3.879 1.00 93.38 782 ALA A N 1
ATOM 6062 C CA . ALA A 1 782 ? -17.228 -10.910 -3.870 1.00 93.38 782 ALA A CA 1
ATOM 6063 C C . ALA A 1 782 ? -18.305 -11.988 -3.655 1.00 93.38 782 ALA A C 1
ATOM 6065 O O . ALA A 1 782 ? -19.486 -11.652 -3.578 1.00 93.38 782 ALA A O 1
ATOM 6066 N N . TYR A 1 783 ? -17.928 -13.265 -3.552 1.00 95.25 783 TYR A N 1
ATOM 6067 C CA . TYR A 1 783 ? -18.854 -14.395 -3.625 1.00 95.25 783 TYR A CA 1
ATOM 6068 C C . TYR A 1 783 ? -19.982 -14.309 -2.592 1.00 95.25 783 TYR A C 1
ATOM 6070 O O . TYR A 1 783 ? -21.152 -14.328 -2.966 1.00 95.25 783 TYR A O 1
ATOM 6078 N N . GLU A 1 784 ? -19.649 -14.122 -1.306 1.00 91.31 784 GLU A N 1
ATOM 6079 C CA . GLU A 1 784 ? -20.656 -14.028 -0.233 1.00 91.31 784 GLU A CA 1
ATOM 6080 C C . GLU A 1 784 ? -21.646 -12.869 -0.491 1.00 91.31 784 GLU A C 1
ATOM 6082 O O . GLU A 1 784 ? -22.846 -13.014 -0.255 1.00 91.31 784 GLU A O 1
ATOM 6087 N N . LYS A 1 785 ? -21.161 -11.754 -1.060 1.00 90.31 785 LYS A N 1
ATOM 6088 C CA . LYS A 1 785 ? -21.952 -10.568 -1.438 1.00 90.31 785 LYS A CA 1
ATOM 6089 C C . LYS A 1 785 ? -22.742 -10.738 -2.736 1.00 90.31 785 LYS A C 1
ATOM 6091 O O . LYS A 1 785 ? -23.537 -9.875 -3.073 1.00 90.31 785 LYS A O 1
ATOM 6096 N N . LEU A 1 786 ? -22.532 -11.794 -3.505 1.00 93.38 786 LEU A N 1
ATOM 6097 C CA . LEU A 1 786 ? -23.321 -12.060 -4.710 1.00 93.38 786 LEU A CA 1
ATOM 6098 C C . LEU A 1 786 ? -24.352 -13.168 -4.496 1.00 93.38 786 LEU A C 1
ATOM 6100 O O . LEU A 1 786 ? -25.287 -13.307 -5.279 1.00 93.38 786 LEU A O 1
ATOM 6104 N N . THR A 1 787 ? -24.211 -13.930 -3.411 1.00 93.19 787 THR A N 1
ATOM 6105 C CA . THR A 1 787 ? -25.097 -15.049 -3.070 1.00 93.19 787 THR A CA 1
ATOM 6106 C C . THR A 1 787 ? -26.164 -14.727 -2.024 1.00 93.19 787 THR A C 1
ATOM 6108 O O . THR A 1 787 ? -26.983 -15.587 -1.716 1.00 93.19 787 THR A O 1
ATOM 6111 N N . ASP A 1 788 ? -26.180 -13.519 -1.460 1.00 91.50 788 ASP A N 1
ATOM 6112 C CA . ASP A 1 788 ? -27.132 -13.133 -0.403 1.00 91.50 788 ASP A CA 1
ATOM 6113 C C . ASP A 1 788 ? -28.496 -12.633 -0.928 1.00 91.50 788 ASP A C 1
ATOM 6115 O O . ASP A 1 788 ? -29.380 -12.299 -0.139 1.00 91.50 788 ASP A O 1
ATOM 6119 N N . GLY A 1 789 ? -28.678 -12.597 -2.253 1.00 91.44 789 GLY A N 1
ATOM 6120 C CA . GLY A 1 789 ? -29.934 -12.245 -2.918 1.00 91.44 789 GLY A CA 1
ATOM 6121 C C . GLY A 1 789 ? -30.151 -10.753 -3.191 1.00 91.44 789 GLY A C 1
ATOM 6122 O O . GLY A 1 789 ? -31.189 -10.400 -3.751 1.00 91.44 789 GLY A O 1
ATOM 6123 N N . VAL A 1 790 ? -29.211 -9.869 -2.841 1.00 94.19 790 VAL A N 1
ATOM 6124 C CA . VAL A 1 790 ? -29.322 -8.442 -3.188 1.00 94.19 790 VAL A CA 1
ATOM 6125 C C . VAL A 1 790 ? -28.938 -8.243 -4.662 1.00 94.19 790 VAL A C 1
ATOM 6127 O O . VAL A 1 790 ? -27.863 -8.688 -5.074 1.00 94.19 790 VAL A O 1
ATOM 6130 N N . PRO A 1 791 ? -29.776 -7.574 -5.477 1.00 96.12 791 PRO A N 1
ATOM 6131 C CA . PRO A 1 791 ? -29.477 -7.356 -6.888 1.00 96.12 791 PRO A CA 1
ATOM 6132 C C . PRO A 1 791 ? -28.266 -6.438 -7.064 1.00 96.12 791 PRO A C 1
ATOM 6134 O O . PRO A 1 791 ? -27.949 -5.627 -6.189 1.00 96.12 791 PRO A O 1
ATOM 6137 N N . TYR A 1 792 ? -27.604 -6.528 -8.217 1.00 97.19 792 TYR A N 1
ATOM 6138 C CA . TYR A 1 792 ? -26.415 -5.730 -8.495 1.00 97.19 792 TYR A CA 1
ATOM 6139 C C . TYR A 1 792 ? -26.337 -5.216 -9.935 1.00 97.19 792 TYR A C 1
ATOM 6141 O O . TYR A 1 792 ? -27.051 -5.678 -10.819 1.00 97.19 792 TYR A O 1
ATOM 6149 N N . MET A 1 793 ? -25.457 -4.246 -10.161 1.00 98.25 793 MET A N 1
ATOM 6150 C CA . MET A 1 793 ? -25.058 -3.716 -11.467 1.00 98.25 793 MET A CA 1
ATOM 6151 C C . MET A 1 793 ? -23.538 -3.789 -11.610 1.00 98.25 793 MET A C 1
ATOM 6153 O O . MET A 1 793 ? -22.825 -3.866 -10.609 1.00 98.25 793 MET A O 1
ATOM 6157 N N . VAL A 1 794 ? -23.041 -3.740 -12.845 1.00 98.31 794 VAL A N 1
ATOM 6158 C CA . VAL A 1 794 ? -21.599 -3.731 -13.146 1.00 98.31 794 VAL A CA 1
ATOM 6159 C C . VAL A 1 794 ? -21.213 -2.448 -13.871 1.00 98.31 794 VAL A C 1
ATOM 6161 O O . VAL A 1 794 ? -21.885 -2.053 -14.815 1.00 98.31 794 VAL A O 1
ATOM 6164 N N . TRP A 1 795 ? -20.108 -1.821 -13.473 1.00 98.06 795 TRP A N 1
ATOM 6165 C CA . TRP A 1 795 ? -19.554 -0.634 -14.114 1.00 98.06 795 TRP A CA 1
ATOM 6166 C C . TRP A 1 795 ? -18.067 -0.823 -14.428 1.00 98.06 795 TRP A C 1
ATOM 6168 O O . TRP A 1 795 ? -17.240 -0.907 -13.526 1.00 98.06 795 TRP A O 1
ATOM 6178 N N . GLY A 1 796 ? -17.712 -0.897 -15.709 1.00 97.88 796 GLY A N 1
ATOM 6179 C CA . GLY A 1 796 ? -16.336 -1.095 -16.165 1.00 97.88 796 GLY A CA 1
ATOM 6180 C C . GLY A 1 796 ? -15.853 0.027 -17.079 1.00 97.88 796 GLY A C 1
ATOM 6181 O O . GLY A 1 796 ? -16.605 0.523 -17.919 1.00 97.88 796 GLY A O 1
ATOM 6182 N N . HIS A 1 797 ? -14.582 0.401 -16.950 1.00 97.06 797 HIS A N 1
ATOM 6183 C CA . HIS A 1 797 ? -13.931 1.367 -17.835 1.00 97.06 797 HIS A CA 1
ATOM 6184 C C . HIS A 1 797 ? -12.645 0.798 -18.451 1.00 97.06 797 HIS A C 1
ATOM 6186 O O . HIS A 1 797 ? -11.848 0.176 -17.744 1.00 97.06 797 HIS A O 1
ATOM 6192 N N . SER A 1 798 ? -12.421 1.023 -19.755 1.00 95.69 798 SER A N 1
ATOM 6193 C CA . SER A 1 798 ? -11.250 0.508 -20.485 1.00 95.69 798 SER A CA 1
ATOM 6194 C C . SER A 1 798 ? -11.124 -1.017 -20.288 1.00 95.69 798 SER A C 1
ATOM 6196 O O . SER A 1 798 ? -12.133 -1.720 -20.334 1.00 95.69 798 SER A O 1
ATOM 6198 N N . VAL A 1 799 ? -9.935 -1.549 -19.988 1.00 95.62 799 VAL A N 1
ATOM 6199 C CA . VAL A 1 799 ? -9.716 -2.972 -19.657 1.00 95.62 799 VAL A CA 1
ATOM 6200 C C . VAL A 1 799 ? -10.616 -3.499 -18.528 1.00 95.62 799 VAL A C 1
ATOM 6202 O O . VAL A 1 799 ? -10.946 -4.683 -18.509 1.00 95.62 799 VAL A O 1
ATOM 6205 N N . GLY A 1 800 ? -11.095 -2.638 -17.625 1.00 97.62 800 GLY A N 1
ATOM 6206 C CA . GLY A 1 800 ? -12.074 -3.010 -16.604 1.00 97.62 800 GLY A CA 1
ATOM 6207 C C . GLY A 1 800 ? -13.399 -3.517 -17.185 1.00 97.62 800 GLY A C 1
ATOM 6208 O O . GLY A 1 800 ? -14.080 -4.315 -16.547 1.00 97.62 800 GLY A O 1
ATOM 6209 N N . THR A 1 801 ? -13.744 -3.147 -18.423 1.00 97.50 801 THR A N 1
ATOM 6210 C CA . THR A 1 801 ? -14.884 -3.735 -19.154 1.00 97.50 801 THR A CA 1
ATOM 6211 C C . THR A 1 801 ? -14.669 -5.221 -19.455 1.00 97.50 801 THR A C 1
ATOM 6213 O O . THR A 1 801 ? -15.587 -6.016 -19.274 1.00 97.50 801 THR A O 1
ATOM 6216 N N . TRP A 1 802 ? -13.455 -5.628 -19.842 1.00 97.44 802 TRP A N 1
ATOM 6217 C CA . TRP A 1 802 ? -13.109 -7.032 -20.087 1.00 97.44 802 TRP A CA 1
ATOM 6218 C C . TRP A 1 802 ? -13.017 -7.826 -18.789 1.00 97.44 802 TRP A C 1
ATOM 6220 O O . TRP A 1 802 ? -13.509 -8.950 -18.731 1.00 97.44 802 TRP A O 1
ATOM 6230 N N . VAL A 1 803 ? -12.461 -7.234 -17.726 1.00 98.19 803 VAL A N 1
ATOM 6231 C CA . VAL A 1 803 ? -12.458 -7.859 -16.393 1.00 98.19 803 VAL A CA 1
ATOM 6232 C C . VAL A 1 803 ? -13.892 -8.079 -15.904 1.00 98.19 803 VAL A C 1
ATOM 6234 O O . VAL A 1 803 ? -14.227 -9.187 -15.489 1.00 98.19 803 VAL A O 1
ATOM 6237 N N . GLY A 1 804 ? -14.757 -7.064 -16.017 1.00 97.94 804 GLY A N 1
ATOM 6238 C CA . GLY A 1 804 ? -16.175 -7.165 -15.671 1.00 97.94 804 GLY A CA 1
ATOM 6239 C C . GLY A 1 804 ? -16.936 -8.172 -16.539 1.00 97.94 804 GLY A C 1
ATOM 6240 O O . GLY A 1 804 ? -17.775 -8.912 -16.033 1.00 97.94 804 GLY A O 1
ATOM 6241 N N . PHE A 1 805 ? -16.616 -8.268 -17.830 1.00 98.31 805 PHE A N 1
ATOM 6242 C CA . PHE A 1 805 ? -17.186 -9.278 -18.717 1.00 98.31 805 PHE A CA 1
ATOM 6243 C C . PHE A 1 805 ? -16.782 -10.700 -18.314 1.00 98.31 805 PHE A C 1
ATOM 6245 O O . PHE A 1 805 ? -17.655 -11.538 -18.110 1.00 98.31 805 PHE A O 1
ATOM 6252 N N . GLU A 1 806 ? -15.489 -10.977 -18.128 1.00 98.19 806 GLU A N 1
ATOM 6253 C CA . GLU A 1 806 ? -15.020 -12.299 -17.688 1.00 98.19 806 GLU A CA 1
ATOM 6254 C C . GLU A 1 806 ? -15.591 -12.671 -16.315 1.00 98.19 806 GLU A C 1
ATOM 6256 O O . GLU A 1 806 ? -15.998 -13.813 -16.098 1.00 98.19 806 GLU A O 1
ATOM 6261 N N . PHE A 1 807 ? -15.709 -11.695 -15.414 1.00 98.38 807 PHE A N 1
ATOM 6262 C CA . PHE A 1 807 ? -16.389 -11.855 -14.134 1.00 98.38 807 PHE A CA 1
ATOM 6263 C C . PHE A 1 807 ? -17.847 -12.301 -14.314 1.00 98.38 807 PHE A C 1
ATOM 6265 O O . PHE A 1 807 ? -18.274 -13.276 -13.698 1.00 98.38 807 PHE A O 1
ATOM 6272 N N . LEU A 1 808 ? -18.605 -11.648 -15.200 1.00 98.19 808 LEU A N 1
ATOM 6273 C CA . LEU A 1 808 ? -19.996 -12.006 -15.496 1.00 98.19 808 LEU A CA 1
ATOM 6274 C C . LEU A 1 808 ? -20.123 -13.382 -16.163 1.00 98.19 808 LEU A C 1
ATOM 6276 O O . LEU A 1 808 ? -21.053 -14.133 -15.860 1.00 98.19 808 LEU A O 1
ATOM 6280 N N . MET A 1 809 ? -19.169 -13.751 -17.017 1.00 97.50 809 MET A N 1
ATOM 6281 C CA . MET A 1 809 ? -19.117 -15.083 -17.620 1.00 97.50 809 MET A CA 1
ATOM 6282 C C . MET A 1 809 ? -18.908 -16.174 -16.567 1.00 97.50 809 MET A C 1
ATOM 6284 O O . MET A 1 809 ? -19.543 -17.228 -16.646 1.00 97.50 809 MET A O 1
ATOM 6288 N N . LEU A 1 810 ? -18.071 -15.913 -15.559 1.00 98.00 810 LEU A N 1
ATOM 6289 C CA . LEU A 1 810 ? -17.880 -16.807 -14.417 1.00 98.00 810 LEU A CA 1
ATOM 6290 C C . LEU A 1 810 ? -19.123 -16.859 -13.519 1.00 98.00 810 LEU A C 1
ATOM 6292 O O . LEU A 1 810 ? -19.563 -17.962 -13.201 1.00 98.00 810 LEU A O 1
ATOM 6296 N N . CYS A 1 811 ? -19.722 -15.710 -13.173 1.00 97.69 811 CYS A N 1
ATOM 6297 C CA . CYS A 1 811 ? -20.979 -15.636 -12.413 1.00 97.69 811 CYS A CA 1
ATOM 6298 C C . CYS A 1 811 ? -22.046 -16.545 -13.022 1.00 97.69 811 CYS A C 1
ATOM 6300 O O . CYS A 1 811 ? -22.609 -17.396 -12.333 1.00 97.69 811 CYS A O 1
ATOM 6302 N N . ARG A 1 812 ? -22.250 -16.422 -14.336 1.00 95.44 812 ARG A N 1
ATOM 6303 C CA . ARG A 1 812 ? -23.214 -17.227 -15.078 1.00 95.44 812 ARG A CA 1
ATOM 6304 C C . ARG A 1 812 ? -22.913 -18.723 -15.006 1.00 95.44 812 ARG A C 1
ATOM 6306 O O . ARG A 1 812 ? -23.818 -19.508 -14.746 1.00 95.44 812 ARG A O 1
ATOM 6313 N N . LYS A 1 813 ? -21.649 -19.119 -15.201 1.00 96.50 813 LYS A N 1
ATOM 6314 C CA . LYS A 1 813 ? -21.231 -20.532 -15.161 1.00 96.50 813 LYS A CA 1
ATOM 6315 C C . LYS A 1 813 ? -21.389 -21.173 -13.785 1.00 96.50 813 LYS A C 1
ATOM 6317 O O . LYS A 1 813 ? -21.568 -22.379 -13.717 1.00 96.50 813 LYS A O 1
ATOM 6322 N N . ILE A 1 814 ? -21.322 -20.407 -12.698 1.00 96.81 814 ILE A N 1
ATOM 6323 C CA . ILE A 1 814 ? -21.453 -20.955 -11.336 1.00 96.81 814 ILE A CA 1
ATOM 6324 C C . ILE A 1 814 ? -22.839 -20.718 -10.714 1.00 96.81 814 ILE A C 1
ATOM 6326 O O . ILE A 1 814 ? -23.064 -21.074 -9.555 1.00 96.81 814 ILE A O 1
ATOM 6330 N N . GLY A 1 815 ? -23.764 -20.120 -11.472 1.00 95.25 815 GLY A N 1
ATOM 6331 C CA . GLY A 1 815 ? -25.151 -19.906 -11.062 1.00 95.25 815 GLY A CA 1
ATOM 6332 C C . GLY A 1 815 ? -25.366 -18.715 -10.127 1.00 95.25 815 GLY A C 1
ATOM 6333 O O . GLY A 1 815 ? -26.300 -18.738 -9.329 1.00 95.25 815 GLY A O 1
ATOM 6334 N N . ILE A 1 816 ? -24.515 -17.687 -10.195 1.00 96.12 816 ILE A N 1
ATOM 6335 C CA . ILE A 1 816 ? -24.799 -16.387 -9.570 1.00 96.12 816 ILE A CA 1
ATOM 6336 C C . ILE A 1 816 ? -25.869 -15.663 -10.406 1.00 96.12 816 ILE A C 1
ATOM 6338 O O . ILE A 1 816 ? -25.751 -15.655 -11.635 1.00 96.12 816 ILE A O 1
ATOM 6342 N N . PRO A 1 817 ? -26.894 -15.045 -9.784 1.00 94.75 817 PRO A N 1
ATOM 6343 C CA . PRO A 1 817 ? -27.872 -14.224 -10.500 1.00 94.75 817 PRO A CA 1
ATOM 6344 C C . PRO A 1 817 ? -27.199 -13.143 -11.355 1.00 94.75 817 PRO A C 1
ATOM 6346 O O . PRO A 1 817 ? -26.261 -12.507 -10.898 1.00 94.75 817 PRO A O 1
ATOM 6349 N N . MET A 1 818 ? -27.666 -12.918 -12.583 1.00 95.94 818 MET A N 1
ATOM 6350 C CA . MET A 1 818 ? -27.091 -11.894 -13.469 1.00 95.94 818 MET A CA 1
ATOM 6351 C C . MET A 1 818 ? -27.483 -10.467 -13.021 1.00 95.94 818 MET A C 1
ATOM 6353 O O . MET A 1 818 ? -28.506 -10.302 -12.350 1.00 95.94 818 MET A O 1
ATOM 6357 N N . PRO A 1 819 ? -26.680 -9.425 -13.338 1.00 97.62 819 PRO A N 1
ATOM 6358 C CA . PRO A 1 819 ? -26.945 -8.057 -12.898 1.00 97.62 819 PRO A CA 1
ATOM 6359 C C . PRO A 1 819 ? -28.206 -7.472 -13.540 1.00 97.62 819 PRO A C 1
ATOM 6361 O O . PRO A 1 819 ? -28.633 -7.898 -14.607 1.00 97.62 819 PRO A O 1
ATOM 6364 N N . LEU A 1 820 ? -28.739 -6.409 -12.937 1.00 97.88 820 LEU A N 1
ATOM 6365 C CA . LEU A 1 820 ? -29.845 -5.628 -13.498 1.00 97.88 820 LEU A CA 1
ATOM 6366 C C . LEU A 1 820 ? -29.452 -4.873 -14.773 1.00 97.88 820 LEU A C 1
ATOM 6368 O O . LEU A 1 820 ? -30.297 -4.655 -15.631 1.00 97.88 820 LEU A O 1
ATOM 6372 N N . ALA A 1 821 ? -28.195 -4.436 -14.866 1.00 98.25 821 ALA A N 1
ATOM 6373 C CA . ALA A 1 821 ? -27.617 -3.756 -16.021 1.00 98.25 821 ALA A CA 1
ATOM 6374 C C . ALA A 1 821 ? -26.082 -3.749 -15.917 1.00 98.25 821 ALA A C 1
ATOM 6376 O O . ALA A 1 821 ? -25.528 -3.824 -14.809 1.00 98.25 821 ALA A O 1
ATOM 6377 N N . ALA A 1 822 ? -25.393 -3.591 -17.051 1.00 98.38 822 ALA A N 1
ATOM 6378 C CA . ALA A 1 822 ? -23.962 -3.290 -17.069 1.00 98.38 822 ALA A CA 1
ATOM 6379 C C . ALA A 1 822 ? -23.643 -2.017 -17.867 1.00 98.38 822 ALA A C 1
ATOM 6381 O O . ALA A 1 822 ? -24.294 -1.699 -18.862 1.00 98.38 822 ALA A O 1
ATOM 6382 N N . PHE A 1 823 ? -22.625 -1.297 -17.403 1.00 98.38 823 PHE A N 1
ATOM 6383 C CA . PHE A 1 823 ? -22.179 -0.004 -17.908 1.00 98.38 823 PHE A CA 1
ATOM 6384 C C . PHE A 1 823 ? -20.719 -0.137 -18.353 1.00 98.38 823 PHE A C 1
ATOM 6386 O O . PHE A 1 823 ? -19.838 -0.301 -17.507 1.00 98.38 823 PHE A O 1
ATOM 6393 N N . PHE A 1 824 ? -20.447 -0.085 -19.658 1.00 97.81 824 PHE A N 1
ATOM 6394 C CA . PHE A 1 824 ? -19.103 -0.272 -20.219 1.00 97.81 824 PHE A CA 1
ATOM 6395 C C . PHE A 1 824 ? -18.642 0.932 -21.036 1.00 97.81 824 PHE A C 1
ATOM 6397 O O . PHE A 1 824 ? -19.393 1.495 -21.827 1.00 97.81 824 PHE A O 1
ATOM 6404 N N . VAL A 1 825 ? -17.391 1.345 -20.840 1.00 94.56 825 VAL A N 1
ATOM 6405 C CA . VAL A 1 825 ? -16.903 2.637 -21.337 1.00 94.56 825 VAL A CA 1
ATOM 6406 C C . VAL A 1 825 ? -15.599 2.472 -22.099 1.00 94.56 825 VAL A C 1
ATOM 6408 O O . VAL A 1 825 ? -14.591 2.075 -21.508 1.00 94.56 825 VAL A O 1
ATOM 6411 N N . THR A 1 826 ? -15.633 2.853 -23.376 1.00 84.94 826 THR A N 1
ATOM 6412 C CA . THR A 1 826 ? -14.480 3.117 -24.248 1.00 84.94 826 THR A CA 1
ATOM 6413 C C . THR A 1 826 ? -13.469 1.958 -24.326 1.00 84.94 826 THR A C 1
ATOM 6415 O O . THR A 1 826 ? -12.262 2.091 -24.149 1.00 84.94 826 THR A O 1
ATOM 6418 N N . PHE A 1 827 ? -13.983 0.746 -24.570 1.00 95.75 827 PHE A N 1
ATOM 6419 C CA . PHE A 1 827 ? -13.157 -0.427 -24.873 1.00 95.75 827 PHE A CA 1
ATOM 6420 C C . PHE A 1 827 ? -13.870 -1.390 -25.837 1.00 95.75 827 PHE A C 1
ATOM 6422 O O . PHE A 1 827 ? -15.101 -1.501 -25.761 1.00 95.75 827 PHE A O 1
ATOM 6429 N N . PRO A 1 828 ? -13.145 -2.091 -26.735 1.00 95.25 828 PRO A N 1
ATOM 6430 C CA . PRO A 1 828 ? -13.759 -2.995 -27.705 1.00 95.25 828 PRO A CA 1
ATOM 6431 C C . PRO A 1 828 ? -14.579 -4.102 -27.049 1.00 95.25 828 PRO A C 1
ATOM 6433 O O . PRO A 1 828 ? -14.239 -4.567 -25.960 1.00 95.25 828 PRO A O 1
ATOM 6436 N N . ALA A 1 829 ? -15.607 -4.593 -27.737 1.00 95.31 829 ALA A N 1
ATOM 6437 C CA . ALA A 1 829 ? -16.238 -5.845 -27.338 1.00 95.31 829 ALA A CA 1
ATOM 6438 C C . ALA A 1 829 ? -15.206 -7.002 -27.349 1.00 95.31 829 ALA A C 1
ATOM 6440 O O . ALA A 1 829 ? -14.340 -7.027 -28.227 1.00 95.31 829 ALA A O 1
ATOM 6441 N N . PRO A 1 830 ? -15.258 -7.967 -26.410 1.00 93.38 830 PRO A N 1
ATOM 6442 C CA . PRO A 1 830 ? -14.209 -8.983 -26.256 1.00 93.38 830 PRO A CA 1
ATOM 6443 C C . PRO A 1 830 ? -14.011 -9.891 -27.479 1.00 93.38 830 PRO A C 1
ATOM 6445 O O . PRO A 1 830 ? -12.900 -10.374 -27.703 1.00 93.38 830 PRO A O 1
ATOM 6448 N N . HIS A 1 831 ? -15.062 -10.093 -28.287 1.00 93.19 831 HIS A N 1
ATOM 6449 C CA . HIS A 1 831 ? -15.024 -10.854 -29.547 1.00 93.19 831 HIS A CA 1
ATOM 6450 C C . HIS A 1 831 ? -14.485 -10.050 -30.734 1.00 93.19 831 HIS A C 1
ATOM 6452 O O . HIS A 1 831 ? -14.431 -10.568 -31.848 1.00 93.19 831 HIS A O 1
ATOM 6458 N N . TRP A 1 832 ? -14.099 -8.784 -30.537 1.00 92.50 832 TRP A N 1
ATOM 6459 C CA . TRP A 1 832 ? -13.503 -7.995 -31.607 1.00 92.50 832 TRP A CA 1
ATOM 6460 C C . TRP A 1 832 ? -12.222 -8.681 -32.111 1.00 92.50 832 TRP A C 1
ATOM 6462 O O . TRP A 1 832 ? -11.363 -9.023 -31.282 1.00 92.50 832 TRP A O 1
ATOM 6472 N N . PRO A 1 833 ? -12.063 -8.872 -33.440 1.00 88.00 833 PRO A N 1
ATOM 6473 C CA . PRO A 1 833 ? -10.985 -9.685 -33.989 1.00 88.00 833 PRO A CA 1
ATOM 6474 C C . PRO A 1 833 ? -9.618 -9.243 -33.486 1.00 88.00 833 PRO A C 1
ATOM 6476 O O . PRO A 1 833 ? -9.278 -8.060 -33.552 1.00 88.00 833 PRO A O 1
ATOM 6479 N N . GLU A 1 834 ? -8.815 -10.201 -33.024 1.00 85.25 834 GLU A N 1
ATOM 6480 C CA . GLU A 1 834 ? -7.508 -9.925 -32.423 1.00 85.25 834 GLU A CA 1
ATOM 6481 C C . GLU A 1 834 ? -6.591 -9.129 -33.365 1.00 85.25 834 GLU A C 1
ATOM 6483 O O . GLU A 1 834 ? -5.944 -8.173 -32.945 1.00 85.25 834 GLU A O 1
ATOM 6488 N N . THR A 1 835 ? -6.619 -9.450 -34.661 1.00 83.94 835 THR A N 1
ATOM 6489 C CA . THR A 1 835 ? -5.853 -8.765 -35.717 1.00 83.94 835 THR A CA 1
ATOM 6490 C C . THR A 1 835 ? -6.300 -7.326 -35.984 1.00 83.94 835 THR A C 1
ATOM 6492 O O . THR A 1 835 ? -5.578 -6.580 -36.642 1.00 83.94 835 THR A O 1
ATOM 6495 N N . LYS A 1 836 ? -7.480 -6.924 -35.495 1.00 85.44 836 LYS A N 1
ATOM 6496 C CA . LYS A 1 836 ? -8.073 -5.588 -35.676 1.00 85.44 836 LYS A CA 1
ATOM 6497 C C . LYS A 1 836 ? -8.138 -4.783 -34.378 1.00 85.44 836 LYS A C 1
ATOM 6499 O O . LYS A 1 836 ? -8.808 -3.747 -34.344 1.00 85.44 836 LYS A O 1
ATOM 6504 N N . ARG A 1 837 ? -7.508 -5.256 -33.300 1.00 87.88 837 ARG A N 1
ATOM 6505 C CA . ARG A 1 837 ? -7.441 -4.512 -32.038 1.00 87.88 837 ARG A CA 1
ATOM 6506 C C . ARG A 1 837 ? -6.550 -3.270 -32.204 1.00 87.88 837 ARG A C 1
ATOM 6508 O O . ARG A 1 837 ? -5.536 -3.348 -32.893 1.00 87.88 837 ARG A O 1
ATOM 6515 N N . PRO A 1 838 ? -6.921 -2.125 -31.611 1.00 83.00 838 PRO A N 1
ATOM 6516 C CA . PRO A 1 838 ? -6.318 -0.832 -31.933 1.00 83.00 838 PRO A CA 1
ATOM 6517 C C . PRO A 1 838 ? -4.996 -0.513 -31.219 1.00 83.00 838 PRO A C 1
ATOM 6519 O O . PRO A 1 838 ? -4.555 0.630 -31.253 1.00 83.00 838 PRO A O 1
ATOM 6522 N N . TRP A 1 839 ? -4.363 -1.482 -30.562 1.00 85.69 839 TRP A N 1
ATOM 6523 C CA . TRP A 1 839 ? -3.151 -1.259 -29.772 1.00 85.69 839 TRP A CA 1
ATOM 6524 C C . TRP A 1 839 ? -1.992 -2.132 -30.235 1.00 85.69 839 TRP A C 1
ATOM 6526 O O . TRP A 1 839 ? -2.166 -3.226 -30.781 1.00 85.69 839 TRP A O 1
ATOM 6536 N N . ARG A 1 840 ? -0.777 -1.651 -29.974 1.00 83.12 840 ARG A N 1
ATOM 6537 C CA . ARG A 1 840 ? 0.445 -2.440 -30.123 1.00 83.12 840 ARG A CA 1
ATOM 6538 C C . ARG A 1 840 ? 0.586 -3.343 -28.900 1.00 83.12 840 ARG A C 1
ATOM 6540 O O . ARG A 1 840 ? 0.337 -2.908 -27.788 1.00 83.12 840 ARG A O 1
ATOM 6547 N N . ARG A 1 841 ? 1.045 -4.587 -29.082 1.00 83.75 841 ARG A N 1
ATOM 6548 C CA . ARG A 1 841 ? 1.361 -5.459 -27.938 1.00 83.75 841 ARG A CA 1
ATOM 6549 C C . ARG A 1 841 ? 2.536 -4.891 -27.133 1.00 83.75 841 ARG A C 1
ATOM 6551 O O . ARG A 1 841 ? 3.648 -4.777 -27.658 1.00 83.75 841 ARG A O 1
ATOM 6558 N N . CYS A 1 842 ? 2.307 -4.621 -25.853 1.00 82.56 842 CYS A N 1
ATOM 6559 C CA . CYS A 1 842 ? 3.222 -3.906 -24.965 1.00 82.56 842 CYS A CA 1
ATOM 6560 C C . CYS A 1 842 ? 4.234 -4.798 -24.238 1.00 82.56 842 CYS A C 1
ATOM 6562 O O . CYS A 1 842 ? 5.245 -4.310 -23.729 1.00 82.56 842 CYS A O 1
ATOM 6564 N N . ALA A 1 843 ? 4.011 -6.117 -24.226 1.00 74.81 843 ALA A N 1
ATOM 6565 C CA . ALA A 1 843 ? 4.812 -7.089 -23.473 1.00 74.81 843 ALA A CA 1
ATOM 6566 C C . ALA A 1 843 ? 6.333 -7.041 -23.741 1.00 74.81 843 ALA A C 1
ATOM 6568 O O . ALA A 1 843 ? 7.116 -7.433 -22.878 1.00 74.81 843 ALA A O 1
ATOM 6569 N N . LYS A 1 844 ? 6.759 -6.576 -24.924 1.00 78.19 844 LYS A N 1
ATOM 6570 C CA . LYS A 1 844 ? 8.175 -6.493 -25.331 1.00 78.19 844 LYS A CA 1
ATOM 6571 C C . LYS A 1 844 ? 8.705 -5.061 -25.461 1.00 78.19 844 LYS A C 1
ATOM 6573 O O . LYS A 1 844 ? 9.835 -4.888 -25.906 1.00 78.19 844 LYS A O 1
ATOM 6578 N N . LEU A 1 845 ? 7.905 -4.051 -25.121 1.00 86.75 845 LEU A N 1
ATOM 6579 C CA . LEU A 1 845 ? 8.316 -2.656 -25.264 1.00 86.75 845 LEU A CA 1
ATOM 6580 C C . LEU A 1 845 ? 9.390 -2.297 -24.241 1.00 86.75 845 LEU A C 1
ATOM 6582 O O . LEU A 1 845 ? 9.255 -2.607 -23.050 1.00 86.75 845 LEU A O 1
ATOM 6586 N N . SER A 1 846 ? 10.414 -1.581 -24.703 1.00 92.00 846 SER A N 1
ATOM 6587 C CA . SER A 1 846 ? 11.344 -0.871 -23.822 1.00 92.00 846 SER A CA 1
ATOM 6588 C C . SER A 1 846 ? 10.597 0.142 -22.946 1.00 92.00 846 SER A C 1
ATOM 6590 O O . SER A 1 846 ? 9.445 0.480 -23.215 1.00 92.00 846 SER A O 1
ATOM 6592 N N . ASP A 1 847 ? 11.219 0.652 -21.884 1.00 88.81 847 ASP A N 1
ATOM 6593 C CA . ASP A 1 847 ? 10.540 1.623 -21.012 1.00 88.81 847 ASP A CA 1
ATOM 6594 C C . ASP A 1 847 ? 10.188 2.914 -21.739 1.00 88.81 847 ASP A C 1
ATOM 6596 O O . ASP A 1 847 ? 9.110 3.458 -21.528 1.00 88.81 847 ASP A O 1
ATOM 6600 N N . ALA A 1 848 ? 11.066 3.384 -22.626 1.00 91.06 848 ALA A N 1
ATOM 6601 C CA . ALA A 1 848 ? 10.803 4.566 -23.437 1.00 91.06 848 ALA A CA 1
ATOM 6602 C C . ALA A 1 848 ? 9.587 4.352 -24.355 1.00 91.06 848 ALA A C 1
ATOM 6604 O O . ALA A 1 848 ? 8.720 5.221 -24.453 1.00 91.06 848 ALA A O 1
ATOM 6605 N N . GLU A 1 849 ? 9.485 3.176 -24.979 1.00 91.75 849 GLU A N 1
ATOM 6606 C CA . GLU A 1 849 ? 8.323 2.815 -25.793 1.00 91.75 849 GLU A CA 1
ATOM 6607 C C . GLU A 1 849 ? 7.057 2.638 -24.949 1.00 91.75 849 GLU A C 1
ATOM 6609 O O . GLU A 1 849 ? 5.998 3.090 -25.365 1.00 91.75 849 GLU A O 1
ATOM 6614 N N . MET A 1 850 ? 7.157 2.040 -23.758 1.00 92.69 850 MET A N 1
ATOM 6615 C CA . MET A 1 850 ? 6.022 1.862 -22.850 1.00 92.69 850 MET A CA 1
ATOM 6616 C C . MET A 1 850 ? 5.490 3.212 -22.347 1.00 92.69 850 MET A C 1
ATOM 6618 O O . MET A 1 850 ? 4.283 3.427 -22.347 1.00 92.69 850 MET A O 1
ATOM 6622 N N . LYS A 1 851 ? 6.368 4.152 -21.971 1.00 93.25 851 LYS A N 1
ATOM 6623 C CA . LYS A 1 851 ? 5.980 5.521 -21.584 1.00 93.25 851 LYS A CA 1
ATOM 6624 C C . LYS A 1 851 ? 5.265 6.233 -22.736 1.00 93.25 851 LYS A C 1
ATOM 6626 O O . LYS A 1 851 ? 4.234 6.867 -22.524 1.00 93.25 851 LYS A O 1
ATOM 6631 N N . LYS A 1 852 ? 5.785 6.092 -23.963 1.00 91.44 852 LYS A N 1
ATOM 6632 C CA . LYS A 1 852 ? 5.164 6.652 -25.173 1.00 91.44 852 LYS A CA 1
ATOM 6633 C C . LYS A 1 852 ? 3.795 6.034 -25.450 1.00 91.44 852 LYS A C 1
ATOM 6635 O O . LYS A 1 852 ? 2.874 6.763 -25.799 1.00 91.44 852 LYS A O 1
ATOM 6640 N N . GLU A 1 853 ? 3.667 4.723 -25.278 1.00 91.12 853 GLU A N 1
ATOM 6641 C CA . GLU A 1 853 ? 2.400 4.014 -25.436 1.00 91.12 853 GLU A CA 1
ATOM 6642 C C . GLU A 1 853 ? 1.368 4.510 -24.418 1.00 91.12 853 GLU A C 1
ATOM 6644 O O . GLU A 1 853 ? 0.298 4.954 -24.816 1.00 91.12 853 GLU A O 1
ATOM 6649 N N . VAL A 1 854 ? 1.700 4.527 -23.120 1.00 91.31 854 VAL A N 1
ATOM 6650 C CA . VAL A 1 854 ? 0.802 5.022 -22.057 1.00 91.31 854 VAL A CA 1
ATOM 6651 C C . VAL A 1 854 ? 0.377 6.469 -22.323 1.00 91.31 854 VAL A C 1
ATOM 6653 O O . VAL A 1 854 ? -0.808 6.781 -22.233 1.00 91.31 854 VAL A O 1
ATOM 6656 N N . LEU A 1 855 ? 1.313 7.338 -22.721 1.00 90.25 855 LEU A N 1
ATOM 6657 C CA . LEU A 1 855 ? 1.004 8.714 -23.121 1.00 90.25 855 LEU A CA 1
ATOM 6658 C C . LEU A 1 855 ? 0.052 8.775 -24.328 1.00 90.25 855 LEU A C 1
ATOM 6660 O O . LEU A 1 855 ? -0.798 9.659 -24.383 1.00 90.25 855 LEU A O 1
ATOM 6664 N N . GLY A 1 856 ? 0.182 7.851 -25.283 1.00 89.25 856 GLY A N 1
ATOM 6665 C CA . GLY A 1 856 ? -0.668 7.769 -26.472 1.00 89.25 856 GLY A CA 1
ATOM 6666 C C . GLY A 1 856 ? -2.117 7.378 -26.177 1.00 89.25 856 GLY A C 1
ATOM 6667 O O . GLY A 1 856 ? -3.010 7.782 -26.916 1.00 89.25 856 GLY A O 1
ATOM 6668 N N . TRP A 1 857 ? -2.372 6.651 -25.083 1.00 89.31 857 TRP A N 1
ATOM 6669 C CA . TRP A 1 857 ? -3.735 6.304 -24.671 1.00 89.31 857 TRP A CA 1
ATOM 6670 C C . TRP A 1 857 ? -4.542 7.519 -24.203 1.00 89.31 857 TRP A C 1
ATOM 6672 O O . TRP A 1 857 ? -5.725 7.609 -24.515 1.00 89.31 857 TRP A O 1
ATOM 6682 N N . ASP A 1 858 ? -3.930 8.473 -23.499 1.00 88.19 858 ASP A N 1
ATOM 6683 C CA . ASP A 1 858 ? -4.568 9.759 -23.191 1.00 88.19 858 ASP A CA 1
ATOM 6684 C C . ASP A 1 858 ? -3.512 10.852 -22.969 1.00 88.19 858 ASP A C 1
ATOM 6686 O O . ASP A 1 858 ? -2.981 11.037 -21.870 1.00 88.19 858 ASP A O 1
ATOM 6690 N N . ALA A 1 859 ? -3.211 11.598 -24.033 1.00 86.31 859 ALA A N 1
ATOM 6691 C CA . ALA A 1 859 ? -2.193 12.644 -24.004 1.00 86.31 859 ALA A CA 1
ATOM 6692 C C . ALA A 1 859 ? -2.577 13.840 -23.118 1.00 86.31 859 ALA A C 1
ATOM 6694 O O . ALA A 1 859 ? -1.691 14.566 -22.667 1.00 86.31 859 ALA A O 1
ATOM 6695 N N . VAL A 1 860 ? -3.872 14.055 -22.862 1.00 84.75 860 VAL A N 1
ATOM 6696 C CA . VAL A 1 860 ? -4.346 15.121 -21.970 1.00 84.75 860 VAL A CA 1
ATOM 6697 C C . VAL A 1 860 ? -4.081 14.721 -20.525 1.00 84.75 860 VAL A C 1
ATOM 6699 O O . VAL A 1 860 ? -3.543 15.517 -19.758 1.00 84.75 860 VAL A O 1
ATOM 6702 N N . HIS A 1 861 ? -4.408 13.480 -20.163 1.00 86.31 861 HIS A N 1
ATOM 6703 C CA . HIS A 1 861 ? -4.216 12.982 -18.806 1.00 86.31 861 HIS A CA 1
ATOM 6704 C C . HIS A 1 861 ? -2.739 12.771 -18.456 1.00 86.31 861 HIS A C 1
ATOM 6706 O O . HIS A 1 861 ? -2.305 13.168 -17.379 1.00 86.31 861 HIS A O 1
ATOM 6712 N N . PHE A 1 862 ? -1.961 12.175 -19.362 1.00 87.06 862 PHE A N 1
ATOM 6713 C CA . PHE A 1 862 ? -0.545 11.870 -19.136 1.00 87.06 862 PHE A CA 1
ATOM 6714 C C . PHE A 1 862 ? 0.409 12.973 -19.631 1.00 87.06 862 PHE A C 1
ATOM 6716 O O . PHE A 1 862 ? 1.629 12.849 -19.507 1.00 87.06 862 PHE A O 1
ATOM 6723 N N . GLY A 1 863 ? -0.123 14.057 -20.198 1.00 81.38 863 GLY A N 1
ATOM 6724 C CA . GLY A 1 863 ? 0.617 15.263 -20.569 1.00 81.38 863 GLY A CA 1
ATOM 6725 C C . GLY A 1 863 ? 0.760 16.256 -19.411 1.00 81.38 863 GLY A C 1
ATOM 6726 O O . GLY A 1 863 ? 0.157 16.102 -18.353 1.00 81.38 863 GLY A O 1
ATOM 6727 N N . GLY A 1 864 ? 1.575 17.302 -19.601 1.00 83.56 864 GLY A N 1
ATOM 6728 C CA . GLY A 1 864 ? 1.768 18.358 -18.594 1.00 83.56 864 GLY A CA 1
ATOM 6729 C C . GLY A 1 864 ? 2.153 17.805 -17.216 1.00 83.56 864 GLY A C 1
ATOM 6730 O O . GLY A 1 864 ? 3.123 17.057 -17.107 1.00 83.56 864 GLY A O 1
ATOM 6731 N N . ALA A 1 865 ? 1.367 18.142 -16.188 1.00 73.50 865 ALA A N 1
ATOM 6732 C CA . ALA A 1 865 ? 1.545 17.653 -14.816 1.00 73.50 865 ALA A CA 1
ATOM 6733 C C . ALA A 1 865 ? 1.396 16.124 -14.683 1.00 73.50 865 ALA A C 1
ATOM 6735 O O . ALA A 1 865 ? 2.024 15.519 -13.819 1.00 73.50 865 ALA A O 1
ATOM 6736 N N . GLY A 1 866 ? 0.628 15.477 -15.565 1.00 79.19 866 GLY A N 1
ATOM 6737 C CA . GLY A 1 866 ? 0.466 14.023 -15.587 1.00 79.19 866 GLY A CA 1
ATOM 6738 C C . GLY A 1 866 ? 1.728 13.262 -15.993 1.00 79.19 866 GLY A C 1
ATOM 6739 O O . GLY A 1 866 ? 1.838 12.075 -15.697 1.00 79.19 866 GLY A O 1
ATOM 6740 N N . LYS A 1 867 ? 2.726 13.936 -16.587 1.00 85.88 867 LYS A N 1
ATOM 6741 C CA . LYS A 1 867 ? 4.020 13.317 -16.924 1.00 85.88 867 LYS A CA 1
ATOM 6742 C C . LYS A 1 867 ? 4.813 12.869 -15.700 1.00 85.88 867 LYS A C 1
ATOM 6744 O O . LYS A 1 867 ? 5.718 12.054 -15.860 1.00 85.88 867 LYS A O 1
ATOM 6749 N N . VAL A 1 868 ? 4.441 13.333 -14.504 1.00 85.19 868 VAL A N 1
ATOM 6750 C CA . VAL A 1 868 ? 5.050 12.916 -13.233 1.00 85.19 868 VAL A CA 1
ATOM 6751 C C . VAL A 1 868 ? 5.035 11.394 -13.050 1.00 85.19 868 VAL A C 1
ATOM 6753 O O . VAL A 1 868 ? 5.950 10.832 -12.456 1.00 85.19 868 VAL A O 1
ATOM 6756 N N . VAL A 1 869 ? 4.052 10.685 -13.627 1.00 85.56 869 VAL A N 1
ATOM 6757 C CA . VAL A 1 869 ? 3.995 9.212 -13.564 1.00 85.56 869 VAL A CA 1
ATOM 6758 C C . VAL A 1 869 ? 5.163 8.540 -14.297 1.00 85.56 869 VAL A C 1
ATOM 6760 O O . VAL A 1 869 ? 5.488 7.391 -14.009 1.00 85.56 869 VAL A O 1
ATOM 6763 N N . PHE A 1 870 ? 5.800 9.244 -15.238 1.00 90.81 870 PHE A N 1
ATOM 6764 C CA . PHE A 1 870 ? 6.929 8.763 -16.034 1.00 90.81 870 PHE A CA 1
ATOM 6765 C C . PHE A 1 870 ? 8.297 9.145 -15.451 1.00 90.81 870 PHE A C 1
ATOM 6767 O O . PHE A 1 870 ? 9.321 8.742 -16.018 1.00 90.81 870 PHE A O 1
ATOM 6774 N N . GLU A 1 871 ? 8.335 9.921 -14.366 1.00 87.81 871 GLU A N 1
ATOM 6775 C CA . GLU A 1 871 ? 9.569 10.351 -13.706 1.00 87.81 871 GLU A CA 1
ATOM 6776 C C . GLU A 1 871 ? 10.176 9.223 -12.862 1.00 87.81 871 GLU A C 1
ATOM 6778 O O . GLU A 1 871 ? 9.468 8.376 -12.317 1.00 87.81 871 GLU A O 1
ATOM 6783 N N . GLU A 1 872 ? 11.505 9.195 -12.760 1.00 86.31 872 GLU A N 1
ATOM 6784 C CA . GLU A 1 872 ? 12.215 8.215 -11.935 1.00 86.31 872 GLU A CA 1
ATOM 6785 C C . GLU A 1 872 ? 12.430 8.757 -10.511 1.00 86.31 872 GLU A C 1
ATOM 6787 O O . GLU A 1 872 ? 12.701 9.950 -10.359 1.00 86.31 872 GLU A O 1
ATOM 6792 N N . PRO A 1 873 ? 12.353 7.907 -9.468 1.00 80.69 873 PRO A N 1
ATOM 6793 C CA . PRO A 1 873 ? 12.208 6.443 -9.515 1.00 80.69 873 PRO A CA 1
ATOM 6794 C C . PRO A 1 873 ? 10.752 5.945 -9.606 1.00 80.69 873 PRO A C 1
ATOM 6796 O O . PRO A 1 873 ? 10.514 4.742 -9.717 1.00 80.69 873 PRO A O 1
ATOM 6799 N N . THR A 1 874 ? 9.769 6.851 -9.564 1.00 81.94 874 THR A N 1
ATOM 6800 C CA . THR A 1 874 ? 8.330 6.544 -9.487 1.00 81.94 874 THR A CA 1
ATOM 6801 C C . THR A 1 874 ? 7.859 5.609 -10.603 1.00 81.94 874 THR A C 1
ATOM 6803 O O . THR A 1 874 ? 7.076 4.684 -10.356 1.00 81.94 874 THR A O 1
ATOM 6806 N N . TRP A 1 875 ? 8.353 5.812 -11.827 1.00 90.25 875 TRP A N 1
ATOM 6807 C CA . TRP A 1 875 ? 8.090 4.921 -12.948 1.00 90.25 875 TRP A CA 1
ATOM 6808 C C . TRP A 1 875 ? 8.588 3.507 -12.651 1.00 90.25 875 TRP A C 1
ATOM 6810 O O . TRP A 1 875 ? 7.773 2.589 -12.574 1.00 90.25 875 TRP A O 1
ATOM 6820 N N . LYS A 1 876 ? 9.891 3.322 -12.419 1.00 86.62 876 LYS A N 1
ATOM 6821 C CA . LYS A 1 876 ? 10.493 1.999 -12.191 1.00 86.62 876 LYS A CA 1
ATOM 6822 C C . LYS A 1 876 ? 9.920 1.256 -10.986 1.00 86.62 876 LYS A C 1
ATOM 6824 O O . LYS A 1 876 ? 9.722 0.042 -11.046 1.00 86.62 876 LYS A O 1
ATOM 6829 N N . GLU A 1 877 ? 9.658 1.962 -9.894 1.00 82.69 877 GLU A N 1
ATOM 6830 C CA . GLU A 1 877 ? 9.278 1.332 -8.629 1.00 82.69 877 GLU A CA 1
ATOM 6831 C C . GLU A 1 877 ? 7.773 1.056 -8.517 1.00 82.69 877 GLU A C 1
ATOM 6833 O O . GLU A 1 877 ? 7.377 0.081 -7.873 1.00 82.69 877 GLU A O 1
ATOM 6838 N N . THR A 1 878 ? 6.931 1.874 -9.160 1.00 82.25 878 THR A N 1
ATOM 6839 C CA . THR A 1 878 ? 5.471 1.826 -8.969 1.00 82.25 878 THR A CA 1
ATOM 6840 C C . THR A 1 878 ? 4.700 1.677 -10.277 1.00 82.25 878 THR A C 1
ATOM 6842 O O . THR A 1 878 ? 3.952 0.706 -10.439 1.00 82.25 878 THR A O 1
ATOM 6845 N N . TRP A 1 879 ? 4.867 2.608 -11.220 1.00 89.56 879 TRP A N 1
ATOM 6846 C CA . TRP A 1 879 ? 3.994 2.683 -12.397 1.00 89.56 879 TRP A CA 1
ATOM 6847 C C . TRP A 1 879 ? 4.328 1.654 -13.468 1.00 89.56 879 TRP A C 1
ATOM 6849 O O . TRP A 1 879 ? 3.416 1.020 -13.988 1.00 89.56 879 TRP A O 1
ATOM 6859 N N . GLU A 1 880 ? 5.601 1.425 -13.774 1.00 91.06 880 GLU A N 1
ATOM 6860 C CA . GLU A 1 880 ? 6.029 0.472 -14.795 1.00 91.06 880 GLU A CA 1
ATOM 6861 C C . GLU A 1 880 ? 5.551 -0.951 -14.475 1.00 91.06 880 GLU A C 1
ATOM 6863 O O . GLU A 1 880 ? 4.884 -1.548 -15.327 1.00 91.06 880 GLU A O 1
ATOM 6868 N N . PRO A 1 881 ? 5.796 -1.520 -13.272 1.00 89.94 881 PRO A N 1
ATOM 6869 C CA . PRO A 1 881 ? 5.378 -2.890 -12.996 1.00 89.94 881 PRO A CA 1
ATOM 6870 C C . PRO A 1 881 ? 3.853 -3.043 -13.012 1.00 89.94 881 PRO A C 1
ATOM 6872 O O . PRO A 1 881 ? 3.350 -4.105 -13.377 1.00 89.94 881 PRO A O 1
ATOM 6875 N N . MET A 1 882 ? 3.116 -2.003 -12.605 1.00 91.38 882 MET A N 1
ATOM 6876 C CA . MET A 1 882 ? 1.652 -1.980 -12.610 1.00 91.38 882 MET A CA 1
ATOM 6877 C C . MET A 1 882 ? 1.091 -1.852 -14.031 1.00 91.38 882 MET A C 1
ATOM 6879 O O . MET A 1 882 ? 0.297 -2.693 -14.445 1.00 91.38 882 MET A O 1
ATOM 6883 N N . MET A 1 883 ? 1.549 -0.863 -14.802 1.00 92.25 883 MET A N 1
ATOM 6884 C CA . MET A 1 883 ? 1.121 -0.632 -16.183 1.00 92.25 883 MET A CA 1
ATOM 6885 C C . MET A 1 883 ? 1.425 -1.841 -17.063 1.00 92.25 883 MET A C 1
ATOM 6887 O O . MET A 1 883 ? 0.557 -2.290 -17.802 1.00 92.25 883 MET A O 1
ATOM 6891 N N . ARG A 1 884 ? 2.619 -2.436 -16.948 1.00 91.94 884 ARG A N 1
ATOM 6892 C CA . ARG A 1 884 ? 2.958 -3.647 -17.710 1.00 91.94 884 ARG A CA 1
ATOM 6893 C C . ARG A 1 884 ? 2.054 -4.826 -17.356 1.00 91.94 884 ARG A C 1
ATOM 6895 O O . ARG A 1 884 ? 1.709 -5.600 -18.244 1.00 91.94 884 ARG A O 1
ATOM 6902 N N . ALA A 1 885 ? 1.670 -4.975 -16.088 1.00 92.81 885 ALA A N 1
ATOM 6903 C CA . ALA A 1 885 ? 0.760 -6.040 -15.682 1.00 92.81 885 ALA A CA 1
ATOM 6904 C C . ALA A 1 885 ? -0.660 -5.824 -16.227 1.00 92.81 885 ALA A C 1
ATOM 6906 O O . ALA A 1 885 ? -1.248 -6.757 -16.771 1.00 92.81 885 ALA A O 1
ATOM 6907 N N . ASP A 1 886 ? -1.166 -4.593 -16.149 1.00 94.62 886 ASP A N 1
ATOM 6908 C CA . ASP A 1 886 ? -2.512 -4.252 -16.609 1.00 94.62 886 ASP A CA 1
ATOM 6909 C C . ASP A 1 886 ? -2.642 -4.275 -18.132 1.00 94.62 886 ASP A C 1
ATOM 6911 O O . ASP A 1 886 ? -3.640 -4.765 -18.649 1.00 94.62 886 ASP A O 1
ATOM 6915 N N . PHE A 1 887 ? -1.631 -3.802 -18.866 1.00 94.31 887 PHE A N 1
ATOM 6916 C CA . PHE A 1 887 ? -1.621 -3.879 -20.331 1.00 94.31 887 PHE A CA 1
ATOM 6917 C C . PHE A 1 887 ? -1.604 -5.327 -20.815 1.00 94.31 887 PHE A C 1
ATOM 6919 O O . PHE A 1 887 ? -2.291 -5.692 -21.769 1.00 94.31 887 PHE A O 1
ATOM 6926 N N . LYS A 1 888 ? -0.903 -6.195 -20.081 1.00 93.38 888 LYS A N 1
ATOM 6927 C CA . LYS A 1 888 ? -0.874 -7.624 -20.375 1.00 93.38 888 LYS A CA 1
ATOM 6928 C C . LYS A 1 888 ? -2.258 -8.283 -20.277 1.00 93.38 888 LYS A C 1
ATOM 6930 O O . LYS A 1 888 ? -2.514 -9.221 -21.031 1.00 93.38 888 LYS A O 1
ATOM 6935 N N . LEU A 1 889 ? -3.168 -7.750 -19.446 1.00 94.50 889 LEU A N 1
ATOM 6936 C CA . LEU A 1 889 ? -4.552 -8.236 -19.346 1.00 94.50 889 LEU A CA 1
ATOM 6937 C C . LEU A 1 889 ? -5.300 -8.173 -20.679 1.00 94.50 889 LEU A C 1
ATOM 6939 O O . LEU A 1 889 ? -6.172 -9.011 -20.885 1.00 94.50 889 LEU A O 1
ATOM 6943 N N . PHE A 1 890 ? -4.986 -7.213 -21.558 1.00 92.81 890 PHE A N 1
ATOM 6944 C CA . PHE A 1 890 ? -5.634 -7.077 -22.865 1.00 92.81 890 PHE A CA 1
ATOM 6945 C C . PHE A 1 890 ? -4.726 -7.410 -24.060 1.00 92.81 890 PHE A C 1
ATOM 6947 O O . PHE A 1 890 ? -5.227 -7.834 -25.103 1.00 92.81 890 PHE A O 1
ATOM 6954 N N . ASP A 1 891 ? -3.403 -7.294 -23.922 1.00 90.19 891 ASP A N 1
ATOM 6955 C CA . ASP A 1 891 ? -2.438 -7.686 -24.959 1.00 90.19 891 ASP A CA 1
ATOM 6956 C C . ASP A 1 891 ? -2.459 -9.183 -25.263 1.00 90.19 891 ASP A C 1
ATOM 6958 O O . ASP A 1 891 ? -2.337 -9.594 -26.420 1.00 90.19 891 ASP A O 1
ATOM 6962 N N . GLU A 1 892 ? -2.563 -9.995 -24.209 1.00 87.50 892 GLU A N 1
ATOM 6963 C CA . GLU A 1 892 ? -2.529 -11.457 -24.288 1.00 87.50 892 GLU A CA 1
ATOM 6964 C C . GLU A 1 892 ? -3.923 -12.079 -24.147 1.00 87.50 892 GLU A C 1
ATOM 6966 O O . GLU A 1 892 ? -4.053 -13.304 -24.093 1.00 87.50 892 GLU A O 1
ATOM 6971 N N . TYR A 1 893 ? -4.970 -11.250 -24.096 1.00 91.56 893 TYR A N 1
ATOM 6972 C CA . TYR A 1 893 ? -6.342 -11.722 -23.969 1.00 91.56 893 TYR A CA 1
ATOM 6973 C C . TYR A 1 893 ? -6.757 -12.519 -25.201 1.00 91.56 893 TYR A C 1
ATOM 6975 O O . TYR A 1 893 ? -6.826 -11.988 -26.315 1.00 91.56 893 TYR A O 1
ATOM 6983 N N . LYS A 1 894 ? -7.114 -13.780 -24.978 1.00 89.19 894 LYS A N 1
ATOM 6984 C CA . LYS A 1 894 ? -7.707 -14.645 -25.991 1.00 89.19 894 LYS A CA 1
ATOM 6985 C C . LYS A 1 894 ? -9.185 -14.796 -25.705 1.00 89.19 894 LYS A C 1
ATOM 6987 O O . LYS A 1 894 ? -9.575 -15.219 -24.617 1.00 89.19 894 LYS A O 1
ATOM 6992 N N . PHE A 1 895 ? -9.994 -14.437 -26.690 1.00 90.88 895 PHE A N 1
ATOM 6993 C CA . PHE A 1 895 ? -11.428 -14.599 -26.582 1.00 90.88 895 PHE A CA 1
ATOM 6994 C C . PHE A 1 895 ? -11.771 -16.096 -26.598 1.00 90.88 895 PHE A C 1
ATOM 6996 O O . PHE A 1 895 ? -11.270 -16.839 -27.429 1.00 90.88 895 PHE A O 1
ATOM 7003 N N . LYS A 1 896 ? -12.583 -16.549 -25.638 1.00 91.38 896 LYS A N 1
ATOM 7004 C CA . LYS A 1 896 ? -12.843 -17.983 -25.384 1.00 91.38 896 LYS A CA 1
ATOM 7005 C C . LYS A 1 896 ? -14.327 -18.320 -25.239 1.00 91.38 896 LYS A C 1
ATOM 7007 O O . LYS A 1 896 ? -14.685 -19.365 -24.701 1.00 91.38 896 LYS A O 1
ATOM 7012 N N . HIS A 1 897 ? -15.191 -17.397 -25.654 1.00 92.62 897 HIS A N 1
ATOM 7013 C CA . HIS A 1 897 ? -16.630 -17.467 -25.402 1.00 92.62 897 HIS A CA 1
ATOM 7014 C C . HIS A 1 897 ? -17.462 -17.403 -26.683 1.00 92.62 897 HIS A C 1
ATOM 7016 O O . HIS A 1 897 ? -18.621 -16.992 -26.647 1.00 92.62 897 HIS A O 1
ATOM 7022 N N . ALA A 1 898 ? -16.875 -17.789 -27.817 1.00 91.62 898 ALA A N 1
ATOM 7023 C CA . ALA A 1 898 ? -17.587 -17.890 -29.084 1.00 91.62 898 ALA A CA 1
ATOM 7024 C C . ALA A 1 898 ? -18.805 -18.814 -28.932 1.00 91.62 898 ALA A C 1
ATOM 7026 O O . ALA A 1 898 ? -18.711 -19.886 -28.332 1.00 91.62 898 ALA A O 1
ATOM 7027 N N . GLY A 1 899 ? -19.964 -18.374 -29.427 1.00 90.38 899 GLY A N 1
ATOM 7028 C CA . GLY A 1 899 ? -21.212 -19.135 -29.332 1.00 90.38 899 GLY A CA 1
ATOM 7029 C C . GLY A 1 899 ? -21.835 -19.193 -27.932 1.00 90.38 899 GLY A C 1
ATOM 7030 O O . GLY A 1 899 ? -22.894 -19.796 -27.769 1.00 90.38 899 GLY A O 1
ATOM 7031 N N . ALA A 1 900 ? -21.241 -18.554 -26.919 1.00 92.69 900 ALA A N 1
ATOM 7032 C CA . ALA A 1 900 ? -21.854 -18.487 -25.598 1.00 92.69 900 ALA A CA 1
ATOM 7033 C C . ALA A 1 900 ? -23.165 -17.679 -25.657 1.00 92.69 900 ALA A C 1
ATOM 7035 O O . ALA A 1 900 ? -23.201 -16.673 -26.368 1.00 92.69 900 ALA A O 1
ATOM 7036 N N . PRO A 1 901 ? -24.221 -18.049 -24.907 1.00 94.06 901 PRO A N 1
ATOM 7037 C CA . PRO A 1 901 ? -25.495 -17.339 -24.984 1.00 94.06 901 PRO A CA 1
ATOM 7038 C C . PRO A 1 901 ? -25.372 -15.841 -24.701 1.00 94.06 901 PRO A C 1
ATOM 7040 O O . PRO A 1 901 ? -24.482 -15.417 -23.956 1.00 94.06 901 PRO A O 1
ATOM 7043 N N . LYS A 1 902 ? -26.274 -15.031 -25.258 1.00 95.06 902 LYS A N 1
ATOM 7044 C CA . LYS A 1 902 ? -26.340 -13.597 -24.934 1.00 95.06 902 LYS A CA 1
ATOM 7045 C C . LYS A 1 902 ? -26.767 -13.373 -23.489 1.00 95.06 902 LYS A C 1
ATOM 7047 O O . LYS A 1 902 ? -27.442 -14.209 -22.888 1.00 95.06 902 LYS A O 1
ATOM 7052 N N . PHE A 1 903 ? -26.394 -12.222 -22.948 1.00 96.12 903 PHE A N 1
ATOM 7053 C CA . PHE A 1 903 ? -26.975 -11.715 -21.717 1.00 96.12 903 PHE A CA 1
ATOM 7054 C C . PHE A 1 903 ? -28.431 -11.279 -21.936 1.00 96.12 903 PHE A C 1
ATOM 7056 O O . PHE A 1 903 ? -28.846 -10.907 -23.039 1.00 96.12 903 PHE A O 1
ATOM 7063 N N . ASP A 1 904 ? -29.207 -11.334 -20.865 1.00 94.50 904 ASP A N 1
ATOM 7064 C CA . ASP A 1 904 ? -30.626 -10.983 -20.789 1.00 94.50 904 ASP A CA 1
ATOM 7065 C C . ASP A 1 904 ? -30.871 -9.674 -20.018 1.00 94.50 904 ASP A C 1
ATOM 7067 O O . ASP A 1 904 ? -32.016 -9.296 -19.781 1.00 94.50 904 ASP A O 1
ATOM 7071 N N . PHE A 1 905 ? -29.802 -8.952 -19.669 1.00 96.56 905 PHE A N 1
ATOM 7072 C CA . PHE A 1 905 ? -29.856 -7.641 -19.026 1.00 96.56 905 PHE A CA 1
ATOM 7073 C C . PHE A 1 905 ? -29.370 -6.519 -19.960 1.00 96.56 905 PHE A C 1
ATOM 7075 O O . PHE A 1 905 ? -28.537 -6.761 -20.845 1.00 96.56 905 PHE A O 1
ATOM 7082 N N . PRO A 1 906 ? -29.856 -5.278 -19.777 1.00 97.94 906 PRO A N 1
ATOM 7083 C CA . PRO A 1 906 ? -29.448 -4.142 -20.593 1.00 97.94 906 PRO A CA 1
ATOM 7084 C C . PRO A 1 906 ? -27.955 -3.809 -20.508 1.00 97.94 906 PRO A C 1
ATOM 7086 O O . PRO A 1 906 ? -27.344 -3.843 -19.433 1.00 97.94 906 PRO A O 1
ATOM 7089 N N . LEU A 1 907 ? -27.387 -3.413 -21.647 1.00 98.25 907 LEU A N 1
ATOM 7090 C CA . LEU A 1 907 ? -26.017 -2.912 -21.754 1.00 98.25 907 LEU A CA 1
ATOM 7091 C C . LEU A 1 907 ? -26.027 -1.429 -22.123 1.00 98.25 907 LEU A C 1
ATOM 7093 O O . LEU A 1 907 ? -26.550 -1.038 -23.167 1.00 98.25 907 LEU A O 1
ATOM 7097 N N . HIS A 1 908 ? -25.406 -0.614 -21.275 1.00 98.19 908 HIS A N 1
ATOM 7098 C CA . HIS A 1 908 ? -25.164 0.800 -21.530 1.00 98.19 908 HIS A CA 1
ATOM 7099 C C . HIS A 1 908 ? -23.695 1.016 -21.876 1.00 98.19 908 HIS A C 1
ATOM 7101 O O . HIS A 1 908 ? -22.812 0.768 -21.052 1.00 98.19 908 HIS A O 1
ATOM 7107 N N . CYS A 1 909 ? -23.430 1.497 -23.084 1.00 97.88 909 CYS A N 1
ATOM 7108 C CA . CYS A 1 909 ? -22.086 1.700 -23.590 1.00 97.88 909 CYS A CA 1
ATOM 7109 C C . CYS A 1 909 ? -21.831 3.161 -23.960 1.00 97.88 909 CYS A C 1
ATOM 7111 O O . CYS A 1 909 ? -22.634 3.791 -24.647 1.00 97.88 909 CYS A O 1
ATOM 7113 N N . TRP A 1 910 ? -20.675 3.680 -23.549 1.00 97.19 910 TRP A N 1
ATOM 7114 C CA . TRP A 1 910 ? -20.196 5.000 -23.959 1.00 97.19 910 TRP A CA 1
ATOM 7115 C C . TRP A 1 910 ? -18.877 4.887 -24.709 1.00 97.19 910 TRP A C 1
ATOM 7117 O O . TRP A 1 910 ? -17.988 4.141 -24.298 1.00 97.19 910 TRP A O 1
ATOM 7127 N N . TRP A 1 911 ? -18.747 5.655 -25.784 1.00 96.44 911 TRP A N 1
ATOM 7128 C CA . TRP A 1 911 ? -17.495 5.848 -26.511 1.00 96.44 911 TRP A CA 1
ATOM 7129 C C . TRP A 1 911 ? -17.022 7.297 -26.372 1.00 96.44 911 TRP A C 1
ATOM 7131 O O . TRP A 1 911 ? -17.827 8.223 -26.490 1.00 96.44 911 TRP A O 1
ATOM 7141 N N . CYS A 1 912 ? -15.734 7.482 -26.107 1.00 94.50 912 CYS A N 1
ATOM 7142 C CA . CYS A 1 912 ? -15.070 8.775 -26.010 1.00 94.50 912 CYS A CA 1
ATOM 7143 C C . CYS A 1 912 ? -14.677 9.268 -27.415 1.00 94.50 912 CYS A C 1
ATOM 7145 O O . CYS A 1 912 ? -13.948 8.598 -28.132 1.00 94.50 912 CYS A O 1
ATOM 7147 N N . GLU A 1 913 ? -15.175 10.425 -27.849 1.00 92.50 913 GLU A N 1
ATOM 7148 C CA . GLU A 1 913 ? -14.994 10.881 -29.240 1.00 92.50 913 GLU A CA 1
ATOM 7149 C C . GLU A 1 913 ? -13.549 11.289 -29.571 1.00 92.50 913 GLU A C 1
ATOM 7151 O O . GLU A 1 913 ? -13.106 11.126 -30.707 1.00 92.50 913 GLU A O 1
ATOM 7156 N N . SER A 1 914 ? -12.810 11.798 -28.581 1.00 89.00 914 SER A N 1
ATOM 7157 C CA . SER A 1 914 ? -11.448 12.320 -28.752 1.00 89.00 914 SER A CA 1
ATOM 7158 C C . SER A 1 914 ? -10.355 11.292 -28.446 1.00 89.00 914 SER A C 1
ATOM 7160 O O . SER A 1 914 ? -9.174 11.649 -28.447 1.00 89.00 914 SER A O 1
ATOM 7162 N N . GLU A 1 915 ? -10.699 10.034 -28.151 1.00 86.75 915 GLU A N 1
ATOM 7163 C CA . GLU A 1 915 ? -9.690 8.981 -28.016 1.00 86.75 915 GLU A CA 1
ATOM 7164 C C . GLU A 1 915 ? -9.190 8.484 -29.382 1.00 86.75 915 GLU A C 1
ATOM 7166 O O . GLU A 1 915 ? -9.911 8.495 -30.379 1.00 86.75 915 GLU A O 1
ATOM 7171 N N . GLN A 1 916 ? -7.921 8.075 -29.444 1.00 82.69 916 GLN A N 1
ATOM 7172 C CA . GLN A 1 916 ? -7.252 7.779 -30.718 1.00 82.69 916 GLN A CA 1
ATOM 7173 C C . GLN A 1 916 ? -7.215 6.288 -31.065 1.00 82.69 916 GLN A C 1
ATOM 7175 O O . GLN A 1 916 ? -7.016 5.939 -32.230 1.00 82.69 916 GLN A O 1
ATOM 7180 N N . ASN A 1 917 ? -7.397 5.412 -30.076 1.00 87.38 917 ASN A N 1
ATOM 7181 C CA . ASN A 1 917 ? -7.182 3.981 -30.244 1.00 87.38 917 ASN A CA 1
ATOM 7182 C C . ASN A 1 917 ? -8.503 3.275 -30.580 1.00 87.38 917 ASN A C 1
ATOM 7184 O O . ASN A 1 917 ? -8.695 2.765 -31.687 1.00 87.38 917 ASN A O 1
ATOM 7188 N N . VAL A 1 918 ? -9.440 3.236 -29.641 1.00 92.25 918 VAL A N 1
ATOM 7189 C CA . VAL A 1 918 ? -10.703 2.517 -29.777 1.00 92.25 918 VAL A CA 1
ATOM 7190 C C . VAL A 1 918 ? -11.679 3.335 -30.613 1.00 92.25 918 VAL A C 1
ATOM 7192 O O . VAL A 1 918 ? -12.035 4.471 -30.312 1.00 92.25 918 VAL A O 1
ATOM 7195 N N . LYS A 1 919 ? -12.152 2.718 -31.694 1.00 92.44 919 LYS A N 1
ATOM 7196 C CA . LYS A 1 919 ? -13.126 3.324 -32.604 1.00 92.44 919 LYS A CA 1
ATOM 7197 C C . LYS A 1 919 ? -14.550 3.070 -32.122 1.00 92.44 919 LYS A C 1
ATOM 7199 O O . LYS A 1 919 ? -14.835 2.028 -31.533 1.00 92.44 919 LYS A O 1
ATOM 7204 N N . SER A 1 920 ? -15.467 3.964 -32.487 1.00 94.44 920 SER A N 1
ATOM 7205 C CA . SER A 1 920 ? -16.900 3.855 -32.175 1.00 94.44 920 SER A CA 1
ATOM 7206 C C . SER A 1 920 ? -17.494 2.469 -32.477 1.00 94.44 920 SER A C 1
ATOM 7208 O O . SER A 1 920 ? -18.166 1.883 -31.630 1.00 94.44 920 SER A O 1
ATOM 7210 N N . GLU A 1 921 ? -17.196 1.906 -33.650 1.00 94.69 921 GLU A N 1
ATOM 7211 C CA . GLU A 1 921 ? -17.665 0.583 -34.094 1.00 94.69 921 GLU A CA 1
ATOM 7212 C C . GLU A 1 921 ? -17.262 -0.565 -33.152 1.00 94.69 921 GLU A C 1
ATOM 7214 O O . GLU A 1 921 ? -18.031 -1.505 -32.951 1.00 94.69 921 GLU A O 1
ATOM 7219 N N . MET A 1 922 ? -16.098 -0.455 -32.506 1.00 95.31 922 MET A N 1
ATOM 7220 C CA . MET A 1 922 ? -15.597 -1.458 -31.564 1.00 95.31 922 MET A CA 1
ATOM 7221 C C . MET A 1 922 ? -16.421 -1.483 -30.275 1.00 95.31 922 MET A C 1
ATOM 7223 O O . MET A 1 922 ? -16.611 -2.544 -29.681 1.00 95.31 922 MET A O 1
ATOM 7227 N N . VAL A 1 923 ? -16.917 -0.318 -29.848 1.00 96.56 923 VAL A N 1
ATOM 7228 C CA . VAL A 1 923 ? -17.795 -0.181 -28.679 1.00 96.56 923 VAL A CA 1
ATOM 7229 C C . VAL A 1 923 ? -19.238 -0.543 -29.044 1.00 96.56 923 VAL A C 1
ATOM 7231 O O . VAL A 1 923 ? -19.930 -1.188 -28.261 1.00 96.56 923 VAL A O 1
ATOM 7234 N N . GLN A 1 924 ? -19.701 -0.203 -30.250 1.00 96.19 924 GLN A N 1
ATOM 7235 C CA . GLN A 1 924 ? -21.030 -0.607 -30.727 1.00 96.19 924 GLN A CA 1
ATOM 7236 C C . GLN A 1 924 ? -21.188 -2.133 -30.816 1.00 96.19 924 GLN A C 1
ATOM 7238 O O . GLN A 1 924 ? -22.289 -2.639 -30.599 1.00 96.19 924 GLN A O 1
ATOM 7243 N N . ALA A 1 925 ? -20.099 -2.872 -31.058 1.00 96.12 925 ALA A N 1
ATOM 7244 C CA . ALA A 1 925 ? -20.098 -4.336 -31.085 1.00 96.12 925 ALA A CA 1
ATOM 7245 C C . ALA A 1 925 ? -20.547 -4.983 -29.757 1.00 96.12 925 ALA A C 1
ATOM 7247 O O . ALA A 1 925 ? -20.961 -6.140 -29.748 1.00 96.12 925 ALA A O 1
ATOM 7248 N N . TRP A 1 926 ? -20.556 -4.256 -28.632 1.00 97.44 926 TRP A N 1
ATOM 7249 C CA . TRP A 1 926 ? -21.140 -4.760 -27.382 1.00 97.44 926 TRP A CA 1
ATOM 7250 C C . TRP A 1 926 ? -22.635 -5.089 -27.506 1.00 97.44 926 TRP A C 1
ATOM 7252 O O . TRP A 1 926 ? -23.125 -5.927 -26.749 1.00 97.44 926 TRP A O 1
ATOM 7262 N N . LYS A 1 927 ? -23.341 -4.513 -28.492 1.00 97.12 927 LYS A N 1
ATOM 7263 C CA . LYS A 1 927 ? -24.730 -4.861 -28.827 1.00 97.12 927 LYS A CA 1
ATOM 7264 C C . LYS A 1 927 ? -24.921 -6.356 -29.051 1.00 97.12 927 LYS A C 1
ATOM 7266 O O . LYS A 1 927 ? -25.985 -6.886 -28.744 1.00 97.12 927 LYS A O 1
ATOM 7271 N N . ASP A 1 928 ? -23.903 -7.035 -29.570 1.00 95.88 928 ASP A N 1
ATOM 7272 C CA . ASP A 1 928 ? -23.999 -8.456 -29.873 1.00 95.88 928 ASP A CA 1
ATOM 7273 C C . ASP A 1 928 ? -24.259 -9.274 -28.600 1.00 95.88 928 ASP A C 1
ATOM 7275 O O . ASP A 1 928 ? -24.996 -10.257 -28.656 1.00 95.88 928 ASP A O 1
ATOM 7279 N N . TRP A 1 929 ? -23.726 -8.831 -27.453 1.00 96.38 929 TRP A N 1
ATOM 7280 C CA . TRP A 1 929 ? -23.704 -9.543 -26.169 1.00 96.38 929 TRP A CA 1
ATOM 7281 C C . TRP A 1 929 ? -24.965 -9.455 -25.330 1.00 96.38 929 TRP A C 1
ATOM 7283 O O . TRP A 1 929 ? -25.039 -10.146 -24.316 1.00 96.38 929 TRP A O 1
ATOM 7293 N N . THR A 1 930 ? -25.964 -8.680 -25.737 1.00 96.06 930 THR A N 1
ATOM 7294 C CA . THR A 1 930 ? -27.253 -8.647 -25.045 1.00 96.06 930 THR A CA 1
ATOM 7295 C C . THR A 1 930 ? -28.408 -8.904 -25.999 1.00 96.06 930 THR A C 1
ATOM 7297 O O . THR A 1 930 ? -28.366 -8.579 -27.185 1.00 96.06 930 THR A O 1
ATOM 7300 N N . SER A 1 931 ? -29.440 -9.549 -25.470 1.00 94.88 931 SER A N 1
ATOM 7301 C CA . SER A 1 931 ? -30.756 -9.663 -26.103 1.00 94.88 931 SER A CA 1
ATOM 7302 C C . SER A 1 931 ? -31.782 -8.692 -25.517 1.00 94.88 931 SER A C 1
ATOM 7304 O O . SER A 1 931 ? -32.890 -8.597 -26.040 1.00 94.88 931 SER A O 1
ATOM 7306 N N . ALA A 1 932 ? -31.404 -7.965 -24.463 1.00 95.19 932 ALA A N 1
ATOM 7307 C CA . ALA A 1 932 ? -32.168 -6.868 -23.889 1.00 95.19 932 ALA A CA 1
ATOM 7308 C C . ALA A 1 932 ? -31.779 -5.528 -24.544 1.00 95.19 932 ALA A C 1
ATOM 7310 O O . ALA A 1 932 ? -31.150 -5.487 -25.605 1.00 95.19 932 ALA A O 1
ATOM 7311 N N . ASP A 1 933 ? -32.159 -4.419 -23.911 1.00 95.56 933 ASP A N 1
ATOM 7312 C CA . ASP A 1 933 ? -31.879 -3.082 -24.423 1.00 95.56 933 ASP A CA 1
ATOM 7313 C C . ASP A 1 933 ? -30.370 -2.803 -24.505 1.00 95.56 933 ASP A C 1
ATOM 7315 O O . ASP A 1 933 ? -29.618 -2.975 -23.543 1.00 95.56 933 ASP A O 1
ATOM 7319 N N . PHE A 1 934 ? -29.938 -2.314 -25.666 1.00 97.62 934 PHE A N 1
ATOM 7320 C CA . PHE A 1 934 ? -28.590 -1.804 -25.887 1.00 97.62 934 PHE A CA 1
ATOM 7321 C C . PHE A 1 934 ? -28.643 -0.291 -26.099 1.00 97.62 934 PHE A C 1
ATOM 7323 O O . PHE A 1 934 ? -29.243 0.190 -27.063 1.00 97.62 934 PHE A O 1
ATOM 7330 N N . ASP A 1 935 ? -28.004 0.454 -25.204 1.00 96.38 935 ASP A N 1
ATOM 7331 C CA . ASP A 1 935 ? -27.942 1.914 -25.222 1.00 96.38 935 ASP A CA 1
ATOM 7332 C C . ASP A 1 935 ? -26.505 2.355 -25.480 1.00 96.38 935 ASP A C 1
ATOM 7334 O O . ASP A 1 935 ? -25.635 2.180 -24.631 1.00 96.38 935 ASP A O 1
ATOM 7338 N N . TYR A 1 936 ? -26.262 2.933 -26.652 1.00 97.06 936 TYR A N 1
ATOM 7339 C CA . TYR A 1 936 ? -24.959 3.448 -27.051 1.00 97.06 936 TYR A CA 1
ATOM 7340 C C . TYR A 1 936 ? -24.974 4.975 -27.091 1.00 97.06 936 TYR A C 1
ATOM 7342 O O . TYR A 1 936 ? -25.847 5.583 -27.715 1.00 97.06 936 TYR A O 1
ATOM 7350 N N . GLN A 1 937 ? -23.977 5.597 -26.467 1.00 96.25 937 GLN A N 1
ATOM 7351 C CA . GLN A 1 937 ? -23.834 7.047 -26.409 1.00 96.25 937 GLN A CA 1
ATOM 7352 C C . GLN A 1 937 ? -22.399 7.494 -26.690 1.00 96.25 937 GLN A C 1
ATOM 7354 O O . GLN A 1 937 ? -21.430 6.784 -26.432 1.00 96.25 937 GLN A O 1
ATOM 7359 N N . VAL A 1 938 ? -22.270 8.718 -27.196 1.00 95.94 938 VAL A N 1
ATOM 7360 C CA . VAL A 1 938 ? -20.980 9.360 -27.462 1.00 95.94 938 VAL A CA 1
ATOM 7361 C C . VAL A 1 938 ? -20.708 10.407 -26.385 1.00 95.94 938 VAL A C 1
ATOM 7363 O O . VAL A 1 938 ? -21.562 11.252 -26.103 1.00 95.94 938 VAL A O 1
ATOM 7366 N N . LEU A 1 939 ? -19.522 10.350 -25.785 1.00 94.88 939 LEU A N 1
ATOM 7367 C CA . LEU A 1 939 ? -18.980 11.389 -24.916 1.00 94.88 939 LEU A CA 1
ATOM 7368 C C . LEU A 1 939 ? -18.116 12.312 -25.771 1.00 94.88 939 LEU A C 1
ATOM 7370 O O . LEU A 1 939 ? -16.963 12.002 -26.074 1.00 94.88 939 LEU A O 1
ATOM 7374 N N . LYS A 1 940 ? -18.711 13.430 -26.191 1.00 92.06 940 LYS A N 1
ATOM 7375 C CA . LYS A 1 940 ? -18.036 14.445 -27.004 1.00 92.06 940 LYS A CA 1
ATOM 7376 C C . LYS A 1 940 ? -16.854 15.039 -26.256 1.00 92.06 940 LYS A C 1
ATOM 7378 O O . LYS A 1 940 ? -16.903 15.149 -25.031 1.00 92.06 940 LYS A O 1
ATOM 7383 N N . ASP A 1 941 ? -15.804 15.385 -26.988 1.00 89.00 941 ASP A N 1
ATOM 7384 C CA . ASP A 1 941 ? -14.592 16.033 -26.468 1.00 89.00 941 ASP A CA 1
ATOM 7385 C C . ASP A 1 941 ? -13.832 15.246 -25.375 1.00 89.00 941 ASP A C 1
ATOM 7387 O O . ASP A 1 941 ? -12.864 15.743 -24.799 1.00 89.00 941 ASP A O 1
ATOM 7391 N N . ASN A 1 942 ? -14.241 14.010 -25.072 1.00 90.31 942 ASN A N 1
ATOM 7392 C CA . ASN A 1 942 ? -13.597 13.171 -24.069 1.00 90.31 942 ASN A CA 1
ATOM 7393 C C . ASN A 1 942 ? -12.505 12.321 -24.722 1.00 90.31 942 ASN A C 1
ATOM 7395 O O . ASN A 1 942 ? -12.774 11.623 -25.697 1.00 90.31 942 ASN A O 1
ATOM 7399 N N . GLY A 1 943 ? -11.292 12.354 -24.166 1.00 90.50 943 GLY A N 1
ATOM 7400 C CA . GLY A 1 943 ? -10.257 11.345 -24.401 1.00 90.50 943 GLY A CA 1
ATOM 7401 C C . GLY A 1 943 ? -10.500 10.072 -23.582 1.00 90.50 943 GLY A C 1
ATOM 7402 O O . GLY A 1 943 ? -11.485 9.969 -22.844 1.00 90.50 943 GLY A O 1
ATOM 7403 N N . HIS A 1 944 ? -9.588 9.103 -23.692 1.00 92.50 944 HIS A N 1
ATOM 7404 C CA . HIS A 1 944 ? -9.751 7.756 -23.127 1.00 92.50 944 HIS A CA 1
ATOM 7405 C C . HIS A 1 944 ? -10.041 7.761 -21.623 1.00 92.50 944 HIS A C 1
ATOM 7407 O O . HIS A 1 944 ? -10.929 7.052 -21.172 1.00 92.50 944 HIS A O 1
ATOM 7413 N N . LEU A 1 945 ? -9.341 8.590 -20.849 1.00 92.38 945 LEU A N 1
ATOM 7414 C CA . LEU A 1 945 ? -9.447 8.695 -19.389 1.00 92.38 945 LEU A CA 1
ATOM 7415 C C . LEU A 1 945 ? -10.158 9.980 -18.935 1.00 92.38 945 LEU A C 1
ATOM 7417 O O . LEU A 1 945 ? -10.458 10.162 -17.752 1.00 92.38 945 LEU A O 1
ATOM 7421 N N . THR A 1 946 ? -10.460 10.887 -19.863 1.00 87.56 946 THR A N 1
ATOM 7422 C CA . THR A 1 946 ? -10.964 12.236 -19.560 1.00 87.56 946 THR A CA 1
ATOM 7423 C C . THR A 1 946 ? -12.233 12.212 -18.697 1.00 87.56 946 THR A C 1
ATOM 7425 O O . THR A 1 946 ? -12.326 12.971 -17.730 1.00 87.56 946 THR A O 1
ATOM 7428 N N . ALA A 1 947 ? -13.150 11.274 -18.952 1.00 88.12 947 ALA A N 1
ATOM 7429 C CA . ALA A 1 947 ? -14.406 11.113 -18.214 1.00 88.12 947 ALA A CA 1
ATOM 7430 C C . ALA A 1 947 ? -14.233 10.731 -16.725 1.00 88.12 947 ALA A C 1
ATOM 7432 O O . ALA A 1 947 ? -15.192 10.780 -15.958 1.00 88.12 947 ALA A O 1
ATOM 7433 N N . PHE A 1 948 ? -13.028 10.350 -16.293 1.00 90.25 948 PHE A N 1
ATOM 7434 C CA . PHE A 1 948 ? -12.732 9.966 -14.907 1.00 90.25 948 PHE A CA 1
ATOM 7435 C C . PHE A 1 948 ? -11.773 10.924 -14.191 1.00 90.25 948 PHE A C 1
ATOM 7437 O O . PHE A 1 948 ? -11.746 10.929 -12.954 1.00 90.25 948 PHE A O 1
ATOM 7444 N N . TYR A 1 949 ? -11.033 11.751 -14.937 1.00 88.06 949 TYR A N 1
ATOM 7445 C CA . TYR A 1 949 ? -9.952 12.583 -14.398 1.00 88.06 949 TYR A CA 1
ATOM 7446 C C . TYR A 1 949 ? -10.093 14.082 -14.676 1.00 88.06 949 TYR A C 1
ATOM 7448 O O . TYR A 1 949 ? -9.565 14.878 -13.903 1.00 88.06 949 TYR A O 1
ATOM 7456 N N . ASN A 1 950 ? -10.826 14.499 -15.712 1.00 88.75 950 ASN A N 1
ATOM 7457 C CA . ASN A 1 950 ? -11.137 15.914 -15.916 1.00 88.75 950 ASN A CA 1
ATOM 7458 C C . ASN A 1 950 ? -12.372 16.294 -15.077 1.00 88.75 950 ASN A C 1
ATOM 7460 O O . ASN A 1 950 ? -13.430 15.710 -15.303 1.00 88.75 950 ASN A O 1
ATOM 7464 N N . PRO A 1 951 ? -12.302 17.262 -14.142 1.00 85.75 951 PRO A N 1
ATOM 7465 C CA . PRO A 1 951 ? -13.410 17.551 -13.225 1.00 85.75 951 PRO A CA 1
ATOM 7466 C C . PRO A 1 951 ? -14.745 17.889 -13.909 1.00 85.75 951 PRO A C 1
ATOM 7468 O O . PRO A 1 951 ? -15.795 17.411 -13.473 1.00 85.75 951 PRO A O 1
ATOM 7471 N N . GLY A 1 952 ? -14.712 18.677 -14.990 1.00 84.94 952 GLY A N 1
ATOM 7472 C CA . GLY A 1 952 ? -15.912 19.085 -15.726 1.00 84.94 952 GLY A CA 1
ATOM 7473 C C . GLY A 1 952 ? -16.571 17.905 -16.437 1.00 84.94 952 GLY A C 1
ATOM 7474 O O . GLY A 1 952 ? -17.741 17.603 -16.192 1.00 84.94 952 GLY A O 1
ATOM 7475 N N . MET A 1 953 ? -15.787 17.180 -17.238 1.00 89.62 953 MET A N 1
ATOM 7476 C CA . MET A 1 953 ? -16.269 16.010 -17.981 1.00 89.62 953 MET A CA 1
ATOM 7477 C C . MET A 1 953 ? -16.668 14.859 -17.050 1.00 89.62 953 MET A C 1
ATOM 7479 O O . MET A 1 953 ? -17.678 14.191 -17.279 1.00 89.62 953 MET A O 1
ATOM 7483 N N . LYS A 1 954 ? -15.931 14.667 -15.948 1.00 91.19 954 LYS A N 1
ATOM 7484 C CA . LYS A 1 954 ? -16.241 13.673 -14.915 1.00 91.19 954 LYS A CA 1
ATOM 7485 C C . LYS A 1 954 ? -17.607 13.915 -14.304 1.00 91.19 954 LYS A C 1
ATOM 7487 O O . LYS A 1 954 ? -18.393 12.976 -14.191 1.00 91.19 954 LYS A O 1
ATOM 7492 N N . LYS A 1 955 ? -17.918 15.159 -13.931 1.00 91.75 955 LYS A N 1
ATOM 7493 C CA . LYS A 1 955 ? -19.226 15.503 -13.364 1.00 91.75 955 LYS A CA 1
ATOM 7494 C C . LYS A 1 955 ? -20.356 15.207 -14.349 1.00 91.75 955 LYS A C 1
ATOM 7496 O O . LYS A 1 955 ? -21.355 14.604 -13.954 1.00 91.75 955 LYS A O 1
ATOM 7501 N N . GLU A 1 956 ? -20.201 15.589 -15.615 1.00 92.69 956 GLU A N 1
ATOM 7502 C CA . GLU A 1 956 ? -21.204 15.330 -16.653 1.00 92.69 956 GLU A CA 1
ATOM 7503 C C . GLU A 1 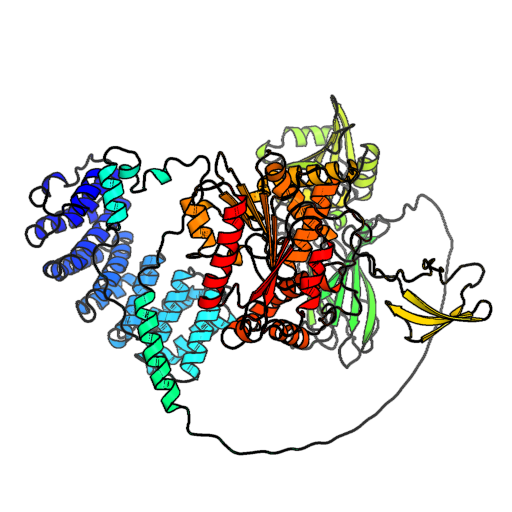956 ? -21.435 13.826 -16.854 1.00 92.69 956 GLU A C 1
ATOM 7505 O O . GLU A 1 956 ? -22.567 13.341 -16.776 1.00 92.69 956 GLU A O 1
ATOM 7510 N N . TYR A 1 957 ? -20.358 13.072 -17.062 1.00 94.00 957 TYR A N 1
ATOM 7511 C CA . TYR A 1 957 ? -20.431 11.641 -17.310 1.00 94.00 957 TYR A CA 1
ATOM 7512 C C . TYR A 1 957 ? -20.982 10.866 -16.100 1.00 94.00 957 TYR A C 1
ATOM 7514 O O . TYR A 1 957 ? -21.906 10.063 -16.253 1.00 94.00 957 TYR A O 1
ATOM 7522 N N . PHE A 1 958 ? -20.509 11.155 -14.881 1.00 95.69 958 PHE A N 1
ATOM 7523 C CA . PHE A 1 958 ? -21.023 10.512 -13.667 1.00 95.69 958 PHE A CA 1
ATOM 7524 C C . PHE A 1 958 ? -22.497 10.855 -13.425 1.00 95.69 958 PHE A C 1
ATOM 7526 O O . PHE A 1 958 ? -23.231 10.000 -12.932 1.00 95.69 958 PHE A O 1
ATOM 7533 N N . THR A 1 959 ? -22.961 12.051 -13.806 1.00 95.19 959 THR A N 1
ATOM 7534 C CA . THR A 1 959 ? -24.394 12.396 -13.763 1.00 95.19 959 THR A CA 1
ATOM 7535 C C . THR A 1 959 ? -25.191 11.480 -14.691 1.00 95.19 959 THR A C 1
ATOM 7537 O O . THR A 1 959 ? -26.113 10.808 -14.231 1.00 95.19 959 THR A O 1
ATOM 7540 N N . LYS A 1 960 ? -24.779 11.363 -15.962 1.00 94.81 960 LYS A N 1
ATOM 7541 C CA . LYS A 1 960 ? -25.444 10.509 -16.963 1.00 94.81 960 LYS A CA 1
ATOM 7542 C C . LYS A 1 960 ? -25.522 9.044 -16.524 1.00 94.81 960 LYS A C 1
ATOM 7544 O O . LYS A 1 960 ? -26.582 8.425 -16.627 1.00 94.81 960 LYS A O 1
ATOM 7549 N N . VAL A 1 961 ? -24.421 8.488 -16.013 1.00 95.44 961 VAL A N 1
ATOM 7550 C CA . VAL A 1 961 ? -24.387 7.097 -15.527 1.00 95.44 961 VAL A CA 1
ATOM 7551 C C . VAL A 1 961 ? -25.286 6.919 -14.308 1.00 95.44 961 VAL A C 1
ATOM 7553 O O . VAL A 1 961 ? -26.086 5.986 -14.269 1.00 95.44 961 VAL A O 1
ATOM 7556 N N . THR A 1 962 ? -25.216 7.837 -13.343 1.00 95.25 962 THR A N 1
ATOM 7557 C CA . THR A 1 962 ? -26.027 7.775 -12.118 1.00 95.25 962 THR A CA 1
ATOM 7558 C C . THR A 1 962 ? -27.520 7.849 -12.429 1.00 95.25 962 THR A C 1
ATOM 7560 O O . THR A 1 962 ? -28.307 7.074 -11.888 1.00 95.25 962 THR A O 1
ATOM 7563 N N . GLU A 1 963 ? -27.933 8.733 -13.339 1.00 94.69 963 GLU A N 1
ATOM 7564 C CA . GLU A 1 963 ? -29.325 8.828 -13.791 1.00 94.69 963 GLU A CA 1
ATOM 7565 C C . GLU A 1 963 ? -29.813 7.544 -14.463 1.00 94.69 963 GLU A C 1
ATOM 7567 O O . GLU A 1 963 ? -30.969 7.157 -14.288 1.00 94.69 963 GLU A O 1
ATOM 7572 N N . LYS A 1 964 ? -28.946 6.858 -15.214 1.00 94.56 964 LYS A N 1
ATOM 7573 C CA . LYS A 1 964 ? -29.276 5.560 -15.810 1.00 94.56 964 LYS A CA 1
ATOM 7574 C C . LYS A 1 964 ? -29.371 4.466 -14.745 1.00 94.56 964 LYS A C 1
ATOM 7576 O O . LYS A 1 964 ? -30.346 3.723 -14.758 1.00 94.56 964 LYS A O 1
ATOM 7581 N N . MET A 1 965 ? -28.441 4.408 -13.791 1.00 95.31 965 MET A N 1
ATOM 7582 C CA . MET A 1 965 ? -28.475 3.449 -12.675 1.00 95.31 965 MET A CA 1
ATOM 7583 C C . MET A 1 965 ? -29.745 3.593 -11.822 1.00 95.31 965 MET A C 1
ATOM 7585 O O . MET A 1 965 ? -30.375 2.589 -11.487 1.00 95.31 965 MET A O 1
ATOM 7589 N N . LYS A 1 966 ? -30.188 4.829 -11.553 1.00 93.94 966 LYS A N 1
ATOM 7590 C CA . LYS A 1 966 ? -31.435 5.117 -10.818 1.00 93.94 966 LYS A CA 1
ATOM 7591 C C . LYS A 1 966 ? -32.683 4.487 -11.450 1.00 93.94 966 LYS A C 1
ATOM 7593 O O . LYS A 1 966 ? -33.606 4.105 -10.740 1.00 93.94 966 LYS A O 1
ATOM 7598 N N . LYS A 1 967 ? -32.717 4.315 -12.778 1.00 92.31 967 LYS A N 1
ATOM 7599 C CA . LYS A 1 967 ? -33.866 3.691 -13.468 1.00 92.31 967 LYS A CA 1
ATOM 7600 C C . LYS A 1 967 ? -34.048 2.218 -13.114 1.00 92.31 967 LYS A C 1
ATOM 7602 O O . LYS A 1 967 ? -35.162 1.713 -13.184 1.00 92.31 967 LYS A O 1
ATOM 7607 N N . TYR A 1 968 ? -32.967 1.551 -12.726 1.00 90.12 968 TYR A N 1
ATOM 7608 C CA . TYR A 1 968 ? -32.965 0.137 -12.368 1.00 90.12 968 TYR A CA 1
ATOM 7609 C C . TYR A 1 968 ? -32.986 -0.092 -10.856 1.00 90.12 968 TYR A C 1
ATOM 7611 O O . TYR A 1 968 ? -33.313 -1.188 -10.413 1.00 90.12 968 TYR A O 1
ATOM 7619 N N . SER A 1 969 ? -32.633 0.914 -10.048 1.00 81.69 969 SER A N 1
ATOM 7620 C CA . SER A 1 969 ? -32.529 0.745 -8.597 1.00 81.69 969 SER A CA 1
ATOM 7621 C C . SER A 1 969 ? -33.882 0.574 -7.908 1.00 81.69 969 SER A C 1
ATOM 7623 O O . SER A 1 969 ? -33.930 0.024 -6.811 1.00 81.69 969 SER A O 1
ATOM 7625 N N . GLY A 1 970 ? -34.970 1.059 -8.521 1.00 69.81 970 GLY A N 1
ATOM 7626 C CA . GLY A 1 970 ? -36.276 1.147 -7.859 1.00 69.81 970 GLY A CA 1
ATOM 7627 C C . GLY A 1 970 ? -36.242 2.040 -6.608 1.00 69.81 970 GLY A C 1
ATOM 7628 O O . GLY A 1 970 ? -37.019 1.810 -5.681 1.00 69.81 970 GLY A O 1
ATOM 7629 N N . LEU A 1 971 ? -35.303 3.001 -6.576 1.00 59.34 971 LEU A N 1
ATOM 7630 C CA . LEU A 1 971 ? -35.006 3.917 -5.464 1.00 59.34 971 LEU A CA 1
ATOM 7631 C C . LEU A 1 971 ? -35.346 5.356 -5.821 1.00 59.34 971 LEU A C 1
ATOM 7633 O O . LEU A 1 971 ? -35.101 5.723 -6.993 1.00 59.34 971 LEU A O 1
#

Mean predicted aligned error: 22.2 Å

pLDDT: mean 81.63, std 19.68, range [21.41, 98.38]

Nearest PDB structures (foldseek):
  7rw8-assembly1_B  TM=9.614E-01  e=2.218E-25  Mus musculus
  6owo-assembly1_B  TM=9.557E-01  e=4.541E-25  Mus musculus
  4p6z-assembly1_B  TM=9.292E-01  e=2.817E-25  Homo sapiens
  7rwc-assembly1_B  TM=9.090E-01  e=3.577E-25  Mus musculus
  6uri-assembly1_B  TM=8.901E-01  e=1.649E-24  Homo sapiens

Radius of gyration: 36.39 Å; Cα contacts (8 Å, |Δi|>4): 1547; chains: 1; bounding box: 81×94×93 Å

Sequence (971 aa):
MRNINLIVQKQPNMLQTDVRYFVCKYNDPLYVKLEKIAVMVQLASERNIDQVLSEFREYASEVDITVVRHSVRAIGQAAIKIDRAAERCVDCLLELIKTKVNYVVQEAIVVIRDIFRKYPGKYEIIISDLCENLDSLDEPDAKAAMIWIVGEYAERIDNSGELLESFLESFHEEPASVQHQILTATVKMFLKVPQSSKQLVGRVLKLCTDESTNPDLRDRGYMYWRMLSKSPEVAKQVVLSERPTISENPFALQPRVLDRLVANISTLASVYHQVPEAFCDNNRRGGTMEQEDDMEDYAETLAQVQEEIQQTAGKKYEEESGDEESEDTASSSASENDGAGGGRPSGAAAGGGAAPPPLRPLAQVLSEQTRGQQGQTGLRVAAAVVRGNGGAVGMQLMVGNFSQQPMSGWAVQMNKNPFGLAPSGPLQLNVVPPNGTGKVLLPLTPNQLSSGSAPSNPLYLEVAIKTNVDVFYLNVGYDLSAVLVDDGPMPKDAFQRLWQSAPADKKAVCQGAFSQKVTADMVSTRMQQYYCFLVARTQAQDMDQLYFSCATSNKLNVYCELSLQRNGPGVRLICCSEQQVMVPLFQSFVSELLQAPWLTKMPPASPYAARKWFEMVTLLEEVKLVGDRLHYKRITGTGPEEGWVSTKISGKELVVKKEVDDTPAEDVGGPGESGPVELDEALKAKIQDIAKAKKEDFLLYCMKYKVLGFPLDKPKLRILCFHNAGSAESIYTGPKTPFLDWVKESKQVEVLAFDYPGRDKLMKAAKHTSTDTLAPELLGVAYEKLTDGVPYMVWGHSVGTWVGFEFLMLCRKIGIPMPLAAFFVTFPAPHWPETKRPWRRCAKLSDAEMKKEVLGWDAVHFGGAGKVVFEEPTWKETWEPMMRADFKLFDEYKFKHAGAPKFDFPLHCWWCESEQNVKSEMVQAWKDWTSADFDYQVLKDNGHLTAFYNPGMKKEYFTKVTEKMKKYSGL